Protein AF-A0A286GGW2-F1 (afdb_monomer)

Secondary structure (DSSP, 8-state):
----PPPPPPTT--SS------------S--PPPPPPPPPPPHHHHHHHHHHHHHTT-HHHHHHHHHHHTT--SSPPHHHHHHHHHHHHHHHHHTT-HHHHHHHHHHHHHH-TT-HHHHHHHHHHHHHHS-HHHHHHHHHHHHHHSTT-HHHHHHHHHHHHHTT-HHHHHHHHHHHHHH-TT-HHHHHHHHHHHHHTT-HHHHHHHHHHHHHSTT--HHHHHHHHHHHHHHTT-HHHHHHHHHHHHHH-TT-HHHHHHHHHHHHHTT-HHHHHHHHHHHHHHSTTHHHH----B------PPPSS--EEEEEEEEE-S-SS----SHHHHHHHHHHHHSTT-EEEEEEHHHHHHHHHHHHHHTT-SBSEETTHHHHHHHHHHHHH--HHHHSHHHHHHHHHHHHHHHHHHHHHHHHHHHHHHHS-PPPPHHHHHHHHHHHHT-EEEEEEE--SGGGHHHHHHHHHHHHHH-TTSEEEEESGGGGSS-HHHHHTSTT--EEE-SSHHHHHHHHHHHHHHT-S-GGGSTTEEEE-TTT--EEE--------TTSSPPP--TT--GGGGS-SS-EEEE-SEES-S----TT--TTGGGTT--EE--HHHHHHHHHHHHHHH---EEEE--S-B-HHHHHHHHHHHHHHT---EEEEEE---TT--HHHHHHHHHTTEEEEEEEEE-S-HHHHHHTT-S--HHHHHHHHHHHHHHT-EEEEEEEES-TT--HHHHHHHHHHHHHTGGG-SEEEEEE----TTSHHHHSGGGGTEEEEEEEE-GGG-EEEEEEESSS--HHHHHHHHHHHHHHTGGGS-TT-TTTTSSSHHHHHHHTTSPTT-------PPPHHHHHHHHT-TT-S----TT---EE-

Foldseek 3Di:
DDDDDDDDDDPPPDPDDDDDDDDDDDDDDDDDDDDDDPPDQALVNLQVVLLVCVVVVVPVSSLVSNCVSVVHDDDDDLQSSLVSLQSSLVVCVVVLVLVSSLVSLVSSCVSPVLPLVSLLSNLSSCVQQPVLVSSLVSLVSSCVSPVQDLSSLLSNLSSCLLVLNLVVNLVSLVSNCVVHVQALSSLQSNLVSCLLQVVLVSSLVSLVSSCVHPPRPQLVSLQLNLQSCLLLVVLVSSLVSLVSSCVVPVQDLLSLLLNLQSCQLQLVQVVSVVSVVSSCVRYPCSCVQAVDWGARDHQQDQDPDAFDLQEEEEEEFQAAAQADDQQQLLLQLLCVVPPPPHHYFYYYPNLVVQVVVLVCLVVVRIPFFFPCSVLLNVLLCCLLANDPLLQVQVSLLSSVVSPVLVSVVVNCNVLSQLCCCQPVSRHQGSVLLVVLSVVSNSRHQEYEYEDADQSRPSSLSSNLSSNCSVPVNHAYEYEYLPPPDFPLSSVQSRNSYAKYAYARRNVLVSVVSVCVVVVNPCQLVRARIWHQDPPPRDTRGHPGHPDDDPQPRGARDCPNPDQSSNSHNAHEAEFEFKQADPQLQQQQDCSCPSHPNDIGGYDLLSRLVSVVVCCVPPVHAHYEHPYPEDDLVRLQSNLVNLVVVVPNHAYEYEYALALSNDLVSLLSSVVSHYAEYEHADAFLAQVVCVVRVVVDHLVSNLVSLVSNLLSNHAYEYEYEFCQFADALVRVLSRLQSCVVSLQRHAAYDYAYRFHDPPGNCNVCVVVRQWPDWTWRADPSRDTGIATDGPYDDHRVLRRLLRQLCLPQARQQSHSSGRCPVVVVSSSRSNRSPADRPRGRDDDDGDDSVRSSVSSPDPVRRPPPPSDPIDGDD

Radius of gyration: 29.19 Å; Cα contacts (8 Å, |Δi|>4): 1566; chains: 1; bounding box: 71×56×89 Å

pLDDT: mean 85.88, std 16.12, range [20.7, 98.69]

InterPro domains:
  IPR006158 Cobalamin (vitamin B12)-binding domain [PF02310] (436-512)
  IPR006158 Cobalamin (vitamin B12)-binding domain [PS51332] (386-523)
  IPR006638 Elp3/MiaA/NifB-like, radical SAM core domain [SM00729] (571-776)
  IPR007197 Radical SAM [PF04055] (577-737)
  IPR007197 Radical SAM [PS51918] (567-788)
  IPR007197 Radical SAM [SFLDS00029] (436-784)
  IPR011990 Tetratricopeptide-like helical domain superfamily [G3DSA:1.25.40.10] (34-300)
  IPR011990 Tetratricopeptide-like helical domain superfamily [SSF48452] (80-279)
  IPR019734 Tetratricopeptide repeat [SM00028] (43-76)
  IPR019734 Tetratricopeptide repeat [SM00028] (82-115)
  IPR019734 Tetratricopeptide repeat [SM00028] (184-217)
  IPR019734 Tetratricopeptide repeat [SM00028] (219-252)
  IPR019734 Tetratricopeptide repeat [SM00028] (253-286)
  IPR023404 Radical SAM, alpha/beta horseshoe [G3DSA:3.80.30.20] (571-779)
  IPR034466 Methyltransferase, class B [SFLDG01123] (436-784)
  IPR036724 Cobalamin-binding domain superfamily [SSF52242] (437-518)
  IPR051198 Tetrapyrrole and bacteriochlorophyll biosynthesis methyltransferases [PTHR43409] (315-768)
  IPR058240 Radical SAM superfamily [SSF102114] (560-767)

Mean predicted aligned error: 9.23 Å

Solvent-accessible surface area (backbone atoms only — not comparable to full-atom values): 45905 Å² total; per-residue (Å²): 134,86,88,79,84,82,78,83,85,72,97,82,77,87,90,84,89,86,82,85,89,87,78,92,75,94,78,81,91,82,83,87,78,80,86,72,73,84,76,79,81,47,47,65,60,30,39,54,52,14,49,56,30,40,75,72,65,40,49,72,58,13,49,52,37,30,27,50,42,73,70,53,76,82,85,71,49,62,69,57,46,23,53,37,26,42,53,47,14,53,53,28,39,78,65,72,36,19,63,61,9,26,50,30,20,49,58,17,38,76,62,40,79,79,49,43,70,46,29,47,51,23,16,53,13,25,47,39,31,54,54,48,70,62,12,39,52,32,13,50,49,19,23,70,74,37,59,64,42,56,72,28,45,49,50,32,31,54,44,28,45,62,68,34,33,58,68,61,25,51,50,50,47,50,57,29,34,76,67,32,73,61,40,15,68,48,28,40,51,49,15,54,52,28,41,76,65,66,41,36,69,61,13,40,50,28,22,52,53,11,58,68,19,90,71,36,59,52,39,63,41,26,32,46,33,13,21,37,28,37,65,63,68,41,38,74,62,11,43,55,25,15,51,54,11,31,75,70,40,56,64,51,55,69,32,46,54,47,35,32,39,39,27,43,50,67,39,39,44,72,59,21,56,53,45,51,57,51,38,48,76,49,14,90,63,36,70,82,77,51,78,67,80,42,65,86,51,74,72,58,70,72,59,96,63,79,60,35,68,46,28,34,36,36,33,40,45,43,62,63,79,42,64,73,69,56,68,60,22,36,33,36,24,32,32,50,74,74,36,91,80,39,45,67,46,60,43,53,44,30,23,55,53,51,38,52,50,49,54,24,60,70,69,69,57,41,46,54,43,47,82,58,43,70,56,38,47,51,24,46,46,36,31,25,70,39,59,75,50,60,70,37,40,70,52,30,28,60,30,47,58,42,37,51,54,50,51,50,51,54,51,54,50,52,50,53,46,28,45,32,29,72,74,68,64,46,37,67,50,33,62,50,50,51,53,30,30,53,54,48,49,73,29,33,21,31,39,37,40,42,33,64,49,78,66,16,46,42,42,47,52,54,32,35,49,44,34,43,67,78,42,68,80,47,43,35,32,37,31,47,71,50,75,80,81,52,51,58,64,34,51,38,53,40,91,47,42,54,35,36,40,37,75,71,41,48,68,39,50,42,53,48,51,51,32,67,67,70,67,50,87,61,64,90,73,42,39,9,38,29,35,43,42,89,87,79,64,46,78,45,74,43,86,50,53,63,89,79,63,68,77,76,56,60,57,66,46,62,88,68,59,64,54,62,37,41,50,29,57,63,50,52,46,61,45,67,55,37,48,28,30,84,76,71,53,40,23,67,50,43,57,23,59,69,52,82,64,40,62,48,67,42,51,57,70,57,47,48,49,47,53,48,50,41,28,74,76,72,64,46,39,35,36,33,44,72,27,75,38,54,52,52,74,54,48,44,51,44,23,51,52,32,53,74,72,65,66,78,46,30,23,31,38,33,30,61,42,36,71,77,51,37,63,74,42,37,38,41,30,32,74,43,19,36,31,35,38,39,26,64,59,38,56,38,21,59,70,58,28,56,69,32,43,63,82,49,50,47,71,39,29,53,54,24,38,46,45,32,37,75,41,38,29,41,32,31,34,38,34,52,29,50,47,68,51,43,46,73,66,43,53,48,38,25,47,45,43,50,60,77,42,45,92,31,38,43,39,55,52,66,40,44,59,71,61,43,85,84,8,60,44,58,77,38,30,64,85,46,34,31,78,43,78,44,42,38,60,44,78,85,63,26,66,47,52,47,68,44,49,64,44,84,49,48,68,72,54,14,44,51,41,27,49,33,41,40,77,70,48,36,28,54,40,25,69,39,33,71,56,64,55,72,58,58,63,53,46,41,59,48,41,67,75,52,62,75,77,64,81,76,67,81,55,93,72,73,52,56,72,54,52,57,58,50,64,75,40,87,81,60,56,75,72,77,73,77,79,87,67,66,70,47,114

Structure (mmCIF, N/CA/C/O backbone):
data_AF-A0A286GGW2-F1
#
_entry.id   AF-A0A286GGW2-F1
#
loop_
_atom_site.group_PDB
_atom_site.id
_atom_site.type_symbol
_atom_site.label_atom_id
_atom_site.label_alt_id
_atom_site.label_comp_id
_atom_site.label_asym_id
_atom_site.label_entity_id
_atom_site.label_seq_id
_atom_site.pdbx_PDB_ins_code
_atom_site.Cartn_x
_atom_site.Cartn_y
_atom_site.Cartn_z
_atom_site.occupancy
_atom_site.B_iso_or_equiv
_atom_site.auth_seq_id
_atom_site.auth_comp_id
_atom_site.auth_asym_id
_atom_site.auth_atom_id
_atom_site.pdbx_PDB_model_num
ATOM 1 N N . MET A 1 1 ? 30.819 -5.103 -56.224 1.00 23.44 1 MET A N 1
ATOM 2 C CA . MET A 1 1 ? 30.762 -3.635 -56.066 1.00 23.44 1 MET A CA 1
ATOM 3 C C . MET A 1 1 ? 29.513 -3.293 -55.266 1.00 23.44 1 MET A C 1
ATOM 5 O O . MET A 1 1 ? 28.474 -3.879 -55.531 1.00 23.44 1 MET A O 1
ATOM 9 N N . SER A 1 2 ? 29.686 -2.439 -54.250 1.00 24.69 2 SER A N 1
ATOM 10 C CA . SER A 1 2 ? 28.686 -1.831 -53.348 1.00 24.69 2 SER A CA 1
ATOM 11 C C . SER A 1 2 ? 27.655 -2.748 -52.670 1.00 24.69 2 SER A C 1
ATOM 13 O O . SER A 1 2 ? 26.510 -2.858 -53.105 1.00 24.69 2 SER A O 1
ATOM 15 N N . GLY A 1 3 ? 28.051 -3.314 -51.527 1.00 23.38 3 GLY A N 1
ATOM 16 C CA . GLY A 1 3 ? 27.120 -3.711 -50.474 1.00 23.38 3 GLY A CA 1
ATOM 17 C C . GLY A 1 3 ? 26.645 -2.503 -49.657 1.00 23.38 3 GLY A C 1
ATOM 18 O O . GLY A 1 3 ? 27.390 -1.543 -49.457 1.00 23.38 3 GLY A O 1
ATOM 19 N N . LYS A 1 4 ? 25.410 -2.575 -49.159 1.00 21.31 4 LYS A N 1
ATOM 20 C CA . LYS A 1 4 ? 24.940 -1.807 -48.000 1.00 21.31 4 LYS A CA 1
ATOM 21 C C . LYS A 1 4 ? 24.366 -2.807 -46.988 1.00 21.31 4 LYS A C 1
ATOM 23 O O . LYS A 1 4 ? 23.448 -3.537 -47.358 1.00 21.31 4 LYS A O 1
ATOM 28 N N . PRO A 1 5 ? 24.877 -2.874 -45.749 1.00 23.08 5 PRO A N 1
ATOM 29 C CA . PRO A 1 5 ? 24.214 -3.601 -44.677 1.00 23.08 5 PRO A CA 1
ATOM 30 C C . PRO A 1 5 ? 22.976 -2.819 -44.219 1.00 23.08 5 PRO A C 1
ATOM 32 O O . PRO A 1 5 ? 23.034 -1.605 -44.026 1.00 23.08 5 PRO A O 1
ATOM 35 N N . VAL A 1 6 ? 21.857 -3.521 -44.051 1.00 22.81 6 VAL A N 1
ATOM 36 C CA . VAL A 1 6 ? 20.647 -3.006 -43.398 1.00 22.81 6 VAL A CA 1
ATOM 37 C C . VAL A 1 6 ? 20.927 -2.944 -41.893 1.00 22.81 6 VAL A C 1
ATOM 39 O O . VAL A 1 6 ? 21.329 -3.942 -41.299 1.00 22.81 6 VAL A O 1
ATOM 42 N N . ALA A 1 7 ? 20.777 -1.761 -41.296 1.00 20.70 7 ALA A N 1
ATOM 43 C CA . ALA A 1 7 ? 21.037 -1.521 -39.880 1.00 20.70 7 ALA A CA 1
ATOM 44 C C . ALA A 1 7 ? 20.009 -2.238 -38.972 1.00 20.70 7 ALA A C 1
ATOM 46 O O . ALA A 1 7 ? 18.829 -2.289 -39.325 1.00 20.70 7 ALA A O 1
ATOM 47 N N . PRO A 1 8 ? 20.415 -2.758 -37.798 1.00 22.48 8 PRO A N 1
ATOM 48 C CA . PRO A 1 8 ? 19.485 -3.251 -36.786 1.00 22.48 8 PRO A CA 1
ATOM 49 C C . PRO A 1 8 ? 18.713 -2.081 -36.153 1.00 22.48 8 PRO A C 1
ATOM 51 O O . PRO A 1 8 ? 19.308 -1.082 -35.755 1.00 22.48 8 PRO A O 1
ATOM 54 N N . TYR A 1 9 ? 17.386 -2.212 -36.062 1.00 21.05 9 TYR A N 1
ATOM 55 C CA . TYR A 1 9 ? 16.504 -1.279 -35.352 1.00 21.05 9 TYR A CA 1
ATOM 56 C C . TYR A 1 9 ? 16.875 -1.242 -33.853 1.00 21.05 9 TYR A C 1
ATOM 58 O O . TYR A 1 9 ? 16.809 -2.284 -33.197 1.00 21.05 9 TYR A O 1
ATOM 66 N N . PRO A 1 10 ? 17.260 -0.088 -33.280 1.00 22.59 10 PRO A N 1
ATOM 67 C CA . PRO A 1 10 ? 17.520 0.023 -31.851 1.00 22.59 10 PRO A CA 1
ATOM 68 C C . PRO A 1 10 ? 16.204 0.151 -31.066 1.00 22.59 10 PRO A C 1
ATOM 70 O O . PRO A 1 10 ? 15.414 1.063 -31.296 1.00 22.59 10 PRO A O 1
ATOM 73 N N . LEU A 1 11 ? 16.021 -0.721 -30.071 1.00 24.09 11 LEU A N 1
ATOM 74 C CA . LEU A 1 11 ? 14.930 -0.757 -29.076 1.00 24.09 11 LEU A CA 1
ATOM 75 C C . LEU A 1 11 ? 14.853 0.481 -28.143 1.00 24.09 11 LEU A C 1
ATOM 77 O O . LEU A 1 11 ? 14.197 0.436 -27.110 1.00 24.09 11 LEU A O 1
ATOM 81 N N . ALA A 1 12 ? 15.510 1.597 -28.476 1.00 24.08 12 ALA A N 1
ATOM 82 C CA . ALA A 1 12 ? 15.708 2.737 -27.573 1.00 24.08 12 ALA A CA 1
ATOM 83 C C . ALA A 1 12 ? 15.064 4.064 -28.030 1.00 24.08 12 ALA A C 1
ATOM 85 O O . ALA A 1 12 ? 15.310 5.095 -27.410 1.00 24.08 12 ALA A O 1
ATOM 86 N N . ALA A 1 13 ? 14.245 4.088 -29.088 1.00 24.23 13 ALA A N 1
ATOM 87 C CA . ALA A 1 13 ? 13.714 5.349 -29.621 1.00 24.23 13 ALA A CA 1
ATOM 88 C C . ALA A 1 13 ? 12.260 5.269 -30.116 1.00 24.23 13 ALA A C 1
ATOM 90 O O . ALA A 1 13 ? 11.982 5.595 -31.262 1.00 24.23 13 ALA A O 1
ATOM 91 N N . VAL A 1 14 ? 11.314 4.883 -29.254 1.00 23.58 14 VAL A N 1
ATOM 92 C CA . VAL A 1 14 ? 9.889 5.235 -29.432 1.00 23.58 14 VAL A CA 1
ATOM 93 C C . VAL A 1 14 ? 9.285 5.570 -28.067 1.00 23.58 14 VAL A C 1
ATOM 95 O O . VAL A 1 14 ? 8.428 4.876 -27.539 1.00 23.58 14 VAL A O 1
ATOM 98 N N . ALA A 1 15 ? 9.780 6.646 -27.462 1.00 24.09 15 ALA A N 1
ATOM 99 C CA . ALA A 1 15 ? 9.174 7.257 -26.282 1.00 24.09 15 ALA A CA 1
ATOM 100 C C . ALA A 1 15 ? 8.986 8.766 -26.495 1.00 24.09 15 ALA A C 1
ATOM 102 O O . ALA A 1 15 ? 9.188 9.547 -25.578 1.00 24.09 15 ALA A O 1
ATOM 103 N N . THR A 1 16 ? 8.637 9.193 -27.712 1.00 25.75 16 THR A N 1
ATOM 104 C CA . THR A 1 16 ? 8.304 10.593 -28.031 1.00 25.75 16 THR A CA 1
ATOM 105 C C . THR A 1 16 ? 7.590 10.693 -29.385 1.00 25.75 16 THR A C 1
ATOM 107 O O . THR A 1 16 ? 8.209 11.055 -30.375 1.00 25.75 16 THR A O 1
ATOM 110 N N . ALA A 1 17 ? 6.286 10.397 -29.450 1.00 25.06 17 ALA A N 1
ATOM 111 C CA . ALA A 1 17 ? 5.376 10.993 -30.446 1.00 25.06 17 ALA A CA 1
ATOM 112 C C . ALA A 1 17 ? 3.913 10.581 -30.205 1.00 25.06 17 ALA A C 1
ATOM 114 O O . ALA A 1 17 ? 3.314 9.886 -31.016 1.00 25.06 17 ALA A O 1
ATOM 115 N N . VAL A 1 18 ? 3.306 11.050 -29.115 1.00 26.33 18 VAL A N 1
ATOM 116 C CA . VAL A 1 18 ? 1.848 11.235 -29.087 1.00 26.33 18 VAL A CA 1
ATOM 117 C C . VAL A 1 18 ? 1.569 12.572 -28.412 1.00 26.33 18 VAL A C 1
ATOM 119 O O . VAL A 1 18 ? 1.693 12.703 -27.197 1.00 26.33 18 VAL A O 1
ATOM 122 N N . LYS A 1 19 ? 1.215 13.587 -29.204 1.00 26.05 19 LYS A N 1
ATOM 123 C CA . LYS A 1 19 ? 0.414 14.726 -28.740 1.00 26.05 19 LYS A CA 1
ATOM 124 C C . LYS A 1 19 ? -0.591 15.139 -29.827 1.00 26.05 19 LYS A C 1
ATOM 126 O O . LYS A 1 19 ? -0.339 14.886 -31.005 1.00 26.05 19 LYS A O 1
ATOM 131 N N . PRO A 1 20 ? -1.736 15.716 -29.420 1.00 28.45 20 PRO A N 1
ATOM 132 C CA . PRO A 1 20 ? -2.977 15.719 -30.183 1.00 28.45 20 PRO A CA 1
ATOM 133 C C . PRO A 1 20 ? -3.114 16.982 -31.037 1.00 28.45 20 PRO A C 1
ATOM 135 O O . PRO A 1 20 ? -2.691 18.061 -30.626 1.00 28.45 20 PRO A O 1
ATOM 138 N N . GLN A 1 21 ? -3.774 16.878 -32.188 1.00 24.31 21 GLN A N 1
ATOM 139 C CA . GLN A 1 21 ? -4.311 18.044 -32.887 1.00 24.31 21 GLN A CA 1
ATOM 140 C C . GLN A 1 21 ? -5.835 17.987 -32.858 1.00 24.31 21 GLN A C 1
ATOM 142 O O . GLN A 1 21 ? -6.464 17.265 -33.625 1.00 24.31 21 GLN A O 1
ATOM 147 N N . ALA A 1 22 ? -6.411 18.777 -31.955 1.00 25.55 22 ALA A N 1
ATOM 148 C CA . ALA A 1 22 ? -7.752 19.314 -32.099 1.00 25.55 22 ALA A CA 1
ATOM 149 C C . ALA A 1 22 ? -7.595 20.801 -32.440 1.00 25.55 22 ALA A C 1
ATOM 151 O O . ALA A 1 22 ? -7.110 21.579 -31.622 1.00 25.55 22 ALA A O 1
ATOM 152 N N . ALA A 1 23 ? -7.985 21.188 -33.651 1.00 23.14 23 ALA A N 1
ATOM 153 C CA . ALA A 1 23 ? -8.225 22.578 -34.014 1.00 23.14 23 ALA A CA 1
ATOM 154 C C . ALA A 1 23 ? -9.537 22.620 -34.798 1.00 23.14 23 ALA A C 1
ATOM 156 O O . ALA A 1 23 ? -9.623 22.159 -35.935 1.00 23.14 23 ALA A O 1
ATOM 157 N N . ALA A 1 24 ? -10.579 23.120 -34.138 1.00 24.39 24 ALA A N 1
ATOM 158 C CA . ALA A 1 24 ? -11.867 23.398 -34.743 1.00 24.39 24 ALA A CA 1
ATOM 159 C C . ALA A 1 24 ? -11.737 24.606 -35.681 1.00 24.39 24 ALA A C 1
ATOM 161 O O . ALA A 1 24 ? -11.361 25.694 -35.250 1.00 24.39 24 ALA A O 1
ATOM 162 N N . VAL A 1 25 ? -12.096 24.424 -36.951 1.00 22.84 25 VAL A N 1
ATOM 163 C CA . VAL A 1 25 ? -12.350 25.516 -37.897 1.00 22.84 25 VAL A CA 1
ATOM 164 C C . VAL A 1 25 ? -13.822 25.429 -38.288 1.00 22.84 25 VAL A C 1
ATOM 166 O O . VAL A 1 25 ? -14.264 24.435 -38.860 1.00 22.84 25 VAL A O 1
ATOM 169 N N . ARG A 1 26 ? -14.600 26.461 -37.937 1.00 25.25 26 ARG A N 1
ATOM 170 C CA . ARG A 1 26 ? -15.963 26.667 -38.449 1.00 25.25 26 ARG A CA 1
ATOM 171 C C . ARG A 1 26 ? -15.882 26.934 -39.955 1.00 25.25 26 ARG A C 1
ATOM 173 O O . ARG A 1 26 ? -15.192 27.866 -40.358 1.00 25.25 26 ARG A O 1
ATOM 180 N N . LEU A 1 27 ? -16.634 26.183 -40.757 1.00 22.55 27 LEU A N 1
ATOM 181 C CA . LEU A 1 27 ? -16.931 26.523 -42.152 1.00 22.55 27 LEU A CA 1
ATOM 182 C C . LEU A 1 27 ? -18.448 26.725 -42.330 1.00 22.55 27 LEU A C 1
ATOM 184 O O . LEU A 1 27 ? -19.227 26.042 -41.661 1.00 22.55 27 LEU A O 1
ATOM 188 N N . PRO A 1 28 ? -18.874 27.680 -43.178 1.00 22.69 28 PRO A N 1
ATOM 189 C CA . PRO A 1 28 ? -20.277 27.997 -43.408 1.00 22.69 28 PRO A CA 1
ATOM 190 C C . PRO A 1 28 ? -20.940 26.983 -44.355 1.00 22.69 28 PRO A C 1
ATOM 192 O O . PRO A 1 28 ? -20.273 26.281 -45.107 1.00 22.69 28 PRO A O 1
ATOM 195 N N . PHE A 1 29 ? -22.271 26.936 -44.276 1.00 26.33 29 PHE A N 1
ATOM 196 C CA . PHE A 1 29 ? -23.233 26.199 -45.105 1.00 26.33 29 PHE A CA 1
ATOM 197 C C . PHE A 1 29 ? -22.773 25.756 -46.511 1.00 26.33 29 PHE A C 1
ATOM 199 O O . PHE A 1 29 ? -22.382 26.587 -47.325 1.00 26.33 29 PHE A O 1
ATOM 206 N N . GLY A 1 30 ? -23.031 24.480 -46.842 1.00 28.53 30 GLY A N 1
ATOM 207 C CA . GLY A 1 30 ? -23.295 24.041 -48.220 1.00 28.53 30 GLY A CA 1
ATOM 208 C C . GLY A 1 30 ? -22.598 22.748 -48.665 1.00 28.53 30 GLY A C 1
ATOM 209 O O . GLY A 1 30 ? -21.390 22.734 -48.845 1.00 28.53 30 GLY A O 1
ATOM 210 N N . MET A 1 31 ? -23.414 21.724 -48.960 1.00 23.70 31 MET A N 1
ATOM 211 C CA . MET A 1 31 ? -23.124 20.475 -49.699 1.00 23.70 31 MET A CA 1
ATOM 212 C C . MET A 1 31 ? -22.406 19.330 -48.950 1.00 23.70 31 MET A C 1
ATOM 214 O O . MET A 1 31 ? -21.228 19.394 -48.617 1.00 23.70 31 MET A O 1
ATOM 218 N N . MET A 1 32 ? -23.138 18.221 -48.757 1.00 24.78 32 MET A N 1
ATOM 219 C CA . MET A 1 32 ? -22.596 16.914 -48.355 1.00 24.78 32 MET A CA 1
ATOM 220 C C . MET A 1 32 ? -21.650 16.359 -49.438 1.00 24.78 32 MET A C 1
ATOM 222 O O . MET A 1 32 ? -22.060 16.296 -50.600 1.00 24.78 32 MET A O 1
ATOM 226 N N . PRO A 1 33 ? -20.440 15.881 -49.090 1.00 27.80 33 PRO A N 1
ATOM 227 C CA . PRO A 1 33 ? -19.649 15.047 -49.986 1.00 27.80 33 PRO A CA 1
ATOM 228 C C . PRO A 1 33 ? -20.176 13.595 -49.983 1.00 27.80 33 PRO A C 1
ATOM 230 O O . PRO A 1 33 ? -20.798 13.163 -49.007 1.00 27.80 33 PRO A O 1
ATOM 233 N N . PRO A 1 34 ? -19.954 12.826 -51.066 1.00 29.95 34 PRO A N 1
ATOM 234 C CA . PRO A 1 34 ? -20.427 11.449 -51.180 1.00 29.95 34 PRO A CA 1
ATOM 235 C C . PRO A 1 34 ? -19.747 10.538 -50.148 1.00 29.95 34 PRO A C 1
ATOM 237 O O . PRO A 1 34 ? -18.616 10.791 -49.732 1.00 29.95 34 PRO A O 1
ATOM 240 N N . ALA A 1 35 ? -20.444 9.471 -49.745 1.00 33.59 35 ALA A N 1
ATOM 241 C CA . ALA A 1 35 ? -19.966 8.491 -48.773 1.00 33.59 35 ALA A CA 1
ATOM 242 C C . ALA A 1 35 ? -18.561 7.978 -49.136 1.00 33.59 35 ALA A C 1
ATOM 244 O O . ALA A 1 35 ? -18.357 7.373 -50.190 1.00 33.59 35 ALA A O 1
ATOM 245 N N . ALA A 1 36 ? -17.591 8.233 -48.255 1.00 34.91 36 ALA A N 1
ATOM 246 C CA . ALA A 1 36 ? -16.241 7.712 -48.385 1.00 34.91 36 ALA A CA 1
ATOM 247 C C . ALA A 1 36 ? -16.260 6.177 -48.286 1.00 34.91 36 ALA A C 1
ATOM 249 O O . ALA A 1 36 ? -16.924 5.611 -47.415 1.00 34.91 36 ALA A O 1
ATOM 250 N N . ALA A 1 37 ? -15.515 5.505 -49.167 1.00 39.84 37 ALA A N 1
ATOM 251 C CA . ALA A 1 37 ? -15.216 4.082 -49.028 1.00 39.84 37 ALA A CA 1
ATOM 252 C C . ALA A 1 37 ? -14.611 3.806 -47.633 1.00 39.84 37 ALA A C 1
ATOM 254 O O . ALA A 1 37 ? -13.888 4.667 -47.121 1.00 39.84 37 ALA A O 1
ATOM 255 N N . PRO A 1 38 ? -14.879 2.641 -47.007 1.00 42.44 38 PRO A N 1
ATOM 256 C CA . PRO A 1 38 ? -14.346 2.337 -45.683 1.00 42.44 38 PRO A CA 1
ATOM 257 C C . PRO A 1 38 ? -12.822 2.480 -45.700 1.00 42.44 38 PRO A C 1
ATOM 259 O O . PRO A 1 38 ? -12.148 1.899 -46.555 1.00 42.44 38 PRO A O 1
ATOM 262 N N . ALA A 1 39 ? -12.292 3.298 -44.786 1.00 51.94 39 ALA A N 1
ATOM 263 C CA . ALA A 1 39 ? -10.861 3.531 -44.658 1.00 51.94 39 ALA A CA 1
ATOM 264 C C . ALA A 1 39 ? -10.129 2.184 -44.536 1.00 51.94 39 ALA A C 1
ATOM 266 O O . ALA A 1 39 ? -10.577 1.284 -43.823 1.00 51.94 39 ALA A O 1
ATOM 267 N N . ALA A 1 40 ? -9.026 2.021 -45.269 1.00 62.84 40 ALA A N 1
ATOM 268 C CA . ALA A 1 40 ? -8.217 0.815 -45.177 1.00 62.84 40 ALA A CA 1
ATOM 269 C C . ALA A 1 40 ? -7.738 0.637 -43.727 1.00 62.84 40 ALA A C 1
ATOM 271 O O . ALA A 1 40 ? -7.074 1.524 -43.196 1.00 62.84 40 ALA A O 1
ATOM 272 N N . VAL A 1 41 ? -8.086 -0.498 -43.108 1.00 73.81 41 VAL A N 1
ATOM 273 C CA . VAL A 1 41 ? -7.660 -0.853 -41.743 1.00 73.81 41 VAL A CA 1
ATOM 274 C C . VAL A 1 41 ? -6.140 -0.734 -41.654 1.00 73.81 41 VAL A C 1
ATOM 276 O O . VAL A 1 41 ? -5.421 -1.298 -42.488 1.00 73.81 41 VAL A O 1
ATOM 279 N N . SER A 1 42 ? -5.653 0.018 -40.672 1.00 88.81 42 SER A N 1
ATOM 280 C CA . SER A 1 42 ? -4.224 0.280 -40.510 1.00 88.81 42 SER A CA 1
ATOM 281 C C . SER A 1 42 ? -3.458 -0.997 -40.117 1.00 88.81 42 SER A C 1
ATOM 283 O O . SER A 1 42 ? -4.032 -1.907 -39.510 1.00 88.81 42 SER A O 1
ATOM 285 N N . PRO A 1 43 ? -2.148 -1.099 -40.422 1.00 88.62 43 PRO A N 1
ATOM 286 C CA . PRO A 1 43 ? -1.327 -2.218 -39.955 1.00 88.62 43 PRO A CA 1
ATOM 287 C C . PRO A 1 43 ? -1.364 -2.398 -38.433 1.00 88.62 43 PRO A C 1
ATOM 289 O O . PRO A 1 43 ? -1.366 -3.529 -37.958 1.00 88.62 43 PRO A O 1
ATOM 292 N N . GLU A 1 44 ? -1.442 -1.301 -37.678 1.00 87.38 44 GLU A N 1
ATOM 293 C CA . GLU A 1 44 ? -1.507 -1.341 -36.216 1.00 87.38 44 GLU A CA 1
ATOM 294 C C . GLU A 1 44 ? -2.828 -1.947 -35.724 1.00 87.38 44 GLU A C 1
ATOM 296 O O . GLU A 1 44 ? -2.809 -2.858 -34.904 1.00 87.38 44 GLU A O 1
ATOM 301 N N . GLU A 1 45 ? -3.969 -1.544 -36.293 1.00 87.00 45 GLU A N 1
ATOM 302 C CA . GLU A 1 45 ? -5.275 -2.141 -35.967 1.00 87.00 45 GLU A CA 1
ATOM 303 C C . GLU A 1 45 ? -5.330 -3.637 -36.305 1.00 87.00 45 GLU A C 1
ATOM 305 O O . GLU A 1 45 ? -5.921 -4.426 -35.568 1.00 87.00 45 GLU A O 1
ATOM 310 N N . LEU A 1 46 ? -4.695 -4.056 -37.406 1.00 91.38 46 LEU A N 1
ATOM 311 C CA . LEU A 1 46 ? -4.580 -5.474 -37.753 1.00 91.38 46 LEU A CA 1
ATOM 312 C C . LEU A 1 46 ? -3.704 -6.238 -36.751 1.00 91.38 46 LEU A C 1
ATOM 314 O O . LEU A 1 46 ? -4.033 -7.372 -36.409 1.00 91.38 46 LEU A O 1
ATOM 318 N N . ILE A 1 47 ? -2.620 -5.634 -36.260 1.00 90.38 47 ILE A N 1
ATOM 319 C CA . ILE A 1 47 ? -1.785 -6.226 -35.208 1.00 90.38 47 ILE A CA 1
ATOM 320 C C . ILE A 1 47 ? -2.589 -6.373 -33.912 1.00 90.38 47 ILE A C 1
ATOM 322 O O . ILE A 1 47 ? -2.614 -7.469 -33.357 1.00 90.38 47 ILE A O 1
ATOM 326 N N . THR A 1 48 ? -3.296 -5.329 -33.469 1.00 85.56 48 THR A N 1
ATOM 327 C CA . THR A 1 48 ? -4.162 -5.376 -32.277 1.00 85.56 48 THR A CA 1
ATOM 328 C C . THR A 1 48 ? -5.223 -6.464 -32.404 1.00 85.56 48 THR A C 1
ATOM 330 O O . THR A 1 48 ? -5.349 -7.313 -31.526 1.00 85.56 48 THR A O 1
ATOM 333 N N . ARG A 1 49 ? -5.921 -6.528 -33.543 1.00 87.62 49 ARG A N 1
ATOM 334 C CA . ARG A 1 49 ? -6.895 -7.592 -33.814 1.00 87.62 49 ARG A CA 1
ATOM 335 C C . ARG A 1 49 ? -6.253 -8.981 -33.808 1.00 87.62 49 ARG A C 1
ATOM 337 O O . ARG A 1 49 ? -6.858 -9.932 -33.324 1.00 87.62 49 ARG A O 1
ATOM 344 N N . GLY A 1 50 ? -5.045 -9.110 -34.352 1.00 89.19 50 GLY A N 1
ATOM 345 C CA . GLY A 1 50 ? -4.283 -10.355 -34.323 1.00 89.19 50 GLY A CA 1
ATOM 346 C C . GLY A 1 50 ? -3.943 -10.799 -32.898 1.00 89.19 50 GLY A C 1
ATOM 347 O O . GLY A 1 50 ? -4.078 -11.978 -32.583 1.00 89.19 50 GLY A O 1
ATOM 348 N N . VAL A 1 51 ? -3.574 -9.860 -32.024 1.00 85.56 51 VAL A N 1
ATOM 349 C CA . VAL A 1 51 ? -3.357 -10.116 -30.591 1.00 85.56 51 VAL A CA 1
ATOM 350 C C . VAL A 1 51 ? -4.646 -10.595 -29.920 1.00 85.56 51 VAL A C 1
ATOM 352 O O . VAL A 1 51 ? -4.636 -11.649 -29.292 1.00 85.56 51 VAL A O 1
ATOM 355 N N . GLU A 1 52 ? -5.775 -9.913 -30.128 1.00 79.69 52 GLU A N 1
ATOM 356 C CA . GLU A 1 52 ? -7.069 -10.333 -29.564 1.00 79.69 52 GLU A CA 1
ATOM 357 C C . GLU A 1 52 ? -7.486 -11.738 -30.035 1.00 79.69 52 GLU A C 1
ATOM 359 O O . GLU A 1 52 ? -7.980 -12.553 -29.254 1.00 79.69 52 GLU A O 1
ATOM 364 N N . GLN A 1 53 ? -7.269 -12.050 -31.317 1.00 85.00 53 GLN A N 1
ATOM 365 C CA . GLN A 1 53 ? -7.521 -13.383 -31.873 1.00 85.00 53 GLN A CA 1
ATOM 366 C C . GLN A 1 53 ? -6.622 -14.442 -31.226 1.00 85.00 53 GLN A C 1
ATOM 368 O O . GLN A 1 53 ? -7.090 -15.536 -30.909 1.00 85.00 53 GLN A O 1
ATOM 373 N N . TRP A 1 54 ? -5.345 -14.121 -31.006 1.00 87.12 54 TRP A N 1
ATOM 374 C CA . TRP A 1 54 ? -4.390 -15.013 -30.352 1.00 87.12 54 TRP A CA 1
ATOM 375 C C . TRP A 1 54 ? -4.820 -15.326 -28.916 1.00 87.12 54 TRP A C 1
ATOM 377 O O . TRP A 1 54 ? -4.879 -16.500 -28.537 1.00 87.12 54 TRP A O 1
ATOM 387 N N . GLN A 1 55 ? -5.192 -14.289 -28.163 1.00 74.06 55 GLN A N 1
ATOM 388 C CA . GLN A 1 55 ? -5.662 -14.380 -26.778 1.00 74.06 55 GLN A CA 1
ATOM 389 C C . GLN A 1 55 ? -6.921 -15.244 -26.648 1.00 74.06 55 GLN A C 1
ATOM 391 O O . GLN A 1 55 ? -7.008 -16.074 -25.751 1.00 74.06 55 GLN A O 1
ATOM 396 N N . ARG A 1 56 ? -7.855 -15.154 -27.604 1.00 77.75 56 ARG A N 1
ATOM 397 C CA . ARG A 1 56 ? -9.064 -16.002 -27.647 1.00 77.75 56 ARG A CA 1
ATOM 398 C C . ARG A 1 56 ? -8.821 -17.418 -28.195 1.00 77.75 56 ARG A C 1
ATOM 400 O O . ARG A 1 56 ? -9.768 -18.172 -28.393 1.00 77.75 56 ARG A O 1
ATOM 407 N N . GLY A 1 57 ? -7.571 -17.792 -28.482 1.00 78.00 57 GLY A N 1
ATOM 408 C CA . GLY A 1 57 ? -7.206 -19.128 -28.967 1.00 78.00 57 GLY A CA 1
ATOM 409 C C . GLY A 1 57 ? -7.293 -19.328 -30.486 1.00 78.00 57 GLY A C 1
ATOM 410 O O . GLY A 1 57 ? -6.904 -20.387 -30.978 1.00 78.00 57 GLY A O 1
ATOM 411 N N . ALA A 1 58 ? -7.706 -18.321 -31.260 1.00 85.81 58 ALA A N 1
ATOM 412 C CA . ALA A 1 58 ? -7.793 -18.375 -32.723 1.00 85.81 58 ALA A CA 1
ATOM 413 C C . ALA A 1 58 ? -6.413 -18.165 -33.389 1.00 85.81 58 ALA A C 1
ATOM 415 O O . ALA A 1 58 ? -6.191 -17.221 -34.148 1.00 85.81 58 ALA A O 1
ATOM 416 N N . ARG A 1 59 ? -5.450 -19.053 -33.099 1.00 89.94 59 ARG A N 1
ATOM 417 C CA . ARG A 1 59 ? -4.024 -18.888 -33.459 1.00 89.94 59 ARG A CA 1
ATOM 418 C C . ARG A 1 59 ? -3.777 -18.748 -34.964 1.00 89.94 59 ARG A C 1
ATOM 420 O O . ARG A 1 59 ? -3.023 -17.878 -35.384 1.00 89.94 59 ARG A O 1
ATOM 427 N N . ALA A 1 60 ? -4.440 -19.565 -35.782 1.00 91.69 60 ALA A N 1
ATOM 428 C CA . ALA A 1 60 ? -4.286 -19.513 -37.238 1.00 91.69 60 ALA A CA 1
ATOM 429 C C . ALA A 1 60 ? -4.839 -18.208 -37.843 1.00 91.69 60 ALA A C 1
ATOM 431 O O . ALA A 1 60 ? -4.255 -17.653 -38.779 1.00 91.69 60 ALA A O 1
ATOM 432 N N . GLU A 1 61 ? -5.944 -17.698 -37.292 1.00 92.62 61 GLU A N 1
ATOM 433 C CA . GLU A 1 61 ? -6.509 -16.409 -37.696 1.00 92.62 61 GLU A CA 1
ATOM 434 C C . GLU A 1 61 ? -5.590 -15.261 -37.295 1.00 92.62 61 GLU A C 1
ATOM 436 O O . GLU A 1 61 ? -5.294 -14.409 -38.129 1.00 92.62 61 GLU A O 1
ATOM 441 N N . ALA A 1 62 ? -5.079 -15.283 -36.062 1.00 93.19 62 ALA A N 1
ATOM 442 C CA . ALA A 1 62 ? -4.127 -14.301 -35.561 1.00 93.19 62 ALA A CA 1
ATOM 443 C C . ALA A 1 62 ? -2.882 -14.205 -36.452 1.00 93.19 62 ALA A C 1
ATOM 445 O O . ALA A 1 62 ? -2.533 -13.118 -36.916 1.00 93.19 62 ALA A O 1
ATOM 446 N N . GLU A 1 63 ? -2.249 -15.345 -36.758 1.00 95.06 63 GLU A N 1
ATOM 447 C CA . GLU A 1 63 ? -1.084 -15.393 -37.648 1.00 95.06 63 GLU A CA 1
ATOM 448 C C . GLU A 1 63 ? -1.412 -14.815 -39.035 1.00 95.06 63 GLU A C 1
ATOM 450 O O . GLU A 1 63 ? -0.620 -14.057 -39.595 1.00 95.06 63 GLU A O 1
ATOM 455 N N . THR A 1 64 ? -2.596 -15.112 -39.578 1.00 94.50 64 THR A N 1
ATOM 456 C CA . THR A 1 64 ? -3.039 -14.598 -40.885 1.00 94.50 64 THR A CA 1
ATOM 457 C C . THR A 1 64 ? -3.271 -13.084 -40.857 1.00 94.50 64 THR A C 1
ATOM 459 O O . THR A 1 64 ? -2.852 -12.368 -41.773 1.00 94.50 64 THR A O 1
ATOM 462 N N . THR A 1 65 ? -3.911 -12.572 -39.805 1.00 94.62 65 THR A N 1
ATOM 463 C CA . THR A 1 65 ? -4.191 -11.141 -39.632 1.00 94.62 65 THR A CA 1
ATOM 464 C C . THR A 1 65 ? -2.896 -10.343 -39.471 1.00 94.62 65 THR A C 1
ATOM 466 O O . THR A 1 65 ? -2.706 -9.335 -40.157 1.00 94.62 65 THR A O 1
ATOM 469 N N . VAL A 1 66 ? -1.960 -10.822 -38.645 1.00 95.44 66 VAL A N 1
ATOM 470 C CA . VAL A 1 66 ? -0.646 -10.182 -38.464 1.00 95.44 66 VAL A CA 1
ATOM 471 C C . VAL A 1 66 ? 0.208 -10.303 -39.728 1.00 95.44 66 VAL A C 1
ATOM 473 O O . VAL A 1 66 ? 0.849 -9.333 -40.127 1.00 95.44 66 VAL A O 1
ATOM 476 N N . ALA A 1 67 ? 0.170 -11.436 -40.437 1.00 95.50 67 ALA A N 1
ATOM 477 C CA . ALA A 1 67 ? 0.837 -11.574 -41.733 1.00 95.50 67 ALA A CA 1
ATOM 478 C C . ALA A 1 67 ? 0.367 -10.511 -42.738 1.00 95.50 67 ALA A C 1
ATOM 480 O O . ALA A 1 67 ? 1.193 -9.900 -43.421 1.00 95.50 67 ALA A O 1
ATOM 481 N N . ARG A 1 68 ? -0.944 -10.230 -42.780 1.00 93.75 68 ARG A N 1
ATOM 482 C CA . ARG A 1 68 ? -1.510 -9.157 -43.608 1.00 93.75 68 ARG A CA 1
ATOM 483 C C . ARG A 1 68 ? -0.992 -7.780 -43.190 1.00 93.75 68 ARG A C 1
ATOM 485 O O . ARG A 1 68 ? -0.653 -6.992 -44.071 1.00 93.75 68 ARG A O 1
ATOM 492 N N . ALA A 1 69 ? -0.891 -7.505 -41.888 1.00 93.69 69 ALA A N 1
ATOM 493 C CA . ALA A 1 69 ? -0.316 -6.258 -41.373 1.00 93.69 69 ALA A CA 1
ATOM 494 C C . ALA A 1 69 ? 1.147 -6.066 -41.808 1.00 93.69 69 ALA A C 1
ATOM 496 O O . ALA A 1 69 ? 1.563 -4.958 -42.138 1.00 93.69 69 ALA A O 1
ATOM 497 N N . LEU A 1 70 ? 1.912 -7.160 -41.878 1.00 93.50 70 LEU A N 1
ATOM 498 C CA . LEU A 1 70 ? 3.308 -7.176 -42.324 1.00 93.50 70 LEU A CA 1
ATOM 499 C C . LEU A 1 70 ? 3.475 -7.198 -43.857 1.00 93.50 70 LEU A C 1
ATOM 501 O O . LEU A 1 70 ? 4.606 -7.247 -44.346 1.00 93.50 70 LEU A O 1
ATOM 505 N N . GLY A 1 71 ? 2.377 -7.173 -44.622 1.00 91.94 71 GLY A N 1
ATOM 506 C CA . GLY A 1 71 ? 2.393 -7.206 -46.088 1.00 91.94 71 GLY A CA 1
ATOM 507 C C . GLY A 1 71 ? 2.728 -8.575 -46.694 1.00 91.94 71 GLY A C 1
ATOM 508 O O . GLY A 1 71 ? 3.057 -8.657 -47.879 1.00 91.94 71 GLY A O 1
ATOM 509 N N . LEU A 1 72 ? 2.649 -9.650 -45.908 1.00 91.50 72 LEU A N 1
ATOM 510 C CA . LEU A 1 72 ? 2.929 -11.020 -46.339 1.00 91.50 72 LEU A CA 1
ATOM 511 C C . LEU A 1 72 ? 1.680 -11.627 -47.007 1.00 91.50 72 LEU A C 1
ATOM 513 O O . LEU A 1 72 ? 0.555 -11.412 -46.558 1.00 91.50 72 LEU A O 1
ATOM 517 N N . LYS A 1 73 ? 1.862 -12.373 -48.106 1.00 82.12 73 LYS A N 1
ATOM 518 C CA . LYS A 1 73 ? 0.767 -12.963 -48.903 1.00 82.12 73 LYS A CA 1
ATOM 519 C C . LYS A 1 73 ? 0.996 -14.455 -49.148 1.00 82.12 73 LYS A C 1
ATOM 521 O O . LYS A 1 73 ? 2.123 -14.879 -49.384 1.00 82.12 73 LYS A O 1
ATOM 526 N N . GLY A 1 74 ? -0.092 -15.226 -49.188 1.00 79.62 74 GLY A N 1
ATOM 527 C CA . GLY A 1 74 ? -0.058 -16.662 -49.482 1.00 79.62 74 GLY A CA 1
ATOM 528 C C . GLY A 1 74 ? 0.445 -17.513 -48.311 1.00 79.62 74 GLY A C 1
ATOM 529 O O . GLY A 1 74 ? 0.394 -17.097 -47.156 1.00 79.62 74 GLY A O 1
ATOM 530 N N . LYS A 1 75 ? 0.908 -18.735 -48.603 1.00 84.44 75 LYS A N 1
ATOM 531 C CA . LYS A 1 75 ? 1.420 -19.667 -47.587 1.00 84.44 75 LYS A CA 1
ATOM 532 C C . LYS A 1 75 ? 2.746 -19.151 -47.015 1.00 84.44 75 LYS A C 1
ATOM 534 O O . LYS A 1 75 ? 3.719 -19.016 -47.756 1.00 84.44 75 LYS A O 1
ATOM 539 N N . LEU A 1 76 ? 2.788 -18.898 -45.707 1.00 87.50 76 LEU A N 1
ATOM 540 C CA . LEU A 1 76 ? 3.972 -18.377 -45.019 1.00 87.50 76 LEU A CA 1
ATOM 541 C C . LEU A 1 76 ? 5.130 -19.382 -45.060 1.00 87.50 76 LEU A C 1
ATOM 543 O O . LEU A 1 76 ? 4.974 -20.548 -44.689 1.00 87.50 76 LEU A O 1
ATOM 547 N N . LYS A 1 77 ? 6.313 -18.922 -45.480 1.00 91.94 77 LYS A N 1
ATOM 548 C CA . LYS A 1 77 ? 7.561 -19.683 -45.322 1.00 91.94 77 LYS A CA 1
ATOM 549 C C . LYS A 1 77 ? 7.964 -19.709 -43.839 1.00 91.94 77 LYS A C 1
ATOM 551 O O . LYS A 1 77 ? 7.547 -18.822 -43.096 1.00 91.94 77 LYS A O 1
ATOM 556 N N . PRO A 1 78 ? 8.821 -20.650 -43.394 1.00 92.31 78 PRO A N 1
ATOM 557 C CA . PRO A 1 78 ? 9.259 -20.713 -41.996 1.00 92.31 78 PRO A CA 1
ATOM 558 C C . PRO A 1 78 ? 9.804 -19.386 -41.443 1.00 92.31 78 PRO A C 1
ATOM 560 O O . PRO A 1 78 ? 9.438 -19.002 -40.339 1.00 92.31 78 PRO A O 1
ATOM 563 N N . ALA A 1 79 ? 10.597 -18.649 -42.228 1.00 90.19 79 ALA A N 1
ATOM 564 C CA . ALA A 1 79 ? 11.128 -17.341 -41.830 1.00 90.19 79 ALA A CA 1
ATOM 565 C C . ALA A 1 79 ? 10.040 -16.252 -41.720 1.00 90.19 79 ALA A C 1
ATOM 567 O O . ALA A 1 79 ? 10.041 -15.467 -40.773 1.00 90.19 79 ALA A O 1
ATOM 568 N N . ASP A 1 80 ? 9.079 -16.231 -42.650 1.00 93.44 80 ASP A N 1
ATOM 569 C CA . ASP A 1 80 ? 7.958 -15.280 -42.631 1.00 93.44 80 ASP A CA 1
ATOM 570 C C . ASP A 1 80 ? 7.031 -15.550 -41.440 1.00 93.44 80 ASP A C 1
ATOM 572 O O . ASP A 1 80 ? 6.596 -14.625 -40.755 1.00 93.44 80 ASP A O 1
ATOM 576 N N . ARG A 1 81 ? 6.784 -16.831 -41.144 1.00 95.12 81 ARG A N 1
ATOM 577 C CA . ARG A 1 81 ? 6.022 -17.256 -39.968 1.00 95.12 81 ARG A CA 1
ATOM 578 C C . ARG A 1 81 ? 6.752 -16.925 -38.664 1.00 95.12 81 ARG A C 1
ATOM 580 O O . ARG A 1 81 ? 6.114 -16.449 -37.732 1.00 95.12 81 ARG A O 1
ATOM 587 N N . ALA A 1 82 ? 8.073 -17.114 -38.601 1.00 94.44 82 ALA A N 1
ATOM 588 C CA . ALA A 1 82 ? 8.870 -16.706 -37.444 1.00 94.44 82 ALA A CA 1
ATOM 589 C C . ALA A 1 82 ? 8.729 -15.200 -37.176 1.00 94.44 82 ALA A C 1
ATOM 591 O O . ALA A 1 82 ? 8.492 -14.806 -36.041 1.00 94.44 82 ALA A O 1
ATOM 592 N N . ARG A 1 83 ? 8.772 -14.365 -38.223 1.00 94.31 83 ARG A N 1
ATOM 593 C CA . ARG A 1 83 ? 8.579 -12.911 -38.108 1.00 94.31 83 ARG A CA 1
ATOM 594 C C . ARG A 1 83 ? 7.189 -12.536 -37.581 1.00 94.31 83 ARG A C 1
ATOM 596 O O . ARG A 1 83 ? 7.096 -11.669 -36.720 1.00 94.31 83 ARG A O 1
ATOM 603 N N . VAL A 1 84 ? 6.133 -13.198 -38.058 1.00 96.25 84 VAL A N 1
ATOM 604 C CA . VAL A 1 84 ? 4.759 -13.020 -37.547 1.00 96.25 84 VAL A CA 1
ATOM 605 C C . VAL A 1 84 ? 4.675 -13.351 -36.054 1.00 96.25 84 VAL A C 1
ATOM 607 O O . VAL A 1 84 ? 4.147 -12.557 -35.277 1.00 96.25 84 VAL A O 1
ATOM 610 N N . LEU A 1 85 ? 5.230 -14.495 -35.648 1.00 97.19 85 LEU A N 1
ATOM 611 C CA . LEU A 1 85 ? 5.227 -14.945 -34.254 1.00 97.19 85 LEU A CA 1
ATOM 612 C C . LEU A 1 85 ? 6.062 -14.035 -33.345 1.00 97.19 85 LEU A C 1
ATOM 614 O O . LEU A 1 85 ? 5.655 -13.781 -32.217 1.00 97.19 85 LEU A O 1
ATOM 618 N N . THR A 1 86 ? 7.179 -13.491 -33.834 1.00 96.50 86 THR A N 1
ATOM 619 C CA . THR A 1 86 ? 7.959 -12.478 -33.108 1.00 96.50 86 THR A CA 1
ATOM 620 C C . THR A 1 86 ? 7.142 -11.210 -32.874 1.00 96.50 86 THR A C 1
ATOM 622 O O . THR A 1 86 ? 7.083 -10.740 -31.744 1.00 96.50 86 THR A O 1
ATOM 625 N N . THR A 1 87 ? 6.453 -10.689 -33.897 1.00 95.81 87 THR A N 1
ATOM 626 C CA . THR A 1 87 ? 5.583 -9.510 -33.737 1.00 95.81 87 THR A CA 1
ATOM 627 C C . THR A 1 87 ? 4.451 -9.773 -32.744 1.00 95.81 87 THR A C 1
ATOM 629 O O . THR A 1 87 ? 4.153 -8.912 -31.921 1.00 95.81 87 THR A O 1
ATOM 632 N N . LEU A 1 88 ? 3.839 -10.962 -32.774 1.00 95.44 88 LEU A N 1
ATOM 633 C CA . LEU A 1 88 ? 2.859 -11.359 -31.760 1.00 95.44 88 LEU A CA 1
ATOM 634 C C . LEU A 1 88 ? 3.486 -11.382 -30.362 1.00 95.44 88 LEU A C 1
ATOM 636 O O . LEU A 1 88 ? 2.935 -10.772 -29.452 1.00 95.44 88 LEU A O 1
ATOM 640 N N . ALA A 1 89 ? 4.649 -12.018 -30.198 1.00 94.94 89 ALA A N 1
ATOM 641 C CA . ALA A 1 89 ? 5.340 -12.111 -28.914 1.00 94.94 89 ALA A CA 1
ATOM 642 C C . ALA A 1 89 ? 5.676 -10.734 -28.323 1.00 94.94 89 ALA A C 1
ATOM 644 O O . ALA A 1 89 ? 5.434 -10.503 -27.142 1.00 94.94 89 ALA A O 1
ATOM 645 N N . GLU A 1 90 ? 6.186 -9.805 -29.137 1.00 94.12 90 GLU A N 1
ATOM 646 C CA . GLU A 1 90 ? 6.455 -8.423 -28.720 1.00 94.12 90 GLU A CA 1
ATOM 647 C C . GLU A 1 90 ? 5.186 -7.722 -28.242 1.00 94.12 90 GLU A C 1
ATOM 649 O O . GLU A 1 90 ? 5.172 -7.094 -27.186 1.00 94.12 90 GLU A O 1
ATOM 654 N N . ARG A 1 91 ? 4.106 -7.826 -29.017 1.00 92.56 91 ARG A N 1
ATOM 655 C CA . ARG A 1 91 ? 2.862 -7.106 -28.735 1.00 92.56 91 ARG A CA 1
ATOM 656 C C . ARG A 1 91 ? 2.119 -7.676 -27.539 1.00 92.56 91 ARG A C 1
ATOM 658 O O . ARG A 1 91 ? 1.575 -6.902 -26.761 1.00 92.56 91 ARG A O 1
ATOM 665 N N . LEU A 1 92 ? 2.165 -8.991 -27.357 1.00 86.19 92 LEU A N 1
ATOM 666 C CA . LEU A 1 92 ? 1.674 -9.658 -26.154 1.00 86.19 92 LEU A CA 1
ATOM 667 C C . LEU A 1 92 ? 2.502 -9.250 -24.929 1.00 86.19 92 LEU A C 1
ATOM 669 O O . LEU A 1 92 ? 1.926 -8.923 -23.898 1.00 86.19 92 LEU A O 1
ATOM 673 N N . TYR A 1 93 ? 3.834 -9.177 -25.053 1.00 86.38 93 TYR A N 1
ATOM 674 C CA . TYR A 1 93 ? 4.708 -8.743 -23.959 1.00 86.38 93 TYR A CA 1
ATOM 675 C C . TYR A 1 93 ? 4.411 -7.301 -23.526 1.00 86.38 93 TYR A C 1
ATOM 677 O O . TYR A 1 93 ? 4.235 -7.047 -22.341 1.00 86.38 93 TYR A O 1
ATOM 685 N N . PHE A 1 94 ? 4.304 -6.361 -24.472 1.00 81.56 94 PHE A N 1
ATOM 686 C CA . PHE A 1 94 ? 3.962 -4.965 -24.165 1.00 81.56 94 PHE A CA 1
ATOM 687 C C . PHE A 1 94 ? 2.501 -4.764 -23.731 1.00 81.56 94 PHE A C 1
ATOM 689 O O . PHE A 1 94 ? 2.166 -3.697 -23.226 1.00 81.56 94 PHE A O 1
ATOM 696 N N . GLY A 1 95 ? 1.644 -5.766 -23.932 1.00 75.06 95 GLY A N 1
ATOM 697 C CA . GLY A 1 95 ? 0.293 -5.833 -23.375 1.00 75.06 95 GLY A CA 1
ATOM 698 C C . GLY A 1 95 ? 0.215 -6.541 -22.015 1.00 75.06 95 GLY A C 1
ATOM 699 O O . GLY A 1 95 ? -0.889 -6.869 -21.584 1.00 75.06 95 GLY A O 1
ATOM 700 N N . ASP A 1 96 ? 1.357 -6.823 -21.373 1.00 74.75 96 ASP A N 1
ATOM 701 C CA . ASP A 1 96 ? 1.484 -7.565 -20.108 1.00 74.75 96 ASP A CA 1
ATOM 702 C C . ASP A 1 96 ? 0.866 -8.982 -20.134 1.00 74.75 96 ASP A C 1
ATOM 704 O O . ASP A 1 96 ? 0.501 -9.558 -19.102 1.00 74.75 96 ASP A O 1
ATOM 708 N N . ASP A 1 97 ? 0.758 -9.584 -21.324 1.00 78.06 97 ASP A N 1
ATOM 709 C CA . ASP A 1 97 ? 0.341 -10.973 -21.526 1.00 78.06 97 ASP A CA 1
ATOM 710 C C . ASP A 1 97 ? 1.566 -11.884 -21.651 1.00 78.06 97 ASP A C 1
ATOM 712 O O . ASP A 1 97 ? 1.927 -12.407 -22.710 1.00 78.06 97 ASP A O 1
ATOM 716 N N . PHE A 1 98 ? 2.267 -12.021 -20.529 1.00 84.25 98 PHE A N 1
ATOM 717 C CA . PHE A 1 98 ? 3.564 -12.683 -20.464 1.00 84.25 98 PHE A CA 1
ATOM 718 C C . PHE A 1 98 ? 3.522 -14.174 -20.819 1.00 84.25 98 PHE A C 1
ATOM 720 O O . PHE A 1 98 ? 4.476 -14.691 -21.401 1.00 84.25 98 PHE A O 1
ATOM 727 N N . VAL A 1 99 ? 2.424 -14.873 -20.520 1.00 83.62 99 VAL A N 1
ATOM 728 C CA . VAL A 1 99 ? 2.290 -16.299 -20.855 1.00 83.62 99 VAL A CA 1
ATOM 729 C C . VAL A 1 99 ? 2.216 -16.475 -22.366 1.00 83.62 99 VAL A C 1
ATOM 731 O O . VAL A 1 99 ? 2.980 -17.243 -22.954 1.00 83.62 99 VAL A O 1
ATOM 734 N N . GLU A 1 100 ? 1.320 -15.729 -23.008 1.00 86.12 100 GLU A N 1
ATOM 735 C CA . GLU A 1 100 ? 1.117 -15.829 -24.446 1.00 86.12 100 GLU A CA 1
ATOM 736 C C . GLU A 1 100 ? 2.304 -15.266 -25.229 1.00 86.12 100 GLU A C 1
ATOM 738 O O . GLU A 1 100 ? 2.665 -15.814 -26.274 1.00 86.12 100 GLU A O 1
ATOM 743 N N . ALA A 1 101 ? 2.976 -14.242 -24.695 1.00 90.94 101 ALA A N 1
ATOM 744 C CA . ALA A 1 101 ? 4.236 -13.743 -25.232 1.00 90.94 101 ALA A CA 1
ATOM 745 C C . ALA A 1 101 ? 5.341 -14.810 -25.196 1.00 90.94 101 ALA A C 1
ATOM 747 O O . ALA A 1 101 ? 6.029 -15.025 -26.199 1.00 90.94 101 ALA A O 1
ATOM 748 N N . ALA A 1 102 ? 5.499 -15.510 -24.065 1.00 91.56 102 ALA A N 1
ATOM 749 C CA . ALA A 1 102 ? 6.484 -16.578 -23.923 1.00 91.56 102 ALA A CA 1
ATOM 750 C C . ALA A 1 102 ? 6.200 -17.743 -24.885 1.00 91.56 102 ALA A C 1
ATOM 752 O O . ALA A 1 102 ? 7.146 -18.298 -25.457 1.00 91.56 102 ALA A O 1
ATOM 753 N N . GLU A 1 103 ? 4.925 -18.084 -25.105 1.00 92.69 103 GLU A N 1
ATOM 754 C CA . GLU A 1 103 ? 4.504 -19.136 -26.037 1.00 92.69 103 GLU A CA 1
ATOM 755 C C . GLU A 1 103 ? 4.705 -18.735 -27.507 1.00 92.69 103 GLU A C 1
ATOM 757 O O . GLU A 1 103 ? 5.314 -19.485 -28.273 1.00 92.69 103 GLU A O 1
ATOM 762 N N . ALA A 1 104 ? 4.292 -17.529 -27.910 1.00 94.75 104 ALA A N 1
ATOM 763 C CA . ALA A 1 104 ? 4.552 -17.012 -29.256 1.00 94.75 104 ALA A CA 1
ATOM 764 C C . ALA A 1 104 ? 6.063 -16.985 -29.558 1.00 94.75 104 ALA A C 1
ATOM 766 O O . ALA A 1 104 ? 6.507 -17.460 -30.610 1.00 94.75 104 ALA A O 1
ATOM 767 N N . ALA A 1 105 ? 6.877 -16.541 -28.592 1.00 96.12 105 ALA A N 1
ATOM 768 C CA . ALA A 1 105 ? 8.332 -16.575 -28.695 1.00 96.12 105 ALA A CA 1
ATOM 769 C C . ALA A 1 105 ? 8.887 -18.014 -28.743 1.00 96.12 105 ALA A C 1
ATOM 771 O O . ALA A 1 105 ? 9.842 -18.278 -29.475 1.00 96.12 105 ALA A O 1
ATOM 772 N N . ALA A 1 106 ? 8.274 -18.971 -28.028 1.00 95.69 106 ALA A N 1
ATOM 773 C CA . ALA A 1 106 ? 8.606 -20.400 -28.119 1.00 95.69 106 ALA A CA 1
ATOM 774 C C . ALA A 1 106 ? 8.483 -20.907 -29.555 1.00 95.69 106 ALA A C 1
ATOM 776 O O . ALA A 1 106 ? 9.372 -21.585 -30.076 1.00 95.69 106 ALA A O 1
ATOM 777 N N . GLN A 1 107 ? 7.351 -20.594 -30.187 1.00 95.88 107 GLN A N 1
ATOM 778 C CA . GLN A 1 107 ? 7.031 -21.049 -31.533 1.00 95.88 107 GLN A CA 1
ATOM 779 C C . GLN A 1 107 ? 7.933 -20.381 -32.570 1.00 95.88 107 GLN A C 1
ATOM 781 O O . GLN A 1 107 ? 8.407 -21.062 -33.480 1.00 95.88 107 GLN A O 1
ATOM 786 N N . ALA A 1 108 ? 8.252 -19.096 -32.395 1.00 96.00 108 ALA A N 1
ATOM 787 C CA . ALA A 1 108 ? 9.244 -18.407 -33.215 1.00 96.00 108 ALA A CA 1
ATOM 788 C C . ALA A 1 108 ? 10.630 -19.077 -33.114 1.00 96.00 108 ALA A C 1
ATOM 790 O O . ALA A 1 108 ? 11.240 -19.374 -34.141 1.00 96.00 108 ALA A O 1
ATOM 791 N N . LEU A 1 109 ? 11.094 -19.429 -31.907 1.00 95.00 109 LEU A N 1
ATOM 792 C CA . LEU A 1 109 ? 12.396 -20.084 -31.693 1.00 95.00 109 LEU A CA 1
ATOM 793 C C . LEU A 1 109 ? 12.480 -21.514 -32.250 1.00 95.00 109 LEU A C 1
ATOM 795 O O . LEU A 1 109 ? 13.576 -21.994 -32.549 1.00 95.00 109 LEU A O 1
ATOM 799 N N . LYS A 1 110 ? 11.346 -22.208 -32.423 1.00 95.25 110 LYS A N 1
ATOM 800 C CA . LYS A 1 110 ? 11.308 -23.500 -33.139 1.00 95.25 110 LYS A CA 1
ATOM 801 C C . LYS A 1 110 ? 11.653 -23.335 -34.623 1.00 95.25 110 LYS A C 1
ATOM 803 O O . LYS A 1 110 ? 12.212 -24.260 -35.211 1.00 95.25 110 LYS A O 1
ATOM 808 N N . LEU A 1 111 ? 11.324 -22.184 -35.210 1.00 94.00 111 LEU A N 1
ATOM 809 C CA . LEU A 1 111 ? 11.544 -21.864 -36.624 1.00 94.00 111 LEU A CA 1
ATOM 810 C C . LEU A 1 111 ? 12.888 -21.159 -36.858 1.00 94.00 111 LEU A C 1
ATOM 812 O O . LEU A 1 111 ? 13.522 -21.396 -37.883 1.00 94.00 111 LEU A O 1
ATOM 816 N N . ASP A 1 112 ? 13.337 -20.348 -35.898 1.00 90.19 112 ASP A N 1
ATOM 817 C CA . ASP A 1 112 ? 14.641 -19.685 -35.898 1.00 90.19 112 ASP A CA 1
ATOM 818 C C . ASP A 1 112 ? 15.310 -19.781 -34.516 1.00 90.19 112 ASP A C 1
ATOM 820 O O . ASP A 1 112 ? 15.103 -18.961 -33.620 1.00 90.19 112 ASP A O 1
ATOM 824 N N . LYS A 1 113 ? 16.162 -20.797 -34.343 1.00 83.88 113 LYS A N 1
ATOM 825 C CA . LYS A 1 113 ? 16.855 -21.071 -33.071 1.00 83.88 113 LYS A CA 1
ATOM 826 C C . LYS A 1 113 ? 17.928 -20.031 -32.720 1.00 83.88 113 LYS A C 1
ATOM 828 O O . LYS A 1 113 ? 18.376 -20.004 -31.567 1.00 83.88 113 LYS A O 1
ATOM 833 N N . GLY A 1 114 ? 18.374 -19.236 -33.697 1.00 80.81 114 GLY A N 1
ATOM 834 C CA . GLY A 1 114 ? 19.458 -18.260 -33.564 1.00 80.81 114 GLY A CA 1
ATOM 835 C C . GLY A 1 114 ? 18.989 -16.850 -33.203 1.00 80.81 114 GLY A C 1
ATOM 836 O O . GLY A 1 114 ? 19.824 -15.990 -32.934 1.00 80.81 114 GLY A O 1
ATOM 837 N N . ALA A 1 115 ? 17.677 -16.604 -33.168 1.00 88.12 115 ALA A N 1
ATOM 838 C CA . ALA A 1 115 ? 17.115 -15.280 -32.935 1.00 88.12 115 ALA A CA 1
ATOM 839 C C . ALA A 1 115 ? 17.297 -14.802 -31.479 1.00 88.12 115 ALA A C 1
ATOM 841 O O . ALA A 1 115 ? 16.415 -14.967 -30.634 1.00 88.12 115 ALA A O 1
ATOM 842 N N . THR A 1 116 ? 18.433 -14.158 -31.179 1.00 88.81 116 THR A N 1
ATOM 843 C CA . THR A 1 116 ? 18.747 -13.614 -29.842 1.00 88.81 116 THR A CA 1
ATOM 844 C C . THR A 1 116 ? 17.648 -12.694 -29.317 1.00 88.81 116 THR A C 1
ATOM 846 O O . THR A 1 116 ? 17.224 -12.847 -28.181 1.00 88.81 116 THR A O 1
ATOM 849 N N . HIS A 1 117 ? 17.132 -11.783 -30.144 1.00 89.81 117 HIS A N 1
ATOM 850 C CA . HIS A 1 117 ? 16.044 -10.875 -29.766 1.00 89.81 117 HIS A CA 1
ATOM 851 C C . HIS A 1 117 ? 14.777 -11.619 -29.293 1.00 89.81 117 HIS A C 1
ATOM 853 O O . HIS A 1 117 ? 14.192 -11.243 -28.280 1.00 89.81 117 HIS A O 1
ATOM 859 N N . VAL A 1 118 ? 14.408 -12.721 -29.954 1.00 93.62 118 VAL A N 1
ATOM 860 C CA . VAL A 1 118 ? 13.253 -13.543 -29.558 1.00 93.62 118 VAL A CA 1
ATOM 861 C C . VAL A 1 118 ? 13.515 -14.249 -28.227 1.00 93.62 118 VAL A C 1
ATOM 863 O O . VAL A 1 118 ? 12.613 -14.350 -27.398 1.00 93.62 118 VAL A O 1
ATOM 866 N N . ARG A 1 119 ? 14.762 -14.673 -27.966 1.00 94.38 119 ARG A N 1
ATOM 867 C CA . ARG A 1 119 ? 15.155 -15.194 -26.645 1.00 94.38 119 ARG A CA 1
ATOM 868 C C . ARG A 1 119 ? 15.038 -14.140 -25.552 1.00 94.38 119 ARG A C 1
ATOM 870 O O . ARG A 1 119 ? 14.614 -14.486 -24.458 1.00 94.38 119 ARG A O 1
ATOM 877 N N . LEU A 1 120 ? 15.367 -12.877 -25.837 1.00 93.06 120 LEU A N 1
ATOM 878 C CA . LEU A 1 120 ? 15.201 -11.783 -24.872 1.00 93.06 120 LEU A CA 1
ATOM 879 C C . LEU A 1 120 ? 13.731 -11.539 -24.546 1.00 93.06 120 LEU A C 1
ATOM 881 O O . LEU A 1 120 ? 13.400 -11.440 -23.369 1.00 93.06 120 LEU A O 1
ATOM 885 N N . ILE A 1 121 ? 12.852 -11.509 -25.556 1.00 94.12 121 ILE A N 1
ATOM 886 C CA . ILE A 1 121 ? 11.402 -11.405 -25.326 1.00 94.12 121 ILE A CA 1
ATOM 887 C C . ILE A 1 121 ? 10.925 -12.581 -24.482 1.00 94.12 121 ILE A C 1
ATOM 889 O O . ILE A 1 121 ? 10.246 -12.375 -23.485 1.00 94.12 121 ILE A O 1
ATOM 893 N N . ARG A 1 122 ? 11.309 -13.814 -24.841 1.00 95.06 122 ARG A N 1
ATOM 894 C CA . ARG A 1 122 ? 10.916 -15.013 -24.093 1.00 95.06 122 ARG A CA 1
ATOM 895 C C . ARG A 1 122 ? 11.418 -14.966 -22.653 1.00 95.06 122 ARG A C 1
ATOM 897 O O . ARG A 1 122 ? 10.639 -15.243 -21.754 1.00 95.06 122 ARG A O 1
ATOM 904 N N . ALA A 1 123 ? 12.679 -14.604 -22.423 1.00 93.56 123 ALA A N 1
ATOM 905 C CA . ALA A 1 123 ? 13.246 -14.482 -21.084 1.00 93.56 123 ALA A CA 1
ATOM 906 C C . ALA A 1 123 ? 12.529 -13.398 -20.265 1.00 93.56 123 ALA A C 1
ATOM 908 O O . ALA A 1 123 ? 12.166 -13.646 -19.121 1.00 93.56 123 ALA A O 1
ATOM 909 N N . ALA A 1 124 ? 12.265 -12.228 -20.854 1.00 90.62 124 ALA A N 1
ATOM 910 C CA . ALA A 1 124 ? 11.534 -11.145 -20.200 1.00 90.62 124 ALA A CA 1
ATOM 911 C C . ALA A 1 124 ? 10.074 -11.526 -19.903 1.00 90.62 124 ALA A C 1
ATOM 913 O O . ALA A 1 124 ? 9.569 -11.221 -18.826 1.00 90.62 124 ALA A O 1
ATOM 914 N N . ALA A 1 125 ? 9.416 -12.239 -20.817 1.00 89.25 125 ALA A N 1
ATOM 915 C CA . ALA A 1 125 ? 8.069 -12.761 -20.635 1.00 89.25 125 ALA A CA 1
ATOM 916 C C . ALA A 1 125 ? 8.028 -13.841 -19.539 1.00 89.25 125 ALA A C 1
ATOM 918 O O . ALA A 1 125 ? 7.242 -13.735 -18.609 1.00 89.25 125 ALA A O 1
ATOM 919 N N . LEU A 1 126 ? 8.934 -14.823 -19.556 1.00 89.44 126 LEU A N 1
ATOM 920 C CA . LEU A 1 126 ? 9.060 -15.824 -18.487 1.00 89.44 126 LEU A CA 1
ATOM 921 C C . LEU A 1 126 ? 9.360 -15.166 -17.130 1.00 89.44 126 LEU A C 1
ATOM 923 O O . LEU A 1 126 ? 8.784 -15.549 -16.121 1.00 89.44 126 LEU A O 1
ATOM 927 N N . ARG A 1 127 ? 10.196 -14.124 -17.102 1.00 85.50 127 ARG A N 1
ATOM 928 C CA . ARG A 1 127 ? 10.465 -13.318 -15.903 1.00 85.50 127 ARG A CA 1
ATOM 929 C C . ARG A 1 127 ? 9.221 -12.570 -15.405 1.00 85.50 127 ARG A C 1
ATOM 931 O O . ARG A 1 127 ? 9.003 -12.496 -14.201 1.00 85.50 127 ARG A O 1
ATOM 938 N N . GLY A 1 128 ? 8.432 -11.987 -16.310 1.00 76.38 128 GLY A N 1
ATOM 939 C CA . GLY A 1 128 ? 7.187 -11.280 -15.981 1.00 76.38 128 GLY A CA 1
ATOM 940 C C . GLY A 1 128 ? 6.065 -12.217 -15.523 1.00 76.38 128 GLY A C 1
ATOM 941 O O . GLY A 1 128 ? 5.261 -11.838 -14.673 1.00 76.38 128 GLY A O 1
ATOM 942 N N . TRP A 1 129 ? 6.049 -13.442 -16.057 1.00 77.19 129 TRP A N 1
ATOM 943 C CA . TRP A 1 129 ? 5.126 -14.513 -15.683 1.00 77.19 129 TRP A CA 1
ATOM 944 C C . TRP A 1 129 ? 5.517 -15.206 -14.365 1.00 77.19 129 TRP A C 1
ATOM 946 O O . TRP A 1 129 ? 4.643 -15.588 -13.597 1.00 77.19 129 TRP A O 1
ATOM 956 N N . GLY A 1 130 ? 6.811 -15.363 -14.073 1.00 73.62 130 GLY A N 1
ATOM 957 C CA . GLY A 1 130 ? 7.302 -15.972 -12.832 1.00 73.62 130 GLY A CA 1
ATOM 958 C C . GLY A 1 130 ? 8.160 -17.245 -12.924 1.00 73.62 130 GLY A C 1
ATOM 959 O O . GLY A 1 130 ? 8.892 -17.467 -11.963 1.00 73.62 130 GLY A O 1
ATOM 960 N N . PRO A 1 131 ? 8.185 -18.079 -13.991 1.00 82.38 131 PRO A N 1
ATOM 961 C CA . PRO A 1 131 ? 9.115 -19.217 -14.051 1.00 82.38 131 PRO A CA 1
ATOM 962 C C . PRO A 1 131 ? 10.574 -18.755 -14.241 1.00 82.38 131 PRO A C 1
ATOM 964 O O . PRO A 1 131 ? 11.118 -18.755 -15.350 1.00 82.38 131 PRO A O 1
ATOM 967 N N . LEU A 1 132 ? 11.220 -18.348 -13.143 1.00 83.50 132 LEU A N 1
ATOM 968 C CA . LEU A 1 132 ? 12.542 -17.713 -13.148 1.00 83.50 132 LEU A CA 1
ATOM 969 C C . LEU A 1 132 ? 13.660 -18.653 -13.613 1.00 83.50 132 LEU A C 1
ATOM 971 O O . LEU A 1 132 ? 14.591 -18.193 -14.265 1.00 83.50 132 LEU A O 1
ATOM 975 N N . GLU A 1 133 ? 13.562 -19.959 -13.359 1.00 89.31 133 GLU A N 1
ATOM 976 C CA . GLU A 1 133 ? 14.532 -20.943 -13.868 1.00 89.31 133 GLU A CA 1
ATOM 977 C C . GLU A 1 133 ? 14.498 -21.041 -15.402 1.00 89.31 133 GLU A C 1
ATOM 979 O O . GLU A 1 133 ? 15.537 -21.092 -16.070 1.00 89.31 133 GLU A O 1
ATOM 984 N N . ASP A 1 134 ? 13.296 -21.016 -15.986 1.00 90.62 134 ASP A N 1
ATOM 985 C CA . ASP A 1 134 ? 13.119 -20.986 -17.436 1.00 90.62 134 ASP A CA 1
ATOM 986 C C . ASP A 1 134 ? 13.595 -19.655 -18.018 1.00 90.62 134 ASP A C 1
ATOM 988 O O . ASP A 1 134 ? 14.272 -19.639 -19.052 1.00 90.62 134 ASP A O 1
ATOM 992 N N . ALA A 1 135 ? 13.282 -18.546 -17.341 1.00 91.94 135 ALA A N 1
ATOM 993 C CA . ALA A 1 135 ? 13.753 -17.219 -17.714 1.00 91.94 135 ALA A CA 1
ATOM 994 C C . ALA A 1 135 ? 15.288 -17.147 -17.701 1.00 91.94 135 ALA A C 1
ATOM 996 O O . ALA A 1 135 ? 15.885 -16.650 -18.657 1.00 91.94 135 ALA A O 1
ATOM 997 N N . GLU A 1 136 ? 15.935 -17.697 -16.669 1.00 94.94 136 GLU A N 1
ATOM 998 C CA . GLU A 1 136 ? 17.392 -17.751 -16.537 1.00 94.94 136 GLU A CA 1
ATOM 999 C C . GLU A 1 136 ? 17.997 -18.591 -17.659 1.00 94.94 136 GLU A C 1
ATOM 1001 O O . GLU A 1 136 ? 18.953 -18.158 -18.306 1.00 94.94 136 GLU A O 1
ATOM 1006 N N . ARG A 1 137 ? 17.431 -19.769 -17.947 1.00 95.56 137 ARG A N 1
ATOM 1007 C CA . ARG A 1 137 ? 17.902 -20.626 -19.042 1.00 95.56 137 ARG A CA 1
ATOM 1008 C C . ARG A 1 137 ? 17.851 -19.900 -20.386 1.00 95.56 137 ARG A C 1
ATOM 1010 O O . ARG A 1 137 ? 18.824 -19.962 -21.143 1.00 95.56 137 ARG A O 1
ATOM 1017 N N . GLU A 1 138 ? 16.757 -19.202 -20.685 1.00 94.81 138 GLU A N 1
ATOM 1018 C CA . GLU A 1 138 ? 16.633 -18.430 -21.928 1.00 94.81 138 GLU A CA 1
ATOM 1019 C C . GLU A 1 138 ? 17.559 -17.209 -21.952 1.00 94.81 138 GLU A C 1
ATOM 1021 O O . GLU A 1 138 ? 18.203 -16.955 -22.973 1.00 94.81 138 GLU A O 1
ATOM 1026 N N . ALA A 1 139 ? 17.705 -16.493 -20.834 1.00 95.06 139 ALA A N 1
ATOM 1027 C CA . ALA A 1 139 ? 18.617 -15.358 -20.722 1.00 95.06 139 ALA A CA 1
ATOM 1028 C C . ALA A 1 139 ? 20.083 -15.793 -20.894 1.00 95.06 139 ALA A C 1
ATOM 1030 O O . ALA A 1 139 ? 20.826 -15.195 -21.673 1.00 95.06 139 ALA A O 1
ATOM 1031 N N . ARG A 1 140 ? 20.498 -16.900 -20.264 1.00 96.50 140 ARG A N 1
ATOM 1032 C CA . ARG A 1 140 ? 21.827 -17.506 -20.461 1.00 96.50 140 ARG A CA 1
ATOM 1033 C C . ARG A 1 140 ? 22.029 -17.966 -21.902 1.00 96.50 140 ARG A C 1
ATOM 1035 O O . ARG A 1 140 ? 23.118 -17.786 -22.447 1.00 96.50 140 ARG A O 1
ATOM 1042 N N . ALA A 1 141 ? 21.002 -18.520 -22.548 1.00 94.38 141 ALA A N 1
ATOM 1043 C CA . ALA A 1 141 ? 21.065 -18.870 -23.965 1.00 94.38 141 ALA A CA 1
ATOM 1044 C C . ALA A 1 141 ? 21.218 -17.627 -24.861 1.00 94.38 141 ALA A C 1
ATOM 1046 O O . ALA A 1 141 ? 21.988 -17.668 -25.822 1.00 94.38 141 ALA A O 1
ATOM 1047 N N . ALA A 1 142 ? 20.549 -16.516 -24.534 1.00 94.38 142 ALA A N 1
ATOM 1048 C CA . ALA A 1 142 ? 20.712 -15.242 -25.229 1.00 94.38 142 ALA A CA 1
ATOM 1049 C C . ALA A 1 142 ? 22.131 -14.673 -25.056 1.00 94.38 142 ALA A C 1
ATOM 1051 O O . ALA A 1 142 ? 22.753 -14.287 -26.046 1.00 94.38 142 ALA A O 1
ATOM 1052 N N . VAL A 1 143 ? 22.684 -14.708 -23.836 1.00 95.50 143 VAL A N 1
ATOM 1053 C CA . VAL A 1 143 ? 24.081 -14.320 -23.561 1.00 95.50 143 VAL A CA 1
ATOM 1054 C C . VAL A 1 143 ? 25.052 -15.225 -24.319 1.00 95.50 143 VAL A C 1
ATOM 1056 O O . VAL A 1 143 ? 25.999 -14.737 -24.921 1.00 95.50 143 VAL A O 1
ATOM 1059 N N . LYS A 1 144 ? 24.814 -16.540 -24.375 1.00 94.62 144 LYS A N 1
ATOM 1060 C CA . LYS A 1 144 ? 25.654 -17.465 -25.152 1.00 94.62 144 LYS A CA 1
ATOM 1061 C C . LYS A 1 144 ? 25.619 -17.159 -26.653 1.00 94.62 144 LYS A C 1
ATOM 1063 O O . LYS A 1 144 ? 26.652 -17.257 -27.311 1.00 94.62 144 LYS A O 1
ATOM 1068 N N . ALA A 1 145 ? 24.450 -16.809 -27.191 1.00 91.56 145 ALA A N 1
ATOM 1069 C CA . ALA A 1 145 ? 24.283 -16.464 -28.601 1.00 91.56 145 ALA A CA 1
ATOM 1070 C C . ALA A 1 145 ? 24.919 -15.109 -28.955 1.00 91.56 145 ALA A C 1
ATOM 1072 O O . ALA A 1 145 ? 25.441 -14.950 -30.056 1.00 91.56 145 ALA A O 1
ATOM 1073 N N . ALA A 1 146 ? 24.908 -14.149 -28.026 1.00 91.94 146 ALA A N 1
ATOM 1074 C CA . ALA A 1 146 ? 25.514 -12.833 -28.207 1.00 91.94 146 ALA A CA 1
ATOM 1075 C C . ALA A 1 146 ? 26.290 -12.375 -26.949 1.00 91.94 146 ALA A C 1
ATOM 1077 O O . ALA A 1 146 ? 25.821 -11.499 -26.221 1.00 91.94 146 ALA A O 1
ATOM 1078 N N . PRO A 1 147 ? 27.508 -12.903 -26.703 1.00 91.25 147 PRO A N 1
ATOM 1079 C CA . PRO A 1 147 ? 28.234 -12.694 -25.440 1.00 91.25 147 PRO A CA 1
ATOM 1080 C C . PRO A 1 147 ? 28.677 -11.258 -25.139 1.00 91.25 147 PRO A C 1
ATOM 1082 O O . PRO A 1 147 ? 29.045 -10.961 -24.007 1.00 91.25 147 PRO A O 1
ATOM 1085 N N . ALA A 1 148 ? 28.683 -10.381 -26.145 1.00 92.12 148 ALA A N 1
ATOM 1086 C CA . ALA A 1 148 ? 29.021 -8.962 -26.012 1.00 92.12 148 ALA A CA 1
ATOM 1087 C C . ALA A 1 148 ? 27.784 -8.040 -26.064 1.00 92.12 148 ALA A C 1
ATOM 1089 O O . ALA A 1 148 ? 27.927 -6.820 -26.036 1.00 92.12 148 ALA A O 1
ATOM 1090 N N . ALA A 1 149 ? 26.568 -8.591 -26.179 1.00 91.44 149 ALA A N 1
ATOM 1091 C CA . ALA A 1 149 ? 25.350 -7.796 -26.288 1.00 91.44 149 ALA A CA 1
ATOM 1092 C C . ALA A 1 149 ? 24.821 -7.401 -24.904 1.00 91.44 149 ALA A C 1
ATOM 1094 O O . ALA A 1 149 ? 24.335 -8.246 -24.153 1.00 91.44 149 ALA A O 1
ATOM 1095 N N . VAL A 1 150 ? 24.835 -6.097 -24.607 1.00 92.94 150 VAL A N 1
ATOM 1096 C CA . VAL A 1 150 ? 24.334 -5.557 -23.332 1.00 92.94 150 VAL A CA 1
ATOM 1097 C C . VAL A 1 150 ? 22.893 -5.989 -23.023 1.00 92.94 150 VAL A C 1
ATOM 1099 O O . VAL A 1 150 ? 22.678 -6.453 -21.907 1.00 92.94 150 VAL A O 1
ATOM 1102 N N . PRO A 1 151 ? 21.919 -5.950 -23.963 1.00 93.06 151 PRO A N 1
ATOM 1103 C CA . PRO A 1 151 ? 20.544 -6.362 -23.660 1.00 93.06 151 PRO A CA 1
ATOM 1104 C C . PRO A 1 151 ? 20.409 -7.818 -23.190 1.00 93.06 151 PRO A C 1
ATOM 1106 O O . PRO A 1 151 ? 19.499 -8.131 -22.428 1.00 93.06 151 PRO A O 1
ATOM 1109 N N . ALA A 1 152 ? 21.311 -8.711 -23.617 1.00 92.75 152 ALA A N 1
ATOM 1110 C CA . ALA A 1 152 ? 21.296 -10.105 -23.183 1.00 92.75 152 ALA A CA 1
ATOM 1111 C C . ALA A 1 152 ? 21.768 -10.267 -21.741 1.00 92.75 152 ALA A C 1
ATOM 1113 O O . ALA A 1 152 ? 21.104 -10.934 -20.947 1.00 92.75 152 ALA A O 1
ATOM 1114 N N . THR A 1 153 ? 22.876 -9.618 -21.390 1.00 96.19 153 THR A N 1
ATOM 1115 C CA . THR A 1 153 ? 23.357 -9.608 -20.007 1.00 96.19 153 THR A CA 1
ATOM 1116 C C . THR A 1 153 ? 22.405 -8.847 -19.094 1.00 96.19 153 THR A C 1
ATOM 1118 O O . THR A 1 153 ? 22.177 -9.30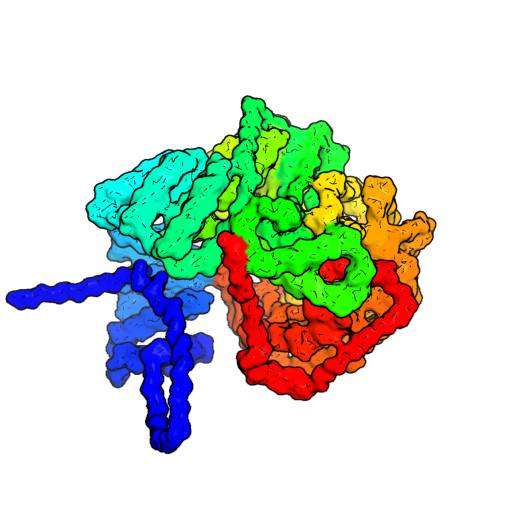5 -17.987 1.00 96.19 153 THR A O 1
ATOM 1121 N N . ASP A 1 154 ? 21.807 -7.740 -19.544 1.00 93.19 154 ASP A N 1
ATOM 1122 C CA . ASP A 1 154 ? 20.812 -6.993 -18.766 1.00 93.19 154 ASP A CA 1
ATOM 1123 C C . ASP A 1 154 ? 19.594 -7.867 -18.428 1.00 93.19 154 ASP A C 1
ATOM 1125 O O . ASP A 1 154 ? 19.196 -7.962 -17.269 1.00 93.19 154 ASP A O 1
ATOM 1129 N N . GLY A 1 155 ? 19.068 -8.608 -19.411 1.00 90.69 155 GLY A N 1
ATOM 1130 C CA . GLY A 1 155 ? 18.003 -9.587 -19.175 1.00 90.69 155 GLY A CA 1
ATOM 1131 C C . GLY A 1 155 ? 18.393 -10.664 -18.155 1.00 90.69 155 GLY A C 1
ATOM 1132 O O . GLY A 1 155 ? 17.600 -10.981 -17.271 1.00 90.69 155 GLY A O 1
ATOM 1133 N N . LEU A 1 156 ? 19.622 -11.190 -18.228 1.00 94.94 156 LEU A N 1
ATOM 1134 C CA . LEU A 1 156 ? 20.134 -12.162 -17.253 1.00 94.94 156 LEU A CA 1
ATOM 1135 C C . LEU A 1 156 ? 20.302 -11.549 -15.856 1.00 94.94 156 LEU A C 1
ATOM 1137 O O . LEU A 1 156 ? 19.888 -12.157 -14.877 1.00 94.94 156 LEU A O 1
ATOM 1141 N N . VAL A 1 157 ? 20.871 -10.346 -15.760 1.00 92.19 157 VAL A N 1
ATOM 1142 C CA . VAL A 1 157 ? 21.022 -9.586 -14.510 1.00 92.19 157 VAL A CA 1
ATOM 1143 C C . VAL A 1 157 ? 19.666 -9.363 -13.863 1.00 92.19 157 VAL A C 1
ATOM 1145 O O . VAL A 1 157 ? 19.522 -9.601 -12.670 1.00 92.19 157 VAL A O 1
ATOM 1148 N N . ALA A 1 158 ? 18.667 -8.951 -14.645 1.00 87.19 158 ALA A N 1
ATOM 1149 C CA . ALA A 1 158 ? 17.320 -8.744 -14.147 1.00 87.19 158 ALA A CA 1
ATOM 1150 C C . ALA A 1 158 ? 16.757 -10.033 -13.532 1.00 87.19 158 ALA A C 1
ATOM 1152 O O . ALA A 1 158 ? 16.297 -9.979 -12.401 1.00 87.19 158 ALA A O 1
ATOM 1153 N N . VAL A 1 159 ? 16.865 -11.182 -14.213 1.00 87.94 159 VAL A N 1
ATOM 1154 C CA . VAL A 1 159 ? 16.416 -12.483 -13.676 1.00 87.94 159 VAL A CA 1
ATOM 1155 C C . VAL A 1 159 ? 17.192 -12.889 -12.418 1.00 87.94 159 VAL A C 1
ATOM 1157 O O . VAL A 1 159 ? 16.581 -13.290 -11.436 1.00 87.94 159 VAL A O 1
ATOM 1160 N N . LEU A 1 160 ? 18.522 -12.758 -12.414 1.00 88.69 160 LEU A N 1
ATOM 1161 C CA . LEU A 1 160 ? 19.358 -13.138 -11.268 1.00 88.69 160 LEU A CA 1
ATOM 1162 C C . LEU A 1 160 ? 19.054 -12.295 -10.026 1.00 88.69 160 LEU A C 1
ATOM 1164 O O . LEU A 1 160 ? 19.031 -12.822 -8.918 1.00 88.69 160 LEU A O 1
ATOM 1168 N N . LEU A 1 161 ? 18.792 -10.998 -10.202 1.00 81.38 161 LEU A N 1
ATOM 1169 C CA . LEU A 1 161 ? 18.371 -10.129 -9.104 1.00 81.38 161 LEU A CA 1
ATOM 1170 C C . LEU A 1 161 ? 17.019 -10.541 -8.532 1.00 81.38 161 LEU A C 1
ATOM 1172 O O . LEU A 1 161 ? 16.818 -10.439 -7.329 1.00 81.38 161 LEU A O 1
ATOM 1176 N N . ASP A 1 162 ? 16.113 -11.021 -9.378 1.00 76.38 162 ASP A N 1
ATOM 1177 C CA . ASP A 1 162 ? 14.809 -11.507 -8.929 1.00 76.38 162 ASP A CA 1
ATOM 1178 C C . ASP A 1 162 ? 14.889 -12.856 -8.228 1.00 76.38 162 ASP A C 1
ATOM 1180 O O . ASP A 1 162 ? 13.999 -13.181 -7.467 1.00 76.38 162 ASP A O 1
ATOM 1184 N N . GLN A 1 163 ? 15.938 -13.633 -8.488 1.00 78.50 163 GLN A N 1
ATOM 1185 C CA . GLN A 1 163 ? 16.240 -14.860 -7.755 1.00 78.50 163 GLN A CA 1
ATOM 1186 C C . GLN A 1 163 ? 17.039 -14.587 -6.467 1.00 78.50 163 GLN A C 1
ATOM 1188 O O . GLN A 1 163 ? 17.579 -15.523 -5.885 1.00 78.50 163 GLN A O 1
ATOM 1193 N N . GLY A 1 164 ? 17.233 -13.322 -6.071 1.00 76.81 164 GLY A N 1
ATOM 1194 C CA . GLY A 1 164 ? 18.042 -12.978 -4.898 1.00 76.81 164 GLY A CA 1
ATOM 1195 C C . GLY A 1 164 ? 19.540 -13.277 -5.055 1.00 76.81 164 GLY A C 1
ATOM 1196 O O . GLY A 1 164 ? 20.225 -13.503 -4.061 1.00 76.81 164 GLY A O 1
ATOM 1197 N N . ARG A 1 165 ? 20.076 -13.279 -6.289 1.00 84.75 165 ARG A N 1
ATOM 1198 C CA . ARG A 1 165 ? 21.483 -13.614 -6.608 1.00 84.75 165 ARG A CA 1
ATOM 1199 C C . ARG A 1 165 ? 22.274 -12.411 -7.156 1.00 84.75 165 ARG A C 1
ATOM 1201 O O . ARG A 1 165 ? 22.747 -12.452 -8.300 1.00 84.75 165 ARG A O 1
ATOM 1208 N N . PRO A 1 166 ? 22.437 -11.319 -6.384 1.00 83.81 166 PRO A N 1
ATOM 1209 C CA . PRO A 1 166 ? 23.111 -10.108 -6.853 1.00 83.81 166 PRO A CA 1
ATOM 1210 C C . PRO A 1 166 ? 24.595 -10.316 -7.181 1.00 83.81 166 PRO A C 1
ATOM 1212 O O . PRO A 1 166 ? 25.104 -9.671 -8.095 1.00 83.81 166 PRO A O 1
ATOM 1215 N N . GLU A 1 167 ? 25.282 -11.235 -6.504 1.00 87.75 167 GLU A N 1
ATOM 1216 C CA . GLU A 1 167 ? 26.690 -11.548 -6.766 1.00 87.75 167 GLU A CA 1
ATOM 1217 C C . GLU A 1 167 ? 26.858 -12.213 -8.143 1.00 87.75 167 GLU A C 1
ATOM 1219 O O . GLU A 1 167 ? 27.734 -11.840 -8.922 1.00 87.75 167 GLU A O 1
ATOM 1224 N N . ALA A 1 168 ? 25.951 -13.129 -8.502 1.00 92.25 168 ALA A N 1
ATOM 1225 C CA . ALA A 1 168 ? 25.926 -13.739 -9.832 1.00 92.25 168 ALA A CA 1
ATOM 1226 C C . ALA A 1 168 ? 25.574 -12.714 -10.926 1.00 92.25 168 ALA A C 1
ATOM 1228 O O . ALA A 1 168 ? 26.055 -12.812 -12.058 1.00 92.25 168 ALA A O 1
ATOM 1229 N N . ALA A 1 169 ? 24.731 -11.726 -10.605 1.00 92.31 169 ALA A N 1
ATOM 1230 C CA . ALA A 1 169 ? 24.433 -10.625 -11.512 1.00 92.31 169 ALA A CA 1
ATOM 1231 C C . ALA A 1 169 ? 25.678 -9.754 -11.765 1.00 92.31 169 ALA A C 1
ATOM 1233 O O . ALA A 1 169 ? 25.955 -9.404 -12.913 1.00 92.31 169 ALA A O 1
ATOM 1234 N N . GLU A 1 170 ? 26.462 -9.452 -10.727 1.00 94.56 170 GLU A N 1
ATOM 1235 C CA . GLU A 1 170 ? 27.729 -8.720 -10.855 1.00 94.56 170 GLU A CA 1
ATOM 1236 C C . GLU A 1 170 ? 28.758 -9.508 -11.679 1.00 94.56 170 GLU A C 1
ATOM 1238 O O . GLU A 1 170 ? 29.370 -8.947 -12.591 1.00 94.56 170 GLU A O 1
ATOM 1243 N N . GLU A 1 171 ? 28.876 -10.821 -11.454 1.00 96.25 171 GLU A N 1
ATOM 1244 C CA . GLU A 1 171 ? 29.733 -11.713 -12.246 1.00 96.25 171 GLU A CA 1
ATOM 1245 C C . GLU A 1 171 ? 29.347 -11.700 -13.737 1.00 96.25 171 GLU A C 1
ATOM 1247 O O . GLU A 1 171 ? 30.208 -11.570 -14.615 1.00 96.25 171 GLU A O 1
ATOM 1252 N N . ALA A 1 172 ? 28.046 -11.767 -14.044 1.00 96.94 172 ALA A N 1
ATOM 1253 C CA . ALA A 1 172 ? 27.549 -11.705 -15.417 1.00 96.94 172 ALA A CA 1
ATOM 1254 C C . ALA A 1 172 ? 27.917 -10.378 -16.111 1.00 96.94 172 ALA A C 1
ATOM 1256 O O . ALA A 1 172 ? 28.281 -10.376 -17.293 1.00 96.94 172 ALA A O 1
ATOM 1257 N N . ILE A 1 173 ? 27.873 -9.256 -15.383 1.00 97.19 173 ILE A N 1
ATOM 1258 C CA . ILE A 1 173 ? 28.302 -7.944 -15.890 1.00 97.19 173 ILE A CA 1
ATOM 1259 C C . ILE A 1 173 ? 29.823 -7.895 -16.067 1.00 97.19 173 ILE A C 1
ATOM 1261 O O . ILE A 1 173 ? 30.296 -7.402 -17.092 1.00 97.19 173 ILE A O 1
ATOM 1265 N N . GLY A 1 174 ? 30.598 -8.455 -15.136 1.00 97.12 174 GLY A N 1
ATOM 1266 C CA . GLY A 1 174 ? 32.051 -8.583 -15.271 1.00 97.12 174 GLY A CA 1
ATOM 1267 C C . GLY A 1 174 ? 32.446 -9.358 -16.533 1.00 97.12 174 GLY A C 1
ATOM 1268 O O . GLY A 1 174 ? 33.304 -8.920 -17.304 1.00 97.12 174 GLY A O 1
ATOM 1269 N N . ALA A 1 175 ? 31.746 -10.458 -16.822 1.00 97.06 175 ALA A N 1
ATOM 1270 C CA . ALA A 1 175 ? 31.952 -11.252 -18.030 1.00 97.06 175 ALA A CA 1
ATOM 1271 C C . ALA A 1 175 ? 31.555 -10.514 -19.327 1.00 97.06 175 ALA A C 1
ATOM 1273 O O . ALA A 1 175 ? 32.133 -10.782 -20.387 1.00 97.06 175 ALA A O 1
ATOM 1274 N N . LEU A 1 176 ? 30.579 -9.600 -19.271 1.00 97.19 176 LEU A N 1
ATOM 1275 C CA . LEU A 1 176 ? 30.251 -8.690 -20.374 1.00 97.19 176 LEU A CA 1
ATOM 1276 C C . LEU A 1 176 ? 31.367 -7.657 -20.572 1.00 97.19 176 LEU A C 1
ATOM 1278 O O . LEU A 1 176 ? 31.845 -7.488 -21.691 1.00 97.19 176 LEU A O 1
ATOM 1282 N N . LEU A 1 177 ? 31.823 -7.009 -19.498 1.00 96.56 177 LEU A N 1
ATOM 1283 C CA . LEU A 1 177 ? 32.875 -5.988 -19.539 1.00 96.56 177 LEU A CA 1
ATOM 1284 C C . LEU A 1 177 ? 34.214 -6.543 -20.032 1.00 96.56 177 LEU A C 1
ATOM 1286 O O . LEU A 1 177 ? 34.909 -5.865 -20.782 1.00 96.56 177 LEU A O 1
ATOM 1290 N N . ALA A 1 178 ? 34.552 -7.792 -19.705 1.00 96.56 178 ALA A N 1
ATOM 1291 C CA . ALA A 1 178 ? 35.740 -8.457 -20.242 1.00 96.56 178 ALA A CA 1
ATOM 1292 C C . ALA A 1 178 ? 35.700 -8.606 -21.778 1.00 96.56 178 ALA A C 1
ATOM 1294 O O . ALA A 1 178 ? 36.739 -8.584 -22.436 1.00 96.56 178 ALA A O 1
ATOM 1295 N N . ARG A 1 179 ? 34.502 -8.746 -22.362 1.00 94.81 179 ARG A N 1
ATOM 1296 C CA . ARG A 1 179 ? 34.294 -8.906 -23.813 1.00 94.81 179 ARG A CA 1
ATOM 1297 C C . ARG A 1 179 ? 34.046 -7.580 -24.530 1.00 94.81 179 ARG A C 1
ATOM 1299 O O . ARG A 1 179 ? 34.389 -7.451 -25.702 1.00 94.81 179 ARG A O 1
ATOM 1306 N N . ALA A 1 180 ? 33.452 -6.614 -23.837 1.00 92.81 180 ALA A N 1
ATOM 1307 C CA . ALA A 1 180 ? 33.047 -5.315 -24.363 1.00 92.81 180 ALA A CA 1
ATOM 1308 C C . ALA A 1 180 ? 33.500 -4.156 -23.441 1.00 92.81 180 ALA A C 1
ATOM 1310 O O . ALA A 1 180 ? 32.672 -3.372 -22.972 1.00 92.81 180 ALA A O 1
ATOM 1311 N N . PRO A 1 181 ? 34.814 -3.994 -23.176 1.00 93.88 181 PRO A N 1
ATOM 1312 C CA . PRO A 1 181 ? 35.312 -3.059 -22.156 1.00 93.88 181 PRO A CA 1
ATOM 1313 C C . PRO A 1 181 ? 35.123 -1.577 -22.509 1.00 93.88 181 PRO A C 1
ATOM 1315 O O . PRO A 1 181 ? 35.229 -0.717 -21.638 1.00 93.88 181 PRO A O 1
ATOM 1318 N N . LYS A 1 182 ? 34.868 -1.270 -23.787 1.00 94.00 182 LYS A N 1
ATOM 1319 C CA . LYS A 1 182 ? 34.686 0.092 -24.317 1.00 94.00 182 LYS A CA 1
ATOM 1320 C C . LYS A 1 182 ? 33.224 0.417 -24.646 1.00 94.00 182 LYS A C 1
ATOM 1322 O O . LYS A 1 182 ? 32.985 1.319 -25.441 1.00 94.00 182 LYS A O 1
ATOM 1327 N N . THR A 1 183 ? 32.276 -0.338 -24.093 1.00 95.00 183 THR A N 1
ATOM 1328 C CA . THR A 1 183 ? 30.839 -0.140 -24.316 1.00 95.00 183 THR A CA 1
ATOM 1329 C C . THR A 1 183 ? 30.225 0.587 -23.128 1.00 95.00 183 THR A C 1
ATOM 1331 O O . THR A 1 183 ? 30.184 0.050 -22.019 1.00 95.00 183 THR A O 1
ATOM 1334 N N . ALA A 1 184 ? 29.723 1.800 -23.356 1.00 95.19 184 ALA A N 1
ATOM 1335 C CA . ALA A 1 184 ? 29.188 2.655 -22.301 1.00 95.19 184 ALA A CA 1
ATOM 1336 C C . ALA A 1 184 ? 28.030 1.998 -21.535 1.00 95.19 184 ALA A C 1
ATOM 1338 O O . ALA A 1 184 ? 28.000 2.034 -20.305 1.00 95.19 184 ALA A O 1
ATOM 1339 N N . ASP A 1 185 ? 27.104 1.350 -22.246 1.00 92.38 185 ASP A N 1
ATOM 1340 C CA . ASP A 1 185 ? 25.931 0.712 -21.637 1.00 92.38 185 ASP A CA 1
ATOM 1341 C C . ASP A 1 185 ? 26.305 -0.477 -20.728 1.00 92.38 185 ASP A C 1
ATOM 1343 O O . ASP A 1 185 ? 25.594 -0.753 -19.762 1.00 92.38 185 ASP A O 1
ATOM 1347 N N . ALA A 1 186 ? 27.441 -1.147 -20.964 1.00 94.69 186 ALA A N 1
ATOM 1348 C CA . ALA A 1 186 ? 27.931 -2.212 -20.084 1.00 94.69 186 ALA A CA 1
ATOM 1349 C C . ALA A 1 186 ? 28.397 -1.652 -18.727 1.00 94.69 186 ALA A C 1
ATOM 1351 O O . ALA A 1 186 ? 28.049 -2.183 -17.672 1.00 94.69 186 ALA A O 1
ATOM 1352 N N . HIS A 1 187 ? 29.126 -0.533 -18.744 1.00 96.44 187 HIS A N 1
ATOM 1353 C CA . HIS A 1 187 ? 29.523 0.182 -17.525 1.00 96.44 187 HIS A CA 1
ATOM 1354 C C . HIS A 1 187 ? 28.322 0.817 -16.813 1.00 96.44 187 HIS A C 1
ATOM 1356 O O . HIS A 1 187 ? 28.253 0.808 -15.586 1.00 96.44 187 HIS A O 1
ATOM 1362 N N . ALA A 1 188 ? 27.336 1.322 -17.561 1.00 93.44 188 ALA A N 1
ATOM 1363 C CA . ALA A 1 188 ? 26.096 1.853 -16.991 1.00 93.44 188 ALA A CA 1
ATOM 1364 C C . ALA A 1 188 ? 25.261 0.765 -16.292 1.00 93.44 188 ALA A C 1
ATOM 1366 O O . ALA A 1 188 ? 24.672 1.021 -15.239 1.00 93.44 188 ALA A O 1
ATOM 1367 N N . LEU A 1 189 ? 25.242 -0.454 -16.844 1.00 93.00 189 LEU A N 1
ATOM 1368 C CA . LEU A 1 189 ? 24.612 -1.617 -16.222 1.00 93.00 189 LEU A CA 1
ATOM 1369 C C . LEU A 1 189 ? 25.270 -1.951 -14.872 1.00 93.00 189 LEU A C 1
ATOM 1371 O O . LEU A 1 189 ? 24.554 -2.128 -13.883 1.00 93.00 189 LEU A O 1
ATOM 1375 N N . LEU A 1 190 ? 26.610 -1.943 -14.808 1.00 95.56 190 LEU A N 1
ATOM 1376 C CA . LEU A 1 190 ? 27.359 -2.104 -13.555 1.00 95.56 190 LEU A CA 1
ATOM 1377 C C . LEU A 1 190 ? 27.025 -0.992 -12.551 1.00 95.56 190 LEU A C 1
ATOM 1379 O O . LEU A 1 190 ? 26.700 -1.274 -11.400 1.00 95.56 190 LEU A O 1
ATOM 1383 N N . ALA A 1 191 ? 27.042 0.268 -12.995 1.00 94.75 191 ALA A N 1
ATOM 1384 C CA . ALA A 1 191 ? 26.736 1.418 -12.149 1.00 94.75 191 ALA A CA 1
ATOM 1385 C C . ALA A 1 191 ? 25.339 1.315 -11.513 1.00 94.75 191 ALA A C 1
ATOM 1387 O O . ALA A 1 191 ? 25.174 1.590 -10.325 1.00 94.75 191 ALA A O 1
ATOM 1388 N N . ARG A 1 192 ? 24.332 0.870 -12.278 1.00 90.06 192 ARG A N 1
ATOM 1389 C CA . ARG A 1 192 ? 22.965 0.662 -11.776 1.00 90.06 192 ARG A CA 1
ATOM 1390 C C . ARG A 1 192 ? 22.896 -0.457 -10.733 1.00 90.06 192 ARG A C 1
ATOM 1392 O O . ARG A 1 192 ? 22.229 -0.275 -9.716 1.00 90.06 192 ARG A O 1
ATOM 1399 N N . LEU A 1 193 ? 23.579 -1.581 -10.965 1.00 89.69 193 LEU A N 1
ATOM 1400 C CA . LEU A 1 193 ? 23.639 -2.683 -9.999 1.00 89.69 193 LEU A CA 1
ATOM 1401 C C . LEU A 1 193 ? 24.303 -2.234 -8.689 1.00 89.69 193 LEU A C 1
ATOM 1403 O O . LEU A 1 193 ? 23.724 -2.399 -7.616 1.00 89.69 193 LEU A O 1
ATOM 1407 N N . LEU A 1 194 ? 25.479 -1.607 -8.779 1.00 92.50 194 LEU A N 1
ATOM 1408 C CA . LEU A 1 194 ? 26.231 -1.119 -7.620 1.00 92.50 194 LEU A CA 1
ATOM 1409 C C . LEU A 1 194 ? 25.445 -0.068 -6.828 1.00 92.50 194 LEU A C 1
ATOM 1411 O O . LEU A 1 194 ? 25.429 -0.106 -5.598 1.00 92.50 194 LEU A O 1
ATOM 1415 N N . ARG A 1 195 ? 24.723 0.822 -7.521 1.00 90.38 195 ARG A N 1
ATOM 1416 C CA . ARG A 1 195 ? 23.819 1.794 -6.895 1.00 90.38 195 ARG A CA 1
ATOM 1417 C C . ARG A 1 195 ? 22.720 1.102 -6.086 1.00 90.38 195 ARG A C 1
ATOM 1419 O O . ARG A 1 195 ? 22.521 1.469 -4.931 1.00 90.38 195 ARG A O 1
ATOM 1426 N N . ARG A 1 196 ? 22.037 0.094 -6.651 1.00 83.88 196 ARG A N 1
ATOM 1427 C CA . ARG A 1 196 ? 21.014 -0.699 -5.933 1.00 83.88 196 ARG A CA 1
ATOM 1428 C C . ARG A 1 196 ? 21.601 -1.378 -4.694 1.00 83.88 196 ARG A C 1
ATOM 1430 O O . ARG A 1 196 ? 20.972 -1.374 -3.645 1.00 83.88 196 ARG A O 1
ATOM 1437 N N . ARG A 1 197 ? 22.841 -1.866 -4.795 1.00 84.94 197 ARG A N 1
ATOM 1438 C CA . ARG A 1 197 ? 23.613 -2.458 -3.690 1.00 84.94 197 ARG A CA 1
ATOM 1439 C C . ARG A 1 197 ? 24.144 -1.448 -2.661 1.00 84.94 197 ARG A C 1
ATOM 1441 O O . ARG A 1 197 ? 24.803 -1.868 -1.717 1.00 84.94 197 ARG A O 1
ATOM 1448 N N . GLY A 1 198 ? 23.917 -0.144 -2.839 1.00 87.12 198 GLY A N 1
ATOM 1449 C CA . GLY A 1 198 ? 24.426 0.907 -1.948 1.00 87.12 198 GLY A CA 1
ATOM 1450 C C . GLY A 1 198 ? 25.932 1.188 -2.066 1.00 87.12 198 GLY A C 1
ATOM 1451 O O . GLY A 1 198 ? 26.461 1.992 -1.304 1.00 87.12 198 GLY A O 1
ATOM 1452 N N . ARG A 1 199 ? 26.634 0.578 -3.033 1.00 91.88 199 ARG A N 1
ATOM 1453 C CA . ARG A 1 199 ? 28.074 0.771 -3.298 1.00 91.88 199 ARG A CA 1
ATOM 1454 C C . ARG A 1 199 ? 28.290 2.028 -4.146 1.00 91.88 199 ARG A C 1
ATOM 1456 O O . ARG A 1 199 ? 28.648 1.959 -5.321 1.00 91.88 199 ARG A O 1
ATOM 1463 N N . TYR A 1 200 ? 27.991 3.190 -3.565 1.00 93.56 200 TYR A N 1
ATOM 1464 C CA . TYR A 1 200 ? 27.856 4.453 -4.298 1.00 93.56 200 TYR A CA 1
ATOM 1465 C C . TYR A 1 200 ? 29.137 4.949 -4.972 1.00 93.56 200 TYR A C 1
ATOM 1467 O O . TYR A 1 200 ? 29.074 5.426 -6.106 1.00 93.56 200 TYR A O 1
ATOM 1475 N N . ASP A 1 201 ? 30.294 4.826 -4.322 1.00 96.06 201 ASP A N 1
ATOM 1476 C CA . ASP A 1 201 ? 31.556 5.290 -4.909 1.00 96.06 201 ASP A CA 1
ATOM 1477 C C . ASP A 1 201 ? 31.970 4.438 -6.112 1.00 96.06 201 ASP A C 1
ATOM 1479 O O . ASP A 1 201 ? 32.356 4.972 -7.155 1.00 96.06 201 ASP A O 1
ATOM 1483 N N . GLU A 1 202 ? 31.801 3.120 -6.014 1.00 97.19 202 GLU A N 1
ATOM 1484 C CA . GLU A 1 202 ? 32.049 2.193 -7.119 1.00 97.19 202 GLU A CA 1
ATOM 1485 C C . GLU A 1 202 ? 31.035 2.393 -8.250 1.00 97.19 202 GLU A C 1
ATOM 1487 O O . GLU A 1 202 ? 31.404 2.411 -9.425 1.00 97.19 202 GLU A O 1
ATOM 1492 N N . ALA A 1 203 ? 29.764 2.638 -7.913 1.00 95.81 203 ALA A N 1
ATOM 1493 C CA . ALA A 1 203 ? 28.739 2.993 -8.886 1.00 95.81 203 ALA A CA 1
ATOM 1494 C C . ALA A 1 203 ? 29.099 4.285 -9.640 1.00 95.81 203 ALA A C 1
ATOM 1496 O O . ALA A 1 203 ? 28.990 4.344 -10.867 1.00 95.81 203 ALA A O 1
ATOM 1497 N N . ALA A 1 204 ? 29.571 5.313 -8.928 1.00 97.19 204 ALA A N 1
ATOM 1498 C CA . ALA A 1 204 ? 30.001 6.570 -9.530 1.00 97.19 204 ALA A CA 1
ATOM 1499 C C . ALA A 1 204 ? 31.250 6.375 -10.406 1.00 97.19 204 ALA A C 1
ATOM 1501 O O . ALA A 1 204 ? 31.350 6.981 -11.475 1.00 97.19 204 ALA A O 1
ATOM 1502 N N . ALA A 1 205 ? 32.189 5.515 -10.000 1.00 97.88 205 ALA A N 1
ATOM 1503 C CA . ALA A 1 205 ? 33.344 5.144 -10.815 1.00 97.88 205 ALA A CA 1
ATOM 1504 C C . ALA A 1 205 ? 32.923 4.433 -12.113 1.00 97.88 205 ALA A C 1
ATOM 1506 O O . ALA A 1 205 ? 33.360 4.837 -13.193 1.00 97.88 205 ALA A O 1
ATOM 1507 N N . ALA A 1 206 ? 32.015 3.456 -12.036 1.00 97.06 206 ALA A N 1
ATOM 1508 C CA . ALA A 1 206 ? 31.464 2.770 -13.205 1.00 97.06 206 ALA A CA 1
ATOM 1509 C C . ALA A 1 206 ? 30.715 3.738 -14.144 1.00 97.06 206 ALA A C 1
ATOM 1511 O O . ALA A 1 206 ? 30.913 3.710 -15.357 1.00 97.06 206 ALA A O 1
ATOM 1512 N N . ALA A 1 207 ? 29.928 4.676 -13.608 1.00 96.44 207 ALA A N 1
ATOM 1513 C CA . ALA A 1 207 ? 29.261 5.699 -14.418 1.00 96.44 207 ALA A CA 1
ATOM 1514 C C . ALA A 1 207 ? 30.258 6.646 -15.121 1.00 96.44 207 ALA A C 1
ATOM 1516 O O . ALA A 1 207 ? 30.066 7.000 -16.286 1.00 96.44 207 ALA A O 1
ATOM 1517 N N . ARG A 1 208 ? 31.362 7.021 -14.458 1.00 97.50 208 ARG A N 1
ATOM 1518 C CA . ARG A 1 208 ? 32.449 7.793 -15.089 1.00 97.50 208 ARG A CA 1
ATOM 1519 C C . ARG A 1 208 ? 33.175 6.986 -16.171 1.00 97.50 208 ARG A C 1
ATOM 1521 O O . ARG A 1 208 ? 33.496 7.546 -17.217 1.00 97.50 208 ARG A O 1
ATOM 1528 N N . ALA A 1 209 ? 33.378 5.682 -15.972 1.00 97.38 209 ALA A N 1
ATOM 1529 C CA . ALA A 1 209 ? 33.927 4.795 -16.999 1.00 97.38 209 ALA A CA 1
ATOM 1530 C C . ALA A 1 209 ? 33.001 4.698 -18.226 1.00 97.38 209 ALA A C 1
ATOM 1532 O O . ALA A 1 209 ? 33.472 4.781 -19.362 1.00 97.38 209 ALA A O 1
ATOM 1533 N N . ALA A 1 210 ? 31.680 4.643 -18.014 1.00 96.38 210 ALA A N 1
ATOM 1534 C CA . ALA A 1 210 ? 30.699 4.719 -19.096 1.00 96.38 210 ALA A CA 1
ATOM 1535 C C . ALA A 1 210 ? 30.832 6.027 -19.899 1.00 96.38 210 ALA A C 1
ATOM 1537 O O . ALA A 1 210 ? 30.828 5.999 -21.126 1.00 96.38 210 ALA A O 1
ATOM 1538 N N . LEU A 1 211 ? 31.009 7.171 -19.225 1.00 96.19 211 LEU A N 1
ATOM 1539 C CA . LEU A 1 211 ? 31.204 8.486 -19.861 1.00 96.19 211 LEU A CA 1
ATOM 1540 C C . LEU A 1 211 ? 32.516 8.614 -20.654 1.00 96.19 211 LEU A C 1
ATOM 1542 O O . LEU A 1 211 ? 32.615 9.475 -21.535 1.00 96.19 211 LEU A O 1
ATOM 1546 N N . ALA A 1 212 ? 33.517 7.791 -20.339 1.00 96.69 212 ALA A N 1
ATOM 1547 C CA . ALA A 1 212 ? 34.795 7.740 -21.046 1.00 96.69 212 ALA A CA 1
ATOM 1548 C C . ALA A 1 212 ? 34.754 6.858 -22.309 1.00 96.69 212 ALA A C 1
ATOM 1550 O O . ALA A 1 212 ? 35.686 6.903 -23.116 1.00 96.69 212 ALA A O 1
ATOM 1551 N N . CYS A 1 213 ? 33.695 6.066 -22.501 1.00 95.88 213 CYS A N 1
ATOM 1552 C CA . CYS A 1 213 ? 33.559 5.193 -23.663 1.00 95.88 213 CYS A CA 1
ATOM 1553 C C . CYS A 1 213 ? 33.231 5.986 -24.948 1.00 95.88 213 CYS A C 1
ATOM 1555 O O . CYS A 1 213 ? 32.564 7.022 -24.886 1.00 95.88 213 CYS A O 1
ATOM 1557 N N . PRO A 1 214 ? 33.663 5.519 -26.136 1.00 92.31 214 PRO A N 1
ATOM 1558 C CA . PRO A 1 214 ? 33.411 6.224 -27.398 1.00 92.31 214 PRO A CA 1
ATOM 1559 C C . PRO A 1 214 ? 31.926 6.334 -27.778 1.00 92.31 214 PRO A C 1
ATOM 1561 O O . PRO A 1 214 ? 31.532 7.297 -28.429 1.00 92.31 214 PRO A O 1
ATOM 1564 N N . ASP A 1 215 ? 31.108 5.360 -27.377 1.00 92.12 215 ASP A N 1
ATOM 1565 C CA . ASP A 1 215 ? 29.664 5.272 -27.637 1.00 92.12 215 ASP A CA 1
ATOM 1566 C C . ASP A 1 215 ? 28.806 5.947 -26.547 1.00 92.12 215 ASP A C 1
ATOM 1568 O O . ASP A 1 215 ? 27.579 5.816 -26.541 1.00 92.12 215 ASP A O 1
ATOM 1572 N N . ALA A 1 216 ? 29.441 6.688 -25.631 1.00 90.62 216 ALA A N 1
ATOM 1573 C CA . ALA A 1 216 ? 28.795 7.307 -24.484 1.00 90.62 216 ALA A CA 1
ATOM 1574 C C . ALA A 1 216 ? 27.637 8.237 -24.878 1.00 90.62 216 ALA A C 1
ATOM 1576 O O . ALA A 1 216 ? 27.829 9.326 -25.426 1.00 90.62 216 ALA A O 1
ATOM 1577 N N . GLN A 1 217 ? 26.424 7.861 -24.469 1.00 89.56 217 GLN A N 1
ATOM 1578 C CA . GLN A 1 217 ? 25.249 8.732 -24.495 1.00 89.56 217 GLN A CA 1
ATOM 1579 C C . GLN A 1 217 ? 25.327 9.733 -23.338 1.00 89.56 217 GLN A C 1
ATOM 1581 O O . GLN A 1 217 ? 24.645 9.595 -22.319 1.00 89.56 217 GLN A O 1
ATOM 1586 N N . ARG A 1 218 ? 26.206 10.734 -23.490 1.00 90.19 218 ARG A N 1
ATOM 1587 C CA . ARG A 1 218 ? 26.595 11.675 -22.425 1.00 90.19 218 ARG A CA 1
ATOM 1588 C C . ARG A 1 218 ? 25.415 12.248 -21.627 1.00 90.19 218 ARG A C 1
ATOM 1590 O O . ARG A 1 218 ? 25.490 12.158 -20.406 1.00 90.19 218 ARG A O 1
ATOM 1597 N N . PRO A 1 219 ? 24.313 12.749 -22.229 1.00 92.44 219 PRO A N 1
ATOM 1598 C CA . PRO A 1 219 ? 23.206 13.297 -21.442 1.00 92.44 219 PRO A CA 1
ATOM 1599 C C . PRO A 1 219 ? 22.600 12.276 -20.468 1.00 92.44 219 PRO A C 1
ATOM 1601 O O . PRO A 1 219 ? 22.413 12.575 -19.290 1.00 92.44 219 PRO A O 1
ATOM 1604 N N . ARG A 1 220 ? 22.346 11.047 -20.937 1.00 91.62 220 ARG A N 1
ATOM 1605 C CA . ARG A 1 220 ? 21.786 9.961 -20.118 1.00 91.62 220 ARG A CA 1
ATOM 1606 C C . ARG A 1 220 ? 22.760 9.531 -19.024 1.00 91.62 220 ARG A C 1
ATOM 1608 O O . ARG A 1 220 ? 22.351 9.334 -17.887 1.00 91.62 220 ARG A O 1
ATOM 1615 N N . LEU A 1 221 ? 24.039 9.383 -19.356 1.00 93.19 221 LEU A N 1
ATOM 1616 C CA . LEU A 1 221 ? 25.052 8.907 -18.412 1.00 93.19 221 LEU A CA 1
ATOM 1617 C C . LEU A 1 221 ? 25.389 9.946 -17.334 1.00 93.19 221 LEU A C 1
ATOM 1619 O O . LEU A 1 221 ? 25.594 9.570 -16.185 1.00 93.19 221 LEU A O 1
ATOM 1623 N N . GLU A 1 222 ? 25.374 11.239 -17.665 1.00 95.69 222 GLU A N 1
ATOM 1624 C CA . GLU A 1 222 ? 25.488 12.321 -16.677 1.00 95.69 222 GLU A CA 1
ATOM 1625 C C . GLU A 1 222 ? 24.286 12.342 -15.724 1.00 95.69 222 GLU A C 1
ATOM 1627 O O . GLU A 1 222 ? 24.451 12.557 -14.527 1.00 95.69 222 GLU A O 1
ATOM 1632 N N . TRP A 1 223 ? 23.080 12.047 -16.219 1.00 94.38 223 TRP A N 1
ATOM 1633 C CA . TRP A 1 223 ? 21.903 11.886 -15.363 1.00 94.38 223 TRP A CA 1
ATOM 1634 C C . TRP A 1 223 ? 22.011 10.666 -14.436 1.00 94.38 223 TRP A C 1
ATOM 1636 O O . TRP A 1 223 ? 21.693 10.763 -13.249 1.00 94.38 223 TRP A O 1
ATOM 1646 N N . VAL A 1 224 ? 22.515 9.532 -14.939 1.00 92.94 224 VAL A N 1
ATOM 1647 C CA . VAL A 1 224 ? 22.791 8.343 -14.112 1.00 92.94 224 VAL A CA 1
ATOM 1648 C C . VAL A 1 224 ? 23.830 8.665 -13.035 1.00 92.94 224 VAL A C 1
ATOM 1650 O O . VAL A 1 224 ? 23.591 8.378 -11.863 1.00 92.94 224 VAL A O 1
ATOM 1653 N N . LEU A 1 225 ? 24.947 9.303 -13.403 1.00 96.06 225 LEU A N 1
ATOM 1654 C CA . LEU A 1 225 ? 25.985 9.730 -12.463 1.00 96.06 225 LEU A CA 1
ATOM 1655 C C . LEU A 1 225 ? 25.423 10.690 -11.407 1.00 96.06 225 LEU A C 1
ATOM 1657 O O . LEU A 1 225 ? 25.655 10.487 -10.219 1.00 96.06 225 LEU A O 1
ATOM 1661 N N . GLY A 1 226 ? 24.651 11.696 -11.825 1.00 96.75 226 GLY A N 1
ATOM 1662 C CA . GLY A 1 226 ? 23.996 12.632 -10.916 1.00 96.75 226 GLY A CA 1
ATOM 1663 C C . GLY A 1 226 ? 23.061 11.930 -9.935 1.00 96.75 226 GLY A C 1
ATOM 1664 O O . GLY A 1 226 ? 23.094 12.227 -8.747 1.00 96.75 226 GLY A O 1
ATOM 1665 N N . SER A 1 227 ? 22.292 10.942 -10.396 1.00 95.25 227 SER A N 1
ATOM 1666 C CA . SER A 1 227 ? 21.370 10.179 -9.542 1.00 95.25 227 SER A CA 1
ATOM 1667 C C . SER A 1 227 ? 22.110 9.304 -8.527 1.00 95.25 227 SER A C 1
ATOM 1669 O O . SER A 1 227 ? 21.683 9.192 -7.384 1.00 95.25 227 SER A O 1
ATOM 1671 N N . ILE A 1 228 ? 23.251 8.722 -8.912 1.00 95.50 228 ILE A N 1
ATOM 1672 C CA . ILE A 1 228 ? 24.129 7.982 -7.992 1.00 95.50 228 ILE A CA 1
ATOM 1673 C C . ILE A 1 228 ? 24.704 8.917 -6.924 1.00 95.50 228 ILE A C 1
ATOM 1675 O O . ILE A 1 228 ? 24.671 8.591 -5.742 1.00 95.50 228 ILE A O 1
ATOM 1679 N N . LEU A 1 229 ? 25.220 10.078 -7.334 1.00 97.12 229 LEU A N 1
ATOM 1680 C CA . LEU A 1 229 ? 25.809 11.065 -6.426 1.00 97.12 229 LEU A CA 1
ATOM 1681 C C . LEU A 1 229 ? 24.761 11.676 -5.492 1.00 97.12 229 LEU A C 1
ATOM 1683 O O . LEU A 1 229 ? 25.054 11.913 -4.323 1.00 97.12 229 LEU A O 1
ATOM 1687 N N . HIS A 1 230 ? 23.541 11.892 -5.988 1.00 96.12 230 HIS A N 1
ATOM 1688 C CA . HIS A 1 230 ? 22.403 12.317 -5.184 1.00 96.12 230 HIS A CA 1
ATOM 1689 C C . HIS A 1 230 ? 22.104 11.288 -4.100 1.00 96.12 230 HIS A C 1
ATOM 1691 O O . HIS A 1 230 ? 22.087 11.631 -2.921 1.00 96.12 230 HIS A O 1
ATOM 1697 N N . ASP A 1 231 ? 21.914 10.026 -4.493 1.00 93.94 231 ASP A N 1
ATOM 1698 C CA . ASP A 1 231 ? 21.635 8.955 -3.543 1.00 93.94 231 ASP A CA 1
ATOM 1699 C C . ASP A 1 231 ? 22.777 8.785 -2.544 1.00 93.94 231 ASP A C 1
ATOM 1701 O O . ASP A 1 231 ? 22.517 8.375 -1.427 1.00 93.94 231 ASP A O 1
ATOM 1705 N N . ALA A 1 232 ? 24.017 9.120 -2.913 1.00 93.88 232 ALA A N 1
ATOM 1706 C CA . ALA A 1 232 ? 25.179 9.122 -2.026 1.00 93.88 232 ALA A CA 1
ATOM 1707 C C . ALA A 1 232 ? 25.221 10.315 -1.045 1.00 93.88 232 ALA A C 1
ATOM 1709 O O . ALA A 1 232 ? 26.115 10.374 -0.205 1.00 93.88 232 ALA A O 1
ATOM 1710 N N . GLY A 1 233 ? 24.309 11.287 -1.154 1.00 93.69 233 GLY A N 1
ATOM 1711 C CA . GLY A 1 233 ? 24.325 12.540 -0.385 1.00 93.69 233 GLY A CA 1
ATOM 1712 C C . GLY A 1 233 ? 25.327 13.591 -0.891 1.00 93.69 233 GLY A C 1
ATOM 1713 O O . GLY A 1 233 ? 25.511 14.630 -0.261 1.00 93.69 233 GLY A O 1
ATOM 1714 N N . ARG A 1 234 ? 25.979 13.366 -2.040 1.00 96.19 234 ARG A N 1
ATOM 1715 C CA . ARG A 1 234 ? 26.985 14.265 -2.645 1.00 96.19 234 ARG A CA 1
ATOM 1716 C C . ARG A 1 234 ? 26.310 15.301 -3.549 1.00 96.19 234 ARG A C 1
ATOM 1718 O O . ARG A 1 234 ? 26.562 15.365 -4.754 1.00 96.19 234 ARG A O 1
ATOM 1725 N N . TYR A 1 235 ? 25.424 16.113 -2.969 1.00 96.25 235 TYR A N 1
ATOM 1726 C CA . TYR A 1 235 ? 24.488 16.957 -3.724 1.00 96.25 235 TYR A CA 1
ATOM 1727 C C . TYR A 1 235 ? 25.152 17.979 -4.658 1.00 96.25 235 TYR A C 1
ATOM 1729 O O . TYR A 1 235 ? 24.662 18.190 -5.765 1.00 96.25 235 TYR A O 1
ATOM 1737 N N . ALA A 1 236 ? 26.286 18.573 -4.271 1.00 97.69 236 ALA A N 1
ATOM 1738 C CA . ALA A 1 236 ? 27.001 19.529 -5.124 1.00 97.69 236 ALA A CA 1
ATOM 1739 C C . ALA A 1 236 ? 27.544 18.877 -6.413 1.00 97.69 236 ALA A C 1
ATOM 1741 O O . ALA A 1 236 ? 27.456 19.444 -7.503 1.00 97.69 236 ALA A O 1
ATOM 1742 N N . GLU A 1 237 ? 28.071 17.655 -6.313 1.00 98.25 237 GLU A N 1
ATOM 1743 C CA . GLU A 1 237 ? 28.550 16.913 -7.483 1.00 98.25 237 GLU A CA 1
ATOM 1744 C C . GLU A 1 237 ? 27.392 16.386 -8.333 1.00 98.25 237 GLU A C 1
ATOM 1746 O O . GLU A 1 237 ? 27.478 16.391 -9.564 1.00 98.25 237 GLU A O 1
ATOM 1751 N N . ALA A 1 238 ? 26.303 15.966 -7.682 1.00 97.94 238 ALA A N 1
ATOM 1752 C CA . ALA A 1 238 ? 25.075 15.562 -8.351 1.00 97.94 238 ALA A CA 1
ATOM 1753 C C . ALA A 1 238 ? 24.499 16.708 -9.194 1.00 97.94 238 ALA A C 1
ATOM 1755 O O . ALA A 1 238 ? 24.235 16.522 -10.382 1.00 97.94 238 ALA A O 1
ATOM 1756 N N . GLU A 1 239 ? 24.395 17.913 -8.623 1.00 98.12 239 GLU A N 1
ATOM 1757 C CA . GLU A 1 239 ? 23.993 19.124 -9.343 1.00 98.12 239 GLU A CA 1
ATOM 1758 C C . GLU A 1 239 ? 24.878 19.362 -10.570 1.00 98.12 239 GLU A C 1
ATOM 1760 O O . GLU A 1 239 ? 24.359 19.570 -11.669 1.00 98.12 239 GLU A O 1
ATOM 1765 N N . ALA A 1 240 ? 26.204 19.306 -10.413 1.00 98.25 240 ALA A N 1
ATOM 1766 C CA . ALA A 1 240 ? 27.122 19.527 -11.524 1.00 98.25 240 ALA A CA 1
ATOM 1767 C C . ALA A 1 240 ? 26.886 18.526 -12.671 1.00 98.25 240 ALA A C 1
ATOM 1769 O O . ALA A 1 240 ? 26.910 18.912 -13.842 1.00 98.25 240 ALA A O 1
ATOM 1770 N N . ALA A 1 241 ? 26.626 17.255 -12.351 1.00 97.50 241 ALA A N 1
ATOM 1771 C CA . ALA A 1 241 ? 26.290 16.229 -13.337 1.00 97.50 241 ALA A CA 1
ATOM 1772 C C . ALA A 1 241 ? 24.935 16.491 -14.015 1.00 97.50 241 ALA A C 1
ATOM 1774 O O . ALA A 1 241 ? 24.852 16.488 -15.246 1.00 97.50 241 ALA A O 1
ATOM 1775 N N . PHE A 1 242 ? 23.887 16.822 -13.254 1.00 97.75 242 PHE A N 1
ATOM 1776 C CA . PHE A 1 242 ? 22.583 17.153 -13.834 1.00 97.75 242 PHE A CA 1
ATOM 1777 C C . PHE A 1 242 ? 22.640 18.387 -14.734 1.00 97.75 242 PHE A C 1
ATOM 1779 O O . PHE A 1 242 ? 22.075 18.367 -15.826 1.00 97.75 242 PHE A O 1
ATOM 1786 N N . ARG A 1 243 ? 23.388 19.430 -14.356 1.00 97.88 243 ARG A N 1
ATOM 1787 C CA . ARG A 1 243 ? 23.591 20.607 -15.213 1.00 97.88 243 ARG A CA 1
ATOM 1788 C C . ARG A 1 243 ? 24.316 20.263 -16.516 1.00 97.88 243 ARG A C 1
ATOM 1790 O O . ARG A 1 243 ? 23.922 20.776 -17.560 1.00 97.88 243 ARG A O 1
ATOM 1797 N N . ARG A 1 244 ? 25.313 19.364 -16.501 1.00 97.31 244 ARG A N 1
ATOM 1798 C CA . ARG A 1 244 ? 25.949 18.857 -17.738 1.00 97.31 244 ARG A CA 1
ATOM 1799 C C . ARG A 1 244 ? 24.970 18.064 -18.607 1.00 97.31 244 ARG A C 1
ATOM 1801 O O . ARG A 1 244 ? 24.961 18.245 -19.823 1.00 97.31 244 ARG A O 1
ATOM 1808 N N . SER A 1 245 ? 24.123 17.235 -17.995 1.00 96.00 245 SER A N 1
ATOM 1809 C CA . SER A 1 245 ? 23.056 16.509 -18.697 1.00 96.00 245 SER A CA 1
ATOM 1810 C C . SER A 1 245 ? 22.071 17.469 -19.382 1.00 96.00 245 SER A C 1
ATOM 1812 O O . SER A 1 245 ? 21.836 17.357 -20.586 1.00 96.00 245 SER A O 1
ATOM 1814 N N . ILE A 1 246 ? 21.576 18.470 -18.645 1.00 97.31 246 ILE A N 1
ATOM 1815 C CA . ILE A 1 246 ? 20.653 19.504 -19.136 1.00 97.31 246 ILE A CA 1
ATOM 1816 C C . ILE A 1 246 ? 21.289 20.326 -20.258 1.00 97.31 246 ILE A C 1
ATOM 1818 O O . ILE A 1 246 ? 20.650 20.548 -21.282 1.00 97.31 246 ILE A O 1
ATOM 1822 N N . ALA A 1 247 ? 22.546 20.752 -20.109 1.00 96.62 247 ALA A N 1
ATOM 1823 C CA . ALA A 1 247 ? 23.242 21.520 -21.139 1.00 96.62 247 ALA A CA 1
ATOM 1824 C C . ALA A 1 247 ? 23.356 20.744 -22.462 1.00 96.62 247 ALA A C 1
ATOM 1826 O O . ALA A 1 247 ? 23.248 21.330 -23.537 1.00 96.62 247 ALA A O 1
ATOM 1827 N N . ALA A 1 248 ? 23.539 19.422 -22.388 1.00 94.19 248 ALA A N 1
ATOM 1828 C CA . ALA A 1 248 ? 23.636 18.565 -23.562 1.00 94.19 248 ALA A CA 1
ATOM 1829 C C . ALA A 1 248 ? 22.266 18.196 -24.168 1.00 94.19 248 ALA A C 1
ATOM 1831 O O . ALA A 1 248 ? 22.172 17.998 -25.379 1.00 94.19 248 ALA A O 1
ATOM 1832 N N . ALA A 1 249 ? 21.203 18.100 -23.359 1.00 93.56 249 ALA A N 1
ATOM 1833 C CA . ALA A 1 249 ? 19.855 17.751 -23.815 1.00 93.56 249 ALA A CA 1
ATOM 1834 C C . ALA A 1 249 ? 18.746 18.493 -23.031 1.00 93.56 249 ALA A C 1
ATOM 1836 O O . ALA A 1 249 ? 17.988 17.873 -22.281 1.00 93.56 249 ALA A O 1
ATOM 1837 N N . PRO A 1 250 ? 18.562 19.810 -23.246 1.00 92.81 250 PRO A N 1
ATOM 1838 C CA . PRO A 1 250 ? 17.700 20.645 -22.398 1.00 92.81 250 PRO A CA 1
ATOM 1839 C C . PRO A 1 250 ? 16.203 20.332 -22.515 1.00 92.81 250 PRO A C 1
ATOM 1841 O O . PRO A 1 250 ? 15.425 20.734 -21.658 1.00 92.81 250 PRO A O 1
ATOM 1844 N N . LYS A 1 251 ? 15.787 19.604 -23.560 1.00 90.88 251 LYS A N 1
ATOM 1845 C CA . LYS A 1 251 ? 14.385 19.225 -23.804 1.00 90.88 251 LYS A CA 1
ATOM 1846 C C . LYS A 1 251 ? 13.960 17.935 -23.085 1.00 90.88 251 LYS A C 1
ATOM 1848 O O . LYS A 1 251 ? 12.795 17.554 -23.181 1.00 90.88 251 LYS A O 1
ATOM 1853 N N . ILE A 1 252 ? 14.877 17.245 -22.398 1.00 82.62 252 ILE A N 1
ATOM 1854 C CA . ILE A 1 252 ? 14.585 16.015 -21.646 1.00 82.62 252 ILE A CA 1
ATOM 1855 C C . ILE A 1 252 ? 14.318 16.375 -20.181 1.00 82.62 252 ILE A C 1
ATOM 1857 O O . ILE A 1 252 ? 15.208 16.842 -19.478 1.00 82.62 252 ILE A O 1
ATOM 1861 N N . GLY A 1 253 ? 13.090 16.140 -19.710 1.00 86.31 253 GLY A N 1
ATOM 1862 C CA . GLY A 1 253 ? 12.650 16.554 -18.371 1.00 86.31 253 GLY A CA 1
ATOM 1863 C C . GLY A 1 253 ? 13.279 15.800 -17.193 1.00 86.31 253 GLY A C 1
ATOM 1864 O O . GLY A 1 253 ? 13.333 16.351 -16.100 1.00 86.31 253 GLY A O 1
ATOM 1865 N N . ASP A 1 254 ? 13.792 14.579 -17.385 1.00 89.44 254 ASP A N 1
ATOM 1866 C CA . ASP A 1 254 ? 14.280 13.743 -16.271 1.00 89.44 254 ASP A CA 1
ATOM 1867 C C . ASP A 1 254 ? 15.468 14.360 -15.518 1.00 89.44 254 ASP A C 1
ATOM 1869 O O . ASP A 1 254 ? 15.546 14.257 -14.293 1.00 89.44 254 ASP A O 1
ATOM 1873 N N . ALA A 1 255 ? 16.373 15.043 -16.228 1.00 92.69 255 ALA A N 1
ATOM 1874 C CA . ALA A 1 255 ? 17.501 15.731 -15.605 1.00 92.69 255 ALA A CA 1
ATOM 1875 C C . ALA A 1 255 ? 17.088 17.014 -14.877 1.00 92.69 255 ALA A C 1
ATOM 1877 O O . ALA A 1 255 ? 17.668 17.335 -13.842 1.00 92.69 255 ALA A O 1
ATOM 1878 N N . TRP A 1 256 ? 16.057 17.703 -15.370 1.00 95.19 256 TRP A N 1
ATOM 1879 C CA . TRP A 1 256 ? 15.471 18.853 -14.687 1.00 95.19 256 TRP A CA 1
ATOM 1880 C C . TRP A 1 256 ? 14.818 18.448 -13.366 1.00 95.19 256 TRP A C 1
ATOM 1882 O O . TRP A 1 256 ? 15.190 18.988 -12.328 1.00 95.19 256 TRP A O 1
ATOM 1892 N N . GLY A 1 257 ? 13.930 17.447 -13.382 1.00 92.12 257 GLY A N 1
ATOM 1893 C CA . GLY A 1 257 ? 13.275 16.960 -12.163 1.00 92.12 257 GLY A CA 1
ATOM 1894 C C . GLY A 1 257 ? 14.273 16.410 -11.142 1.00 92.12 257 GLY A C 1
ATOM 1895 O O . GLY A 1 257 ? 14.162 16.672 -9.947 1.00 92.12 257 GLY A O 1
ATOM 1896 N N . ALA A 1 258 ? 15.319 15.718 -11.606 1.00 94.25 258 ALA A N 1
ATOM 1897 C CA . ALA A 1 258 ? 16.385 15.235 -10.733 1.00 94.25 258 ALA A CA 1
ATOM 1898 C C . ALA A 1 258 ? 17.216 16.373 -10.106 1.00 94.25 258 ALA A C 1
ATOM 1900 O O . ALA A 1 258 ? 17.590 16.283 -8.932 1.00 94.25 258 ALA A O 1
ATOM 1901 N N . LEU A 1 259 ? 17.469 17.461 -10.845 1.00 96.50 259 LEU A N 1
ATOM 1902 C CA . LEU A 1 259 ? 18.128 18.655 -10.311 1.00 96.50 259 LEU A CA 1
ATOM 1903 C C . LEU A 1 259 ? 17.254 19.355 -9.264 1.00 96.50 259 LEU A C 1
ATOM 1905 O O . LEU A 1 259 ? 17.753 19.663 -8.184 1.00 96.50 259 LEU A O 1
ATOM 1909 N N . VAL A 1 260 ? 15.963 19.549 -9.546 1.00 94.38 260 VAL A N 1
ATOM 1910 C CA . VAL A 1 260 ? 14.996 20.124 -8.592 1.00 94.38 260 VAL A CA 1
ATOM 1911 C C . VAL A 1 260 ? 14.979 19.311 -7.296 1.00 94.38 260 VAL A C 1
ATOM 1913 O O . VAL A 1 260 ? 15.205 19.862 -6.219 1.00 94.38 260 VAL A O 1
ATOM 1916 N N . ASN A 1 261 ? 14.833 17.988 -7.404 1.00 93.56 261 ASN A N 1
ATOM 1917 C CA . ASN A 1 261 ? 14.870 17.075 -6.262 1.00 93.56 261 ASN A CA 1
ATOM 1918 C C . ASN A 1 261 ? 16.191 17.169 -5.471 1.00 93.56 261 ASN A C 1
ATOM 1920 O O . ASN A 1 261 ? 16.192 17.156 -4.244 1.00 93.56 261 ASN A O 1
ATOM 1924 N N . THR A 1 262 ? 17.326 17.309 -6.158 1.00 95.69 262 THR A N 1
ATOM 1925 C CA . THR A 1 262 ? 18.649 17.446 -5.520 1.00 95.69 262 THR A CA 1
ATOM 1926 C C . THR A 1 262 ? 18.802 18.758 -4.766 1.00 95.69 262 THR A C 1
ATOM 1928 O O . THR A 1 262 ? 19.331 18.765 -3.658 1.00 95.69 262 THR A O 1
ATOM 1931 N N . LEU A 1 263 ? 18.319 19.861 -5.337 1.00 95.19 263 LEU A N 1
ATOM 1932 C CA . LEU A 1 263 ? 18.348 21.165 -4.682 1.00 95.19 263 LEU A CA 1
ATOM 1933 C C . LEU A 1 263 ? 17.459 21.171 -3.431 1.00 95.19 263 LEU A C 1
ATOM 1935 O O . LEU A 1 263 ? 17.880 21.686 -2.397 1.00 95.19 263 LEU A O 1
ATOM 1939 N N . GLN A 1 264 ? 16.290 20.521 -3.476 1.00 92.75 264 GLN A N 1
ATOM 1940 C CA . GLN A 1 264 ? 15.448 20.337 -2.289 1.00 92.75 264 GLN A CA 1
ATOM 1941 C C . GLN A 1 264 ? 16.116 19.474 -1.214 1.00 92.75 264 GLN A C 1
ATOM 1943 O O . GLN A 1 264 ? 16.103 19.851 -0.044 1.00 92.75 264 GLN A O 1
ATOM 1948 N N . ALA A 1 265 ? 16.740 18.354 -1.595 1.00 93.06 265 ALA A N 1
ATOM 1949 C CA . ALA A 1 265 ? 17.476 17.505 -0.655 1.00 93.06 265 ALA A CA 1
ATOM 1950 C C . ALA A 1 265 ? 18.643 18.260 0.011 1.00 93.06 265 ALA A C 1
ATOM 1952 O O . ALA A 1 265 ? 18.911 18.073 1.194 1.00 93.06 265 ALA A O 1
ATOM 1953 N N . ALA A 1 266 ? 19.281 19.180 -0.718 1.00 93.12 266 ALA A N 1
ATOM 1954 C CA . ALA A 1 266 ? 20.322 20.064 -0.198 1.00 93.12 266 ALA A CA 1
ATOM 1955 C C . ALA A 1 266 ? 19.793 21.255 0.633 1.00 93.12 266 ALA A C 1
ATOM 1957 O O . ALA A 1 266 ? 20.593 22.060 1.104 1.00 93.12 266 ALA A O 1
ATOM 1958 N N . GLY A 1 267 ? 18.472 21.418 0.784 1.00 91.19 267 GLY A N 1
ATOM 1959 C CA . GLY A 1 267 ? 17.861 22.570 1.462 1.00 91.19 267 GLY A CA 1
ATOM 1960 C C . GLY A 1 267 ? 17.913 23.887 0.673 1.00 91.19 267 GLY A C 1
ATOM 1961 O O . GLY A 1 267 ? 17.592 24.939 1.221 1.00 91.19 267 GLY A O 1
ATOM 1962 N N . ARG A 1 268 ? 18.302 23.860 -0.609 1.00 92.19 268 ARG A N 1
ATOM 1963 C CA . ARG A 1 268 ? 18.462 25.036 -1.488 1.00 92.19 268 ARG A CA 1
ATOM 1964 C C . ARG A 1 268 ? 17.162 25.340 -2.234 1.00 92.19 268 ARG A C 1
ATOM 1966 O O . ARG A 1 268 ? 17.057 25.185 -3.451 1.00 92.19 268 ARG A O 1
ATOM 1973 N N . TYR A 1 269 ? 16.153 25.742 -1.468 1.00 87.94 269 TYR A N 1
ATOM 1974 C CA . TYR A 1 269 ? 14.772 25.896 -1.930 1.00 87.94 269 TYR A CA 1
ATOM 1975 C C . TYR A 1 269 ? 14.596 26.921 -3.065 1.00 87.94 269 TYR A C 1
ATOM 1977 O O . TYR A 1 269 ? 14.031 26.585 -4.106 1.00 87.94 269 TYR A O 1
ATOM 1985 N N . ASP A 1 270 ? 15.123 28.139 -2.915 1.00 89.25 270 ASP A N 1
ATOM 1986 C CA . ASP A 1 270 ? 14.942 29.211 -3.911 1.00 89.25 270 ASP A CA 1
ATOM 1987 C C . ASP A 1 270 ? 15.518 28.838 -5.284 1.00 89.25 270 ASP A C 1
ATOM 1989 O O . ASP A 1 270 ? 14.972 29.167 -6.341 1.00 89.25 270 ASP A O 1
ATOM 1993 N N . GLU A 1 271 ? 16.611 28.079 -5.281 1.00 93.62 271 GLU A N 1
ATOM 1994 C CA . GLU A 1 271 ? 17.241 27.587 -6.500 1.00 93.62 271 GLU A CA 1
ATOM 1995 C C . GLU A 1 271 ? 16.443 26.453 -7.144 1.00 93.62 271 GLU A C 1
ATOM 1997 O O . GLU A 1 271 ? 16.385 26.369 -8.375 1.00 93.62 271 GLU A O 1
ATOM 2002 N N . ALA A 1 272 ? 15.787 25.605 -6.345 1.00 92.50 272 ALA A N 1
ATOM 2003 C CA . ALA A 1 272 ? 14.852 24.606 -6.854 1.00 92.50 272 ALA A CA 1
ATOM 2004 C C . ALA A 1 272 ? 13.671 25.287 -7.569 1.00 92.50 272 ALA A C 1
ATOM 2006 O O . ALA A 1 272 ? 13.356 24.926 -8.705 1.00 92.50 272 ALA A O 1
ATOM 2007 N N . VAL A 1 273 ? 13.097 26.341 -6.970 1.00 89.25 273 VAL A N 1
ATOM 2008 C CA . VAL A 1 273 ? 12.023 27.156 -7.574 1.00 89.25 273 VAL A CA 1
ATOM 2009 C C . VAL A 1 273 ? 12.474 27.761 -8.906 1.00 89.25 273 VAL A C 1
ATOM 2011 O O . VAL A 1 273 ? 11.786 27.636 -9.925 1.00 89.25 273 VAL A O 1
ATOM 2014 N N . ALA A 1 274 ? 13.652 28.390 -8.936 1.00 92.19 274 ALA A N 1
ATOM 2015 C CA . ALA A 1 274 ? 14.208 28.951 -10.166 1.00 92.19 274 ALA A CA 1
ATOM 2016 C C . ALA A 1 274 ? 14.430 27.875 -11.245 1.00 92.19 274 ALA A C 1
ATOM 2018 O O . ALA A 1 274 ? 14.148 28.105 -12.424 1.00 92.19 274 ALA A O 1
ATOM 2019 N N . THR A 1 275 ? 14.879 26.684 -10.846 1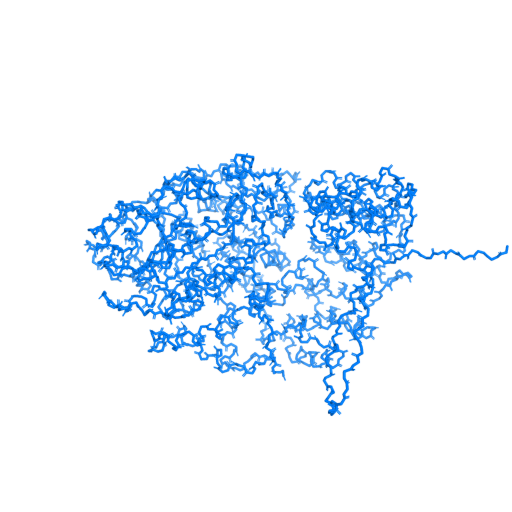.00 94.69 275 THR A N 1
ATOM 2020 C CA . THR A 1 275 ? 15.119 25.551 -11.750 1.00 94.69 275 THR A CA 1
ATOM 2021 C C . THR A 1 275 ? 13.823 25.025 -12.363 1.00 94.69 275 THR A C 1
ATOM 2023 O O . THR A 1 275 ? 13.792 24.774 -13.566 1.00 94.69 275 THR A O 1
ATOM 2026 N N . VAL A 1 276 ? 12.730 24.929 -11.600 1.00 90.94 276 VAL A N 1
ATOM 2027 C CA . VAL A 1 276 ? 11.413 24.547 -12.144 1.00 90.94 276 VAL A CA 1
ATOM 2028 C C . VAL A 1 276 ? 10.960 25.526 -13.232 1.00 90.94 276 VAL A C 1
ATOM 2030 O O . VAL A 1 276 ? 10.495 25.104 -14.294 1.00 90.94 276 VAL A O 1
ATOM 2033 N N . ARG A 1 277 ? 11.139 26.839 -13.025 1.00 90.19 277 ARG A N 1
ATOM 2034 C CA . ARG A 1 277 ? 10.795 27.859 -14.039 1.00 90.19 277 ARG A CA 1
ATOM 2035 C C . ARG A 1 277 ? 11.580 27.654 -15.337 1.00 90.19 277 ARG A C 1
ATOM 2037 O O . ARG A 1 277 ? 11.006 27.722 -16.423 1.00 90.19 277 ARG A O 1
ATOM 2044 N N . GLN A 1 278 ? 12.872 27.351 -15.226 1.00 93.94 278 GLN A N 1
ATOM 2045 C CA . GLN A 1 278 ? 13.721 27.039 -16.379 1.00 93.94 278 GLN A CA 1
ATOM 2046 C C . GLN A 1 278 ? 13.292 25.738 -17.075 1.00 93.94 278 GLN A C 1
ATOM 2048 O O . GLN A 1 278 ? 13.176 25.709 -18.301 1.00 93.94 278 GLN A O 1
ATOM 2053 N N . ALA A 1 279 ? 12.994 24.689 -16.305 1.00 92.81 279 ALA A N 1
ATOM 2054 C CA . ALA A 1 279 ? 12.552 23.399 -16.821 1.00 92.81 279 ALA A CA 1
ATOM 2055 C C . ALA A 1 279 ? 11.275 23.524 -17.660 1.00 92.81 279 ALA A C 1
ATOM 2057 O O . ALA A 1 279 ? 11.206 22.991 -18.767 1.00 92.81 279 ALA A O 1
ATOM 2058 N N . ARG A 1 280 ? 10.290 24.292 -17.181 1.00 88.94 280 ARG A N 1
ATOM 2059 C CA . ARG A 1 280 ? 9.023 24.534 -17.891 1.00 88.94 280 ARG A CA 1
ATOM 2060 C C . ARG A 1 280 ? 9.210 25.305 -19.193 1.00 88.94 280 ARG A C 1
ATOM 2062 O O . ARG A 1 280 ? 8.566 24.986 -20.189 1.00 88.94 280 ARG A O 1
ATOM 2069 N N . ALA A 1 281 ? 10.111 26.286 -19.206 1.00 91.81 281 ALA A N 1
ATOM 2070 C CA . ALA A 1 281 ? 10.453 27.003 -20.431 1.00 91.81 281 ALA A CA 1
ATOM 2071 C C . ALA A 1 281 ? 11.148 26.088 -21.459 1.00 91.81 281 ALA A C 1
ATOM 2073 O O . ALA A 1 281 ? 10.946 26.239 -22.664 1.00 91.81 281 ALA A O 1
ATOM 2074 N N . ALA A 1 282 ? 11.953 25.127 -20.995 1.00 93.75 282 ALA A N 1
ATOM 2075 C CA . ALA A 1 282 ? 12.735 24.239 -21.851 1.00 93.75 282 ALA A CA 1
ATOM 2076 C C . ALA A 1 282 ? 11.975 22.983 -22.329 1.00 93.75 282 ALA A C 1
ATOM 2078 O O . ALA A 1 282 ? 12.254 22.474 -23.420 1.00 93.75 282 ALA A O 1
ATOM 2079 N N . VAL A 1 283 ? 11.028 22.471 -21.534 1.00 92.00 283 VAL A N 1
ATOM 2080 C CA . VAL A 1 283 ? 10.380 21.163 -21.728 1.00 92.00 283 VAL A CA 1
ATOM 2081 C C . VAL A 1 283 ? 8.853 21.318 -21.832 1.00 92.00 283 VAL A C 1
ATOM 2083 O O . VAL A 1 283 ? 8.172 21.487 -20.819 1.00 92.00 283 VAL A O 1
ATOM 2086 N N . PRO A 1 284 ? 8.265 21.202 -23.040 1.00 88.88 284 PRO A N 1
ATOM 2087 C CA . PRO A 1 284 ? 6.820 21.329 -23.223 1.00 88.88 284 PRO A CA 1
ATOM 2088 C C . PRO A 1 284 ? 6.007 20.275 -22.455 1.00 88.88 284 PRO A C 1
ATOM 2090 O O . PRO A 1 284 ? 6.040 19.085 -22.779 1.00 88.88 284 PRO A O 1
ATOM 2093 N N . GLY A 1 285 ? 5.179 20.714 -21.506 1.00 83.19 285 GLY A N 1
ATOM 2094 C CA . GLY A 1 285 ? 4.370 19.825 -20.668 1.00 83.19 285 GLY A CA 1
ATOM 2095 C C . GLY A 1 285 ? 5.121 19.236 -19.474 1.00 83.19 285 GLY A C 1
ATOM 2096 O O . GLY A 1 285 ? 4.713 18.179 -18.994 1.00 83.19 285 GLY A O 1
ATOM 2097 N N . TYR A 1 286 ? 6.210 19.872 -19.027 1.00 84.12 286 TYR A N 1
ATOM 2098 C CA . TYR A 1 286 ? 6.969 19.471 -17.840 1.00 84.12 286 TYR A CA 1
ATOM 2099 C C . TYR A 1 286 ? 6.055 19.266 -16.625 1.00 84.12 286 TYR A C 1
ATOM 2101 O O . TYR A 1 286 ? 6.085 18.203 -16.012 1.00 84.12 286 TYR A O 1
ATOM 2109 N N . GLU A 1 287 ? 5.163 20.222 -16.365 1.00 76.00 287 GLU A N 1
ATOM 2110 C CA . GLU A 1 287 ? 4.211 20.216 -15.249 1.00 76.00 287 GLU A CA 1
ATOM 2111 C C . GLU A 1 287 ? 3.227 19.037 -15.265 1.00 76.00 287 GLU A C 1
ATOM 2113 O O . GLU A 1 287 ? 2.713 18.650 -14.222 1.00 76.00 287 GLU A O 1
ATOM 2118 N N . LYS A 1 288 ? 2.985 18.425 -16.432 1.00 72.62 288 LYS A N 1
ATOM 2119 C CA . LYS A 1 288 ? 2.126 17.234 -16.545 1.00 72.62 288 LYS A CA 1
ATOM 2120 C C . LYS A 1 288 ? 2.854 15.945 -16.166 1.00 72.62 288 LYS A C 1
ATOM 2122 O O . LYS A 1 288 ? 2.213 14.929 -15.927 1.00 72.62 288 LYS A O 1
ATOM 2127 N N . ARG A 1 289 ? 4.192 15.961 -16.176 1.00 73.25 289 ARG A N 1
ATOM 2128 C CA . ARG A 1 289 ? 5.049 14.793 -15.906 1.00 73.25 289 ARG A CA 1
ATOM 2129 C C . ARG A 1 289 ? 5.745 14.874 -14.546 1.00 73.25 289 ARG A C 1
ATOM 2131 O O . ARG A 1 289 ? 6.006 13.833 -13.933 1.00 73.25 289 ARG A O 1
ATOM 2138 N N . PHE A 1 290 ? 6.076 16.080 -14.100 1.00 75.44 290 PHE A N 1
ATOM 2139 C CA . PHE A 1 290 ? 6.787 16.358 -12.858 1.00 75.44 290 PHE A CA 1
ATOM 2140 C C . PHE A 1 290 ? 5.939 17.320 -12.025 1.00 75.44 290 PHE A C 1
ATOM 2142 O O . PHE A 1 290 ? 5.864 18.513 -12.318 1.00 75.44 290 PHE A O 1
ATOM 2149 N N . LEU A 1 291 ? 5.254 16.771 -11.018 1.00 73.62 291 LEU A N 1
ATOM 2150 C CA . LEU A 1 291 ? 4.566 17.560 -10.005 1.00 73.62 291 LEU A CA 1
ATOM 2151 C C . LEU A 1 291 ? 5.536 17.808 -8.843 1.00 73.62 291 LEU A C 1
ATOM 2153 O O . LEU A 1 291 ? 5.596 17.058 -7.866 1.00 73.62 291 LEU A O 1
ATOM 2157 N N . ASP A 1 292 ? 6.335 18.859 -8.991 1.00 76.06 292 ASP A N 1
ATOM 2158 C CA . ASP A 1 292 ? 7.332 19.262 -8.004 1.00 76.06 292 ASP A CA 1
ATOM 2159 C C . ASP A 1 292 ? 6.655 20.055 -6.872 1.00 76.06 292 ASP A C 1
ATOM 2161 O O . ASP A 1 292 ? 6.498 21.271 -6.957 1.00 76.06 292 ASP A O 1
ATOM 2165 N N . LEU A 1 293 ? 6.217 19.356 -5.817 1.00 75.88 293 LEU A N 1
ATOM 2166 C CA . LEU A 1 293 ? 5.728 19.972 -4.577 1.00 75.88 293 LEU A CA 1
ATOM 2167 C C . LEU A 1 293 ? 6.923 20.498 -3.772 1.00 75.88 293 LEU A C 1
ATOM 2169 O O . LEU A 1 293 ? 7.536 19.760 -2.988 1.00 75.88 293 LEU A O 1
ATOM 2173 N N . LEU A 1 294 ? 7.288 21.761 -4.003 1.00 78.25 294 LEU A N 1
ATOM 2174 C CA . LEU A 1 294 ? 8.423 22.375 -3.330 1.00 78.25 294 LEU A CA 1
ATOM 2175 C C . LEU A 1 294 ? 8.015 22.811 -1.925 1.00 78.25 294 LEU A C 1
ATOM 2177 O O . LEU A 1 294 ? 7.049 23.549 -1.743 1.00 78.25 294 LEU A O 1
ATOM 2181 N N . TRP A 1 295 ? 8.799 22.381 -0.939 1.00 77.56 295 TRP A N 1
ATOM 2182 C CA . TRP A 1 295 ? 8.587 22.682 0.472 1.00 77.56 295 TRP A CA 1
ATOM 2183 C C . TRP A 1 295 ? 9.901 23.129 1.124 1.00 77.56 295 TRP A C 1
ATOM 2185 O O . TRP A 1 295 ? 10.898 22.402 1.001 1.00 77.56 295 TRP A O 1
ATOM 2195 N N . PRO A 1 296 ? 9.944 24.288 1.807 1.00 77.81 296 PRO A N 1
ATOM 2196 C CA . PRO A 1 296 ? 11.131 24.720 2.527 1.00 77.81 296 PRO A CA 1
ATOM 2197 C C . PRO A 1 296 ? 11.353 23.805 3.736 1.00 77.81 296 PRO A C 1
ATOM 2199 O O . PRO A 1 296 ? 10.628 23.841 4.726 1.00 77.81 296 PRO A O 1
ATOM 2202 N N . SER A 1 297 ? 12.369 22.947 3.653 1.00 75.31 297 SER A N 1
ATOM 2203 C CA . SER A 1 297 ? 12.749 22.052 4.744 1.00 75.31 297 SER A CA 1
ATOM 2204 C C . SER A 1 297 ? 14.262 21.930 4.821 1.00 75.31 297 SER A C 1
ATOM 2206 O O . SER A 1 297 ? 14.911 21.461 3.882 1.00 75.31 297 SER A O 1
ATOM 2208 N N . ALA A 1 298 ? 14.821 22.379 5.943 1.00 77.38 298 ALA A N 1
ATOM 2209 C CA . ALA A 1 298 ? 16.256 22.362 6.185 1.00 77.38 298 ALA A CA 1
ATOM 2210 C C . ALA A 1 298 ? 16.751 20.939 6.512 1.00 77.38 298 ALA A C 1
ATOM 2212 O O . ALA A 1 298 ? 16.057 20.232 7.249 1.00 77.38 298 ALA A O 1
ATOM 2213 N N . PRO A 1 299 ? 17.929 20.514 5.997 1.00 80.00 299 PRO A N 1
ATOM 2214 C CA . PRO A 1 299 ? 18.652 19.302 6.406 1.00 80.00 299 PRO A CA 1
ATOM 2215 C C . PRO A 1 299 ? 18.611 19.085 7.921 1.00 80.00 299 PRO A C 1
ATOM 2217 O O . PRO A 1 299 ? 18.875 20.019 8.676 1.00 80.00 299 PRO A O 1
ATOM 2220 N N . ILE A 1 300 ? 18.254 17.877 8.364 1.00 83.44 300 ILE A N 1
ATOM 2221 C CA . ILE A 1 300 ? 18.301 17.524 9.782 1.00 83.44 300 ILE A CA 1
ATOM 2222 C C . ILE A 1 300 ? 19.664 16.876 9.982 1.00 83.44 300 ILE A C 1
ATOM 2224 O O . ILE A 1 300 ? 19.970 15.852 9.372 1.00 83.44 300 ILE A O 1
ATOM 2228 N N . ALA A 1 301 ? 20.516 17.520 10.777 1.00 76.94 301 ALA A N 1
ATOM 2229 C CA . ALA A 1 301 ? 21.852 17.008 11.031 1.00 76.94 301 ALA A CA 1
ATOM 2230 C C . ALA A 1 301 ? 21.762 15.649 11.734 1.00 76.94 301 ALA A C 1
ATOM 2232 O O . ALA A 1 301 ? 21.054 15.505 12.733 1.00 76.94 301 ALA A O 1
ATOM 2233 N N . ALA A 1 302 ? 22.503 14.667 11.218 1.00 70.50 302 ALA A N 1
ATOM 2234 C CA . ALA A 1 302 ? 22.676 13.408 11.919 1.00 70.50 302 ALA A CA 1
ATOM 2235 C C . ALA A 1 302 ? 23.377 13.675 13.268 1.00 70.50 302 ALA A C 1
ATOM 2237 O O . ALA A 1 302 ? 24.289 14.506 13.339 1.00 70.50 302 ALA A O 1
ATOM 2238 N N . PRO A 1 303 ? 22.959 13.002 14.346 1.00 74.31 303 PRO A N 1
ATOM 2239 C CA . PRO A 1 303 ? 23.543 13.195 15.660 1.00 74.31 303 PRO A CA 1
ATOM 2240 C C . PRO A 1 303 ? 24.965 12.615 15.702 1.00 74.31 303 PRO A C 1
ATOM 2242 O O . PRO A 1 303 ? 25.221 11.539 15.178 1.00 74.31 303 PRO A O 1
ATOM 2245 N N . GLU A 1 304 ? 25.890 13.286 16.394 1.00 71.25 304 GLU A N 1
ATOM 2246 C CA . GLU A 1 304 ? 27.293 12.835 16.518 1.00 71.25 304 GLU A CA 1
ATOM 2247 C C . GLU A 1 304 ? 27.473 11.572 17.386 1.00 71.25 304 GLU A C 1
ATOM 2249 O O . GLU A 1 304 ? 28.564 11.009 17.465 1.00 71.25 304 GLU A O 1
ATOM 2254 N N . ARG A 1 305 ? 26.427 11.136 18.096 1.00 71.38 305 ARG A N 1
ATOM 2255 C CA . ARG A 1 305 ? 26.495 10.064 19.099 1.00 71.38 305 ARG A CA 1
ATOM 2256 C C . ARG A 1 305 ? 25.884 8.764 18.571 1.00 71.38 305 ARG A C 1
ATOM 2258 O O . ARG A 1 305 ? 24.831 8.804 17.947 1.00 71.38 305 ARG A O 1
ATOM 2265 N N . ALA A 1 306 ? 26.477 7.629 18.955 1.00 80.81 306 ALA A N 1
ATOM 2266 C CA . ALA A 1 306 ? 26.045 6.277 18.580 1.00 80.81 306 ALA A CA 1
ATOM 2267 C C . ALA A 1 306 ? 24.555 5.996 18.854 1.00 80.81 306 ALA A C 1
ATOM 2269 O O . ALA A 1 306 ? 23.953 6.610 19.740 1.00 80.81 306 ALA A O 1
ATOM 2270 N N . VAL A 1 307 ? 23.977 5.049 18.121 1.00 85.88 307 VAL A N 1
ATOM 2271 C CA . VAL A 1 307 ? 22.602 4.581 18.333 1.00 85.88 307 VAL A CA 1
ATOM 2272 C C . VAL A 1 307 ? 22.389 4.015 19.739 1.00 85.88 307 VAL A C 1
ATOM 2274 O O . VAL A 1 307 ? 23.318 3.530 20.386 1.00 85.88 307 VAL A O 1
ATOM 2277 N N . ASP A 1 308 ? 21.153 4.088 20.220 1.00 89.38 308 ASP A N 1
ATOM 2278 C CA . ASP A 1 308 ? 20.718 3.481 21.476 1.00 89.38 308 ASP A CA 1
ATOM 2279 C C . ASP A 1 308 ? 19.935 2.198 21.164 1.00 89.38 308 ASP A C 1
ATOM 2281 O O . ASP A 1 308 ? 18.824 2.261 20.639 1.00 89.38 308 ASP A O 1
ATOM 2285 N N . GLY A 1 309 ? 20.511 1.032 21.482 1.00 87.62 309 GLY A N 1
ATOM 2286 C CA . GLY A 1 309 ? 19.931 -0.292 21.205 1.00 87.62 309 GLY A CA 1
ATOM 2287 C C . GLY A 1 309 ? 18.535 -0.516 21.797 1.00 87.62 309 GLY A C 1
ATOM 2288 O O . GLY A 1 309 ? 17.798 -1.375 21.315 1.00 87.62 309 GLY A O 1
ATOM 2289 N N . LYS A 1 310 ? 18.152 0.279 22.805 1.00 94.19 310 LYS A N 1
ATOM 2290 C CA . LYS A 1 310 ? 16.833 0.226 23.441 1.00 94.19 310 LYS A CA 1
ATOM 2291 C C . LYS A 1 310 ? 15.849 1.274 22.917 1.00 94.19 310 LYS A C 1
ATOM 2293 O O . LYS A 1 310 ? 14.683 1.253 23.305 1.00 94.19 310 LYS A O 1
ATOM 2298 N N . ARG A 1 311 ? 16.273 2.165 22.015 1.00 96.62 311 ARG A N 1
ATOM 2299 C CA . ARG A 1 311 ? 15.370 3.056 21.274 1.00 96.62 311 ARG A CA 1
ATOM 2300 C C . ARG A 1 311 ? 14.942 2.410 19.975 1.00 96.62 311 ARG A C 1
ATOM 2302 O O . ARG A 1 311 ? 15.775 2.063 19.134 1.00 96.62 311 ARG A O 1
ATOM 2309 N N . VAL A 1 312 ? 13.635 2.320 19.801 1.00 98.25 312 VAL A N 1
ATOM 2310 C CA . VAL A 1 312 ? 13.010 1.701 18.641 1.00 98.25 312 VAL A CA 1
ATOM 2311 C C . VAL A 1 312 ? 12.075 2.698 17.978 1.00 98.25 312 VAL A C 1
ATOM 2313 O O . VAL A 1 312 ? 11.321 3.393 18.655 1.00 98.25 312 VAL A O 1
ATOM 2316 N N . ILE A 1 313 ? 12.095 2.750 16.649 1.00 98.44 313 ILE A N 1
ATOM 2317 C CA . ILE A 1 313 ? 11.106 3.507 15.877 1.00 98.44 313 ILE A CA 1
ATOM 2318 C C . ILE A 1 313 ? 10.302 2.542 15.024 1.00 98.44 313 ILE A C 1
ATOM 2320 O O . ILE A 1 313 ? 10.873 1.774 14.257 1.00 98.44 313 ILE A O 1
ATOM 2324 N N . LEU A 1 314 ? 8.979 2.588 15.147 1.00 98.50 314 LEU A N 1
ATOM 2325 C CA . LEU A 1 314 ? 8.060 1.819 14.315 1.00 98.50 314 LEU A CA 1
ATOM 2326 C C . LEU A 1 314 ? 7.404 2.741 13.289 1.00 98.50 314 LEU A C 1
ATOM 2328 O O . LEU A 1 314 ? 6.770 3.724 13.657 1.00 98.50 314 LEU A O 1
ATOM 2332 N N . VAL A 1 315 ? 7.527 2.416 12.007 1.00 97.69 315 VAL A N 1
ATOM 2333 C CA . VAL A 1 315 ? 7.056 3.237 10.890 1.00 97.69 315 VAL A CA 1
ATOM 2334 C C . VAL A 1 315 ? 5.876 2.554 10.203 1.00 97.69 315 VAL A C 1
ATOM 2336 O O . VAL A 1 315 ? 6.009 1.426 9.726 1.00 97.69 315 VAL A O 1
ATOM 2339 N N . ASN A 1 316 ? 4.737 3.240 10.098 1.00 95.12 316 ASN A N 1
ATOM 2340 C CA . ASN A 1 316 ? 3.684 2.891 9.142 1.00 95.12 316 ASN A CA 1
ATOM 2341 C C . ASN A 1 316 ? 4.002 3.570 7.801 1.00 95.12 316 ASN A C 1
ATOM 2343 O O . ASN A 1 316 ? 4.023 4.801 7.714 1.00 95.12 316 ASN A O 1
ATOM 2347 N N . GLY A 1 317 ? 4.303 2.772 6.772 1.00 88.69 317 GLY A N 1
ATOM 2348 C CA . GLY A 1 317 ? 4.779 3.277 5.482 1.00 88.69 317 GLY A CA 1
ATOM 2349 C C . GLY A 1 317 ? 3.738 4.100 4.713 1.00 88.69 317 GLY A C 1
ATOM 2350 O O . GLY A 1 317 ? 2.529 3.904 4.861 1.00 88.69 317 GLY A O 1
ATOM 2351 N N . PHE A 1 318 ? 4.216 4.993 3.843 1.00 89.88 318 PHE A N 1
ATOM 2352 C CA . PHE A 1 318 ? 3.374 5.769 2.931 1.00 89.88 318 PHE A CA 1
ATOM 2353 C C . PHE A 1 318 ? 2.654 4.857 1.938 1.00 89.88 318 PHE A C 1
ATOM 2355 O O . PHE A 1 318 ? 3.315 4.099 1.236 1.00 89.88 318 PHE A O 1
ATOM 2362 N N . GLY A 1 319 ? 1.332 4.948 1.827 1.00 82.69 319 GLY A N 1
ATOM 2363 C CA . GLY A 1 319 ? 0.611 4.175 0.821 1.00 82.69 319 GLY A CA 1
ATOM 2364 C C . GLY A 1 319 ? -0.912 4.263 0.846 1.00 82.69 319 GLY A C 1
ATOM 2365 O O . GLY A 1 319 ? -1.530 3.676 -0.031 1.00 82.69 319 GLY A O 1
ATOM 2366 N N . HIS A 1 320 ? -1.529 4.913 1.833 1.00 77.12 320 HIS A N 1
ATOM 2367 C CA . HIS A 1 320 ? -2.987 4.923 1.997 1.00 77.12 320 HIS A CA 1
ATOM 2368 C C . HIS A 1 320 ? -3.467 6.261 2.568 1.00 77.12 320 HIS A C 1
ATOM 2370 O O . HIS A 1 320 ? -2.673 7.150 2.882 1.00 77.12 320 HIS A O 1
ATOM 2376 N N . TYR A 1 321 ? -4.786 6.415 2.682 1.00 82.06 321 TYR A N 1
ATOM 2377 C CA . TYR A 1 321 ? -5.381 7.545 3.385 1.00 82.06 321 TYR A CA 1
ATOM 2378 C C . TYR A 1 321 ? -4.919 7.568 4.855 1.00 82.06 321 TYR A C 1
ATOM 2380 O O . TYR A 1 321 ? -4.814 6.488 5.445 1.00 82.06 321 TYR A O 1
ATOM 2388 N N . PRO A 1 322 ? -4.637 8.744 5.455 1.00 86.62 322 PRO A N 1
ATOM 2389 C CA . PRO A 1 322 ? -4.336 8.847 6.880 1.00 86.62 322 PRO A CA 1
ATOM 2390 C C . PRO A 1 322 ? -5.427 8.200 7.740 1.00 86.62 322 PRO A C 1
ATOM 2392 O O . PRO A 1 322 ? -6.514 8.744 7.896 1.00 86.62 322 PRO A O 1
ATOM 2395 N N . SER A 1 323 ? -5.127 7.043 8.321 1.00 89.25 323 SER A N 1
ATOM 2396 C CA . SER A 1 323 ? -5.973 6.348 9.292 1.00 89.25 323 SER A CA 1
ATOM 2397 C C . SER A 1 323 ? -5.081 5.817 10.397 1.00 89.25 323 SER A C 1
ATOM 2399 O O . SER A 1 323 ? -4.015 5.280 10.101 1.00 89.25 323 SER A O 1
ATOM 2401 N N . ILE A 1 324 ? -5.521 5.928 11.651 1.00 93.00 324 ILE A N 1
ATOM 2402 C CA . ILE A 1 324 ? -4.751 5.450 12.801 1.00 93.00 324 ILE A CA 1
ATOM 2403 C C . ILE A 1 324 ? -4.566 3.923 12.662 1.00 93.00 324 ILE A C 1
ATOM 2405 O O . ILE A 1 324 ? -5.559 3.189 12.643 1.00 93.00 324 ILE A O 1
ATOM 2409 N N . PRO A 1 325 ? -3.328 3.410 12.530 1.00 92.88 325 PRO A N 1
ATOM 2410 C CA . PRO A 1 325 ? -3.062 1.984 12.399 1.00 92.88 325 PRO A CA 1
ATOM 2411 C C . PRO A 1 325 ? -3.080 1.303 13.772 1.00 92.88 325 PRO A C 1
ATOM 2413 O O . PRO A 1 325 ? -2.596 1.864 14.745 1.00 92.88 325 PRO A O 1
ATOM 2416 N N . LEU A 1 326 ? -3.548 0.053 13.856 1.00 93.06 326 LEU A N 1
ATOM 2417 C CA . LEU A 1 326 ? -3.516 -0.715 15.114 1.00 93.06 326 LEU A CA 1
ATOM 2418 C C . LEU A 1 326 ? -2.181 -1.441 15.362 1.00 93.06 326 LEU A C 1
ATOM 2420 O O . LEU A 1 326 ? -1.769 -1.627 16.503 1.00 93.06 326 LEU A O 1
ATOM 2424 N N . GLY A 1 327 ? -1.499 -1.879 14.299 1.00 92.56 327 GLY A N 1
ATOM 2425 C CA . GLY A 1 327 ? -0.366 -2.805 14.419 1.00 92.56 327 GLY A CA 1
ATOM 2426 C C . GLY A 1 327 ? 0.822 -2.254 15.214 1.00 92.56 327 GLY A C 1
ATOM 2427 O O . GLY A 1 327 ? 1.310 -2.923 16.120 1.00 92.56 327 GLY A O 1
ATOM 2428 N N . ILE A 1 328 ? 1.289 -1.041 14.897 1.00 95.94 328 ILE A N 1
ATOM 2429 C CA . ILE A 1 328 ? 2.466 -0.467 15.569 1.00 95.94 328 ILE A CA 1
ATOM 2430 C C . ILE A 1 328 ? 2.176 0.034 17.002 1.00 95.94 328 ILE A C 1
ATOM 2432 O O . ILE A 1 328 ? 3.039 -0.201 17.846 1.00 95.94 328 ILE A O 1
ATOM 2436 N N . PRO A 1 329 ? 0.980 0.577 17.344 1.00 96.75 329 PRO A N 1
ATOM 2437 C CA . PRO A 1 329 ? 0.574 0.801 18.741 1.00 96.75 329 PRO A CA 1
ATOM 2438 C C . PRO A 1 329 ? 0.563 -0.452 19.617 1.00 96.75 329 PRO A C 1
ATOM 2440 O O . PRO A 1 329 ? 0.977 -0.393 20.773 1.00 96.75 329 PRO A O 1
ATOM 2443 N N . LEU A 1 330 ? 0.112 -1.595 19.079 1.00 95.12 330 LEU A N 1
ATOM 2444 C CA . LEU A 1 330 ? 0.133 -2.868 19.809 1.00 95.12 330 LEU A CA 1
ATOM 2445 C C . LEU A 1 330 ? 1.564 -3.316 20.116 1.00 95.12 330 LEU A C 1
ATOM 2447 O O . LEU A 1 330 ? 1.857 -3.718 21.239 1.00 95.12 330 LEU A O 1
ATOM 2451 N N . ILE A 1 331 ? 2.465 -3.226 19.133 1.00 96.56 331 ILE A N 1
ATOM 2452 C CA . ILE A 1 331 ? 3.876 -3.583 19.333 1.00 96.56 331 ILE A CA 1
ATOM 2453 C C . ILE A 1 331 ? 4.532 -2.626 20.334 1.00 96.56 331 ILE A C 1
ATOM 2455 O O . ILE A 1 331 ? 5.273 -3.090 21.195 1.00 96.56 331 ILE A O 1
ATOM 2459 N N . LYS A 1 332 ? 4.244 -1.318 20.262 1.00 97.81 332 LYS A N 1
ATOM 2460 C CA . LYS A 1 332 ? 4.728 -0.331 21.237 1.00 97.81 332 LYS A CA 1
ATOM 2461 C C . LYS A 1 332 ? 4.312 -0.703 22.660 1.00 97.81 332 LYS A C 1
ATOM 2463 O O . LYS A 1 332 ? 5.192 -0.921 23.489 1.00 97.81 332 LYS A O 1
ATOM 2468 N N . GLY A 1 333 ? 3.009 -0.864 22.907 1.00 96.75 333 GLY A N 1
ATOM 2469 C CA . GLY A 1 333 ? 2.498 -1.247 24.226 1.00 96.75 333 GLY A CA 1
ATOM 2470 C C . GLY A 1 333 ? 3.107 -2.561 24.726 1.00 96.75 333 GLY A C 1
ATOM 2471 O O . GLY A 1 333 ? 3.498 -2.668 25.885 1.00 96.75 333 GLY A O 1
ATOM 2472 N N . TYR A 1 334 ? 3.280 -3.547 23.836 1.00 96.81 334 TYR A N 1
ATOM 2473 C CA . TYR A 1 334 ? 3.916 -4.817 24.185 1.00 96.81 334 TYR A CA 1
ATOM 2474 C C . TYR A 1 334 ? 5.383 -4.665 24.600 1.00 96.81 334 TYR A C 1
ATOM 2476 O O . TYR A 1 334 ? 5.791 -5.177 25.643 1.00 96.81 334 TYR A O 1
ATOM 2484 N N . VAL A 1 335 ? 6.182 -3.983 23.780 1.00 97.44 335 VAL A N 1
ATOM 2485 C CA . VAL A 1 335 ? 7.628 -3.841 23.988 1.00 97.44 335 VAL A CA 1
ATOM 2486 C C . VAL A 1 335 ? 7.932 -2.981 25.209 1.00 97.44 335 VAL A C 1
ATOM 2488 O O . VAL A 1 335 ? 8.830 -3.337 25.962 1.00 97.44 335 VAL A O 1
ATOM 2491 N N . GLU A 1 336 ? 7.205 -1.887 25.436 1.00 97.44 336 GLU A N 1
ATOM 2492 C CA . GLU A 1 336 ? 7.460 -1.012 26.589 1.00 97.44 336 GLU A CA 1
ATOM 2493 C C . GLU A 1 336 ? 6.978 -1.622 27.915 1.00 97.44 336 GLU A C 1
ATOM 2495 O O . GLU A 1 336 ? 7.600 -1.389 28.949 1.00 97.44 336 GLU A O 1
ATOM 2500 N N . GLU A 1 337 ? 5.916 -2.440 27.909 1.00 96.44 337 GLU A N 1
ATOM 2501 C CA . GLU A 1 337 ? 5.454 -3.116 29.129 1.00 96.44 337 GLU A CA 1
ATOM 2502 C C . GLU A 1 337 ? 6.292 -4.360 29.464 1.00 96.44 337 GLU A C 1
ATOM 2504 O O . GLU A 1 337 ? 6.590 -4.615 30.632 1.00 96.44 337 GLU A O 1
ATOM 2509 N N . LYS A 1 338 ? 6.642 -5.176 28.459 1.00 95.88 338 LYS A N 1
ATOM 2510 C CA . LYS A 1 338 ? 7.328 -6.463 28.676 1.00 95.88 338 LYS A CA 1
ATOM 2511 C C . LYS A 1 338 ? 8.849 -6.379 28.552 1.00 95.88 338 LYS A C 1
ATOM 2513 O O . LYS A 1 338 ? 9.533 -7.213 29.136 1.00 95.88 338 LYS A O 1
ATOM 2518 N N . GLY A 1 339 ? 9.372 -5.411 27.803 1.00 95.44 339 GLY A N 1
ATOM 2519 C CA . GLY A 1 339 ? 10.801 -5.233 27.565 1.00 95.44 339 GLY A CA 1
ATOM 2520 C C . GLY A 1 339 ? 11.430 -4.228 28.527 1.00 95.44 339 GLY A C 1
ATOM 2521 O O . GLY A 1 339 ? 11.057 -3.058 28.572 1.00 95.44 339 GLY A O 1
ATOM 2522 N N . GLU A 1 340 ? 12.458 -4.644 29.264 1.00 94.50 340 GLU A N 1
ATOM 2523 C CA . GLU A 1 340 ? 13.085 -3.779 30.265 1.00 94.50 340 GLU A CA 1
ATOM 2524 C C . GLU A 1 340 ? 13.882 -2.625 29.629 1.00 94.50 340 GLU A C 1
ATOM 2526 O O . GLU A 1 340 ? 14.933 -2.819 29.008 1.00 94.50 340 GLU A O 1
ATOM 2531 N N . GLY A 1 341 ? 13.423 -1.392 29.856 1.00 95.06 341 GLY A N 1
ATOM 2532 C CA . GLY A 1 341 ? 14.125 -0.165 29.469 1.00 95.06 341 GLY A CA 1
ATOM 2533 C C . GLY A 1 341 ? 14.071 0.163 27.977 1.00 95.06 341 GLY A C 1
ATOM 2534 O O . GLY A 1 341 ? 14.821 1.037 27.542 1.00 95.06 341 GLY A O 1
ATOM 2535 N N . TYR A 1 342 ? 13.230 -0.529 27.203 1.00 97.31 342 TYR A N 1
ATOM 2536 C CA . TYR A 1 342 ? 12.943 -0.149 25.824 1.00 97.31 342 TYR A CA 1
ATOM 2537 C C . TYR A 1 342 ? 12.058 1.094 25.778 1.00 97.31 342 TYR A C 1
ATOM 2539 O O . TYR A 1 342 ? 11.193 1.295 26.626 1.00 97.31 342 TYR A O 1
ATOM 2547 N N . ARG A 1 343 ? 12.287 1.923 24.761 1.00 97.69 343 ARG A N 1
ATOM 2548 C CA . ARG A 1 343 ? 11.433 3.055 24.415 1.00 97.69 343 ARG A CA 1
ATOM 2549 C C . ARG A 1 343 ? 11.101 2.985 22.937 1.00 97.69 343 ARG A C 1
ATOM 2551 O O . ARG A 1 343 ? 12.009 2.934 22.103 1.00 97.69 343 ARG A O 1
ATOM 2558 N N . VAL A 1 344 ? 9.817 3.013 22.622 1.00 98.38 344 VAL A N 1
ATOM 2559 C CA . VAL A 1 344 ? 9.295 2.883 21.269 1.00 98.38 344 VAL A CA 1
ATOM 2560 C C . VAL A 1 344 ? 8.585 4.170 20.872 1.00 98.38 344 VAL A C 1
ATOM 2562 O O . VAL A 1 344 ? 7.710 4.663 21.581 1.00 98.38 344 VAL A O 1
ATOM 2565 N N . THR A 1 345 ? 8.939 4.692 19.702 1.00 98.06 345 THR A N 1
ATOM 2566 C CA . THR A 1 345 ? 8.229 5.802 19.062 1.00 98.06 345 THR A CA 1
ATOM 2567 C C . THR A 1 345 ? 7.552 5.300 17.792 1.00 98.06 345 THR A C 1
ATOM 2569 O O . THR A 1 345 ? 8.201 4.703 16.930 1.00 98.06 345 THR A O 1
ATOM 2572 N N . CYS A 1 346 ? 6.257 5.548 17.642 1.00 97.75 346 CYS A N 1
ATOM 2573 C CA . CYS A 1 346 ? 5.526 5.265 16.413 1.00 97.75 346 CYS A CA 1
ATOM 2574 C C . CYS A 1 346 ? 5.508 6.480 15.475 1.00 97.75 346 CYS A C 1
ATOM 2576 O O . CYS A 1 346 ? 5.316 7.615 15.898 1.00 97.75 346 CYS A O 1
ATOM 2578 N N . LEU A 1 347 ? 5.674 6.233 14.176 1.00 95.81 347 LEU A N 1
ATOM 2579 C CA . LEU A 1 347 ? 5.634 7.238 13.119 1.00 95.81 347 LEU A CA 1
ATOM 2580 C C . LEU A 1 347 ? 4.679 6.789 12.010 1.00 95.81 347 LEU A C 1
ATOM 2582 O O . LEU A 1 347 ? 4.969 5.834 11.289 1.00 95.81 347 LEU A O 1
ATOM 2586 N N . ASP A 1 348 ? 3.569 7.504 11.824 1.00 95.31 348 ASP A N 1
ATOM 2587 C CA . ASP A 1 348 ? 2.714 7.328 10.646 1.00 95.31 348 ASP A CA 1
ATOM 2588 C C . ASP A 1 348 ? 3.065 8.344 9.560 1.00 95.31 348 ASP A C 1
ATOM 2590 O O . ASP A 1 348 ? 2.794 9.543 9.677 1.00 95.31 348 ASP A O 1
ATOM 2594 N N . VAL A 1 349 ? 3.666 7.853 8.477 1.00 92.75 349 VAL A N 1
ATOM 2595 C CA . VAL A 1 349 ? 4.102 8.699 7.365 1.00 92.75 349 VAL A CA 1
ATOM 2596 C C . VAL A 1 349 ? 2.911 9.259 6.587 1.00 92.75 349 VAL A C 1
ATOM 2598 O O . VAL A 1 349 ? 3.008 10.374 6.074 1.00 92.75 349 VAL A O 1
ATOM 2601 N N . ASN A 1 350 ? 1.783 8.543 6.515 1.00 90.94 350 ASN A N 1
ATOM 2602 C CA . ASN A 1 350 ? 0.591 9.014 5.804 1.00 90.94 350 ASN A CA 1
ATOM 2603 C C . ASN A 1 350 ? 0.040 10.265 6.490 1.00 90.94 350 ASN A C 1
ATOM 2605 O O . ASN A 1 350 ? -0.078 11.309 5.848 1.00 90.94 350 ASN A O 1
ATOM 2609 N N . ALA A 1 351 ? -0.215 10.179 7.798 1.00 92.25 351 ALA A N 1
ATOM 2610 C CA . ALA A 1 351 ? -0.731 11.294 8.588 1.00 92.25 351 ALA A CA 1
ATOM 2611 C C . ALA A 1 351 ? 0.251 12.465 8.618 1.00 92.25 351 ALA A C 1
ATOM 2613 O O . ALA A 1 351 ? -0.115 13.595 8.305 1.00 92.25 351 ALA A O 1
ATOM 2614 N N . LEU A 1 352 ? 1.526 12.188 8.897 1.00 89.56 352 LEU A N 1
ATOM 2615 C CA . LEU A 1 352 ? 2.532 13.233 9.011 1.00 89.56 352 LEU A CA 1
ATOM 2616 C C . LEU A 1 352 ? 2.711 14.026 7.711 1.00 89.56 352 LEU A C 1
ATOM 2618 O O . LEU A 1 352 ? 2.841 15.249 7.733 1.00 89.56 352 LEU A O 1
ATOM 2622 N N . ARG A 1 353 ? 2.772 13.341 6.566 1.00 87.06 353 ARG A N 1
ATOM 2623 C CA . ARG A 1 353 ? 3.026 14.005 5.281 1.00 87.06 353 ARG A CA 1
ATOM 2624 C C . ARG A 1 353 ? 1.786 14.729 4.780 1.00 87.06 353 ARG A C 1
ATOM 2626 O O . ARG A 1 353 ? 1.923 15.818 4.223 1.00 87.06 353 ARG A O 1
ATOM 2633 N N . PHE A 1 354 ? 0.611 14.138 4.970 1.00 88.50 354 PHE A N 1
ATOM 2634 C CA . PHE A 1 354 ? -0.638 14.747 4.541 1.00 88.50 354 PHE A CA 1
ATOM 2635 C C . PHE A 1 354 ? -0.976 15.988 5.388 1.00 88.50 354 PHE A C 1
ATOM 2637 O O . PHE A 1 354 ? -1.285 17.032 4.820 1.00 88.50 354 PHE A O 1
ATOM 2644 N N . ASP A 1 355 ? -0.786 15.935 6.712 1.00 89.81 355 ASP A N 1
ATOM 2645 C CA . ASP A 1 355 ? -0.928 17.100 7.601 1.00 89.81 355 ASP A CA 1
ATOM 2646 C C . ASP A 1 355 ? 0.099 18.199 7.291 1.00 89.81 355 ASP A C 1
ATOM 2648 O O . ASP A 1 355 ? -0.270 19.359 7.121 1.00 89.81 355 ASP A O 1
ATOM 2652 N N . ALA A 1 356 ? 1.376 17.846 7.096 1.00 87.38 356 ALA A N 1
ATOM 2653 C CA . ALA A 1 356 ? 2.394 18.822 6.703 1.00 87.38 356 ALA A CA 1
ATOM 2654 C C . ALA A 1 356 ? 2.045 19.523 5.378 1.00 87.38 356 ALA A C 1
ATOM 2656 O O . ALA A 1 356 ? 2.243 20.729 5.248 1.00 87.38 356 ALA A O 1
ATOM 2657 N N . LEU A 1 357 ? 1.502 18.792 4.398 1.00 85.69 357 LEU A N 1
ATOM 2658 C CA . LEU A 1 357 ? 1.051 19.379 3.136 1.00 85.69 357 LEU A CA 1
ATOM 2659 C C . LEU A 1 357 ? -0.207 20.241 3.309 1.00 85.69 357 LEU A C 1
ATOM 2661 O O . LEU A 1 357 ? -0.340 21.270 2.652 1.00 85.69 357 LEU A O 1
ATOM 2665 N N . PHE A 1 358 ? -1.133 19.859 4.180 1.00 87.81 358 PHE A N 1
ATOM 2666 C CA . PHE A 1 358 ? -2.268 20.715 4.500 1.00 87.81 358 PHE A CA 1
ATOM 2667 C C . PHE A 1 358 ? -1.800 22.035 5.134 1.00 87.81 358 PHE A C 1
ATOM 2669 O O . PHE A 1 358 ? -2.171 23.103 4.654 1.00 87.81 358 PHE A O 1
ATOM 2676 N N . GLN A 1 359 ? -0.923 21.981 6.140 1.00 88.31 359 GLN A N 1
ATOM 2677 C CA . GLN A 1 359 ? -0.351 23.174 6.779 1.00 88.31 359 GLN A CA 1
ATOM 2678 C C . GLN A 1 359 ? 0.417 24.040 5.772 1.00 88.31 359 GLN A C 1
ATOM 2680 O O . GLN A 1 359 ? 0.373 25.271 5.829 1.00 88.31 359 GLN A O 1
ATOM 2685 N N . ALA A 1 360 ? 1.083 23.403 4.808 1.00 85.31 360 ALA A N 1
ATOM 2686 C CA . ALA A 1 360 ? 1.740 24.060 3.687 1.00 85.31 360 ALA A CA 1
ATOM 2687 C C . ALA A 1 360 ? 0.788 24.895 2.837 1.00 85.31 360 ALA A C 1
ATOM 2689 O O . ALA A 1 360 ? 1.081 26.040 2.482 1.00 85.31 360 ALA A O 1
ATOM 2690 N N . LEU A 1 361 ? -0.354 24.297 2.501 1.00 84.44 361 LEU A N 1
ATOM 2691 C CA . LEU A 1 361 ? -1.405 24.955 1.750 1.00 84.44 361 LEU A CA 1
ATOM 2692 C C . LEU A 1 361 ? -2.043 26.056 2.582 1.00 84.44 361 LEU A C 1
ATOM 2694 O O . LEU A 1 361 ? -2.191 27.156 2.070 1.00 84.44 361 LEU A O 1
ATOM 2698 N N . GLU A 1 362 ? -2.381 25.804 3.842 1.00 87.44 362 GLU A N 1
ATOM 2699 C CA . GLU A 1 362 ? -2.999 26.781 4.744 1.00 87.44 362 GLU A CA 1
ATOM 2700 C C . GLU A 1 362 ? -2.112 28.029 4.906 1.00 87.44 362 GLU A C 1
ATOM 2702 O O . GLU A 1 362 ? -2.594 29.148 4.742 1.00 87.44 362 GLU A O 1
ATOM 2707 N N . SER A 1 363 ? -0.803 27.842 5.103 1.00 87.44 363 SER A N 1
ATOM 2708 C CA . SER A 1 363 ? 0.174 28.919 5.342 1.00 87.44 363 SER A CA 1
ATOM 2709 C C . SER A 1 363 ? 0.798 29.552 4.090 1.00 87.44 363 SER A C 1
ATOM 2711 O O . SER A 1 363 ? 1.652 30.424 4.223 1.00 87.44 363 SER A O 1
ATOM 2713 N N . GLU A 1 364 ? 0.404 29.129 2.885 1.00 83.81 364 GLU A N 1
ATOM 2714 C CA . GLU A 1 364 ? 0.947 29.643 1.609 1.00 83.81 364 GLU A CA 1
ATOM 2715 C C . GLU A 1 364 ? 2.455 29.413 1.421 1.00 83.81 364 GLU A C 1
ATOM 2717 O O . GLU A 1 364 ? 3.130 30.142 0.697 1.00 83.81 364 GLU A O 1
ATOM 2722 N N . THR A 1 365 ? 2.994 28.366 2.048 1.00 80.06 365 THR A N 1
ATOM 2723 C CA . THR A 1 365 ? 4.424 28.025 1.985 1.00 80.06 365 THR A CA 1
ATOM 2724 C C . THR A 1 365 ? 4.747 26.923 0.964 1.00 80.06 365 THR A C 1
ATOM 2726 O O . THR A 1 365 ? 5.920 26.648 0.708 1.00 80.06 365 THR A O 1
ATOM 2729 N N . LEU A 1 366 ? 3.730 26.319 0.333 1.00 75.69 366 LEU A N 1
ATOM 2730 C CA . LEU A 1 366 ? 3.873 25.389 -0.795 1.00 75.69 366 LEU A CA 1
ATOM 2731 C C . LEU A 1 366 ? 4.002 26.134 -2.133 1.00 75.69 366 LEU A C 1
ATOM 2733 O O . LEU A 1 366 ? 3.141 26.941 -2.478 1.00 75.69 366 LEU A O 1
ATOM 2737 N N . HIS A 1 367 ? 5.011 25.796 -2.938 1.00 67.38 367 HIS A N 1
ATOM 2738 C CA . HIS A 1 367 ? 5.160 26.309 -4.307 1.00 67.38 367 HIS A CA 1
ATOM 2739 C C . HIS A 1 367 ? 5.234 25.126 -5.284 1.00 67.38 367 HIS A C 1
ATOM 2741 O O . HIS A 1 367 ? 6.158 24.319 -5.150 1.00 67.38 367 HIS A O 1
ATOM 2747 N N . PRO A 1 368 ? 4.340 24.976 -6.287 1.00 58.50 368 PRO A N 1
ATOM 2748 C CA . PRO A 1 368 ? 3.245 25.836 -6.779 1.00 58.50 368 PRO A CA 1
ATOM 2749 C C . PRO A 1 368 ? 1.916 25.693 -6.013 1.00 58.50 368 PRO A C 1
ATOM 2751 O O . PRO A 1 368 ? 1.687 24.698 -5.329 1.00 58.50 368 PRO A O 1
ATOM 2754 N N . SER A 1 369 ? 1.014 26.660 -6.203 1.00 62.91 369 SER A N 1
ATOM 2755 C CA . SER A 1 369 ? -0.374 26.608 -5.721 1.00 62.91 369 SER A CA 1
ATOM 2756 C C . SER A 1 369 ? -1.299 25.959 -6.768 1.00 62.91 369 SER A C 1
ATOM 2758 O O . SER A 1 369 ? -0.924 25.753 -7.922 1.00 62.91 369 SER A O 1
ATOM 2760 N N . PHE A 1 370 ? -2.537 25.644 -6.395 1.00 69.25 370 PHE A N 1
ATOM 2761 C CA . PHE A 1 370 ? -3.578 25.156 -7.308 1.00 69.25 370 PHE A CA 1
ATOM 2762 C C . PHE A 1 370 ? -4.686 26.206 -7.421 1.00 69.25 370 PHE A C 1
ATOM 2764 O O . PHE A 1 370 ? -4.978 26.882 -6.436 1.00 69.25 370 PHE A O 1
ATOM 2771 N N . GLY A 1 371 ? -5.335 26.323 -8.588 1.00 67.62 371 GLY A N 1
ATOM 2772 C CA . GLY A 1 371 ? -6.505 27.206 -8.751 1.00 67.62 371 GLY A CA 1
ATOM 2773 C C . GLY A 1 371 ? -7.613 26.938 -7.722 1.00 67.62 371 GLY A C 1
ATOM 2774 O O . GLY A 1 371 ? -8.248 27.872 -7.245 1.00 67.62 371 GLY A O 1
ATOM 2775 N N . ASP A 1 372 ? -7.730 25.682 -7.286 1.00 78.06 372 ASP A N 1
ATOM 2776 C CA . ASP A 1 372 ? -8.709 25.218 -6.299 1.00 78.06 372 ASP A CA 1
ATOM 2777 C C . ASP A 1 372 ? -8.157 25.211 -4.852 1.00 78.06 372 ASP A C 1
ATOM 2779 O O . ASP A 1 372 ? -8.764 24.618 -3.961 1.00 78.06 372 ASP A O 1
ATOM 2783 N N . ARG A 1 373 ? -7.007 25.855 -4.566 1.00 83.06 373 ARG A N 1
ATOM 2784 C CA . ARG A 1 373 ? -6.368 25.827 -3.229 1.00 83.06 373 ARG A CA 1
ATOM 2785 C C . ARG A 1 373 ? -7.341 26.187 -2.107 1.00 83.06 373 ARG A C 1
ATOM 2787 O O . ARG A 1 373 ? -7.378 25.487 -1.102 1.00 83.06 373 ARG A O 1
ATOM 2794 N N . ALA A 1 374 ? -8.083 27.286 -2.254 1.00 87.50 374 ALA A N 1
ATOM 2795 C CA . ALA A 1 374 ? -8.999 27.754 -1.215 1.00 87.50 374 ALA A CA 1
ATOM 2796 C C . ALA A 1 374 ? -10.094 26.719 -0.916 1.00 87.50 374 ALA A C 1
ATOM 2798 O O . ALA A 1 374 ? -10.464 26.534 0.240 1.00 87.50 374 ALA A O 1
ATOM 2799 N N . GLU A 1 375 ? -10.558 26.001 -1.941 1.00 88.38 375 GLU A N 1
ATOM 2800 C CA . GLU A 1 375 ? -11.535 24.923 -1.791 1.00 88.38 375 GLU A CA 1
ATOM 2801 C C . GLU A 1 375 ? -10.926 23.709 -1.076 1.00 88.38 375 GLU A C 1
ATOM 2803 O O . GLU A 1 375 ? -11.573 23.123 -0.214 1.00 88.38 375 GLU A O 1
ATOM 2808 N N . PHE A 1 376 ? -9.671 23.352 -1.378 1.00 88.12 376 PHE A N 1
ATOM 2809 C CA . PHE A 1 376 ? -8.967 22.272 -0.676 1.00 88.12 376 PHE A CA 1
ATOM 2810 C C . PHE A 1 376 ? -8.700 22.606 0.788 1.00 88.12 376 PHE A C 1
ATOM 2812 O O . PHE A 1 376 ? -8.918 21.753 1.645 1.00 88.12 376 PHE A O 1
ATOM 2819 N N . VAL A 1 377 ? -8.265 23.837 1.081 1.00 90.81 377 VAL A N 1
ATOM 2820 C CA . VAL A 1 377 ? -8.075 24.300 2.461 1.00 90.81 377 VAL A CA 1
ATOM 2821 C C . VAL A 1 377 ? -9.410 24.265 3.199 1.00 90.81 377 VAL A C 1
ATOM 2823 O O . VAL A 1 377 ? -9.475 23.660 4.258 1.00 90.81 377 VAL A O 1
ATOM 2826 N N . ALA A 1 378 ? -10.491 24.800 2.619 1.00 92.75 378 ALA A N 1
ATOM 2827 C CA . ALA A 1 378 ? -11.814 24.766 3.243 1.00 92.75 378 ALA A CA 1
ATOM 2828 C C . ALA A 1 378 ? -12.294 23.332 3.536 1.00 92.75 378 ALA A C 1
ATOM 2830 O O . ALA A 1 378 ? -12.726 23.050 4.653 1.00 92.75 378 ALA A O 1
ATOM 2831 N N . ALA A 1 379 ? -12.164 22.418 2.570 1.00 92.62 379 ALA A N 1
ATOM 2832 C CA . ALA A 1 379 ? -12.563 21.024 2.744 1.00 92.62 379 ALA A CA 1
ATOM 2833 C C . ALA A 1 379 ? -11.730 20.308 3.817 1.00 92.62 379 ALA A C 1
ATOM 2835 O O . ALA A 1 379 ? -12.264 19.585 4.656 1.00 92.62 379 ALA A O 1
ATOM 2836 N N . ALA A 1 380 ? -10.415 20.517 3.815 1.00 92.12 380 ALA A N 1
ATOM 2837 C CA . ALA A 1 380 ? -9.523 19.879 4.769 1.00 92.12 380 ALA A CA 1
ATOM 2838 C C . ALA A 1 380 ? -9.644 20.474 6.180 1.00 92.12 380 ALA A C 1
ATOM 2840 O O . ALA A 1 380 ? -9.624 19.715 7.145 1.00 92.12 380 ALA A O 1
ATOM 2841 N N . THR A 1 381 ? -9.871 21.784 6.316 1.00 94.25 381 THR A N 1
ATOM 2842 C CA . THR A 1 381 ? -10.241 22.413 7.592 1.00 94.25 381 THR A CA 1
ATOM 2843 C C . THR A 1 381 ? -11.556 21.838 8.114 1.00 94.25 381 THR A C 1
ATOM 2845 O O . THR A 1 381 ? -11.618 21.465 9.281 1.00 94.25 381 THR A O 1
ATOM 2848 N N . LEU A 1 382 ? -12.581 21.686 7.264 1.00 95.06 382 LEU A N 1
ATOM 2849 C CA . LEU A 1 382 ? -13.854 21.079 7.668 1.00 95.06 382 LEU A CA 1
ATOM 2850 C C . LEU A 1 382 ? -13.667 19.654 8.205 1.00 95.06 382 LEU A C 1
ATOM 2852 O O . LEU A 1 382 ? -14.243 19.303 9.230 1.00 95.06 382 LEU A O 1
ATOM 2856 N N . PHE A 1 383 ? -12.876 18.823 7.526 1.00 93.88 383 PHE A N 1
ATOM 2857 C CA . PHE A 1 383 ? -12.662 17.438 7.955 1.00 93.88 383 PHE A CA 1
ATOM 2858 C C . PHE A 1 383 ? -11.700 17.314 9.137 1.00 93.88 383 PHE A C 1
ATOM 2860 O O . PHE A 1 383 ? -11.858 16.411 9.947 1.00 93.88 383 PHE A O 1
ATOM 2867 N N . ARG A 1 384 ? -10.759 18.246 9.309 1.00 93.44 384 ARG A N 1
ATOM 2868 C CA . ARG A 1 384 ? -9.869 18.291 10.476 1.00 93.44 384 ARG A CA 1
ATOM 2869 C C . ARG A 1 384 ? -10.559 18.803 11.737 1.00 93.44 384 ARG A C 1
ATOM 2871 O O . ARG A 1 384 ? -10.336 18.258 12.811 1.00 93.44 384 ARG A O 1
ATOM 2878 N N . ASP A 1 385 ? -11.323 19.885 11.618 1.00 93.25 385 ASP A N 1
ATOM 2879 C CA . ASP A 1 385 ? -11.812 20.659 12.764 1.00 93.25 385 ASP A CA 1
ATOM 2880 C C . ASP A 1 385 ? -13.334 20.521 12.982 1.00 93.25 385 ASP A C 1
ATOM 2882 O O . ASP A 1 385 ? -13.837 20.874 14.048 1.00 93.25 385 ASP A O 1
ATOM 2886 N N . GLY A 1 386 ? -14.073 19.967 12.014 1.00 92.44 386 GLY A N 1
ATOM 2887 C CA . GLY A 1 386 ? -15.519 19.749 12.093 1.00 92.44 386 GLY A CA 1
ATOM 2888 C C . GLY A 1 386 ? -16.358 21.000 11.825 1.00 92.44 386 GLY A C 1
ATOM 2889 O O . GLY A 1 386 ? -15.904 21.981 11.239 1.00 92.44 386 GLY A O 1
ATOM 2890 N N . GLY A 1 387 ? -17.629 20.951 12.234 1.00 91.56 387 GLY A N 1
ATOM 2891 C CA . GLY A 1 387 ? -18.596 22.044 12.087 1.00 91.56 387 GLY A CA 1
ATOM 2892 C C . GLY A 1 387 ? -19.949 21.583 11.527 1.00 91.56 387 GLY A C 1
ATOM 2893 O O . GLY A 1 387 ? -20.093 20.426 11.133 1.00 91.56 387 GLY A O 1
ATOM 2894 N N . PRO A 1 388 ? -20.964 22.469 11.457 1.00 91.19 388 PRO A N 1
ATOM 2895 C CA . PRO A 1 388 ? -22.305 22.101 10.986 1.00 91.19 388 PRO A CA 1
ATOM 2896 C C . PRO A 1 388 ? -22.318 21.502 9.571 1.00 91.19 388 PRO A C 1
ATOM 2898 O O . PRO A 1 388 ? -23.047 20.547 9.309 1.00 91.19 388 PRO A O 1
ATOM 2901 N N . GLU A 1 389 ? -21.459 22.012 8.681 1.00 93.06 389 GLU A N 1
ATOM 2902 C CA . GLU A 1 389 ? -21.318 21.526 7.300 1.00 93.06 389 GLU A CA 1
ATOM 2903 C C . GLU A 1 389 ? -20.813 20.077 7.215 1.00 93.06 389 GLU A C 1
ATOM 2905 O O . GLU A 1 389 ? -21.108 19.391 6.240 1.00 93.06 389 GLU A O 1
ATOM 2910 N N . PHE A 1 390 ? -20.101 19.576 8.234 1.00 92.94 390 PHE A N 1
ATOM 2911 C CA . PHE A 1 390 ? -19.626 18.188 8.271 1.00 92.94 390 PHE A CA 1
ATOM 2912 C C . PHE A 1 390 ? -20.806 17.211 8.361 1.00 92.94 390 PHE A C 1
ATOM 2914 O O . PHE A 1 390 ? -20.771 16.109 7.816 1.00 92.94 390 PHE A O 1
ATOM 2921 N N . HIS A 1 391 ? -21.879 17.626 9.034 1.00 90.12 391 HIS A N 1
ATOM 2922 C CA . HIS A 1 391 ? -23.062 16.798 9.235 1.00 90.12 391 HIS A CA 1
ATOM 2923 C C . HIS A 1 391 ? -24.123 17.004 8.143 1.00 90.12 391 HIS A C 1
ATOM 2925 O O . HIS A 1 391 ? -24.928 16.096 7.914 1.00 90.12 391 HIS A O 1
ATOM 2931 N N . GLU A 1 392 ? -24.105 18.140 7.435 1.00 90.69 392 GLU A N 1
ATOM 2932 C CA . GLU A 1 392 ? -25.019 18.446 6.329 1.00 90.69 392 GLU A CA 1
ATOM 2933 C C . GLU A 1 392 ? -24.626 17.677 5.047 1.00 90.69 392 GLU A C 1
ATOM 2935 O O . GLU A 1 392 ? -23.572 17.948 4.472 1.00 90.69 392 GLU A O 1
ATOM 2940 N N . PRO A 1 393 ? -25.466 16.760 4.522 1.00 88.94 393 PRO A N 1
ATOM 2941 C CA . PRO A 1 393 ? -25.054 15.873 3.434 1.00 88.94 393 PRO A CA 1
ATOM 2942 C C . PRO A 1 393 ? -24.571 16.571 2.159 1.00 88.94 393 PRO A C 1
ATOM 2944 O O . PRO A 1 393 ? -23.580 16.150 1.569 1.00 88.94 393 PRO A O 1
ATOM 2947 N N . ALA A 1 394 ? -25.253 17.643 1.744 1.00 88.69 394 ALA A N 1
ATOM 2948 C CA . ALA A 1 394 ? -24.916 18.364 0.521 1.00 88.69 394 ALA A CA 1
ATOM 2949 C C . ALA A 1 394 ? -23.635 19.198 0.665 1.00 88.69 394 ALA A C 1
ATOM 2951 O O . ALA A 1 394 ? -22.889 19.326 -0.303 1.00 88.69 394 ALA A O 1
ATOM 2952 N N . ALA A 1 395 ? -23.375 19.780 1.840 1.00 91.00 395 ALA A N 1
ATOM 2953 C CA . ALA A 1 395 ? -22.121 20.481 2.102 1.00 91.00 395 ALA A CA 1
ATOM 2954 C C . ALA A 1 395 ? -20.952 19.503 2.212 1.00 91.00 395 ALA A C 1
ATOM 2956 O O . ALA A 1 395 ? -19.935 19.693 1.545 1.00 91.00 395 ALA A O 1
ATOM 2957 N N . TYR A 1 396 ? -21.142 18.419 2.963 1.00 92.25 396 TYR A N 1
ATOM 2958 C CA . TYR A 1 396 ? -20.161 17.356 3.110 1.00 92.25 396 TYR A CA 1
ATOM 2959 C C . TYR A 1 396 ? -19.719 16.783 1.755 1.00 92.25 396 TYR A C 1
ATOM 2961 O O . TYR A 1 396 ? -18.521 16.720 1.501 1.00 92.25 396 TYR A O 1
ATOM 2969 N N . ASP A 1 397 ? -20.652 16.431 0.860 1.00 89.38 397 ASP A N 1
ATOM 2970 C CA . ASP A 1 397 ? -20.328 15.862 -0.463 1.00 89.38 397 ASP A CA 1
ATOM 2971 C C . ASP A 1 397 ? -19.502 16.832 -1.329 1.00 89.38 397 ASP A C 1
ATOM 2973 O O . ASP A 1 397 ? -18.479 16.451 -1.903 1.00 89.38 397 ASP A O 1
ATOM 2977 N N . ARG A 1 398 ? -19.874 18.124 -1.347 1.00 89.12 398 ARG A N 1
ATOM 2978 C CA . ARG A 1 398 ? -19.116 19.162 -2.072 1.00 89.12 398 ARG A CA 1
ATOM 2979 C C . ARG A 1 398 ? -17.668 19.246 -1.595 1.00 89.12 398 ARG A C 1
ATOM 2981 O O . ARG A 1 398 ? -16.760 19.313 -2.422 1.00 89.12 398 ARG A O 1
ATOM 2988 N N . HIS A 1 399 ? -17.446 19.250 -0.281 1.00 91.94 399 HIS A N 1
ATOM 2989 C CA . HIS A 1 399 ? -16.097 19.290 0.290 1.00 91.94 399 HIS A CA 1
ATOM 2990 C C . HIS A 1 399 ? -15.355 17.970 0.076 1.00 91.94 399 HIS A C 1
ATOM 2992 O O . HIS A 1 399 ? -14.173 17.981 -0.262 1.00 91.94 399 HIS A O 1
ATOM 2998 N N . LEU A 1 400 ? -16.045 16.834 0.187 1.00 89.81 400 LEU A N 1
ATOM 2999 C CA . LEU A 1 400 ? -15.454 15.511 0.025 1.00 89.81 400 LEU A CA 1
ATOM 3000 C C . LEU A 1 400 ? -14.909 15.292 -1.378 1.00 89.81 400 LEU A C 1
ATOM 3002 O O . LEU A 1 400 ? -13.794 14.800 -1.528 1.00 89.81 400 LEU A O 1
ATOM 3006 N N . GLU A 1 401 ? -15.642 15.704 -2.410 1.00 84.81 401 GLU A N 1
ATOM 3007 C CA . GLU A 1 401 ? -15.152 15.617 -3.783 1.00 84.81 401 GLU A CA 1
ATOM 3008 C C . GLU A 1 401 ? -13.830 16.385 -3.959 1.00 84.81 401 GLU A C 1
ATOM 3010 O O . GLU A 1 401 ? -12.890 15.886 -4.589 1.00 84.81 401 GLU A O 1
ATOM 3015 N N . ARG A 1 402 ? -13.730 17.589 -3.382 1.00 86.19 402 ARG A N 1
ATOM 3016 C CA . ARG A 1 402 ? -12.513 18.416 -3.430 1.00 86.19 402 ARG A CA 1
ATOM 3017 C C . ARG A 1 402 ? -11.378 17.782 -2.642 1.00 86.19 402 ARG A C 1
ATOM 3019 O O . ARG A 1 402 ? -10.260 17.681 -3.147 1.00 86.19 402 ARG A O 1
ATOM 3026 N N . PHE A 1 403 ? -11.683 17.284 -1.455 1.00 87.56 403 PHE A N 1
ATOM 3027 C CA . PHE A 1 403 ? -10.721 16.618 -0.602 1.00 87.56 403 PHE A CA 1
ATOM 3028 C C . PHE A 1 403 ? -10.156 15.342 -1.244 1.00 87.56 403 PHE A C 1
ATOM 3030 O O . PHE A 1 403 ? -8.943 15.155 -1.271 1.00 87.56 403 PHE A O 1
ATOM 3037 N N . ILE A 1 404 ? -11.001 14.486 -1.828 1.00 85.69 404 ILE A N 1
ATOM 3038 C CA . ILE A 1 404 ? -10.568 13.253 -2.502 1.00 85.69 404 ILE A CA 1
ATOM 3039 C C . ILE A 1 404 ? -9.696 13.560 -3.716 1.00 85.69 404 ILE A C 1
ATOM 3041 O O . ILE A 1 404 ? -8.693 12.876 -3.928 1.00 85.69 404 ILE A O 1
ATOM 3045 N N . LYS A 1 405 ? -10.021 14.597 -4.500 1.00 80.38 405 LYS A N 1
ATOM 3046 C CA . LYS A 1 405 ? -9.162 15.042 -5.612 1.00 80.38 405 LYS A CA 1
ATOM 3047 C C . LYS A 1 405 ? -7.775 15.440 -5.113 1.00 80.38 405 LYS A C 1
ATOM 3049 O O . LYS A 1 405 ? -6.774 15.029 -5.700 1.00 80.38 405 LYS A O 1
ATOM 3054 N N . PHE A 1 406 ? -7.717 16.192 -4.018 1.00 80.62 406 PHE A N 1
ATOM 3055 C CA . PHE A 1 406 ? -6.463 16.609 -3.405 1.00 80.62 406 PHE A CA 1
ATOM 3056 C C . PHE A 1 406 ? -5.662 15.430 -2.827 1.00 80.62 406 PHE A C 1
ATOM 3058 O O . PHE A 1 406 ? -4.480 15.282 -3.138 1.00 80.62 406 PHE A O 1
ATOM 3065 N N . PHE A 1 407 ? -6.303 14.542 -2.061 1.00 83.50 407 PHE A N 1
ATOM 3066 C CA . PHE A 1 407 ? -5.671 13.324 -1.552 1.00 83.50 407 PHE A CA 1
ATOM 3067 C C . PHE A 1 407 ? -5.130 12.447 -2.685 1.00 83.50 407 PHE A C 1
ATOM 3069 O O . PHE A 1 407 ? -3.979 12.021 -2.635 1.00 83.50 407 PHE A O 1
ATOM 3076 N N . SER A 1 408 ? -5.920 12.237 -3.740 1.00 80.25 408 SER A N 1
ATOM 3077 C CA . SER A 1 408 ? -5.502 11.448 -4.904 1.00 80.25 408 SER A CA 1
ATOM 3078 C C . SER A 1 408 ? -4.262 12.046 -5.570 1.00 80.25 408 SER A C 1
ATOM 3080 O O . SER A 1 408 ? -3.344 11.315 -5.926 1.00 80.25 408 SER A O 1
ATOM 3082 N N . LEU A 1 409 ? -4.192 13.376 -5.692 1.00 76.50 409 LEU A N 1
ATOM 3083 C CA . LEU A 1 409 ? -3.020 14.069 -6.230 1.00 76.50 409 LEU A CA 1
ATOM 3084 C C . LEU A 1 409 ? -1.776 13.830 -5.368 1.00 76.50 409 LEU A C 1
ATOM 3086 O O . LEU A 1 409 ? -0.708 13.515 -5.893 1.00 76.50 409 LEU A O 1
ATOM 3090 N N . PHE A 1 410 ? -1.913 13.997 -4.054 1.00 79.81 410 PHE A N 1
ATOM 3091 C CA . PHE A 1 410 ? -0.834 13.777 -3.098 1.00 79.81 410 PHE A CA 1
ATOM 3092 C C . PHE A 1 410 ? -0.325 12.335 -3.150 1.00 79.81 410 PHE A C 1
ATOM 3094 O O . PHE A 1 410 ? 0.882 12.107 -3.282 1.00 79.81 410 PHE A O 1
ATOM 3101 N N . PHE A 1 411 ? -1.253 11.382 -3.099 1.00 83.44 411 PHE A N 1
ATOM 3102 C CA . PHE A 1 411 ? -0.974 9.958 -3.147 1.00 83.44 411 PHE A CA 1
ATOM 3103 C C . PHE A 1 411 ? -0.261 9.571 -4.446 1.00 83.44 411 PHE A C 1
ATOM 3105 O O . PHE A 1 411 ? 0.854 9.052 -4.405 1.00 83.44 411 PHE A O 1
ATOM 3112 N N . GLU A 1 412 ? -0.843 9.903 -5.600 1.00 78.50 412 GLU A N 1
ATOM 3113 C CA . GLU A 1 412 ? -0.279 9.569 -6.909 1.00 78.50 412 GLU A CA 1
ATOM 3114 C C . GLU A 1 412 ? 1.075 10.234 -7.145 1.00 78.50 412 GLU A C 1
ATOM 3116 O O . GLU A 1 412 ? 1.982 9.611 -7.694 1.00 78.50 412 GLU A O 1
ATOM 3121 N N . ASN A 1 413 ? 1.262 11.482 -6.704 1.00 80.06 413 ASN A N 1
ATOM 3122 C CA . ASN A 1 413 ? 2.558 12.141 -6.808 1.00 80.06 413 ASN A CA 1
ATOM 3123 C C . ASN A 1 413 ? 3.623 11.430 -5.967 1.00 80.06 413 ASN A C 1
ATOM 3125 O O . ASN A 1 413 ? 4.699 11.114 -6.483 1.00 80.06 413 ASN A O 1
ATOM 3129 N N . GLY A 1 414 ? 3.316 11.144 -4.698 1.00 84.31 414 GLY A N 1
ATOM 3130 C CA . GLY A 1 414 ? 4.211 10.405 -3.808 1.00 84.31 414 GLY A CA 1
ATOM 3131 C C . GLY A 1 414 ? 4.576 9.040 -4.391 1.00 84.31 414 GLY A C 1
ATOM 3132 O O . GLY A 1 414 ? 5.759 8.734 -4.546 1.00 84.31 414 GLY A O 1
ATOM 3133 N N . MET A 1 415 ? 3.570 8.271 -4.815 1.00 83.62 415 MET A N 1
ATOM 3134 C CA . MET A 1 415 ? 3.738 6.950 -5.426 1.00 83.62 415 MET A CA 1
ATOM 3135 C C . MET A 1 415 ? 4.523 6.997 -6.734 1.00 83.62 415 MET A C 1
ATOM 3137 O O . MET A 1 415 ? 5.403 6.171 -6.971 1.00 83.62 415 MET A O 1
ATOM 3141 N N . SER A 1 416 ? 4.249 7.974 -7.593 1.00 81.25 416 SER A N 1
ATOM 3142 C CA . SER A 1 416 ? 4.977 8.165 -8.843 1.00 81.25 416 SER A CA 1
ATOM 3143 C C . SER A 1 416 ? 6.458 8.463 -8.589 1.00 81.25 416 SER A C 1
ATOM 3145 O O . SER A 1 416 ? 7.319 7.923 -9.287 1.00 81.25 416 SER A O 1
ATOM 3147 N N . GLN A 1 417 ? 6.784 9.301 -7.600 1.00 84.69 417 GLN A N 1
ATOM 3148 C CA . GLN A 1 417 ? 8.175 9.616 -7.267 1.00 84.69 417 GLN A CA 1
ATOM 3149 C C . GLN A 1 417 ? 8.908 8.409 -6.665 1.00 84.69 417 GLN A C 1
ATOM 3151 O O . GLN A 1 417 ? 10.017 8.095 -7.104 1.00 84.69 417 GLN A O 1
ATOM 3156 N N . THR A 1 418 ? 8.293 7.688 -5.722 1.00 87.62 418 THR A N 1
ATOM 3157 C CA . THR A 1 418 ? 8.915 6.511 -5.092 1.00 87.62 418 THR A CA 1
ATOM 3158 C C . THR A 1 418 ? 9.076 5.350 -6.073 1.00 87.62 418 THR A C 1
ATOM 3160 O O . THR A 1 418 ? 10.167 4.795 -6.180 1.00 87.62 418 THR A O 1
ATOM 3163 N N . ARG A 1 419 ? 8.058 5.031 -6.886 1.00 82.06 419 ARG A N 1
ATOM 3164 C CA . ARG A 1 419 ? 8.154 3.981 -7.922 1.00 82.06 419 ARG A CA 1
ATOM 3165 C C . ARG A 1 419 ? 9.252 4.283 -8.950 1.00 82.06 419 ARG A C 1
ATOM 3167 O O . ARG A 1 419 ? 9.974 3.377 -9.362 1.00 82.06 419 ARG A O 1
ATOM 3174 N N . ARG A 1 420 ? 9.422 5.551 -9.355 1.00 78.56 420 ARG A N 1
ATOM 3175 C CA . ARG A 1 420 ? 10.521 5.960 -10.254 1.00 78.56 420 ARG A CA 1
ATOM 3176 C C . ARG A 1 420 ? 11.896 5.812 -9.599 1.00 78.56 420 ARG A C 1
ATOM 3178 O O . ARG A 1 420 ? 12.833 5.385 -10.278 1.00 78.56 420 ARG A O 1
ATOM 3185 N N . GLY A 1 421 ? 12.017 6.179 -8.323 1.00 76.75 421 GLY A N 1
ATOM 3186 C CA . GLY A 1 421 ? 13.256 6.038 -7.554 1.00 76.75 421 GLY A CA 1
ATOM 3187 C C . GLY A 1 421 ? 13.701 4.580 -7.424 1.00 76.75 421 GLY A C 1
ATOM 3188 O O . GLY A 1 421 ? 14.884 4.283 -7.582 1.00 76.75 421 GLY A O 1
ATOM 3189 N N . ASP A 1 422 ? 12.745 3.673 -7.219 1.00 70.88 422 ASP A N 1
ATOM 3190 C CA . ASP A 1 422 ? 12.998 2.237 -7.078 1.00 70.88 422 ASP A CA 1
ATOM 3191 C C . ASP A 1 422 ? 13.262 1.528 -8.428 1.00 70.88 422 ASP A C 1
ATOM 3193 O O . ASP A 1 422 ? 14.221 0.769 -8.563 1.00 70.88 422 ASP A O 1
ATOM 3197 N N . GLY A 1 423 ? 12.471 1.818 -9.472 1.00 58.12 423 GLY A N 1
ATOM 3198 C CA . GLY A 1 423 ? 12.476 1.040 -10.724 1.00 58.12 423 GLY A CA 1
ATOM 3199 C C . GLY A 1 423 ? 13.054 1.712 -11.979 1.00 58.12 423 GLY A C 1
ATOM 3200 O O . GLY A 1 423 ? 13.370 1.014 -12.944 1.00 58.12 423 GLY A O 1
ATOM 3201 N N . ALA A 1 424 ? 13.204 3.043 -12.018 1.00 52.38 424 ALA A N 1
ATOM 3202 C CA . ALA A 1 424 ? 13.496 3.786 -13.258 1.00 52.38 424 ALA A CA 1
ATOM 3203 C C . ALA A 1 424 ? 14.839 4.537 -13.257 1.00 52.38 424 ALA A C 1
ATOM 3205 O O . ALA A 1 424 ? 15.182 5.189 -14.242 1.00 52.38 424 ALA A O 1
ATOM 3206 N N . GLY A 1 425 ? 15.614 4.453 -12.173 1.00 69.38 425 GLY A N 1
ATOM 3207 C CA . GLY A 1 425 ? 16.920 5.104 -12.069 1.00 69.38 425 GLY A CA 1
ATOM 3208 C C . GLY A 1 425 ? 16.876 6.594 -11.715 1.00 69.38 425 GLY A C 1
ATOM 3209 O O . GLY A 1 425 ? 17.939 7.211 -11.677 1.00 69.38 425 GLY A O 1
ATOM 3210 N N . ALA A 1 426 ? 15.710 7.165 -11.397 1.00 85.38 426 ALA A N 1
ATOM 3211 C CA . ALA A 1 426 ? 15.614 8.511 -10.822 1.00 85.38 426 ALA A CA 1
ATOM 3212 C C . ALA A 1 426 ? 16.256 8.561 -9.419 1.00 85.38 426 ALA A C 1
ATOM 3214 O O . ALA A 1 426 ? 16.316 7.516 -8.767 1.00 85.38 426 ALA A O 1
ATOM 3215 N N . PRO A 1 427 ? 16.767 9.715 -8.948 1.00 91.69 427 PRO A N 1
ATOM 3216 C CA . PRO A 1 427 ? 17.275 9.848 -7.580 1.00 91.69 427 PRO A CA 1
ATOM 3217 C C . PRO A 1 427 ? 16.190 9.570 -6.530 1.00 91.69 427 PRO A C 1
ATOM 3219 O O . PRO A 1 427 ? 15.002 9.763 -6.802 1.00 91.69 427 PRO A O 1
ATOM 3222 N N . ILE A 1 428 ? 16.601 9.149 -5.331 1.00 92.88 428 ILE A N 1
ATOM 3223 C CA . ILE A 1 428 ? 15.707 9.012 -4.171 1.00 92.88 428 ILE A CA 1
ATOM 3224 C C . ILE A 1 428 ? 14.979 10.352 -3.935 1.00 92.88 428 ILE A C 1
ATOM 3226 O O . ILE A 1 428 ? 15.616 11.404 -3.971 1.00 92.88 428 ILE A O 1
ATOM 3230 N N . PRO A 1 429 ? 13.656 10.375 -3.702 1.00 92.69 429 PRO A N 1
ATOM 3231 C CA . PRO A 1 429 ? 12.960 11.633 -3.459 1.00 92.69 429 PRO A CA 1
ATOM 3232 C C . PRO A 1 429 ? 13.458 12.335 -2.186 1.00 92.69 429 PRO A C 1
ATOM 3234 O O . PRO A 1 429 ? 13.631 11.700 -1.144 1.00 92.69 429 PRO A O 1
ATOM 3237 N N . TRP A 1 430 ? 13.635 13.658 -2.239 1.00 91.62 430 TRP A N 1
ATOM 3238 C CA . TRP A 1 430 ? 14.174 14.473 -1.140 1.00 91.62 430 TRP A CA 1
ATOM 3239 C C . TRP A 1 430 ? 13.407 14.298 0.176 1.00 91.62 430 TRP A C 1
ATOM 3241 O O . TRP A 1 430 ? 13.977 14.407 1.258 1.00 91.62 430 TRP A O 1
ATOM 3251 N N . TRP A 1 431 ? 12.107 14.024 0.101 1.00 90.31 431 TRP A N 1
ATOM 3252 C CA . TRP A 1 431 ? 11.258 13.863 1.275 1.00 90.31 431 TRP A CA 1
ATOM 3253 C C . TRP A 1 431 ? 11.426 12.493 1.937 1.00 90.31 431 TRP A C 1
ATOM 3255 O O . TRP A 1 431 ? 11.310 12.409 3.152 1.00 90.31 431 TRP A O 1
ATOM 3265 N N . VAL A 1 432 ? 11.794 11.448 1.185 1.00 94.25 432 VAL A N 1
ATOM 3266 C CA . VAL A 1 432 ? 12.213 10.164 1.775 1.00 94.25 432 VAL A CA 1
ATOM 3267 C C . VAL A 1 432 ? 13.525 10.352 2.539 1.00 94.25 432 VAL A C 1
ATOM 3269 O O . VAL A 1 432 ? 13.694 9.814 3.630 1.00 94.25 432 VAL A O 1
ATOM 3272 N N . ILE A 1 433 ? 14.433 11.179 2.005 1.00 93.88 433 ILE A N 1
ATOM 3273 C CA . ILE A 1 433 ? 15.666 11.568 2.703 1.00 93.88 433 ILE A CA 1
ATOM 3274 C C . ILE A 1 433 ? 15.339 12.339 3.982 1.00 93.88 433 ILE A C 1
ATOM 3276 O O . ILE A 1 433 ? 15.876 12.015 5.035 1.00 93.88 433 ILE A O 1
ATOM 3280 N N . ARG A 1 434 ? 14.407 13.294 3.917 1.00 91.50 434 ARG A N 1
ATOM 3281 C CA . ARG A 1 434 ? 13.940 14.058 5.081 1.00 91.50 434 ARG A CA 1
ATOM 3282 C C . ARG A 1 434 ? 13.365 13.164 6.179 1.00 91.50 434 ARG A C 1
ATOM 3284 O O . ARG A 1 434 ? 13.658 13.372 7.355 1.00 91.50 434 ARG A O 1
ATOM 3291 N N . ASP A 1 435 ? 12.553 12.181 5.799 1.00 94.00 435 ASP A N 1
ATOM 3292 C CA . ASP A 1 435 ? 11.980 11.209 6.731 1.00 94.00 435 ASP A CA 1
ATOM 3293 C C . ASP A 1 435 ? 13.077 10.370 7.397 1.00 94.00 435 ASP A C 1
ATOM 3295 O O . ASP A 1 435 ? 13.073 10.222 8.619 1.00 94.00 435 ASP A O 1
ATOM 3299 N N . ALA A 1 436 ? 14.050 9.892 6.615 1.00 95.25 436 ALA A N 1
ATOM 3300 C CA . ALA A 1 436 ? 15.187 9.132 7.125 1.00 95.25 436 ALA A CA 1
ATOM 3301 C C . ALA A 1 436 ? 16.065 9.960 8.079 1.00 95.25 436 ALA A C 1
ATOM 3303 O O . ALA A 1 436 ? 16.417 9.479 9.151 1.00 95.25 436 ALA A O 1
ATOM 3304 N N . GLU A 1 437 ? 16.388 11.210 7.731 1.00 93.19 437 GLU A N 1
ATOM 3305 C CA . GLU A 1 437 ? 17.186 12.101 8.585 1.00 93.19 437 GLU A CA 1
ATOM 3306 C C . GLU A 1 437 ? 16.491 12.376 9.926 1.00 93.19 437 GLU A C 1
ATOM 3308 O O . GLU A 1 437 ? 17.136 12.348 10.973 1.00 93.19 437 GLU A O 1
ATOM 3313 N N . ARG A 1 438 ? 15.166 12.571 9.918 1.00 92.50 438 ARG A N 1
ATOM 3314 C CA . ARG A 1 438 ? 14.371 12.702 11.146 1.00 92.50 438 ARG A CA 1
ATOM 3315 C C . ARG A 1 438 ? 14.423 11.441 12.008 1.00 92.50 438 ARG A C 1
ATOM 3317 O O . ARG A 1 438 ? 14.587 11.553 13.215 1.00 92.50 438 ARG A O 1
ATOM 3324 N N . ILE A 1 439 ? 14.283 10.261 11.406 1.00 95.19 439 ILE A N 1
ATOM 3325 C CA . ILE A 1 439 ? 14.366 8.983 12.132 1.00 95.19 439 ILE A CA 1
ATOM 3326 C C . ILE A 1 439 ? 15.758 8.815 12.751 1.00 95.19 439 ILE A C 1
ATOM 3328 O O . ILE A 1 439 ? 15.872 8.460 13.919 1.00 95.19 439 ILE A O 1
ATOM 3332 N N . VAL A 1 440 ? 16.822 9.117 12.004 1.00 94.62 440 VAL A N 1
ATOM 3333 C CA . VAL A 1 440 ? 18.206 9.026 12.496 1.00 94.62 440 VAL A CA 1
ATOM 3334 C C . VAL A 1 440 ? 18.472 10.020 13.634 1.00 94.62 440 VAL A C 1
ATOM 3336 O O . VAL A 1 440 ? 19.179 9.682 14.584 1.00 94.62 440 VAL A O 1
ATOM 3339 N N . ALA A 1 441 ? 17.880 11.218 13.594 1.00 92.75 441 ALA A N 1
ATOM 3340 C CA . ALA A 1 441 ? 18.028 12.230 14.644 1.00 92.75 441 ALA A CA 1
ATOM 3341 C C . ALA A 1 441 ? 17.580 11.749 16.039 1.00 92.75 441 ALA A C 1
ATOM 3343 O O . ALA A 1 441 ? 18.144 12.176 17.047 1.00 92.75 441 ALA A O 1
ATOM 3344 N N . GLU A 1 442 ? 16.636 10.808 16.102 1.00 92.50 442 GLU A N 1
ATOM 3345 C CA . GLU A 1 442 ? 16.147 10.193 17.345 1.00 92.50 442 GLU A CA 1
ATOM 3346 C C . GLU A 1 442 ? 17.091 9.115 17.923 1.00 92.50 442 GLU A C 1
ATOM 3348 O O . GLU A 1 442 ? 16.918 8.669 19.066 1.00 92.50 442 GLU A O 1
ATOM 3353 N N . ARG A 1 443 ? 18.134 8.735 17.168 1.00 93.06 443 ARG A N 1
ATOM 3354 C CA . ARG A 1 443 ? 19.168 7.739 17.516 1.00 93.06 443 ARG A CA 1
ATOM 3355 C C . ARG A 1 443 ? 18.633 6.325 17.810 1.00 93.06 443 ARG A C 1
ATOM 3357 O O . ARG A 1 443 ? 19.036 5.736 18.820 1.00 93.06 443 ARG A O 1
ATOM 3364 N N . PRO A 1 444 ? 17.746 5.758 16.972 1.00 95.88 444 PRO A N 1
ATOM 3365 C CA . PRO A 1 444 ? 17.232 4.411 17.187 1.00 95.88 444 PRO A CA 1
ATOM 3366 C C . PRO A 1 444 ? 18.317 3.356 16.958 1.00 95.88 444 PRO A C 1
ATOM 3368 O O . PRO A 1 444 ? 19.065 3.435 15.989 1.00 95.88 444 PRO A O 1
ATOM 3371 N N . GLY A 1 445 ? 18.370 2.327 17.799 1.00 95.44 445 GLY A N 1
ATOM 3372 C CA . GLY A 1 445 ? 19.117 1.106 17.495 1.00 95.44 445 GLY A CA 1
ATOM 3373 C C . GLY A 1 445 ? 18.389 0.228 16.481 1.00 95.44 445 GLY A C 1
ATOM 3374 O O . GLY A 1 445 ? 19.025 -0.464 15.683 1.00 95.44 445 GLY A O 1
ATOM 3375 N N . VAL A 1 446 ? 17.053 0.285 16.483 1.00 97.88 446 VAL A N 1
ATOM 3376 C CA . VAL A 1 446 ? 16.194 -0.521 15.611 1.00 97.88 446 VAL A CA 1
ATOM 3377 C C . VAL A 1 446 ? 15.096 0.335 14.987 1.00 97.88 446 VAL A C 1
ATOM 3379 O O . VAL A 1 446 ? 14.424 1.106 15.671 1.00 97.88 446 VAL A O 1
ATOM 3382 N N . VAL A 1 447 ? 14.883 0.167 13.683 1.00 98.62 447 VAL A N 1
ATOM 3383 C CA . VAL A 1 447 ? 13.745 0.737 12.955 1.00 98.62 447 VAL A CA 1
ATOM 3384 C C . VAL A 1 447 ? 12.900 -0.405 12.399 1.00 98.62 447 VAL A C 1
ATOM 3386 O O . VAL A 1 447 ? 13.355 -1.162 11.543 1.00 98.62 447 VAL A O 1
ATOM 3389 N N . GLY A 1 448 ? 11.670 -0.529 12.894 1.00 98.19 448 GLY A N 1
ATOM 3390 C CA . GLY A 1 448 ? 10.659 -1.444 12.377 1.00 98.19 448 GLY A CA 1
ATOM 3391 C C . GLY A 1 448 ? 9.798 -0.762 11.315 1.00 98.19 448 GLY A C 1
ATOM 3392 O O . GLY A 1 448 ? 9.237 0.295 11.575 1.00 98.19 448 GLY A O 1
ATOM 3393 N N . ILE A 1 449 ? 9.653 -1.350 10.131 1.00 98.00 449 ILE A N 1
ATOM 3394 C CA . ILE A 1 449 ? 8.822 -0.834 9.038 1.00 98.00 449 ILE A CA 1
ATOM 3395 C C . ILE A 1 449 ? 7.645 -1.788 8.82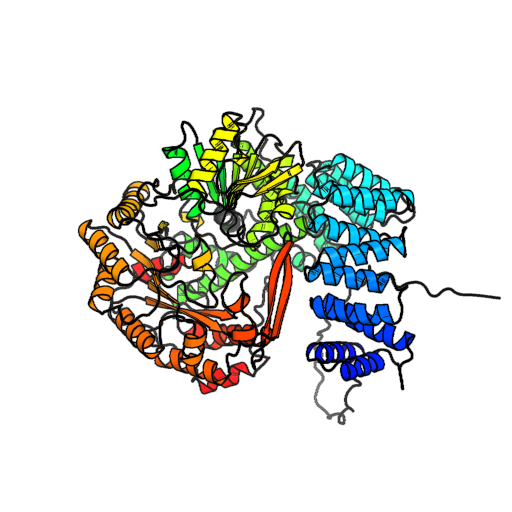6 1.00 98.00 449 ILE A C 1
ATOM 3397 O O . ILE A 1 449 ? 7.811 -2.919 8.363 1.00 98.00 449 ILE A O 1
ATOM 3401 N N . SER A 1 450 ? 6.447 -1.319 9.171 1.00 95.38 450 SER A N 1
ATOM 3402 C CA . SER A 1 450 ? 5.198 -2.057 9.000 1.00 95.38 450 SER A CA 1
ATOM 3403 C C . SER A 1 450 ? 4.650 -1.869 7.586 1.00 95.38 450 SER A C 1
ATOM 3405 O O . SER A 1 450 ? 4.394 -0.746 7.144 1.00 95.38 450 SER A O 1
ATOM 3407 N N . VAL A 1 451 ? 4.454 -2.983 6.880 1.00 91.56 451 VAL A N 1
ATOM 3408 C CA . VAL A 1 451 ? 3.892 -3.054 5.531 1.00 91.56 451 VAL A CA 1
ATOM 3409 C C . VAL A 1 451 ? 2.658 -3.950 5.557 1.00 91.56 451 VAL A C 1
ATOM 3411 O O . VAL A 1 451 ? 2.729 -5.168 5.735 1.00 91.56 451 VAL A O 1
ATOM 3414 N N . THR A 1 452 ? 1.503 -3.331 5.351 1.00 85.88 452 THR A N 1
ATOM 3415 C CA . THR A 1 452 ? 0.216 -4.027 5.247 1.00 85.88 452 THR A CA 1
ATOM 3416 C C . THR A 1 452 ? -0.162 -4.260 3.788 1.00 85.88 452 THR A C 1
ATOM 3418 O O . THR A 1 452 ? -0.664 -5.328 3.452 1.00 85.88 452 THR A O 1
ATOM 3421 N N . TYR A 1 453 ? 0.138 -3.295 2.915 1.00 81.38 453 TYR A N 1
ATOM 3422 C CA . TYR A 1 453 ? -0.292 -3.295 1.518 1.00 81.38 453 TYR A CA 1
ATOM 3423 C C . TYR A 1 453 ? 0.877 -3.098 0.551 1.00 81.38 453 TYR A C 1
ATOM 3425 O O . TYR A 1 453 ? 1.863 -2.431 0.868 1.00 81.38 453 TYR A O 1
ATOM 3433 N N . THR A 1 454 ? 0.737 -3.622 -0.668 1.00 79.00 454 THR A N 1
ATOM 3434 C CA . THR A 1 454 ? 1.779 -3.572 -1.708 1.00 79.00 454 THR A CA 1
ATOM 3435 C C . THR A 1 454 ? 2.206 -2.148 -2.069 1.00 79.00 454 THR A C 1
ATOM 3437 O O . THR A 1 454 ? 3.383 -1.917 -2.329 1.00 79.00 454 THR A O 1
ATOM 3440 N N . ASP A 1 455 ? 1.298 -1.170 -2.031 1.00 81.88 455 ASP A N 1
ATOM 3441 C CA . ASP A 1 455 ? 1.632 0.225 -2.349 1.00 81.88 455 ASP A CA 1
ATOM 3442 C C . ASP A 1 455 ? 2.589 0.878 -1.344 1.00 81.88 455 ASP A C 1
ATOM 3444 O O . ASP A 1 455 ? 3.262 1.845 -1.686 1.00 81.88 455 ASP A O 1
ATOM 3448 N N . GLN A 1 456 ? 2.746 0.319 -0.140 1.00 89.38 456 GLN A N 1
ATOM 3449 C CA . GLN A 1 456 ? 3.716 0.830 0.832 1.00 89.38 456 GLN A CA 1
ATOM 3450 C C . GLN A 1 456 ? 5.163 0.455 0.487 1.00 89.38 456 GLN A C 1
ATOM 3452 O O . GLN A 1 456 ? 6.108 1.048 1.008 1.00 89.38 456 GLN A O 1
ATOM 3457 N N . ILE A 1 457 ? 5.362 -0.519 -0.402 1.00 87.75 457 ILE A N 1
ATOM 3458 C CA . ILE A 1 457 ? 6.672 -1.106 -0.676 1.00 87.75 457 ILE A CA 1
ATOM 3459 C C . ILE A 1 457 ? 7.671 -0.117 -1.302 1.00 87.75 457 ILE A C 1
ATOM 3461 O O . ILE A 1 457 ? 8.764 0.002 -0.745 1.00 87.75 457 ILE A O 1
ATOM 3465 N N . PRO A 1 458 ? 7.352 0.641 -2.376 1.00 87.56 458 PRO A N 1
ATOM 3466 C CA . PRO A 1 458 ? 8.312 1.570 -2.978 1.00 87.56 458 PRO A CA 1
ATOM 3467 C C . PRO A 1 458 ? 8.882 2.578 -1.983 1.00 87.56 458 PRO A C 1
ATOM 3469 O O . PRO A 1 458 ? 10.083 2.828 -1.969 1.00 87.56 458 PRO A O 1
ATOM 3472 N N . TYR A 1 459 ? 8.032 3.146 -1.124 1.00 92.31 459 TYR A N 1
ATOM 3473 C CA . TYR A 1 459 ? 8.483 4.062 -0.082 1.00 92.31 459 TYR A CA 1
ATOM 3474 C C . TYR A 1 459 ? 9.364 3.346 0.944 1.00 92.31 459 TYR A C 1
ATOM 3476 O O . TYR A 1 459 ? 10.472 3.801 1.223 1.00 92.31 459 TYR A O 1
ATOM 3484 N N . SER A 1 460 ? 8.894 2.217 1.475 1.00 93.88 460 SER A N 1
ATOM 3485 C CA . SER A 1 460 ? 9.570 1.481 2.545 1.00 93.88 460 SER A CA 1
ATOM 3486 C C . SER A 1 460 ? 10.973 1.005 2.155 1.00 93.88 460 SER A C 1
ATOM 3488 O O . SER A 1 460 ? 11.891 1.089 2.970 1.00 93.88 460 SER A O 1
ATOM 3490 N N . LEU A 1 461 ? 11.179 0.575 0.904 1.00 90.69 461 LEU A N 1
ATOM 3491 C CA . LEU A 1 461 ? 12.511 0.210 0.407 1.00 90.69 461 LEU A CA 1
ATOM 3492 C C . LEU A 1 461 ? 13.448 1.414 0.310 1.00 90.69 461 LEU A C 1
ATOM 3494 O O . LEU A 1 461 ? 14.600 1.348 0.742 1.00 90.69 461 LEU A O 1
ATOM 3498 N N . LEU A 1 462 ? 12.965 2.523 -0.261 1.00 92.38 462 LEU A N 1
ATOM 3499 C CA . LEU A 1 462 ? 13.765 3.738 -0.391 1.00 92.38 462 LEU A CA 1
ATOM 3500 C C . LEU A 1 462 ? 14.115 4.306 0.986 1.00 92.38 462 LEU A C 1
ATOM 3502 O O . LEU A 1 462 ? 15.248 4.745 1.185 1.00 92.38 462 LEU A O 1
ATOM 3506 N N . LEU A 1 463 ? 13.184 4.245 1.942 1.00 96.25 463 LEU A N 1
ATOM 3507 C CA . LEU A 1 463 ? 13.427 4.619 3.329 1.00 96.25 463 LEU A CA 1
ATOM 3508 C C . LEU A 1 463 ? 14.528 3.744 3.937 1.00 96.25 463 LEU A C 1
ATOM 3510 O O . LEU A 1 463 ? 15.534 4.282 4.390 1.00 96.25 463 LEU A O 1
ATOM 3514 N N . ALA A 1 464 ? 14.394 2.416 3.879 1.00 95.44 464 ALA A N 1
ATOM 3515 C CA . ALA A 1 464 ? 15.381 1.482 4.423 1.00 95.44 464 ALA A CA 1
ATOM 3516 C C . ALA A 1 464 ? 16.779 1.677 3.813 1.00 95.44 464 ALA A C 1
ATOM 3518 O O . ALA A 1 464 ? 17.776 1.792 4.529 1.00 95.44 464 ALA A O 1
ATOM 3519 N N . ARG A 1 465 ? 16.863 1.809 2.484 1.00 92.00 465 ARG A N 1
ATOM 3520 C CA . ARG A 1 465 ? 18.125 2.078 1.783 1.00 92.00 465 ARG A CA 1
ATOM 3521 C C . ARG A 1 465 ? 18.738 3.421 2.182 1.00 92.00 465 ARG A C 1
ATOM 3523 O O . ARG A 1 465 ? 19.962 3.541 2.251 1.00 92.00 465 ARG A O 1
ATOM 3530 N N . THR A 1 466 ? 17.907 4.425 2.449 1.00 94.31 466 THR A N 1
ATOM 3531 C CA . THR A 1 466 ? 18.372 5.742 2.894 1.00 94.31 466 THR A CA 1
ATOM 3532 C C . THR A 1 466 ? 18.839 5.713 4.346 1.00 94.31 466 THR A C 1
ATOM 3534 O O . THR A 1 466 ? 19.898 6.265 4.633 1.00 94.31 466 THR A O 1
ATOM 3537 N N . LEU A 1 467 ? 18.124 5.018 5.235 1.00 95.25 467 LEU A N 1
ATOM 3538 C CA . LEU A 1 467 ? 18.535 4.798 6.625 1.00 95.25 467 LEU A CA 1
ATOM 3539 C C . LEU A 1 467 ? 19.899 4.105 6.684 1.00 95.25 467 LEU A C 1
ATOM 3541 O O . LEU A 1 467 ? 20.824 4.662 7.265 1.00 95.25 467 LEU A O 1
ATOM 3545 N N . ARG A 1 468 ? 20.067 2.975 5.979 1.00 92.44 468 ARG A N 1
ATOM 3546 C CA . ARG A 1 468 ? 21.340 2.231 5.907 1.00 92.44 468 ARG A CA 1
ATOM 3547 C C . ARG A 1 468 ? 22.504 3.089 5.404 1.00 92.44 468 ARG A C 1
ATOM 3549 O O . ARG A 1 468 ? 23.639 2.880 5.819 1.00 92.44 468 ARG A O 1
ATOM 3556 N N . ARG A 1 469 ? 22.241 4.031 4.492 1.00 91.38 469 ARG A N 1
ATOM 3557 C CA . ARG A 1 469 ? 23.256 4.969 3.995 1.00 91.38 469 ARG A CA 1
ATOM 3558 C C . ARG A 1 469 ? 23.651 6.002 5.047 1.00 91.38 469 ARG A C 1
ATOM 3560 O O . ARG A 1 469 ? 24.833 6.309 5.152 1.00 91.38 469 ARG A O 1
ATOM 3567 N N . ILE A 1 470 ? 22.670 6.610 5.716 1.00 92.06 470 ILE A N 1
ATOM 3568 C CA . ILE A 1 470 ? 22.922 7.687 6.682 1.00 92.06 470 ILE A CA 1
ATOM 3569 C C . ILE A 1 470 ? 23.585 7.112 7.934 1.00 92.06 470 ILE A C 1
ATOM 3571 O O . ILE A 1 470 ? 24.582 7.661 8.394 1.00 92.06 470 ILE A O 1
ATOM 3575 N N . ASP A 1 471 ? 23.056 6.003 8.449 1.00 91.56 471 ASP A N 1
ATOM 3576 C CA . ASP A 1 471 ? 23.588 5.313 9.616 1.00 91.56 471 ASP A CA 1
ATOM 3577 C C . ASP A 1 471 ? 23.526 3.786 9.412 1.00 91.56 471 ASP A C 1
ATOM 3579 O O . ASP A 1 471 ? 22.471 3.162 9.574 1.00 91.56 471 ASP A O 1
ATOM 3583 N N . PRO A 1 472 ? 24.658 3.144 9.066 1.00 91.00 472 PRO A N 1
ATOM 3584 C CA . PRO A 1 472 ? 24.701 1.708 8.849 1.00 91.00 472 PRO A CA 1
ATOM 3585 C C . PRO A 1 472 ? 24.634 0.891 10.143 1.00 91.00 472 PRO A C 1
ATOM 3587 O O . PRO A 1 472 ? 24.602 -0.334 10.052 1.00 91.00 472 PRO A O 1
ATOM 3590 N N . THR A 1 473 ? 24.621 1.516 11.325 1.00 91.69 473 THR A N 1
ATOM 3591 C CA . THR A 1 473 ? 24.539 0.806 12.611 1.00 91.69 473 THR A CA 1
ATOM 3592 C C . THR A 1 473 ? 23.106 0.445 13.003 1.00 91.69 473 THR A C 1
ATOM 3594 O O . THR A 1 473 ? 22.906 -0.509 13.757 1.00 91.69 473 THR A O 1
ATOM 3597 N N . ILE A 1 474 ? 22.113 1.140 12.437 1.00 94.50 474 ILE A N 1
ATOM 3598 C CA . ILE A 1 474 ? 20.687 0.876 12.656 1.00 94.50 474 ILE A CA 1
ATOM 3599 C C . ILE A 1 474 ? 20.321 -0.511 12.119 1.00 94.50 474 ILE A C 1
ATOM 3601 O O . ILE A 1 474 ? 20.668 -0.861 10.985 1.00 94.50 474 ILE A O 1
ATOM 3605 N N . ARG A 1 475 ? 19.576 -1.293 12.910 1.00 95.81 475 ARG A N 1
ATOM 3606 C CA . ARG A 1 475 ? 18.958 -2.540 12.441 1.00 95.81 475 ARG A CA 1
ATOM 3607 C C . ARG A 1 475 ? 17.579 -2.271 11.858 1.00 95.81 475 ARG A C 1
ATOM 3609 O O . ARG A 1 475 ? 16.734 -1.665 12.512 1.00 95.81 475 ARG A O 1
ATOM 3616 N N . ILE A 1 476 ? 17.360 -2.717 10.628 1.00 97.88 476 ILE A N 1
ATOM 3617 C CA . ILE A 1 476 ? 16.135 -2.479 9.868 1.00 97.88 476 ILE A CA 1
ATOM 3618 C C . ILE A 1 476 ? 15.324 -3.769 9.833 1.00 97.88 476 ILE A C 1
ATOM 3620 O O . ILE A 1 476 ? 15.749 -4.782 9.274 1.00 97.88 476 ILE A O 1
ATOM 3624 N N . VAL A 1 477 ? 14.137 -3.711 10.429 1.00 98.12 477 VAL A N 1
ATOM 3625 C CA . VAL A 1 477 ? 13.226 -4.846 10.565 1.00 98.12 477 VAL A CA 1
ATOM 3626 C C . VAL A 1 477 ? 11.962 -4.553 9.777 1.00 98.12 477 VAL A C 1
ATOM 3628 O O . VAL A 1 477 ? 11.337 -3.518 9.975 1.00 98.12 477 VAL A O 1
ATOM 3631 N N . PHE A 1 478 ? 11.551 -5.457 8.902 1.00 97.44 478 PHE A N 1
ATOM 3632 C CA . PHE A 1 478 ? 10.260 -5.370 8.227 1.00 97.44 478 PHE A CA 1
ATOM 3633 C C . PHE A 1 478 ? 9.229 -6.266 8.914 1.00 97.44 478 PHE A C 1
ATOM 3635 O O . PHE A 1 478 ? 9.570 -7.264 9.544 1.00 97.44 478 PHE A O 1
ATOM 3642 N N . GLY A 1 479 ? 7.952 -5.932 8.786 1.00 94.38 479 GLY A N 1
ATOM 3643 C CA . GLY A 1 479 ? 6.862 -6.780 9.258 1.00 94.38 479 GLY A CA 1
ATOM 3644 C C . GLY A 1 479 ? 5.520 -6.319 8.712 1.00 94.38 479 GLY A C 1
ATOM 3645 O O . GLY A 1 479 ? 5.448 -5.354 7.955 1.00 94.38 479 GLY A O 1
ATOM 3646 N N . GLY A 1 480 ? 4.448 -7.004 9.096 1.00 89.62 480 GLY A N 1
ATOM 3647 C CA . GLY A 1 480 ? 3.083 -6.675 8.681 1.00 89.62 480 GLY A CA 1
ATOM 3648 C C . GLY A 1 480 ? 2.467 -7.696 7.723 1.00 89.62 480 GLY A C 1
ATOM 3649 O O . GLY A 1 480 ? 3.104 -8.657 7.289 1.00 89.62 480 GLY A O 1
ATOM 3650 N N . GLY A 1 481 ? 1.178 -7.507 7.429 1.00 82.50 481 GLY A N 1
ATOM 3651 C CA . GLY A 1 481 ? 0.345 -8.495 6.734 1.00 82.50 481 GLY A CA 1
ATOM 3652 C C . GLY A 1 481 ? 0.794 -8.856 5.314 1.00 82.50 481 GLY A C 1
ATOM 3653 O O . GLY A 1 481 ? 0.378 -9.902 4.818 1.00 82.50 481 GLY A O 1
ATOM 3654 N N . PHE A 1 482 ? 1.652 -8.041 4.691 1.00 83.19 482 PHE A N 1
ATOM 3655 C CA . PHE A 1 482 ? 2.163 -8.244 3.333 1.00 83.19 482 PHE A CA 1
ATOM 3656 C C . PHE A 1 482 ? 3.074 -9.479 3.197 1.00 83.19 482 PHE A C 1
ATOM 3658 O O . PHE A 1 482 ? 3.052 -10.158 2.173 1.00 83.19 482 PHE A O 1
ATOM 3665 N N . PHE A 1 483 ? 3.845 -9.825 4.232 1.00 84.00 483 PHE A N 1
ATOM 3666 C CA . PHE A 1 483 ? 4.943 -10.803 4.155 1.00 84.00 483 PHE A CA 1
ATOM 3667 C C . PHE A 1 483 ? 4.518 -12.288 4.178 1.00 84.00 483 PHE A C 1
ATOM 3669 O O . PHE A 1 483 ? 5.338 -13.166 4.433 1.00 84.00 483 PHE A O 1
ATOM 3676 N N . LYS A 1 484 ? 3.244 -12.597 3.904 1.00 73.88 484 LYS A N 1
ATOM 3677 C CA . LYS A 1 484 ? 2.682 -13.960 3.998 1.00 73.88 484 LYS A CA 1
ATOM 3678 C C . LYS A 1 484 ? 2.958 -14.844 2.775 1.00 73.88 484 LYS A C 1
ATOM 3680 O O . LYS A 1 484 ? 3.045 -16.058 2.920 1.00 73.88 484 LYS A O 1
ATOM 3685 N N . ALA A 1 485 ? 3.049 -14.258 1.580 1.00 67.06 485 ALA A N 1
ATOM 3686 C CA . ALA A 1 485 ? 3.116 -14.995 0.312 1.00 67.06 485 ALA A CA 1
ATOM 3687 C C . ALA A 1 485 ? 3.973 -14.260 -0.735 1.00 67.06 485 ALA A C 1
ATOM 3689 O O . ALA A 1 485 ? 3.531 -14.001 -1.854 1.00 67.06 485 ALA A O 1
ATOM 3690 N N . ILE A 1 486 ? 5.192 -13.884 -0.345 1.00 75.62 486 ILE A N 1
ATOM 3691 C CA . ILE A 1 486 ? 6.163 -13.223 -1.226 1.00 75.62 486 ILE A CA 1
ATOM 3692 C C . ILE A 1 486 ? 7.407 -14.092 -1.416 1.00 75.62 486 ILE A C 1
ATOM 3694 O O . ILE A 1 486 ? 7.637 -15.032 -0.654 1.00 75.62 486 ILE A O 1
ATOM 3698 N N . ASP A 1 487 ? 8.242 -13.730 -2.388 1.00 75.75 487 ASP A N 1
ATOM 3699 C CA . ASP A 1 487 ? 9.617 -14.220 -2.459 1.00 75.75 487 ASP A CA 1
ATOM 3700 C C . ASP A 1 487 ? 10.445 -13.657 -1.288 1.00 75.75 487 ASP A C 1
ATOM 3702 O O . ASP A 1 487 ? 10.999 -12.556 -1.345 1.00 75.75 487 ASP A O 1
ATOM 3706 N N . MET A 1 488 ? 10.467 -14.406 -0.185 1.00 85.19 488 MET A N 1
ATOM 3707 C CA . MET A 1 488 ? 11.153 -14.013 1.045 1.00 85.19 488 MET A CA 1
ATOM 3708 C C . MET A 1 488 ? 12.676 -14.027 0.885 1.00 85.19 488 MET A C 1
ATOM 3710 O O . MET A 1 488 ? 13.347 -13.148 1.418 1.00 85.19 488 MET A O 1
ATOM 3714 N N . GLU A 1 489 ? 13.234 -14.990 0.148 1.00 85.19 489 GLU A N 1
ATOM 3715 C CA . GLU A 1 489 ? 14.683 -15.072 -0.078 1.00 85.19 489 GLU A CA 1
ATOM 3716 C C . GLU A 1 489 ? 15.165 -13.892 -0.925 1.00 85.19 489 GLU A C 1
ATOM 3718 O O . GLU A 1 489 ? 16.131 -13.219 -0.555 1.00 85.19 489 GLU A O 1
ATOM 3723 N N . GLY A 1 490 ? 14.442 -13.571 -2.004 1.00 78.81 490 GLY A N 1
ATOM 3724 C CA . GLY A 1 490 ? 14.710 -12.390 -2.819 1.00 78.81 490 GLY A CA 1
ATOM 3725 C C . GLY A 1 490 ? 14.623 -11.091 -2.017 1.00 78.81 490 GLY A C 1
ATOM 3726 O O . GLY A 1 490 ? 15.488 -10.224 -2.155 1.00 78.81 490 GLY A O 1
ATOM 3727 N N . PHE A 1 491 ? 13.636 -10.971 -1.124 1.00 85.38 491 PHE A N 1
ATOM 3728 C CA . PHE A 1 491 ? 13.499 -9.807 -0.246 1.00 85.38 491 PHE A CA 1
ATOM 3729 C C . PHE A 1 491 ? 14.651 -9.695 0.771 1.00 85.38 491 PHE A C 1
ATOM 3731 O O . PHE A 1 491 ? 15.223 -8.620 0.941 1.00 85.38 491 PHE A O 1
ATOM 3738 N N . LEU A 1 492 ? 15.042 -10.805 1.405 1.00 88.38 492 LEU A N 1
ATOM 3739 C CA . LEU A 1 492 ? 16.147 -10.874 2.373 1.00 88.38 492 LEU A CA 1
ATOM 3740 C C . LEU A 1 492 ? 17.542 -10.723 1.737 1.00 88.38 492 LEU A C 1
ATOM 3742 O O . LEU A 1 492 ? 18.525 -10.499 2.443 1.00 88.38 492 LEU A O 1
ATOM 3746 N N . ALA A 1 493 ? 17.667 -10.864 0.416 1.00 83.88 493 ALA A N 1
ATOM 3747 C CA . ALA A 1 493 ? 18.930 -10.662 -0.296 1.00 83.88 493 ALA A CA 1
ATOM 3748 C C . ALA A 1 493 ? 19.318 -9.171 -0.438 1.00 83.88 493 ALA A C 1
ATOM 3750 O O . ALA A 1 493 ? 20.479 -8.846 -0.741 1.00 83.88 493 ALA A O 1
ATOM 3751 N N . GLU A 1 494 ? 18.370 -8.255 -0.224 1.00 83.50 494 GLU A N 1
ATOM 3752 C CA . GLU A 1 494 ? 18.605 -6.813 -0.275 1.00 83.50 494 GLU A CA 1
ATOM 3753 C C . GLU A 1 494 ? 19.463 -6.331 0.907 1.00 83.50 494 GLU A C 1
ATOM 3755 O O . GLU A 1 494 ? 19.223 -6.656 2.064 1.00 83.50 494 GLU A O 1
ATOM 3760 N N . ALA A 1 495 ? 20.471 -5.495 0.631 1.00 84.00 495 ALA A N 1
ATOM 3761 C CA . ALA A 1 495 ? 21.494 -5.094 1.615 1.00 84.00 495 ALA A CA 1
ATOM 3762 C C . ALA A 1 495 ? 20.975 -4.245 2.796 1.00 84.00 495 ALA A C 1
ATOM 3764 O O . ALA A 1 495 ? 21.706 -3.972 3.747 1.00 84.00 495 ALA A O 1
ATOM 3765 N N . PHE A 1 496 ? 19.748 -3.746 2.689 1.00 88.25 496 PHE A N 1
ATOM 3766 C CA . PHE A 1 496 ? 19.108 -2.861 3.659 1.00 88.25 496 PHE A CA 1
ATOM 3767 C C . PHE A 1 496 ? 17.977 -3.559 4.433 1.00 88.25 496 PHE A C 1
ATOM 3769 O O . PHE A 1 496 ? 17.247 -2.891 5.161 1.00 88.25 496 PHE A O 1
ATOM 3776 N N . VAL A 1 497 ? 17.819 -4.876 4.271 1.00 92.06 497 VAL A N 1
ATOM 3777 C CA . VAL A 1 497 ? 16.852 -5.700 5.004 1.00 92.06 497 VAL A CA 1
ATOM 3778 C C . VAL A 1 497 ? 17.632 -6.613 5.945 1.00 92.06 497 VAL A C 1
ATOM 3780 O O . VAL A 1 497 ? 18.303 -7.531 5.482 1.00 92.06 497 VAL A O 1
ATOM 3783 N N . ASP A 1 498 ? 17.563 -6.369 7.257 1.00 95.25 498 ASP A N 1
ATOM 3784 C CA . ASP A 1 498 ? 18.253 -7.233 8.227 1.00 95.25 498 ASP A CA 1
ATOM 3785 C C . ASP A 1 498 ? 17.357 -8.391 8.675 1.00 95.25 498 ASP A C 1
ATOM 3787 O O . ASP A 1 498 ? 17.793 -9.541 8.722 1.00 95.25 498 ASP A O 1
ATOM 3791 N N . TYR A 1 499 ? 16.095 -8.086 8.989 1.00 96.94 499 TYR A N 1
ATOM 3792 C CA . TYR A 1 499 ? 15.138 -9.048 9.530 1.00 96.94 499 TYR A CA 1
ATOM 3793 C C . TYR A 1 499 ? 13.730 -8.801 8.987 1.00 96.94 499 TYR A C 1
ATOM 3795 O O . TYR A 1 499 ? 13.351 -7.667 8.686 1.00 96.94 499 TYR A O 1
ATOM 3803 N N . VAL A 1 500 ? 12.926 -9.859 8.942 1.00 96.38 500 VAL A N 1
ATOM 3804 C CA . VAL A 1 500 ? 11.477 -9.799 8.745 1.00 96.38 500 VAL A CA 1
ATOM 3805 C C . VAL A 1 500 ? 10.799 -10.534 9.899 1.00 96.38 500 VAL A C 1
ATOM 3807 O O . VAL A 1 500 ? 11.156 -11.669 10.207 1.00 96.38 500 VAL A O 1
ATOM 3810 N N . VAL A 1 501 ? 9.817 -9.893 10.531 1.00 94.94 501 VAL A N 1
ATOM 3811 C CA . VAL A 1 501 ? 8.944 -10.511 11.535 1.00 94.94 501 VAL A CA 1
ATOM 3812 C C . VAL A 1 501 ? 7.621 -10.902 10.880 1.00 94.94 501 VAL A C 1
ATOM 3814 O O . VAL A 1 501 ? 6.887 -10.063 10.354 1.00 94.94 501 VAL A O 1
ATOM 3817 N N . LEU A 1 502 ? 7.332 -12.199 10.915 1.00 89.81 502 LEU A N 1
ATOM 3818 C CA . LEU A 1 502 ? 6.158 -12.845 10.342 1.00 89.81 502 LEU A CA 1
ATOM 3819 C C . LEU A 1 502 ? 5.086 -13.083 11.414 1.00 89.81 502 LEU A C 1
ATOM 3821 O O . LEU A 1 502 ? 5.365 -13.103 12.612 1.00 89.81 502 LEU A O 1
ATOM 3825 N N . ASN A 1 503 ? 3.855 -13.349 10.971 1.00 85.38 503 ASN A N 1
ATOM 3826 C CA . ASN A 1 503 ? 2.712 -13.657 11.838 1.00 85.38 503 ASN A CA 1
ATOM 3827 C C . ASN A 1 503 ? 2.366 -12.506 12.813 1.00 85.38 503 ASN A C 1
ATOM 3829 O O . ASN A 1 503 ? 2.382 -11.334 12.436 1.00 85.38 503 ASN A O 1
ATOM 3833 N N . ALA A 1 504 ? 1.961 -12.839 14.044 1.00 86.25 504 ALA A N 1
ATOM 3834 C CA . ALA A 1 504 ? 1.771 -11.869 15.118 1.00 86.25 504 ALA A CA 1
ATOM 3835 C C . ALA A 1 504 ? 3.143 -11.424 15.648 1.00 86.25 504 ALA A C 1
ATOM 3837 O O . ALA A 1 504 ? 3.916 -12.251 16.133 1.00 86.25 504 ALA A O 1
ATOM 3838 N N . GLY A 1 505 ? 3.448 -10.136 15.496 1.00 90.38 505 GLY A N 1
ATOM 3839 C CA . GLY A 1 505 ? 4.805 -9.623 15.646 1.00 90.38 505 GLY A CA 1
ATOM 3840 C C . GLY A 1 505 ? 5.200 -9.208 17.058 1.00 90.38 505 GLY A C 1
ATOM 3841 O O . GLY A 1 505 ? 6.382 -9.017 17.291 1.00 90.38 505 GLY A O 1
ATOM 3842 N N . GLU A 1 506 ? 4.267 -9.076 17.999 1.00 93.44 506 GLU A N 1
ATOM 3843 C CA . GLU A 1 506 ? 4.504 -8.451 19.307 1.00 93.44 506 GLU A CA 1
ATOM 3844 C C . GLU A 1 506 ? 5.630 -9.149 20.099 1.00 93.44 506 GLU A C 1
ATOM 3846 O O . GLU A 1 506 ? 6.667 -8.549 20.388 1.00 93.44 506 GLU A O 1
ATOM 3851 N N . ALA A 1 507 ? 5.473 -10.449 20.374 1.00 93.69 507 ALA A N 1
ATOM 3852 C CA . ALA A 1 507 ? 6.466 -11.238 21.106 1.00 93.69 507 ALA A CA 1
ATOM 3853 C C . ALA A 1 507 ? 7.737 -11.518 20.286 1.00 93.69 507 ALA A C 1
ATOM 3855 O O . ALA A 1 507 ? 8.841 -11.458 20.823 1.00 93.69 507 ALA A O 1
ATOM 3856 N N . ALA A 1 508 ? 7.591 -11.792 18.985 1.00 94.06 508 ALA A N 1
ATOM 3857 C CA . ALA A 1 508 ? 8.719 -12.074 18.096 1.00 94.06 508 ALA A CA 1
ATOM 3858 C C . ALA A 1 508 ? 9.648 -10.868 17.943 1.00 94.06 508 ALA A C 1
ATOM 3860 O O . ALA A 1 508 ? 10.870 -11.011 17.945 1.00 94.06 508 ALA A O 1
ATOM 3861 N N . PHE A 1 509 ? 9.067 -9.674 17.839 1.00 96.50 509 PHE A N 1
ATOM 3862 C CA . PHE A 1 509 ? 9.817 -8.438 17.738 1.00 96.50 509 PHE A CA 1
ATOM 3863 C C . PHE A 1 509 ? 10.556 -8.142 19.043 1.00 96.50 509 PHE A C 1
ATOM 3865 O O . PHE A 1 509 ? 11.748 -7.864 18.983 1.00 96.50 509 PHE A O 1
ATOM 3872 N N . LEU A 1 510 ? 9.922 -8.298 20.214 1.00 96.25 510 LEU A N 1
ATOM 3873 C CA . LEU A 1 510 ? 10.626 -8.154 21.495 1.00 96.25 510 LEU A CA 1
ATOM 3874 C C . LEU A 1 510 ? 11.785 -9.156 21.634 1.00 96.25 510 LEU A C 1
ATOM 3876 O O . LEU A 1 510 ? 12.896 -8.748 21.956 1.00 96.25 510 LEU A O 1
ATOM 3880 N N . ALA A 1 511 ? 11.561 -10.435 21.317 1.00 95.44 511 ALA A N 1
ATOM 3881 C CA . ALA A 1 511 ? 12.613 -11.452 21.367 1.00 95.44 511 ALA A CA 1
ATOM 3882 C C . ALA A 1 511 ? 13.794 -11.108 20.440 1.00 95.44 511 ALA A C 1
ATOM 3884 O O . ALA A 1 511 ? 14.954 -11.291 20.811 1.00 95.44 511 ALA A O 1
ATOM 3885 N N . LEU A 1 512 ? 13.516 -10.558 19.250 1.00 96.19 512 LEU A N 1
ATOM 3886 C CA . LEU A 1 512 ? 14.549 -10.041 18.353 1.00 96.19 512 LEU A CA 1
ATOM 3887 C C . LEU A 1 512 ? 15.300 -8.860 18.986 1.00 96.19 512 LEU A C 1
ATOM 3889 O O . LEU A 1 512 ? 16.529 -8.845 18.957 1.00 96.19 512 LEU A O 1
ATOM 3893 N N . LEU A 1 513 ? 14.594 -7.883 19.563 1.00 96.56 513 LEU A N 1
ATOM 3894 C CA . LEU A 1 513 ? 15.219 -6.733 20.226 1.00 96.56 513 LEU A CA 1
ATOM 3895 C C . LEU A 1 513 ? 16.155 -7.174 21.362 1.00 96.56 513 LEU A C 1
ATOM 3897 O O . LEU A 1 513 ? 17.270 -6.659 21.476 1.00 96.56 513 LEU A O 1
ATOM 3901 N N . GLU A 1 514 ? 15.722 -8.128 22.183 1.00 95.19 514 GLU A N 1
ATOM 3902 C CA . GLU A 1 514 ? 16.503 -8.670 23.297 1.00 95.19 514 GLU A CA 1
ATOM 390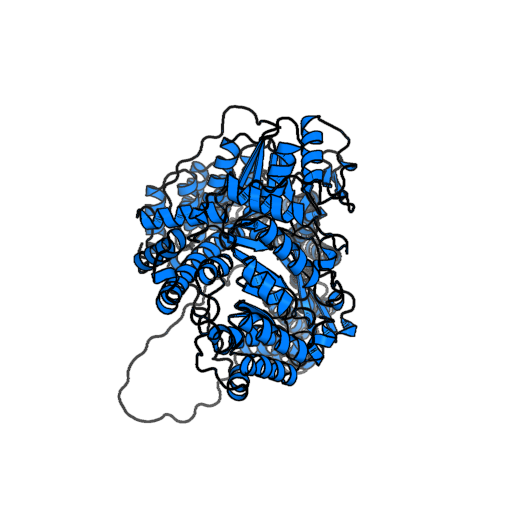3 C C . GLU A 1 514 ? 17.723 -9.453 22.803 1.00 95.19 514 GLU A C 1
ATOM 3905 O O . GLU A 1 514 ? 18.828 -9.261 23.320 1.00 95.19 514 GLU A O 1
ATOM 3910 N N . ALA A 1 515 ? 17.566 -10.277 21.762 1.00 94.31 515 ALA A N 1
ATOM 3911 C CA . ALA A 1 515 ? 18.673 -11.000 21.139 1.00 94.31 515 ALA A CA 1
ATOM 3912 C C . ALA A 1 515 ? 19.720 -10.041 20.548 1.00 94.31 515 ALA A C 1
ATOM 3914 O O . ALA A 1 515 ? 20.919 -10.219 20.770 1.00 94.31 515 ALA A O 1
ATOM 3915 N N . LEU A 1 516 ? 19.279 -8.977 19.867 1.00 92.56 516 LEU A N 1
ATOM 3916 C CA . LEU A 1 516 ? 20.161 -7.947 19.313 1.00 92.56 516 LEU A CA 1
ATOM 3917 C C . LEU A 1 516 ? 20.928 -7.183 20.400 1.00 92.56 516 LEU A C 1
ATOM 3919 O O . LEU A 1 516 ? 22.112 -6.904 20.221 1.00 92.56 516 LEU A O 1
ATOM 3923 N N . ASN A 1 517 ? 20.276 -6.849 21.517 1.00 90.06 517 ASN A N 1
ATOM 3924 C CA . ASN A 1 517 ? 20.893 -6.063 22.587 1.00 90.06 517 ASN A CA 1
ATOM 3925 C C . ASN A 1 517 ? 21.789 -6.902 23.518 1.00 90.06 517 ASN A C 1
ATOM 3927 O O . ASN A 1 517 ? 22.729 -6.372 24.105 1.00 90.06 517 ASN A O 1
ATOM 3931 N N . SER A 1 518 ? 21.513 -8.202 23.656 1.00 88.25 518 SER A N 1
ATOM 3932 C CA . SER A 1 518 ? 22.341 -9.139 24.434 1.00 88.25 518 SER A CA 1
ATOM 3933 C C . SER A 1 518 ? 23.491 -9.758 23.633 1.00 88.25 518 SER A C 1
ATOM 3935 O O . SER A 1 518 ? 24.417 -10.303 24.229 1.00 88.25 518 SER A O 1
ATOM 3937 N N . GLY A 1 519 ? 23.450 -9.672 22.298 1.00 80.69 519 GLY A N 1
ATOM 3938 C CA . GLY A 1 519 ? 24.390 -10.364 21.415 1.00 80.69 519 GLY A CA 1
ATOM 3939 C C . GLY A 1 519 ? 24.165 -11.879 21.362 1.00 80.69 519 GLY A C 1
ATOM 3940 O O . GLY A 1 519 ? 25.119 -12.621 21.153 1.00 80.69 519 GLY A O 1
ATOM 3941 N N . SER A 1 520 ? 22.930 -12.341 21.588 1.00 77.12 520 SER A N 1
ATOM 3942 C CA . SER A 1 520 ? 22.595 -13.770 21.619 1.00 77.12 520 SER A CA 1
ATOM 3943 C C . SER A 1 520 ? 22.751 -14.443 20.249 1.00 77.12 520 SER A C 1
ATOM 3945 O O . SER A 1 520 ? 22.303 -13.917 19.229 1.00 77.12 520 SER A O 1
ATOM 3947 N N . GLU A 1 521 ? 23.294 -15.664 20.235 1.00 74.00 521 GLU A N 1
ATOM 3948 C CA . GLU A 1 521 ? 23.367 -16.529 19.045 1.00 74.00 521 GLU A CA 1
ATOM 3949 C C . GLU A 1 521 ? 22.031 -17.243 18.737 1.00 74.00 521 GLU A C 1
ATOM 3951 O O . GLU A 1 521 ? 21.908 -17.931 17.725 1.00 74.00 521 GLU A O 1
ATOM 3956 N N . THR A 1 522 ? 20.995 -17.054 19.564 1.00 81.75 522 THR A N 1
ATOM 3957 C CA . THR A 1 522 ? 19.699 -17.759 19.466 1.00 81.75 522 THR A CA 1
ATOM 3958 C C . THR A 1 522 ? 18.721 -17.172 18.439 1.00 81.75 522 THR A C 1
ATOM 3960 O O . THR A 1 522 ? 17.551 -17.547 18.422 1.00 81.75 522 THR A O 1
ATOM 3963 N N . LEU A 1 523 ? 19.164 -16.278 17.543 1.00 88.75 523 LEU A N 1
ATOM 3964 C CA . LEU A 1 523 ? 18.311 -15.719 16.479 1.00 88.75 523 LEU A CA 1
ATOM 3965 C C . LEU A 1 523 ? 17.557 -16.791 15.659 1.00 88.75 523 LEU A C 1
ATOM 3967 O O . LEU A 1 523 ? 16.362 -16.601 15.429 1.00 88.75 523 LEU A O 1
ATOM 3971 N N . PRO A 1 524 ? 18.172 -17.925 15.243 1.00 88.88 524 PRO A N 1
ATOM 3972 C CA . PRO A 1 524 ? 17.462 -18.968 14.496 1.00 88.88 524 PRO A CA 1
ATOM 3973 C C . PRO A 1 524 ? 16.315 -19.633 15.267 1.00 88.88 524 PRO A C 1
ATOM 3975 O O . PRO A 1 524 ? 15.454 -20.256 14.650 1.00 88.88 524 PRO A O 1
ATOM 3978 N N . GLU A 1 525 ? 16.315 -19.535 16.597 1.00 90.75 525 GLU A N 1
ATOM 3979 C CA . GLU A 1 525 ? 15.328 -20.178 17.466 1.00 90.75 525 GLU A CA 1
ATOM 3980 C C . GLU A 1 525 ? 14.071 -19.324 17.655 1.00 90.75 525 GLU A C 1
ATOM 3982 O O . GLU A 1 525 ? 13.074 -19.845 18.142 1.00 90.75 525 GLU A O 1
ATOM 3987 N N . ILE A 1 526 ? 14.093 -18.042 17.265 1.00 93.25 526 ILE A N 1
ATOM 3988 C CA . ILE A 1 526 ? 12.975 -17.105 17.440 1.00 93.25 526 ILE A CA 1
ATOM 3989 C C . ILE A 1 526 ? 11.840 -17.456 16.456 1.00 93.25 526 ILE A C 1
ATOM 3991 O O . ILE A 1 526 ? 12.001 -17.287 15.241 1.00 93.25 526 ILE A O 1
ATOM 3995 N N . PRO A 1 527 ? 10.658 -17.898 16.935 1.00 92.62 527 PRO A N 1
ATOM 3996 C CA . PRO A 1 527 ? 9.506 -18.131 16.070 1.00 92.62 527 PRO A CA 1
ATOM 3997 C C . PRO A 1 527 ? 9.085 -16.871 15.306 1.00 92.62 527 PRO A C 1
ATOM 3999 O O . PRO A 1 527 ? 8.981 -15.782 15.867 1.00 92.62 527 PRO A O 1
ATOM 4002 N N . GLY A 1 528 ? 8.801 -17.028 14.017 1.00 91.00 528 GLY A N 1
ATOM 4003 C CA . GLY A 1 528 ? 8.319 -15.967 13.136 1.00 91.00 528 GLY A CA 1
ATOM 4004 C C . GLY A 1 528 ? 9.417 -15.045 12.618 1.00 91.00 528 GLY A C 1
ATOM 4005 O O . GLY A 1 528 ? 9.107 -14.105 11.893 1.00 91.00 528 GLY A O 1
ATOM 4006 N N . LEU A 1 529 ? 10.685 -15.291 12.955 1.00 95.06 529 LEU A N 1
ATOM 4007 C CA . LEU A 1 529 ? 11.801 -14.519 12.425 1.00 95.06 529 LEU A CA 1
ATOM 4008 C C . LEU A 1 529 ? 12.267 -15.076 11.075 1.00 95.06 529 LEU A C 1
ATOM 4010 O O . LEU A 1 529 ? 12.444 -16.286 10.906 1.00 95.06 529 LEU A O 1
ATOM 4014 N N . ALA A 1 530 ? 12.521 -14.178 10.127 1.00 94.81 530 ALA A N 1
ATOM 4015 C CA . ALA A 1 530 ? 13.226 -14.486 8.894 1.00 94.81 530 ALA A CA 1
ATOM 4016 C C . ALA A 1 530 ? 14.404 -13.526 8.680 1.00 94.81 530 ALA A C 1
ATOM 4018 O O . ALA A 1 530 ? 14.278 -12.324 8.913 1.00 94.81 530 ALA A O 1
ATOM 4019 N N . PHE A 1 531 ? 15.557 -14.050 8.266 1.00 94.81 531 PHE A N 1
ATOM 4020 C CA . PHE A 1 531 ? 16.773 -13.269 8.025 1.00 94.81 531 PHE A CA 1
ATOM 4021 C C . PHE A 1 531 ? 17.763 -14.007 7.121 1.00 94.81 531 PHE A C 1
ATOM 4023 O O . PHE A 1 531 ? 17.698 -15.228 6.960 1.00 94.81 531 PHE A O 1
ATOM 4030 N N . ARG A 1 532 ? 18.714 -13.266 6.549 1.00 92.12 532 ARG A N 1
ATOM 4031 C CA . ARG A 1 532 ? 19.874 -13.827 5.848 1.00 92.12 532 ARG A CA 1
ATOM 4032 C C . ARG A 1 532 ? 21.088 -13.751 6.768 1.00 92.12 532 ARG A C 1
ATOM 4034 O O . ARG A 1 532 ? 21.493 -12.662 7.167 1.00 92.12 532 ARG A O 1
ATOM 4041 N N . ALA A 1 533 ? 21.664 -14.898 7.116 1.00 88.25 533 ALA A N 1
ATOM 4042 C CA . ALA A 1 533 ? 22.821 -14.966 8.001 1.00 88.25 533 ALA A CA 1
ATOM 4043 C C . ALA A 1 533 ? 24.003 -14.168 7.404 1.00 88.25 533 ALA A C 1
ATOM 4045 O O . ALA A 1 533 ? 24.370 -14.417 6.250 1.00 88.25 533 ALA A O 1
ATOM 4046 N N . PRO A 1 534 ? 24.618 -13.229 8.151 1.00 79.25 534 PRO A N 1
ATOM 4047 C CA . PRO A 1 534 ? 25.659 -12.355 7.605 1.00 79.25 534 PRO A CA 1
ATOM 4048 C C . PRO A 1 534 ? 26.890 -13.100 7.074 1.00 79.25 534 PRO A C 1
ATOM 4050 O O . PRO A 1 534 ? 27.435 -12.707 6.048 1.00 79.25 534 PRO A O 1
ATOM 4053 N N . GLU A 1 535 ? 27.312 -14.173 7.752 1.00 82.31 535 GLU A N 1
ATOM 4054 C CA . GLU A 1 535 ? 28.555 -14.896 7.440 1.00 82.31 535 GLU A CA 1
ATOM 4055 C C . GLU A 1 535 ? 28.373 -15.990 6.385 1.00 82.31 535 GLU A C 1
ATOM 4057 O O . GLU A 1 535 ? 29.180 -16.124 5.469 1.00 82.31 535 GLU A O 1
ATOM 4062 N N . THR A 1 536 ? 27.313 -16.792 6.510 1.00 85.62 536 THR A N 1
ATOM 4063 C CA . THR A 1 536 ? 27.070 -17.947 5.629 1.00 85.62 536 THR A CA 1
ATOM 4064 C C . THR A 1 536 ? 26.207 -17.599 4.424 1.00 85.62 536 THR A C 1
ATOM 4066 O O . THR A 1 536 ? 26.101 -18.405 3.501 1.00 85.62 536 THR A O 1
ATOM 4069 N N . HIS A 1 537 ? 25.551 -16.433 4.444 1.00 83.06 537 HIS A N 1
ATOM 4070 C CA . HIS A 1 537 ? 24.520 -16.029 3.489 1.00 83.06 537 HIS A CA 1
ATOM 4071 C C . HIS A 1 537 ? 23.314 -16.976 3.409 1.00 83.06 537 HIS A C 1
ATOM 4073 O O . HIS A 1 537 ? 22.507 -16.847 2.487 1.00 83.06 537 HIS A O 1
ATOM 4079 N N . ALA A 1 538 ? 23.173 -17.896 4.368 1.00 88.25 538 ALA A N 1
ATOM 4080 C CA . ALA A 1 538 ? 22.048 -18.813 4.447 1.00 88.25 538 ALA A CA 1
ATOM 4081 C C . ALA A 1 538 ? 20.765 -18.066 4.832 1.00 88.25 538 ALA A C 1
ATOM 4083 O O . ALA A 1 538 ? 20.778 -17.187 5.698 1.00 88.25 538 ALA A O 1
ATOM 4084 N N . PHE A 1 539 ? 19.654 -18.433 4.201 1.00 90.81 539 PHE A N 1
ATOM 4085 C CA . PHE A 1 539 ? 18.339 -17.919 4.559 1.00 90.81 539 PHE A CA 1
ATOM 4086 C C . PHE A 1 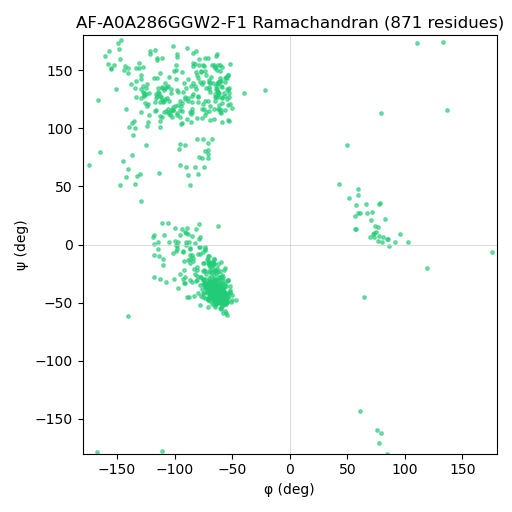539 ? 17.756 -18.737 5.711 1.00 90.81 539 PHE A C 1
ATOM 4088 O O . PHE A 1 539 ? 17.672 -19.963 5.646 1.00 90.81 539 PHE A O 1
ATOM 4095 N N . HIS A 1 540 ? 17.330 -18.043 6.759 1.00 92.50 540 HIS A N 1
ATOM 4096 C CA . HIS A 1 540 ? 16.554 -18.598 7.856 1.00 92.50 540 HIS A CA 1
ATOM 4097 C C . HIS A 1 540 ? 15.144 -18.032 7.752 1.00 92.50 540 HIS A C 1
ATOM 4099 O O . HIS A 1 540 ? 14.974 -16.818 7.739 1.00 92.50 540 HIS A O 1
ATOM 4105 N N . ILE A 1 541 ? 14.137 -18.899 7.646 1.00 92.00 541 ILE A N 1
ATOM 4106 C CA . ILE A 1 541 ? 12.730 -18.500 7.540 1.00 92.00 541 ILE A CA 1
ATOM 4107 C C . ILE A 1 541 ? 11.927 -19.384 8.490 1.00 92.00 541 ILE A C 1
ATOM 4109 O O . ILE A 1 541 ? 11.628 -20.540 8.179 1.00 92.00 541 ILE A O 1
ATOM 4113 N N . SER A 1 542 ? 11.598 -18.849 9.665 1.00 89.69 542 SER A N 1
ATOM 4114 C CA . SER A 1 542 ? 10.765 -19.552 10.636 1.00 89.69 542 SER A CA 1
ATOM 4115 C C . SER A 1 542 ? 9.303 -19.533 10.191 1.00 89.69 542 SER A C 1
ATOM 4117 O O . SER A 1 542 ? 8.709 -18.472 10.001 1.00 89.69 542 SER A O 1
ATOM 4119 N N . LYS A 1 543 ? 8.720 -20.721 9.999 1.00 78.00 543 LYS A N 1
ATOM 4120 C CA . LYS A 1 543 ? 7.300 -20.871 9.635 1.00 78.00 543 LYS A CA 1
ATOM 4121 C C . LYS A 1 543 ? 6.377 -20.786 10.848 1.00 78.00 543 LYS A C 1
ATOM 4123 O O . LYS A 1 543 ? 5.211 -20.422 10.702 1.00 78.00 543 LYS A O 1
ATOM 4128 N N . ASP A 1 544 ? 6.895 -21.117 12.025 1.00 83.00 544 ASP A N 1
ATOM 4129 C CA . ASP A 1 544 ? 6.142 -21.086 13.271 1.00 83.00 544 ASP A CA 1
ATOM 4130 C C . ASP A 1 544 ? 5.990 -19.646 13.760 1.00 83.00 544 ASP A C 1
ATOM 4132 O O . ASP A 1 544 ? 6.845 -18.805 13.516 1.00 83.00 544 ASP A O 1
ATOM 4136 N N . GLY A 1 545 ? 4.896 -19.340 14.450 1.00 81.12 545 GLY A N 1
ATOM 4137 C CA . GLY A 1 545 ? 4.720 -18.071 15.155 1.00 81.12 545 GLY A CA 1
ATOM 4138 C C . GLY A 1 545 ? 4.743 -18.289 16.662 1.00 81.12 545 GLY A C 1
ATOM 4139 O O . GLY A 1 545 ? 4.484 -19.396 17.137 1.00 81.12 545 GLY A O 1
ATOM 4140 N N . PHE A 1 546 ? 4.990 -17.228 17.431 1.00 84.19 546 PHE A N 1
ATOM 4141 C CA . PHE A 1 546 ? 4.803 -17.298 18.878 1.00 84.19 546 PHE A CA 1
ATOM 4142 C C . PHE A 1 546 ? 3.343 -17.645 19.211 1.00 84.19 546 PHE A C 1
ATOM 4144 O O . PHE A 1 546 ? 2.417 -17.067 18.627 1.00 84.19 546 PHE A O 1
ATOM 4151 N N . PRO A 1 547 ? 3.099 -18.550 20.174 1.00 81.56 547 PRO A N 1
ATOM 4152 C CA . PRO A 1 547 ? 1.776 -18.710 20.749 1.00 81.56 547 PRO A CA 1
ATOM 4153 C C . PRO A 1 547 ? 1.332 -17.394 21.395 1.00 81.56 547 PRO A C 1
ATOM 4155 O O . PRO A 1 547 ? 1.901 -16.955 22.388 1.00 81.56 547 PRO A O 1
ATOM 4158 N N . VAL A 1 548 ? 0.304 -16.764 20.830 1.00 79.19 548 VAL A N 1
ATOM 4159 C CA . VAL A 1 548 ? -0.283 -15.552 21.410 1.00 79.19 548 VAL A CA 1
ATOM 4160 C C . VAL A 1 548 ? -1.465 -15.929 22.294 1.00 79.19 548 VAL A C 1
ATOM 4162 O O . VAL A 1 548 ? -2.455 -16.489 21.804 1.00 79.19 548 VAL A O 1
ATOM 4165 N N . ASP A 1 549 ? -1.366 -15.599 23.581 1.00 85.62 549 ASP A N 1
ATOM 4166 C CA . ASP A 1 549 ? -2.526 -15.442 24.454 1.00 85.62 549 ASP A CA 1
ATOM 4167 C C . ASP A 1 549 ? -2.992 -13.989 24.379 1.00 85.62 549 ASP A C 1
ATOM 4169 O O . ASP A 1 549 ? -2.339 -13.073 24.879 1.00 85.62 549 ASP A O 1
ATOM 4173 N N . TYR A 1 550 ? -4.127 -13.779 23.716 1.00 82.81 550 TYR A N 1
ATOM 4174 C CA . TYR A 1 550 ? -4.669 -12.442 23.519 1.00 82.81 550 TYR A CA 1
ATOM 4175 C C . TYR A 1 550 ? -5.237 -11.828 24.796 1.00 82.81 550 TYR A C 1
ATOM 4177 O O . TYR A 1 550 ? -5.495 -10.634 24.800 1.00 82.81 550 TYR A O 1
ATOM 4185 N N . ASN A 1 551 ? -5.432 -12.603 25.868 1.00 87.44 551 ASN A N 1
ATOM 4186 C CA . ASN A 1 551 ? -6.003 -12.091 27.113 1.00 87.44 551 ASN A CA 1
ATOM 4187 C C . ASN A 1 551 ? -4.970 -11.442 28.034 1.00 87.44 551 ASN A C 1
ATOM 4189 O O . ASN A 1 551 ? -5.352 -10.719 28.952 1.00 87.44 551 ASN A O 1
ATOM 4193 N N . THR A 1 552 ? -3.682 -11.659 27.773 1.00 86.88 552 THR A N 1
ATOM 4194 C CA . THR A 1 552 ? -2.562 -11.153 28.581 1.00 86.88 552 THR A CA 1
ATOM 4195 C C . THR A 1 552 ? -1.694 -10.132 27.847 1.00 86.88 552 THR A C 1
ATOM 4197 O O . THR A 1 552 ? -0.715 -9.644 28.411 1.00 86.88 552 THR A O 1
ATOM 4200 N N . GLN A 1 553 ? -2.054 -9.775 26.609 1.00 87.75 553 GLN A N 1
ATOM 4201 C CA . GLN A 1 553 ? -1.354 -8.733 25.858 1.00 87.75 553 GLN A CA 1
ATOM 4202 C C . GLN A 1 553 ? -1.482 -7.371 26.566 1.00 87.75 553 GLN A C 1
ATOM 4204 O O . GLN A 1 553 ? -2.497 -7.101 27.206 1.00 87.75 553 GLN A O 1
ATOM 4209 N N . PRO A 1 554 ? -0.512 -6.470 26.447 1.00 93.00 554 PRO A N 1
ATOM 4210 C CA . PRO A 1 554 ? -0.717 -5.068 26.802 1.00 93.00 554 PRO A CA 1
ATOM 4211 C C . PRO A 1 554 ? -1.783 -4.411 25.914 1.00 93.00 554 PRO A C 1
ATOM 4213 O O . PRO A 1 554 ? -2.173 -4.972 24.884 1.00 93.00 554 PRO A O 1
ATOM 4216 N N . PHE A 1 555 ? -2.293 -3.254 26.331 1.00 95.31 555 PHE A N 1
ATOM 4217 C CA . PHE A 1 555 ? -3.173 -2.438 25.489 1.00 95.31 555 PHE A CA 1
ATOM 4218 C C . PHE A 1 555 ? -2.366 -1.710 24.411 1.00 95.31 555 PHE A C 1
ATOM 4220 O O . PHE A 1 555 ? -1.171 -1.460 24.579 1.00 95.31 555 PHE A O 1
ATOM 4227 N N . ALA A 1 556 ? -3.016 -1.376 23.296 1.00 95.38 556 ALA A N 1
ATOM 4228 C CA . ALA A 1 556 ? -2.408 -0.537 22.271 1.00 95.38 556 ALA A CA 1
ATOM 4229 C C . ALA A 1 556 ? -2.103 0.869 22.817 1.00 95.38 556 ALA A C 1
ATOM 4231 O O . ALA A 1 556 ? -2.969 1.504 23.421 1.00 95.38 556 ALA A O 1
ATOM 4232 N N . ASP A 1 557 ? -0.897 1.374 22.550 1.00 96.25 557 ASP A N 1
ATOM 4233 C CA . ASP A 1 557 ? -0.489 2.724 22.945 1.00 96.25 557 ASP A CA 1
ATOM 4234 C C . ASP A 1 557 ? -0.498 3.682 21.742 1.00 96.25 557 ASP A C 1
ATOM 4236 O O . ASP A 1 557 ? 0.327 3.585 20.828 1.00 96.25 557 ASP A O 1
ATOM 4240 N N . PHE A 1 558 ? -1.438 4.630 21.758 1.00 96.69 558 PHE A N 1
ATOM 4241 C CA . PHE A 1 558 ? -1.614 5.647 20.717 1.00 96.69 558 PHE A CA 1
ATOM 4242 C C . PHE A 1 558 ? -1.007 7.016 21.074 1.00 96.69 558 PHE A C 1
ATOM 4244 O O . PHE A 1 558 ? -1.302 8.003 20.402 1.00 96.69 558 PHE A O 1
ATOM 4251 N N . SER A 1 559 ? -0.160 7.108 22.101 1.00 94.38 559 SER A N 1
ATOM 4252 C CA . SER A 1 559 ? 0.404 8.376 22.595 1.00 94.38 559 SER A CA 1
ATOM 4253 C C . SER A 1 559 ? 1.206 9.175 21.557 1.00 94.38 559 SER A C 1
ATOM 4255 O O . SER A 1 559 ? 1.250 10.401 21.642 1.00 94.38 559 SER A O 1
ATOM 4257 N N . ASP A 1 560 ? 1.788 8.516 20.549 1.00 95.50 560 ASP A N 1
ATOM 4258 C CA . ASP A 1 560 ? 2.547 9.178 19.472 1.00 95.50 560 ASP A CA 1
ATOM 4259 C C . ASP A 1 560 ? 1.672 9.654 18.293 1.00 95.50 560 ASP A C 1
ATOM 4261 O O . ASP A 1 560 ? 2.171 10.248 17.334 1.00 95.50 560 ASP A O 1
ATOM 4265 N N . PHE A 1 561 ? 0.364 9.383 18.317 1.00 94.25 561 PHE A N 1
ATOM 4266 C CA . PHE A 1 561 ? -0.537 9.649 17.196 1.00 94.25 561 PHE A CA 1
ATOM 4267 C C . PHE A 1 561 ? -1.276 10.963 17.415 1.00 94.25 561 PHE A C 1
ATOM 4269 O O . PHE A 1 561 ? -2.145 11.055 18.274 1.00 94.25 561 PHE A O 1
ATOM 4276 N N . ALA A 1 562 ? -0.968 11.977 16.601 1.00 91.88 562 ALA A N 1
ATOM 4277 C CA . ALA A 1 562 ? -1.632 13.278 16.655 1.00 91.88 562 ALA A CA 1
ATOM 4278 C C . ALA A 1 562 ? -3.040 13.211 16.019 1.00 91.88 562 ALA A C 1
ATOM 4280 O O . ALA A 1 562 ? -3.130 13.139 14.792 1.00 91.88 562 ALA A O 1
ATOM 4281 N N . PRO A 1 563 ? -4.144 13.294 16.792 1.00 89.50 563 PRO A N 1
ATOM 4282 C CA . PRO A 1 563 ? -5.505 13.071 16.283 1.00 89.50 563 PRO A CA 1
ATOM 4283 C C . PRO A 1 563 ? -5.891 13.936 15.077 1.00 89.50 563 PRO A C 1
ATOM 4285 O O . PRO A 1 563 ? -6.457 13.445 14.104 1.00 89.50 563 PRO A O 1
ATOM 4288 N N . LYS A 1 564 ? -5.512 15.219 15.097 1.00 90.56 564 LYS A N 1
ATOM 4289 C CA . LYS A 1 564 ? -5.840 16.172 14.026 1.00 90.56 564 LYS A CA 1
ATOM 4290 C C . LYS A 1 564 ? -5.189 15.843 12.678 1.00 90.56 564 LYS A C 1
ATOM 4292 O O . LYS A 1 564 ? -5.705 16.261 11.648 1.00 90.56 564 LYS A O 1
ATOM 4297 N N . ALA A 1 565 ? -4.102 15.069 12.659 1.00 92.38 565 ALA A N 1
ATOM 4298 C CA . ALA A 1 565 ? -3.422 14.686 11.421 1.00 92.38 565 ALA A CA 1
ATOM 4299 C C . ALA A 1 565 ? -4.198 13.634 10.598 1.00 92.38 565 ALA A C 1
ATOM 4301 O O . ALA A 1 565 ? -3.789 13.297 9.486 1.00 92.38 565 ALA A O 1
ATOM 4302 N N . TYR A 1 566 ? -5.314 13.121 11.129 1.00 92.94 566 TYR A N 1
ATOM 4303 C CA . TYR A 1 566 ? -6.155 12.100 10.496 1.00 92.94 566 TYR A CA 1
ATOM 4304 C C . TYR A 1 566 ? -7.401 12.664 9.806 1.00 92.94 566 TYR A C 1
ATOM 4306 O O . TYR A 1 566 ? -8.182 11.895 9.255 1.00 92.94 566 TYR A O 1
ATOM 4314 N N . PHE A 1 567 ? -7.570 13.994 9.788 1.00 93.06 567 PHE A N 1
ATOM 4315 C CA . PHE A 1 567 ? -8.642 14.682 9.053 1.00 93.06 567 PHE A CA 1
ATOM 4316 C C . PHE A 1 567 ? -10.030 14.121 9.353 1.00 93.06 567 PHE A C 1
ATOM 4318 O O . PHE A 1 567 ? -10.851 13.988 8.458 1.00 93.06 567 PHE A O 1
ATOM 4325 N N . VAL A 1 568 ? -10.271 13.804 10.621 1.00 92.69 568 VAL A N 1
ATOM 4326 C CA . VAL A 1 568 ? -11.585 13.484 11.165 1.00 92.69 568 VAL A CA 1
ATOM 4327 C C . VAL A 1 568 ? -11.776 14.354 12.415 1.00 92.69 568 VAL A C 1
ATOM 4329 O O . VAL A 1 568 ? -10.835 14.434 13.210 1.00 92.69 568 VAL A O 1
ATOM 4332 N N . PRO A 1 569 ? -12.932 15.023 12.610 1.00 91.62 569 PRO A N 1
ATOM 4333 C CA . PRO A 1 569 ? -13.079 15.997 13.698 1.00 91.62 569 PRO A CA 1
ATOM 4334 C C . PRO A 1 569 ? -12.894 15.376 15.083 1.00 91.62 569 PRO A C 1
ATOM 4336 O O . PRO A 1 569 ? -12.230 15.943 15.949 1.00 91.62 569 PRO A O 1
ATOM 4339 N N . ASP A 1 570 ? -13.443 14.174 15.249 1.00 91.44 570 ASP A N 1
ATOM 4340 C CA . ASP A 1 570 ? -13.285 13.339 16.429 1.00 91.44 570 ASP A CA 1
ATOM 4341 C C . ASP A 1 570 ? -12.472 12.090 16.043 1.00 91.44 570 ASP A C 1
ATOM 4343 O O . ASP A 1 570 ? -12.876 11.361 15.130 1.00 91.44 570 ASP A O 1
ATOM 4347 N N . PRO A 1 571 ? -11.331 11.811 16.696 1.00 92.44 571 PRO A N 1
ATOM 4348 C CA . PRO A 1 571 ? -10.488 10.676 16.339 1.00 92.44 571 PRO A CA 1
ATOM 4349 C C . PRO A 1 571 ? -11.200 9.337 16.520 1.00 92.44 571 PRO A C 1
ATOM 4351 O O . PRO A 1 571 ? -11.891 9.109 17.515 1.00 92.44 571 PRO A O 1
ATOM 4354 N N . VAL A 1 572 ? -10.966 8.433 15.567 1.00 95.50 572 VAL A N 1
ATOM 4355 C CA . VAL A 1 572 ? -11.496 7.067 15.570 1.00 95.50 572 VAL A CA 1
ATOM 4356 C C . VAL A 1 572 ? -10.369 6.091 15.879 1.00 95.50 572 VAL A C 1
ATOM 4358 O O . VAL A 1 572 ? -9.439 5.945 15.086 1.00 95.50 572 VAL A O 1
ATOM 4361 N N . TYR A 1 573 ? -10.457 5.408 17.019 1.00 96.62 573 TYR A N 1
ATOM 4362 C CA . TYR A 1 573 ? -9.419 4.483 17.470 1.00 96.62 573 TYR A CA 1
ATOM 4363 C C . TYR A 1 573 ? -9.753 3.033 17.096 1.00 96.62 573 TYR A C 1
ATOM 4365 O O . TYR A 1 573 ? -10.876 2.570 17.326 1.00 96.62 573 TYR A O 1
ATOM 4373 N N . PRO A 1 574 ? -8.809 2.285 16.502 1.00 96.12 574 PRO A N 1
ATOM 4374 C CA . PRO A 1 574 ? -9.037 0.886 16.196 1.00 96.12 574 PRO A CA 1
ATOM 4375 C C . PRO A 1 574 ? -8.943 0.023 17.458 1.00 96.12 574 PRO A C 1
ATOM 4377 O O . PRO A 1 574 ? -8.031 0.170 18.269 1.00 96.12 574 PRO A O 1
ATOM 4380 N N . VAL A 1 575 ? -9.858 -0.932 17.582 1.00 96.00 575 VAL A N 1
ATOM 4381 C CA . VAL A 1 575 ? -9.858 -1.969 18.616 1.00 96.00 575 VAL A CA 1
ATOM 4382 C C . VAL A 1 575 ? -10.074 -3.329 17.966 1.00 96.00 575 VAL A C 1
ATOM 4384 O O . VAL A 1 575 ? -10.691 -3.447 16.906 1.00 96.00 575 VAL A O 1
ATOM 4387 N N . LEU A 1 576 ? -9.548 -4.373 18.596 1.00 92.81 576 LEU A N 1
ATOM 4388 C CA . LEU A 1 576 ? -9.631 -5.735 18.093 1.00 92.81 576 LEU A CA 1
ATOM 4389 C C . LEU A 1 576 ? -10.271 -6.633 19.141 1.00 92.81 576 LEU A C 1
ATOM 4391 O O . LEU A 1 576 ? -9.728 -6.819 20.225 1.00 92.81 576 LEU A O 1
ATOM 4395 N N . SER A 1 577 ? -11.401 -7.251 18.817 1.00 93.81 577 SER A N 1
ATOM 4396 C CA . SER A 1 577 ? -12.048 -8.211 19.711 1.00 93.81 577 SER A CA 1
ATOM 4397 C C . SER A 1 577 ? -11.572 -9.646 19.452 1.00 93.81 577 SER A C 1
ATOM 4399 O O . SER A 1 577 ? -11.601 -10.494 20.346 1.00 93.81 577 SER A O 1
ATOM 4401 N N . SER A 1 578 ? -11.160 -9.957 18.231 1.00 89.81 578 SER A N 1
ATOM 4402 C CA . SER A 1 578 ? -10.793 -11.290 17.773 1.00 89.81 578 SER A CA 1
ATOM 4403 C C . SER A 1 578 ? -9.877 -11.215 16.556 1.00 89.81 578 SER A C 1
ATOM 4405 O O . SER A 1 578 ? -9.881 -10.220 15.843 1.00 89.81 578 SER A O 1
ATOM 4407 N N . ARG A 1 579 ? -9.076 -12.263 16.341 1.00 85.06 579 ARG A N 1
ATOM 4408 C CA . ARG A 1 579 ? -8.245 -12.442 15.143 1.00 85.06 579 ARG A CA 1
ATOM 4409 C C . ARG A 1 579 ? -8.728 -13.648 14.349 1.00 85.06 579 ARG A C 1
ATOM 4411 O O . ARG A 1 579 ? -8.961 -14.724 14.917 1.00 85.06 579 ARG A O 1
ATOM 4418 N N . GLY A 1 580 ? -8.833 -13.462 13.038 1.00 81.56 580 GLY A N 1
ATOM 4419 C CA . GLY A 1 580 ? -9.369 -14.437 12.100 1.00 81.56 580 GLY A CA 1
ATOM 4420 C C . GLY A 1 580 ? -10.895 -14.382 12.006 1.00 81.56 580 GLY A C 1
ATOM 4421 O O . GLY A 1 580 ? -11.582 -13.628 12.688 1.00 81.56 580 GLY A O 1
ATOM 4422 N N . CYS A 1 581 ? -11.459 -15.246 11.168 1.00 86.88 581 CYS A N 1
ATOM 4423 C CA . CYS A 1 581 ? -12.904 -15.340 10.960 1.00 86.88 581 CYS A CA 1
ATOM 4424 C C . CYS A 1 581 ? -13.446 -16.628 11.589 1.00 86.88 581 CYS A C 1
ATOM 4426 O O . CYS A 1 581 ? -12.839 -17.678 11.415 1.00 86.88 581 CYS A O 1
ATOM 4428 N N . TYR A 1 582 ? -14.608 -16.606 12.253 1.00 88.31 582 TYR A N 1
ATOM 4429 C CA . TYR A 1 582 ? -15.234 -17.836 12.769 1.00 88.31 582 TYR A CA 1
ATOM 4430 C C . TYR A 1 582 ? -15.758 -18.755 11.651 1.00 88.31 582 TYR A C 1
ATOM 4432 O O . TYR A 1 582 ? -15.900 -19.960 11.855 1.00 88.31 582 TYR A O 1
ATOM 4440 N N . TRP A 1 583 ? -16.051 -18.190 10.473 1.00 89.81 583 TRP A N 1
ATOM 4441 C CA . TRP A 1 583 ? -16.661 -18.914 9.361 1.00 89.81 583 TRP A CA 1
ATOM 4442 C C . TRP A 1 583 ? -15.668 -19.785 8.594 1.00 89.81 583 TRP A C 1
ATOM 4444 O O . TRP A 1 583 ? -15.918 -20.968 8.432 1.00 89.81 583 TRP A O 1
ATOM 4454 N N . ARG A 1 584 ? -14.534 -19.223 8.155 1.00 86.94 584 ARG A N 1
ATOM 4455 C CA . ARG A 1 584 ? -13.392 -19.938 7.531 1.00 86.94 584 ARG A CA 1
ATOM 4456 C C . ARG A 1 584 ? -13.680 -20.777 6.281 1.00 86.94 584 ARG A C 1
ATOM 4458 O O . ARG A 1 584 ? -12.824 -21.562 5.895 1.00 86.94 584 ARG A O 1
ATOM 4465 N N . ARG A 1 585 ? -14.847 -20.630 5.650 1.00 89.81 585 ARG A N 1
ATOM 4466 C CA . ARG A 1 585 ? -15.194 -21.412 4.452 1.00 89.81 585 ARG A CA 1
ATOM 4467 C C . ARG A 1 585 ? -15.321 -20.611 3.162 1.00 89.81 585 ARG A C 1
ATOM 4469 O O . ARG A 1 585 ? -15.396 -21.229 2.110 1.00 89.81 585 ARG A O 1
ATOM 4476 N N . CYS A 1 586 ? -15.312 -19.275 3.230 1.00 93.12 586 CYS A N 1
ATOM 4477 C CA . CYS A 1 586 ? -15.430 -18.445 2.032 1.00 93.12 586 CYS A CA 1
ATOM 4478 C C . CYS A 1 586 ? -14.368 -18.860 1.005 1.00 93.12 586 CYS A C 1
ATOM 4480 O O . CYS A 1 586 ? -13.173 -18.774 1.294 1.00 93.12 586 CYS A O 1
ATOM 4482 N N . THR A 1 587 ? -14.794 -19.283 -0.181 1.00 93.88 587 THR A N 1
ATOM 4483 C CA . THR A 1 587 ? -13.909 -19.926 -1.164 1.00 93.88 587 THR A CA 1
ATOM 4484 C C . THR A 1 587 ? -12.863 -18.978 -1.738 1.00 93.88 587 THR A C 1
ATOM 4486 O O . THR A 1 587 ? -11.825 -19.437 -2.201 1.00 93.88 587 THR A O 1
ATOM 4489 N N . PHE A 1 588 ? -13.096 -17.669 -1.637 1.00 90.75 588 PHE A N 1
ATOM 4490 C CA . PHE A 1 588 ? -12.230 -16.605 -2.143 1.00 90.75 588 PHE A CA 1
ATOM 4491 C C . PHE A 1 588 ? -11.363 -15.902 -1.102 1.00 90.75 588 PHE A C 1
ATOM 4493 O O . PHE A 1 588 ? -10.579 -15.036 -1.463 1.00 90.75 588 PHE A O 1
ATOM 4500 N N . CYS A 1 589 ? -11.550 -16.176 0.187 1.00 87.94 589 CYS A N 1
ATOM 4501 C CA . CYS A 1 589 ? -11.022 -15.308 1.236 1.00 87.94 589 CYS A CA 1
ATOM 4502 C C . CYS A 1 589 ? -9.823 -15.950 1.930 1.00 87.94 589 CYS A C 1
ATOM 4504 O O . CYS A 1 589 ? -9.957 -17.038 2.480 1.00 87.94 589 CYS A O 1
ATOM 4506 N N . ASN A 1 590 ? -8.681 -15.264 1.996 1.00 78.12 590 ASN A N 1
ATOM 4507 C CA . ASN A 1 590 ? -7.498 -15.742 2.724 1.00 78.12 590 ASN A CA 1
ATOM 4508 C C . ASN A 1 590 ? -7.455 -15.291 4.204 1.00 78.12 590 ASN A C 1
ATOM 4510 O O . ASN A 1 590 ? -6.508 -15.614 4.928 1.00 78.12 590 ASN A O 1
ATOM 4514 N N . HIS A 1 591 ? -8.472 -14.570 4.703 1.00 75.88 591 HIS A N 1
ATOM 4515 C CA . HIS A 1 591 ? -8.491 -14.088 6.092 1.00 75.88 591 HIS A CA 1
ATOM 4516 C C . HIS A 1 591 ? -8.399 -15.227 7.114 1.00 75.88 591 HIS A C 1
ATOM 4518 O O . HIS A 1 591 ? -7.794 -15.059 8.169 1.00 75.88 591 HIS A O 1
ATOM 4524 N N . PHE A 1 592 ? -8.941 -16.413 6.816 1.00 67.25 592 PHE A N 1
ATOM 4525 C CA . PHE A 1 592 ? -8.784 -17.557 7.719 1.00 67.25 592 PHE A CA 1
ATOM 4526 C C . PHE A 1 592 ? -7.326 -18.035 7.795 1.00 67.25 592 PHE A C 1
ATOM 4528 O O . PHE A 1 592 ? -6.879 -18.450 8.861 1.00 67.25 592 PHE A O 1
ATOM 4535 N N . ALA A 1 593 ? -6.567 -17.938 6.700 1.00 61.97 593 ALA A N 1
ATOM 4536 C CA . ALA A 1 593 ? -5.159 -18.323 6.644 1.00 61.97 593 ALA A CA 1
ATOM 4537 C C . ALA A 1 593 ? -4.237 -17.295 7.324 1.00 61.97 593 ALA A C 1
ATOM 4539 O O . ALA A 1 593 ? -3.165 -17.659 7.802 1.00 61.97 593 ALA A O 1
ATOM 4540 N N . SER A 1 594 ? -4.679 -16.038 7.449 1.00 58.19 594 SER A N 1
ATOM 4541 C CA . SER A 1 594 ? -3.893 -14.927 8.009 1.00 58.19 594 SER A CA 1
ATOM 4542 C C . SER A 1 594 ? -3.373 -15.145 9.438 1.00 58.19 594 SER A C 1
ATOM 4544 O O . SER A 1 594 ? -2.380 -14.520 9.801 1.00 58.19 594 SER A O 1
ATOM 4546 N N . TYR A 1 595 ? -3.990 -16.044 10.215 1.00 60.22 595 TYR A N 1
ATOM 4547 C CA . TYR A 1 595 ? -3.566 -16.430 11.570 1.00 60.22 595 TYR A CA 1
ATOM 4548 C C . TYR A 1 595 ? -3.584 -17.956 11.760 1.00 60.22 595 TYR A C 1
ATOM 4550 O O . TYR A 1 595 ? -4.206 -18.493 12.686 1.00 60.22 595 TYR A O 1
ATOM 4558 N N . ALA A 1 596 ? -2.921 -18.662 10.839 1.00 58.38 596 ALA A N 1
ATOM 4559 C CA . ALA A 1 596 ? -2.746 -20.116 10.866 1.00 58.38 596 ALA A CA 1
ATOM 4560 C C . ALA A 1 596 ? -4.068 -20.915 10.903 1.00 58.38 596 ALA A C 1
ATOM 4562 O O . ALA A 1 596 ? -4.160 -21.958 11.547 1.00 58.38 596 ALA A O 1
ATOM 4563 N N . GLY A 1 597 ? -5.130 -20.424 10.253 1.00 63.19 597 GLY A N 1
ATOM 4564 C CA . GLY A 1 597 ? -6.418 -21.133 10.198 1.00 63.19 597 GLY A CA 1
ATOM 4565 C C . GLY A 1 597 ? -7.251 -21.055 11.483 1.00 63.19 597 GLY A C 1
ATOM 4566 O O . GLY A 1 597 ? -8.321 -21.675 11.569 1.00 63.19 597 GLY A O 1
ATOM 4567 N N . THR A 1 598 ? -6.789 -20.320 12.500 1.00 70.06 598 THR A N 1
ATOM 4568 C CA . THR A 1 598 ? -7.442 -20.263 13.814 1.00 70.06 598 THR A CA 1
ATOM 4569 C C . THR A 1 598 ? -8.317 -19.022 13.969 1.00 70.06 598 THR A C 1
ATOM 4571 O O . THR A 1 598 ? -7.984 -17.945 13.488 1.00 70.06 598 THR A O 1
ATOM 4574 N N . TYR A 1 599 ? -9.458 -19.186 14.644 1.00 82.88 599 TYR A N 1
ATOM 4575 C CA . TYR A 1 599 ? -10.264 -18.072 15.139 1.00 82.88 599 TYR A CA 1
ATOM 4576 C C . TYR A 1 599 ? -10.023 -17.957 16.636 1.00 82.88 599 TYR A C 1
ATOM 4578 O O . TYR A 1 599 ? -10.331 -18.891 17.382 1.00 82.88 599 TYR A O 1
ATOM 4586 N N . LYS A 1 600 ? -9.443 -16.840 17.069 1.00 85.56 600 LYS A N 1
ATOM 4587 C CA . LYS A 1 600 ? -9.091 -16.616 18.470 1.00 85.56 600 LYS A CA 1
ATOM 4588 C C . LYS A 1 600 ? -9.722 -15.320 18.953 1.00 85.56 600 LYS A C 1
ATOM 4590 O O . LYS A 1 600 ? -9.680 -14.300 18.273 1.00 85.56 600 LYS A O 1
ATOM 4595 N N . THR A 1 601 ? -10.319 -15.367 20.134 1.00 89.12 601 THR A N 1
ATOM 4596 C CA . THR A 1 601 ? -11.061 -14.243 20.709 1.00 89.12 601 THR A CA 1
ATOM 4597 C C . THR A 1 601 ? -10.399 -13.740 21.976 1.00 89.12 601 THR A C 1
ATOM 4599 O O . THR A 1 601 ? -9.974 -14.552 22.796 1.00 89.12 601 THR A O 1
ATOM 4602 N N . GLN A 1 602 ? -10.429 -12.427 22.181 1.00 91.62 602 GLN A N 1
ATOM 4603 C CA . GLN A 1 602 ? -10.164 -11.823 23.482 1.00 91.62 602 GLN A CA 1
ATOM 4604 C C . GLN A 1 602 ? -11.348 -12.024 24.437 1.00 91.62 602 GLN A C 1
ATOM 4606 O O . GLN A 1 602 ? -12.507 -12.165 24.011 1.00 91.62 602 GLN A O 1
ATOM 4611 N N . ALA A 1 603 ? -11.064 -12.027 25.732 1.00 95.38 603 ALA A N 1
ATOM 4612 C CA . ALA A 1 603 ? -12.050 -11.912 26.787 1.00 95.38 603 ALA A CA 1
ATOM 4613 C C . ALA A 1 603 ? -12.778 -10.567 26.642 1.00 95.38 603 ALA A C 1
ATOM 4615 O O . ALA A 1 603 ? -12.204 -9.571 26.206 1.00 95.38 603 ALA A O 1
ATOM 4616 N N . VAL A 1 604 ? -14.088 -10.569 26.879 1.00 96.88 604 VAL A N 1
ATOM 4617 C CA . VAL A 1 604 ? -14.944 -9.418 26.551 1.00 96.88 604 VAL A CA 1
ATOM 4618 C C . VAL A 1 604 ? -14.697 -8.250 27.504 1.00 96.88 604 VAL A C 1
ATOM 4620 O O . VAL A 1 604 ? -14.593 -7.116 27.051 1.00 96.88 604 VAL A O 1
ATOM 4623 N N . ASP A 1 605 ? -14.548 -8.550 28.790 1.00 96.19 605 ASP A N 1
ATOM 4624 C CA . ASP A 1 605 ? -14.149 -7.614 29.844 1.00 96.19 605 ASP A CA 1
ATOM 4625 C C . ASP A 1 605 ? -12.834 -6.908 29.508 1.00 96.19 605 ASP A C 1
ATOM 4627 O O . ASP A 1 605 ? -12.735 -5.693 29.635 1.00 96.19 605 ASP A O 1
ATOM 4631 N N . ARG A 1 606 ? -11.852 -7.643 28.982 1.00 95.25 606 ARG A N 1
ATOM 4632 C CA . ARG A 1 606 ? -10.588 -7.075 28.515 1.00 95.25 606 ARG A CA 1
ATOM 4633 C C . ARG A 1 606 ? -10.772 -6.104 27.346 1.00 95.25 606 ARG A C 1
ATOM 4635 O O . ARG A 1 606 ? -10.197 -5.024 27.383 1.00 95.25 606 ARG A O 1
ATOM 4642 N N . VAL A 1 607 ? -11.540 -6.476 26.317 1.00 96.56 607 VAL A N 1
ATOM 4643 C CA . VAL A 1 607 ? -11.785 -5.598 25.151 1.00 96.56 607 VAL A CA 1
ATOM 4644 C C . VAL A 1 607 ? -12.415 -4.282 25.606 1.00 96.56 607 VAL A C 1
ATOM 4646 O O . VAL A 1 607 ? -11.986 -3.210 25.190 1.00 96.56 607 VAL A O 1
ATOM 4649 N N . VAL A 1 608 ? -13.406 -4.354 26.497 1.00 98.00 608 VAL A N 1
ATOM 4650 C CA . VAL A 1 608 ? -14.063 -3.160 27.041 1.00 98.00 608 VAL A CA 1
ATOM 4651 C C . VAL A 1 608 ? -13.138 -2.385 27.984 1.00 98.00 608 VAL A C 1
ATOM 4653 O O . VAL A 1 608 ? -13.165 -1.158 27.972 1.00 98.00 608 VAL A O 1
ATOM 4656 N N . ALA A 1 609 ? -12.268 -3.060 28.740 1.00 97.12 609 ALA A N 1
ATOM 4657 C CA . ALA A 1 609 ? -11.241 -2.406 29.548 1.00 97.12 609 ALA A CA 1
ATOM 4658 C C . ALA A 1 609 ? -10.219 -1.643 28.688 1.00 97.12 609 ALA A C 1
ATOM 4660 O O . ALA A 1 609 ? -9.818 -0.550 29.074 1.00 97.12 609 ALA A O 1
ATOM 4661 N N . GLU A 1 610 ? -9.845 -2.161 27.515 1.00 96.62 610 GLU A N 1
ATOM 4662 C CA . GLU A 1 610 ? -8.983 -1.451 26.562 1.00 96.62 610 GLU A CA 1
ATOM 4663 C C . GLU A 1 610 ? -9.680 -0.204 25.998 1.00 96.62 610 GLU A C 1
ATOM 4665 O O . GLU A 1 610 ? -9.096 0.878 25.982 1.00 96.62 610 GLU A O 1
ATOM 4670 N N . MET A 1 611 ? -10.957 -0.315 25.613 1.00 97.88 611 MET A N 1
ATOM 4671 C CA . MET A 1 611 ? -11.752 0.844 25.178 1.00 97.88 611 MET A CA 1
ATOM 4672 C C . MET A 1 611 ? -11.864 1.899 26.285 1.00 97.88 611 MET A C 1
ATOM 4674 O O . MET A 1 611 ? -11.674 3.087 26.034 1.00 97.88 611 MET A O 1
ATOM 4678 N N . LYS A 1 612 ? -12.119 1.464 27.524 1.00 98.06 612 LYS A N 1
ATOM 4679 C CA . LYS A 1 612 ? -12.177 2.337 28.701 1.00 98.06 612 LYS A CA 1
ATOM 4680 C C . LYS A 1 612 ? -10.835 3.018 28.960 1.00 98.06 612 LYS A C 1
ATOM 4682 O O . LYS A 1 612 ? -10.806 4.221 29.185 1.00 98.06 612 LYS A O 1
ATOM 4687 N N . HIS A 1 613 ? -9.732 2.279 28.864 1.00 96.31 613 HIS A N 1
ATOM 4688 C CA . HIS A 1 613 ? -8.388 2.830 28.997 1.00 96.31 613 HIS A CA 1
ATOM 4689 C C . HIS A 1 613 ? -8.120 3.924 27.957 1.00 96.31 613 HIS A C 1
ATOM 4691 O O . HIS A 1 613 ? -7.632 4.996 28.309 1.00 96.31 613 HIS A O 1
ATOM 4697 N N . GLN A 1 614 ? -8.491 3.703 26.693 1.00 95.94 614 GLN A N 1
ATOM 4698 C CA . GLN A 1 614 ? -8.365 4.713 25.635 1.00 95.94 614 GLN A CA 1
ATOM 4699 C C . GLN A 1 614 ? -9.284 5.923 25.884 1.00 95.94 614 GLN A C 1
ATOM 4701 O O . GLN A 1 614 ? -8.878 7.063 25.660 1.00 95.94 614 GLN A O 1
ATOM 4706 N N . GLN A 1 615 ? -10.497 5.713 26.403 1.00 95.69 615 GLN A N 1
ATOM 4707 C CA . GLN A 1 615 ? -11.393 6.804 26.797 1.00 95.69 615 GLN A CA 1
ATOM 4708 C C . GLN A 1 615 ? -10.790 7.650 27.935 1.00 95.69 615 GLN A C 1
ATOM 4710 O O . GLN A 1 615 ? -10.829 8.876 27.875 1.00 95.69 615 GLN A O 1
ATOM 4715 N N . GLU A 1 616 ? -10.196 7.016 28.947 1.00 95.56 616 GLU A N 1
ATOM 4716 C CA . GLU A 1 616 ? -9.599 7.689 30.110 1.00 95.56 616 GLU A CA 1
ATOM 4717 C C . GLU A 1 616 ? -8.286 8.415 29.776 1.00 95.56 616 GLU A C 1
ATOM 4719 O O . GLU A 1 616 ? -8.026 9.491 30.312 1.00 95.56 616 GLU A O 1
ATOM 4724 N N . THR A 1 617 ? -7.462 7.849 28.891 1.00 94.06 617 THR A N 1
ATOM 4725 C CA . THR A 1 617 ? -6.131 8.390 28.564 1.00 94.06 617 THR A CA 1
ATOM 4726 C C . THR A 1 617 ? -6.134 9.364 27.390 1.00 94.06 617 THR A C 1
ATOM 4728 O O . THR A 1 617 ? -5.347 10.309 27.386 1.00 94.06 617 THR A O 1
ATOM 4731 N N . LEU A 1 618 ? -7.016 9.160 26.407 1.00 94.00 618 LEU A N 1
ATOM 4732 C CA . LEU A 1 618 ? -7.042 9.924 25.153 1.00 94.00 618 LEU A CA 1
ATOM 4733 C C . LEU A 1 618 ? -8.341 10.715 24.960 1.00 94.00 618 LEU A C 1
ATOM 4735 O O . LEU A 1 618 ? -8.440 11.501 24.021 1.00 94.00 618 LEU A O 1
ATOM 4739 N N . GLY A 1 619 ? -9.356 10.505 25.806 1.00 94.19 619 GLY A N 1
ATOM 4740 C CA . GLY A 1 619 ? -10.697 11.050 25.575 1.00 94.19 619 GLY A CA 1
ATOM 4741 C C . GLY A 1 619 ? -11.424 10.375 24.408 1.00 94.19 619 GLY A C 1
ATOM 4742 O O . GLY A 1 619 ? -12.332 10.973 23.830 1.00 94.19 619 GLY A O 1
ATOM 4743 N N . ALA A 1 620 ? -11.018 9.157 24.032 1.00 95.19 620 ALA A N 1
ATOM 4744 C CA . ALA A 1 620 ? -11.577 8.423 22.903 1.00 95.19 620 ALA A CA 1
ATOM 4745 C C . ALA A 1 620 ? -13.087 8.179 23.062 1.00 95.19 620 ALA A C 1
ATOM 4747 O O . ALA A 1 620 ? -13.532 7.605 24.055 1.00 95.19 620 ALA A O 1
ATOM 4748 N N . LYS A 1 621 ? -13.864 8.577 22.049 1.00 96.25 621 LYS A N 1
ATOM 4749 C CA . LYS A 1 621 ? -15.312 8.314 21.956 1.00 96.25 621 LYS A CA 1
ATOM 4750 C C . LYS A 1 621 ? -15.693 7.472 20.751 1.00 96.25 621 LYS A C 1
ATOM 4752 O O . LYS A 1 621 ? -16.713 6.789 20.779 1.00 96.25 621 LYS A O 1
ATOM 4757 N N . LEU A 1 622 ? -14.908 7.542 19.679 1.00 97.75 622 LEU A N 1
ATOM 4758 C CA . LEU A 1 622 ? -15.199 6.850 18.434 1.00 97.75 622 LEU A CA 1
ATOM 4759 C C . LEU A 1 622 ? -14.221 5.699 18.240 1.00 97.75 622 LEU A C 1
ATOM 4761 O O . LEU A 1 622 ? -13.011 5.867 18.385 1.00 97.75 622 LEU A O 1
ATOM 4765 N N . PHE A 1 623 ? -14.757 4.540 17.879 1.00 98.00 623 PHE A N 1
ATOM 4766 C CA . PHE A 1 623 ? -13.982 3.322 17.701 1.00 98.00 623 PHE A CA 1
ATOM 4767 C C . PHE A 1 623 ? -14.307 2.631 16.379 1.00 98.00 623 PHE A C 1
ATOM 4769 O O . PHE A 1 623 ? -15.397 2.762 15.816 1.00 98.00 623 PHE A O 1
ATOM 4776 N N . THR A 1 624 ? -13.358 1.835 15.904 1.00 96.75 624 THR A N 1
ATOM 4777 C CA . THR A 1 624 ? -13.586 0.864 14.834 1.00 96.75 624 THR A CA 1
ATOM 4778 C C . THR A 1 624 ? -13.134 -0.516 15.276 1.00 96.75 624 THR A C 1
ATOM 4780 O O . THR A 1 624 ? -12.011 -0.687 15.747 1.00 96.75 624 THR A O 1
ATOM 4783 N N . PHE A 1 625 ? -14.008 -1.510 15.134 1.00 96.94 625 PHE A N 1
ATOM 4784 C CA . PHE A 1 625 ? -13.610 -2.903 15.297 1.00 96.94 625 PHE A CA 1
ATOM 4785 C C . PHE A 1 625 ? -12.943 -3.383 14.011 1.00 96.94 625 PHE A C 1
ATOM 4787 O O . PHE A 1 625 ? -13.617 -3.590 13.000 1.00 96.94 625 PHE A O 1
ATOM 4794 N N . VAL A 1 626 ? -11.625 -3.582 14.066 1.00 92.44 626 VAL A N 1
ATOM 4795 C CA . VAL A 1 626 ? -10.811 -4.026 12.918 1.00 92.44 626 VAL A CA 1
ATOM 4796 C C . VAL A 1 626 ? -10.715 -5.552 12.800 1.00 92.44 626 VAL A C 1
ATOM 4798 O O . VAL A 1 626 ? -9.878 -6.074 12.069 1.00 92.44 626 VAL A O 1
ATOM 4801 N N . ASP A 1 627 ? -11.576 -6.268 13.523 1.00 92.50 627 ASP A N 1
ATOM 4802 C CA . ASP A 1 627 ? -11.808 -7.702 13.373 1.00 92.50 627 ASP A CA 1
ATOM 4803 C C . ASP A 1 627 ? -12.177 -8.061 11.927 1.00 92.50 627 ASP A C 1
ATOM 4805 O O . ASP A 1 627 ? -12.976 -7.374 11.286 1.00 92.50 627 ASP A O 1
ATOM 4809 N N . GLU A 1 628 ? -11.712 -9.213 11.438 1.00 88.19 628 GLU A N 1
ATOM 4810 C CA . GLU A 1 628 ? -12.139 -9.701 10.124 1.00 88.19 628 GLU A CA 1
ATOM 4811 C C . GLU A 1 628 ? -13.632 -10.041 10.092 1.00 88.19 628 GLU A C 1
ATOM 4813 O O . GLU A 1 628 ? -14.274 -9.925 9.048 1.00 88.19 628 GLU A O 1
ATOM 4818 N N . MET A 1 629 ? -14.181 -10.528 11.212 1.00 89.44 629 MET A N 1
ATOM 4819 C CA . MET A 1 629 ? -15.599 -10.865 11.328 1.00 89.44 629 MET A CA 1
ATOM 4820 C C . MET A 1 629 ? -16.033 -11.084 12.784 1.00 89.44 629 MET A C 1
ATOM 4822 O O . MET A 1 629 ? -15.540 -11.999 13.451 1.00 89.44 629 MET A O 1
ATOM 4826 N N . ILE A 1 630 ? -17.056 -10.357 13.243 1.00 93.88 630 ILE A N 1
ATOM 4827 C CA . ILE A 1 630 ? -17.669 -10.560 14.567 1.00 93.88 630 ILE A CA 1
ATOM 4828 C C . ILE A 1 630 ? -19.037 -11.253 14.422 1.00 93.88 630 ILE A C 1
ATOM 4830 O O . ILE A 1 630 ? -19.830 -10.940 13.536 1.00 93.88 630 ILE A O 1
ATOM 4834 N N . SER A 1 631 ? -19.319 -12.241 15.280 1.00 94.00 631 SER A N 1
ATOM 4835 C CA . SER A 1 631 ? -20.617 -12.945 15.316 1.00 94.00 631 SER A CA 1
ATOM 4836 C C . SER A 1 631 ? -21.665 -12.196 16.147 1.00 94.00 631 SER A C 1
ATOM 4838 O O . SER A 1 631 ? -21.315 -11.521 17.117 1.00 94.00 631 SER A O 1
ATOM 4840 N N . ALA A 1 632 ? -22.957 -12.394 15.855 1.00 96.25 632 ALA A N 1
ATOM 4841 C CA . ALA A 1 632 ? -24.061 -11.769 16.594 1.00 96.25 632 ALA A CA 1
ATOM 4842 C C . ALA A 1 632 ? -23.992 -12.055 18.108 1.00 96.25 632 ALA A C 1
ATOM 4844 O O . ALA A 1 632 ? -24.092 -11.153 18.942 1.00 96.25 632 ALA A O 1
ATOM 4845 N N . LYS A 1 633 ? -23.702 -13.310 18.485 1.00 96.12 633 LYS A N 1
ATOM 4846 C CA . LYS A 1 633 ? -23.514 -13.715 19.890 1.00 96.12 633 LYS A CA 1
ATOM 4847 C C . LYS A 1 633 ? -22.364 -12.971 20.575 1.00 96.12 633 LYS A C 1
ATOM 4849 O O . LYS A 1 633 ? -22.430 -12.715 21.778 1.00 96.12 633 LYS A O 1
ATOM 4854 N N . ARG A 1 634 ? -21.286 -12.664 19.851 1.00 96.31 634 ARG A N 1
ATOM 4855 C CA . ARG A 1 634 ? -20.150 -11.918 20.405 1.00 96.31 634 ARG A CA 1
ATOM 4856 C C . ARG A 1 634 ? -20.492 -10.438 20.558 1.00 96.31 634 ARG A C 1
ATOM 4858 O O . ARG A 1 634 ? -20.215 -9.896 21.624 1.00 96.31 634 ARG A O 1
ATOM 4865 N N . PHE A 1 635 ? -21.169 -9.838 19.577 1.00 97.81 635 PHE A N 1
ATOM 4866 C CA . PHE A 1 635 ? -21.703 -8.480 19.705 1.00 97.81 635 PHE A CA 1
ATOM 4867 C C . PHE A 1 635 ? -22.614 -8.330 20.918 1.00 97.81 635 PHE A C 1
ATOM 4869 O O . PHE A 1 635 ? -22.451 -7.368 21.659 1.00 97.81 635 PHE A O 1
ATOM 4876 N N . TRP A 1 636 ? -23.505 -9.293 21.182 1.00 98.25 636 TRP A N 1
ATOM 4877 C CA . TRP A 1 636 ? -24.335 -9.276 22.389 1.00 98.25 636 TRP A CA 1
ATOM 4878 C C . TRP A 1 636 ? -23.495 -9.153 23.664 1.00 98.25 636 TRP A C 1
ATOM 4880 O O . TRP A 1 636 ? -23.790 -8.321 24.520 1.00 98.25 636 TRP A O 1
ATOM 4890 N N . LYS A 1 637 ? -22.435 -9.963 23.794 1.00 98.38 637 LYS A N 1
ATOM 4891 C CA . LYS A 1 637 ? -21.569 -9.948 24.982 1.00 98.38 637 LYS A CA 1
ATOM 4892 C C . LYS A 1 637 ? -20.806 -8.633 25.116 1.00 98.38 637 LYS A C 1
ATOM 4894 O O . LYS A 1 637 ? -20.821 -8.059 26.195 1.00 98.38 637 LYS A O 1
ATOM 4899 N N . ILE A 1 638 ? -20.184 -8.162 24.033 1.00 98.44 638 ILE A N 1
ATOM 4900 C CA . ILE A 1 638 ? -19.455 -6.884 24.014 1.00 98.44 638 ILE A CA 1
ATOM 4901 C C . ILE A 1 638 ? -20.399 -5.738 24.376 1.00 98.44 638 ILE A C 1
ATOM 4903 O O . ILE A 1 638 ? -20.099 -4.959 25.268 1.00 98.44 638 ILE A O 1
ATOM 4907 N N . SER A 1 639 ? -21.579 -5.697 23.759 1.00 98.62 639 SER A N 1
ATOM 4908 C CA . SER A 1 639 ? -22.585 -4.666 24.024 1.00 98.62 639 SER A CA 1
ATOM 4909 C C . SER A 1 639 ? -23.066 -4.702 25.474 1.00 98.62 639 SER A C 1
ATOM 4911 O O . SER A 1 639 ? -23.202 -3.662 26.103 1.00 98.62 639 SER A O 1
ATOM 4913 N N . THR A 1 640 ? -23.279 -5.899 26.031 1.00 98.69 640 THR A N 1
ATOM 4914 C CA . THR A 1 640 ? -23.666 -6.062 27.442 1.00 98.69 640 THR A CA 1
ATOM 4915 C C . THR A 1 640 ? -22.600 -5.498 28.378 1.00 98.69 640 THR A C 1
ATOM 4917 O O . THR A 1 640 ? -22.942 -4.799 29.324 1.00 98.69 640 THR A O 1
ATOM 4920 N N . GLU A 1 641 ? -21.324 -5.773 28.109 1.00 98.62 641 GLU A N 1
ATOM 4921 C CA . GLU A 1 641 ? -20.220 -5.298 28.945 1.00 98.62 641 GLU A CA 1
ATOM 4922 C C . GLU A 1 641 ? -20.001 -3.782 28.813 1.00 98.62 641 GLU A C 1
ATOM 4924 O O . GLU A 1 641 ? -19.832 -3.106 29.823 1.00 98.62 641 GLU A O 1
ATOM 4929 N N . ILE A 1 642 ? -20.091 -3.223 27.598 1.00 98.62 642 ILE A N 1
ATOM 4930 C CA . ILE A 1 642 ? -20.042 -1.766 27.368 1.00 98.62 642 ILE A CA 1
ATOM 4931 C C . ILE A 1 642 ? -21.118 -1.056 28.201 1.00 98.62 642 ILE A C 1
ATOM 4933 O O . ILE A 1 642 ? -20.820 -0.089 28.903 1.00 98.62 642 ILE A O 1
ATOM 4937 N N . LEU A 1 643 ? -22.356 -1.565 28.161 1.00 98.50 643 LEU A N 1
ATOM 4938 C CA . LEU A 1 643 ? -23.479 -1.008 28.918 1.00 98.50 643 LEU A CA 1
ATOM 4939 C C . LEU A 1 643 ? -23.296 -1.179 30.430 1.00 98.50 643 LEU A C 1
ATOM 4941 O O . LEU A 1 643 ? -23.569 -0.250 31.184 1.00 98.50 643 LEU A O 1
ATOM 4945 N N . ALA A 1 644 ? -22.805 -2.338 30.879 1.00 98.25 644 ALA A N 1
ATOM 4946 C CA . ALA A 1 644 ? -22.554 -2.604 32.295 1.00 98.25 644 ALA A CA 1
ATOM 4947 C C . ALA A 1 644 ? -21.493 -1.665 32.893 1.00 98.25 644 ALA A C 1
ATOM 4949 O O . ALA A 1 644 ? -21.605 -1.263 34.049 1.00 98.25 644 ALA A O 1
ATOM 4950 N N . GLN A 1 645 ? -20.485 -1.300 32.101 1.00 97.50 645 GLN A N 1
ATOM 4951 C CA . GLN A 1 645 ? -19.408 -0.388 32.492 1.00 97.50 645 GLN A CA 1
ATOM 4952 C C . GLN A 1 645 ? -19.759 1.095 32.270 1.00 97.50 645 GLN A C 1
ATOM 4954 O O . GLN A 1 645 ? -19.011 1.965 32.715 1.00 97.50 645 GLN A O 1
ATOM 4959 N N . GLY A 1 646 ? -20.878 1.393 31.598 1.00 96.69 646 GLY A N 1
ATOM 4960 C CA . GLY A 1 646 ? -21.343 2.758 31.340 1.00 96.69 646 GLY A CA 1
ATOM 4961 C C . GLY A 1 646 ? -20.434 3.563 30.407 1.00 96.69 646 GLY A C 1
ATOM 4962 O O . GLY A 1 646 ? -20.259 4.762 30.622 1.00 96.69 646 GLY A O 1
ATOM 4963 N N . LEU A 1 647 ? -19.823 2.917 29.408 1.00 97.50 647 LEU A N 1
ATOM 4964 C CA . LEU A 1 647 ? -18.949 3.590 28.439 1.00 97.50 647 LEU A CA 1
ATOM 4965 C C . LEU A 1 647 ? -19.758 4.509 27.500 1.00 97.50 647 LEU A C 1
ATOM 4967 O O . LEU A 1 647 ? -20.792 4.106 26.969 1.00 97.50 647 LEU A O 1
ATOM 4971 N N . ASP A 1 648 ? -19.249 5.723 27.258 1.00 94.62 648 ASP A N 1
ATOM 4972 C CA . ASP A 1 648 ? -19.798 6.699 26.295 1.00 94.62 648 ASP A CA 1
ATOM 4973 C C . ASP A 1 648 ? -19.035 6.573 24.974 1.00 94.62 648 ASP A C 1
ATOM 4975 O O . ASP A 1 648 ? -18.059 7.287 24.730 1.00 94.62 648 ASP A O 1
ATOM 4979 N N . VAL A 1 649 ? -19.429 5.593 24.157 1.00 97.12 649 VAL A N 1
ATOM 4980 C CA . VAL A 1 649 ? -18.707 5.232 22.933 1.00 97.12 649 VAL A CA 1
ATOM 4981 C C . VAL A 1 649 ? -19.634 5.061 21.742 1.00 97.12 649 VAL A C 1
ATOM 4983 O O . VAL A 1 649 ? -20.786 4.651 21.872 1.00 97.12 649 VAL A O 1
ATOM 4986 N N . HIS A 1 650 ? -19.095 5.304 20.552 1.00 98.19 650 HIS A N 1
ATOM 4987 C CA . HIS A 1 650 ? -19.721 4.975 19.281 1.00 98.19 650 HIS A CA 1
ATOM 4988 C C . HIS A 1 650 ? -18.758 4.197 18.396 1.00 98.19 650 HIS A C 1
ATOM 4990 O O . HIS A 1 650 ? -17.565 4.491 18.358 1.00 98.19 650 HIS A O 1
ATOM 4996 N N . TYR A 1 651 ? -19.262 3.214 17.654 1.00 98.12 651 TYR A N 1
ATOM 4997 C CA . TYR A 1 651 ? -18.408 2.404 16.795 1.00 98.12 651 TYR A CA 1
ATOM 4998 C C . TYR A 1 651 ? -19.079 1.922 15.518 1.00 98.12 651 TYR A C 1
ATOM 5000 O O . TYR A 1 651 ? -20.308 1.825 15.416 1.00 98.12 651 TYR A O 1
ATOM 5008 N N . TYR A 1 652 ? -18.235 1.559 14.554 1.00 97.06 652 TYR A N 1
ATOM 5009 C CA . TYR A 1 652 ? -18.611 0.661 13.471 1.00 97.06 652 TYR A CA 1
ATOM 5010 C C . TYR A 1 652 ? -17.822 -0.649 13.541 1.00 97.06 652 TYR A C 1
ATOM 5012 O O . TYR A 1 652 ? -16.776 -0.731 14.189 1.00 97.06 652 TYR A O 1
ATOM 5020 N N . ALA A 1 653 ? -18.351 -1.691 12.904 1.00 96.88 653 ALA A N 1
ATOM 5021 C CA . ALA A 1 653 ? -17.733 -3.013 12.876 1.00 96.88 653 ALA A CA 1
ATOM 5022 C C . ALA A 1 653 ? -18.029 -3.756 11.567 1.00 96.88 653 ALA A C 1
ATOM 5024 O O . ALA A 1 653 ? -18.899 -3.351 10.793 1.00 96.88 653 ALA A O 1
ATOM 5025 N N . LEU A 1 654 ? -17.319 -4.861 11.336 1.00 94.88 654 LEU A N 1
ATOM 5026 C CA . LEU A 1 654 ? -17.541 -5.759 10.205 1.00 94.88 654 LEU A CA 1
ATOM 5027 C C . LEU A 1 654 ? -18.288 -7.017 10.660 1.00 94.88 654 LEU A C 1
ATOM 5029 O O . LEU A 1 654 ? -17.951 -7.643 11.672 1.00 94.88 654 LEU A O 1
ATOM 5033 N N . ALA A 1 655 ? -19.309 -7.399 9.897 1.00 95.75 655 ALA A N 1
ATOM 5034 C CA . ALA A 1 655 ? -20.129 -8.565 10.190 1.00 95.75 655 ALA A CA 1
ATOM 5035 C C . ALA A 1 655 ? -20.676 -9.224 8.917 1.00 95.75 655 ALA A C 1
ATOM 5037 O O . ALA A 1 655 ? -20.539 -8.734 7.796 1.00 95.75 655 ALA A O 1
ATOM 5038 N N . LYS A 1 656 ? -21.315 -10.379 9.098 1.00 94.75 656 LYS A N 1
ATOM 5039 C CA . LYS A 1 656 ? -22.012 -11.109 8.040 1.00 94.75 656 LYS A CA 1
ATOM 5040 C C . LYS A 1 656 ? -23.511 -11.039 8.316 1.00 94.75 656 LYS A C 1
ATOM 5042 O O . LYS A 1 656 ? -23.883 -11.272 9.464 1.00 94.75 656 LYS A O 1
ATOM 5047 N N . PRO A 1 657 ? -24.362 -10.761 7.315 1.00 96.00 657 PRO A N 1
ATOM 5048 C CA . PRO A 1 657 ? -25.790 -10.585 7.546 1.00 96.00 657 PRO A CA 1
ATOM 5049 C C . PRO A 1 657 ? -26.501 -11.943 7.690 1.00 96.00 657 PRO A C 1
ATOM 5051 O O . PRO A 1 657 ? -27.163 -12.431 6.780 1.00 96.00 657 PRO A O 1
ATOM 5054 N N . THR A 1 658 ? -26.327 -12.592 8.840 1.00 95.06 658 THR A N 1
ATOM 5055 C CA . THR A 1 658 ? -26.923 -13.896 9.171 1.00 95.06 658 THR A CA 1
ATOM 5056 C C . THR A 1 658 ? -28.153 -13.747 10.068 1.00 95.06 658 THR A C 1
ATOM 5058 O O . THR A 1 658 ? -28.245 -12.826 10.878 1.00 95.06 658 THR A O 1
ATOM 5061 N N . ARG A 1 659 ? -29.128 -14.661 9.946 1.00 95.56 659 ARG A N 1
ATOM 5062 C CA . ARG A 1 659 ? -30.436 -14.568 10.637 1.00 95.56 659 ARG A CA 1
ATOM 5063 C C . ARG A 1 659 ? -30.350 -14.539 12.175 1.00 95.56 659 ARG A C 1
ATOM 5065 O O . ARG A 1 659 ? -31.338 -14.186 12.818 1.00 95.56 659 ARG A O 1
ATOM 5072 N N . ASP A 1 660 ? -29.204 -14.896 12.754 1.00 95.38 660 ASP A N 1
ATOM 5073 C CA . ASP A 1 660 ? -28.916 -14.806 14.190 1.00 95.38 660 ASP A CA 1
ATOM 5074 C C . ASP A 1 660 ? -28.734 -13.364 14.692 1.00 95.38 660 ASP A C 1
ATOM 5076 O O . ASP A 1 660 ? -28.755 -13.150 15.901 1.00 95.38 660 ASP A O 1
ATOM 5080 N N . PHE A 1 661 ? -28.638 -12.364 13.810 1.00 97.62 661 PHE A N 1
ATOM 5081 C CA . PHE A 1 661 ? -28.847 -10.957 14.165 1.00 97.62 661 PHE A CA 1
ATOM 5082 C C . PHE A 1 661 ? -30.345 -10.685 14.391 1.00 97.62 661 PHE A C 1
ATOM 5084 O O . PHE A 1 661 ? -31.080 -10.212 13.515 1.00 97.62 661 PHE A O 1
ATOM 5091 N N . THR A 1 662 ? -30.823 -11.046 15.583 1.00 98.12 662 THR A N 1
ATOM 5092 C CA . THR A 1 662 ? -32.202 -10.791 16.017 1.00 98.12 662 THR A CA 1
ATOM 5093 C C . THR A 1 662 ? -32.414 -9.307 16.345 1.00 98.12 662 THR A C 1
ATOM 5095 O O . THR A 1 662 ? -31.439 -8.595 16.611 1.00 98.12 662 THR A O 1
ATOM 5098 N N . PRO A 1 663 ? -33.671 -8.820 16.363 1.00 98.12 663 PRO A N 1
ATOM 5099 C CA . PRO A 1 663 ? -33.971 -7.460 16.806 1.00 98.12 663 PRO A CA 1
ATOM 5100 C C . PRO A 1 663 ? -33.379 -7.140 18.185 1.00 98.12 663 PRO A C 1
ATOM 5102 O O . PRO A 1 663 ? -32.768 -6.090 18.344 1.00 98.12 663 PRO A O 1
ATOM 5105 N N . GLU A 1 664 ? -33.435 -8.072 19.149 1.00 98.19 664 GLU A N 1
ATOM 5106 C CA . GLU A 1 664 ? -32.907 -7.815 20.497 1.00 98.19 664 GLU A CA 1
ATOM 5107 C C . GLU A 1 664 ? -31.384 -7.622 20.520 1.00 98.19 664 GLU A C 1
ATOM 5109 O O . GLU A 1 664 ? -30.871 -6.868 21.351 1.00 98.19 664 GLU A O 1
ATOM 5114 N N . ILE A 1 665 ? -30.647 -8.316 19.643 1.00 98.50 665 ILE A N 1
ATOM 5115 C CA . ILE A 1 665 ? -29.195 -8.144 19.509 1.00 98.50 665 ILE A CA 1
ATOM 5116 C C . ILE A 1 665 ? -28.889 -6.798 18.858 1.00 98.50 665 ILE A C 1
ATOM 5118 O O . ILE A 1 665 ? -28.049 -6.062 19.368 1.00 98.50 665 ILE A O 1
ATOM 5122 N N . LEU A 1 666 ? -29.579 -6.464 17.768 1.00 98.50 666 LEU A N 1
ATOM 5123 C CA . LEU A 1 666 ? -29.354 -5.226 17.021 1.00 98.50 666 LEU A CA 1
ATOM 5124 C C . LEU A 1 666 ? -29.718 -3.980 17.841 1.00 98.50 666 LEU A C 1
ATOM 5126 O O . LEU A 1 666 ? -28.950 -3.020 17.857 1.00 98.50 666 LEU A O 1
ATOM 5130 N N . ASP A 1 667 ? -30.825 -4.009 18.588 1.00 98.06 667 ASP A N 1
ATOM 5131 C CA . ASP A 1 667 ? -31.189 -2.922 19.503 1.00 98.06 667 ASP A CA 1
ATOM 5132 C C . ASP A 1 667 ? -30.134 -2.741 20.601 1.00 98.06 667 ASP A C 1
ATOM 5134 O O . ASP A 1 667 ? -29.737 -1.614 20.894 1.00 98.06 667 ASP A O 1
ATOM 5138 N N . LYS A 1 668 ? -29.608 -3.842 21.155 1.00 98.44 668 LYS A N 1
ATOM 5139 C CA . LYS A 1 668 ? -28.533 -3.790 22.157 1.00 98.44 668 LYS A CA 1
ATOM 5140 C C . LYS A 1 668 ? -27.233 -3.240 21.599 1.00 98.44 668 LYS A C 1
ATOM 5142 O O . LYS A 1 668 ? -26.554 -2.476 22.272 1.00 98.44 668 LYS A O 1
ATOM 5147 N N . MET A 1 669 ? -26.876 -3.654 20.385 1.00 98.38 669 MET A N 1
ATOM 5148 C CA . MET A 1 669 ? -25.708 -3.132 19.686 1.00 98.38 669 MET A CA 1
ATOM 5149 C C . MET A 1 669 ? -25.825 -1.619 19.543 1.00 98.38 669 MET A C 1
ATOM 5151 O O . MET A 1 669 ? -24.881 -0.909 19.876 1.00 98.38 669 MET A O 1
ATOM 5155 N N . HIS A 1 670 ? -26.983 -1.122 19.099 1.00 97.69 670 HIS A N 1
ATOM 5156 C CA . HIS A 1 670 ? -27.226 0.312 18.971 1.00 97.69 670 HIS A CA 1
ATOM 5157 C C . HIS A 1 670 ? -27.152 1.042 20.322 1.00 97.69 670 HIS A C 1
ATOM 5159 O O . HIS A 1 670 ? -26.521 2.098 20.411 1.00 97.69 670 HIS A O 1
ATOM 5165 N N . GLU A 1 671 ? -27.777 0.491 21.368 1.00 97.38 671 GLU A N 1
ATOM 5166 C CA . GLU A 1 671 ? -27.729 1.022 22.739 1.00 97.38 671 GLU A CA 1
ATOM 5167 C C . GLU A 1 671 ? -26.286 1.125 23.252 1.00 97.38 671 GLU A C 1
ATOM 5169 O O . GLU A 1 671 ? -25.898 2.154 23.793 1.00 97.38 671 GLU A O 1
ATOM 5174 N N . ALA A 1 672 ? -25.464 0.108 22.986 1.00 98.19 672 ALA A N 1
ATOM 5175 C CA . ALA A 1 672 ? -24.046 0.073 23.334 1.00 98.19 672 ALA A CA 1
ATOM 5176 C C . ALA A 1 672 ? -23.142 0.900 22.400 1.00 98.19 672 ALA A C 1
ATOM 5178 O O . ALA A 1 672 ? -21.923 0.801 22.495 1.00 98.19 672 ALA A O 1
ATOM 5179 N N . GLY A 1 673 ? -23.706 1.669 21.464 1.00 97.50 673 GLY A N 1
ATOM 5180 C CA . GLY A 1 673 ? -22.944 2.597 20.627 1.00 97.50 673 GLY A CA 1
ATOM 5181 C C . GLY A 1 673 ? -22.660 2.151 19.192 1.00 97.50 673 GLY A C 1
ATOM 5182 O O . GLY A 1 673 ? -22.024 2.891 18.444 1.00 97.50 673 GLY A O 1
ATOM 5183 N N . CYS A 1 674 ? -23.139 0.990 18.740 1.00 98.12 674 CYS A N 1
ATOM 5184 C CA . CYS A 1 674 ? -23.009 0.609 17.332 1.00 98.12 674 CYS A CA 1
ATOM 5185 C C . CYS A 1 674 ? -23.816 1.573 16.449 1.00 98.12 674 CYS A C 1
ATOM 5187 O O . CYS A 1 674 ? -25.025 1.742 16.634 1.00 98.12 674 CYS A O 1
ATOM 5189 N N . ARG A 1 675 ? -23.153 2.215 15.485 1.00 97.12 675 ARG A N 1
ATOM 5190 C CA . ARG A 1 675 ? -23.786 3.156 14.545 1.00 97.12 675 ARG A CA 1
ATOM 5191 C C . ARG A 1 675 ? -23.796 2.648 13.116 1.00 97.12 675 ARG A C 1
ATOM 5193 O O . ARG A 1 675 ? -24.724 2.959 12.376 1.00 97.12 675 ARG A O 1
ATOM 5200 N N . ALA A 1 676 ? -22.813 1.841 12.733 1.00 96.31 676 ALA A N 1
ATOM 5201 C CA . ALA A 1 676 ? -22.756 1.247 11.407 1.00 96.31 676 ALA A CA 1
ATOM 5202 C C . ALA A 1 676 ? -22.181 -0.165 11.437 1.00 96.31 676 ALA A C 1
ATOM 5204 O O . ALA A 1 676 ? -21.315 -0.487 12.252 1.00 96.31 676 ALA A O 1
ATOM 5205 N N . VAL A 1 677 ? -22.632 -0.989 10.498 1.00 97.44 677 VAL A N 1
ATOM 5206 C CA . VAL A 1 677 ? -22.045 -2.297 10.231 1.00 97.44 677 VAL A CA 1
ATOM 5207 C C . VAL A 1 677 ? -21.728 -2.413 8.749 1.00 97.44 677 VAL A C 1
ATOM 5209 O O . VAL A 1 677 ? -22.567 -2.138 7.890 1.00 97.44 677 VAL A O 1
ATOM 5212 N N . TYR A 1 678 ? -20.501 -2.842 8.474 1.00 95.62 678 TYR A N 1
ATOM 5213 C CA . TYR A 1 678 ? -20.073 -3.288 7.161 1.00 95.62 678 TYR A CA 1
ATOM 5214 C C . TYR A 1 678 ? -20.416 -4.768 7.006 1.00 95.62 678 TYR A C 1
ATOM 5216 O O . TYR A 1 678 ? -19.778 -5.647 7.590 1.00 95.62 678 TYR A O 1
ATOM 5224 N N . TRP A 1 679 ? -21.453 -5.034 6.227 1.00 96.88 679 TRP A N 1
ATOM 5225 C CA . TRP A 1 679 ? -21.943 -6.358 5.905 1.00 96.88 679 TRP A CA 1
ATOM 5226 C C . TRP A 1 679 ? -21.172 -6.928 4.719 1.00 96.88 679 TRP A C 1
ATOM 5228 O O . TRP A 1 679 ? -21.266 -6.421 3.601 1.00 96.88 679 TRP A O 1
ATOM 5238 N N . GLY A 1 680 ? -20.441 -8.020 4.947 1.00 95.06 680 GLY A N 1
ATOM 5239 C CA . GLY A 1 680 ? -19.894 -8.847 3.869 1.00 95.06 680 GLY A CA 1
ATOM 5240 C C . GLY A 1 680 ? -21.016 -9.612 3.169 1.00 95.06 680 GLY A C 1
ATOM 5241 O O . GLY A 1 680 ? -21.229 -10.783 3.501 1.00 95.06 680 GLY A O 1
ATOM 5242 N N . LEU A 1 681 ? -21.759 -8.923 2.297 1.00 95.69 681 LEU A N 1
ATOM 5243 C CA . LEU A 1 681 ? -22.906 -9.430 1.538 1.00 95.69 681 LEU A CA 1
ATOM 5244 C C . LEU A 1 681 ? -22.446 -10.166 0.272 1.00 95.69 681 LEU A C 1
ATOM 5246 O O . LEU A 1 681 ? -22.897 -11.275 0.020 1.00 95.69 681 LEU A O 1
ATOM 5250 N N . GLU A 1 682 ? -21.492 -9.573 -0.447 1.00 95.44 682 GLU A N 1
ATOM 5251 C CA . GLU A 1 682 ? -20.817 -10.002 -1.683 1.00 95.44 682 GLU A CA 1
ATOM 5252 C C . GLU A 1 682 ? -21.688 -10.109 -2.934 1.00 95.44 682 GLU A C 1
ATOM 5254 O O . GLU A 1 682 ? -21.265 -9.643 -3.989 1.00 95.44 682 GLU A O 1
ATOM 5259 N N . SER A 1 683 ? -22.880 -10.702 -2.844 1.00 96.31 683 SER A N 1
ATOM 5260 C CA . SER A 1 683 ? -23.791 -10.899 -3.977 1.00 96.31 683 SER A CA 1
ATOM 5261 C C . SER A 1 683 ? -25.249 -10.964 -3.515 1.00 96.31 683 SER A C 1
ATOM 5263 O O . SER A 1 683 ? -25.535 -11.329 -2.376 1.00 96.31 683 SER A O 1
ATOM 5265 N N . GLY A 1 684 ? -26.178 -10.617 -4.408 1.00 96.31 684 GLY A N 1
ATOM 5266 C CA . GLY A 1 684 ? -27.610 -10.879 -4.230 1.00 96.31 684 GLY A CA 1
ATOM 5267 C C . GLY A 1 684 ? -28.097 -12.139 -4.957 1.00 96.31 684 GLY A C 1
ATOM 5268 O O . GLY A 1 684 ? -29.279 -12.460 -4.851 1.00 96.31 684 GLY A O 1
ATOM 5269 N N . SER A 1 685 ? -27.219 -12.843 -5.686 1.00 96.62 685 SER A N 1
ATOM 5270 C CA . SER A 1 685 ? -27.523 -14.131 -6.325 1.00 96.62 685 SER A CA 1
ATOM 5271 C C . SER A 1 685 ? -27.254 -15.291 -5.368 1.00 96.62 685 SER A C 1
ATOM 5273 O O . SER A 1 685 ? -26.125 -15.503 -4.921 1.00 96.62 685 SER A O 1
ATOM 5275 N N . GLU A 1 686 ? -28.279 -16.109 -5.121 1.00 96.25 686 GLU A N 1
ATOM 5276 C CA . GLU A 1 686 ? -28.163 -17.338 -4.321 1.00 96.25 686 GLU A CA 1
ATOM 5277 C C . GLU A 1 686 ? -27.112 -18.301 -4.889 1.00 96.25 686 GLU A C 1
ATOM 5279 O O . GLU A 1 686 ? -26.365 -18.941 -4.147 1.00 96.25 686 GLU A O 1
ATOM 5284 N N . ARG A 1 687 ? -27.004 -18.380 -6.222 1.00 95.69 687 ARG A N 1
ATOM 5285 C CA . ARG A 1 687 ? -26.041 -19.257 -6.894 1.00 95.69 687 ARG A CA 1
ATOM 5286 C C . ARG A 1 687 ? -24.607 -18.807 -6.625 1.00 95.69 687 ARG A C 1
ATOM 5288 O O . ARG A 1 687 ? -23.757 -19.638 -6.309 1.00 95.69 687 ARG A O 1
ATOM 5295 N N . VAL A 1 688 ? -24.338 -17.505 -6.726 1.00 95.44 688 VAL A N 1
ATOM 5296 C CA . VAL A 1 688 ? -23.004 -16.939 -6.474 1.00 95.44 688 VAL A CA 1
ATOM 5297 C C . VAL A 1 688 ? -22.643 -17.045 -4.991 1.00 95.44 688 VAL A C 1
ATOM 5299 O O . VAL A 1 688 ? -21.543 -17.491 -4.668 1.00 95.44 688 VAL A O 1
ATOM 5302 N N . LEU A 1 689 ? -23.575 -16.744 -4.078 1.00 96.50 689 LEU A N 1
ATOM 5303 C CA . LEU A 1 689 ? -23.369 -16.912 -2.631 1.00 96.50 689 LEU A CA 1
ATOM 5304 C C . LEU A 1 689 ? -23.051 -18.365 -2.242 1.00 96.50 689 LEU A C 1
ATOM 5306 O O . LEU A 1 689 ? -22.198 -18.601 -1.377 1.00 96.50 689 LEU A O 1
ATOM 5310 N N . ALA A 1 690 ? -23.696 -19.336 -2.897 1.00 95.06 690 ALA A N 1
ATOM 5311 C CA . ALA A 1 690 ? -23.418 -20.756 -2.710 1.00 95.06 690 ALA A CA 1
ATOM 5312 C C . ALA A 1 690 ? -22.018 -21.145 -3.213 1.00 95.06 690 ALA A C 1
ATOM 5314 O O . ALA A 1 690 ? -21.294 -21.839 -2.500 1.00 95.06 690 ALA A O 1
ATOM 5315 N N . LEU A 1 691 ? -21.597 -20.656 -4.388 1.00 94.38 691 LEU A N 1
ATOM 5316 C CA . LEU A 1 691 ? -20.233 -20.861 -4.903 1.00 94.38 691 LEU A CA 1
ATOM 5317 C C . LEU A 1 691 ? -19.166 -20.237 -3.995 1.00 94.38 691 LEU A C 1
ATOM 5319 O O . LEU A 1 691 ? -18.077 -20.787 -3.820 1.00 94.38 691 LEU A O 1
ATOM 5323 N N . MET A 1 692 ? -19.480 -19.096 -3.388 1.00 95.25 692 MET A N 1
ATOM 5324 C CA . MET A 1 692 ? -18.612 -18.445 -2.415 1.00 95.25 692 MET A CA 1
ATOM 5325 C C . MET A 1 692 ? -18.516 -19.209 -1.085 1.00 95.25 692 MET A C 1
ATOM 5327 O O . MET A 1 692 ? -17.620 -18.901 -0.305 1.00 95.25 692 MET A O 1
ATOM 5331 N N . ASP A 1 693 ? -19.423 -20.153 -0.792 1.00 94.12 693 ASP A N 1
ATOM 5332 C CA . ASP A 1 693 ? -19.678 -20.707 0.552 1.00 94.12 693 ASP A CA 1
ATOM 5333 C C . ASP A 1 693 ? -19.687 -19.592 1.608 1.00 94.12 693 ASP A C 1
ATOM 5335 O O . ASP A 1 693 ? -18.934 -19.601 2.585 1.00 94.12 693 ASP A O 1
ATOM 5339 N N . LYS A 1 694 ? -20.489 -18.545 1.368 1.00 89.31 694 LYS A N 1
ATOM 5340 C CA . LYS A 1 694 ? -20.465 -17.337 2.204 1.00 89.31 694 LYS A CA 1
ATOM 5341 C C . LYS A 1 694 ? -21.153 -17.548 3.554 1.00 89.31 694 LYS A C 1
ATOM 5343 O O . LYS A 1 694 ? -20.750 -16.949 4.556 1.00 89.31 694 LYS A O 1
ATOM 5348 N N . GLY A 1 695 ? -22.150 -18.431 3.609 1.00 87.44 695 GLY A N 1
ATOM 5349 C CA . GLY A 1 695 ? -22.908 -18.762 4.821 1.00 87.44 695 GLY A CA 1
ATOM 5350 C C . GLY A 1 695 ? -24.068 -17.829 5.152 1.00 87.44 695 GLY A C 1
ATOM 5351 O O . GLY A 1 695 ? -24.671 -17.987 6.209 1.00 87.44 695 GLY A O 1
ATOM 5352 N N . ASN A 1 696 ? -24.360 -16.861 4.288 1.00 92.94 696 ASN A N 1
ATOM 5353 C CA . ASN A 1 696 ? -25.628 -16.139 4.236 1.00 92.94 696 ASN A CA 1
ATOM 5354 C C . ASN A 1 696 ? -26.320 -16.459 2.904 1.00 92.94 696 ASN A C 1
ATOM 5356 O O . ASN A 1 696 ? -25.673 -16.905 1.959 1.00 92.94 696 ASN A O 1
ATOM 5360 N N . ASP A 1 697 ? -27.622 -16.216 2.868 1.00 94.44 697 ASP A N 1
ATOM 5361 C CA . ASP A 1 697 ? -28.479 -16.268 1.683 1.00 94.44 697 ASP A CA 1
ATOM 5362 C C . ASP A 1 697 ? -29.141 -14.892 1.492 1.00 94.44 697 ASP A C 1
ATOM 5364 O O . ASP A 1 697 ? -29.076 -14.035 2.387 1.00 94.44 697 ASP A O 1
ATOM 5368 N N . ALA A 1 698 ? -29.737 -14.638 0.330 1.00 94.25 698 ALA A N 1
ATOM 5369 C CA . ALA A 1 698 ? -30.293 -13.331 -0.005 1.00 94.25 698 ALA A CA 1
ATOM 5370 C C . ALA A 1 698 ? -31.477 -12.987 0.911 1.00 94.25 698 ALA A C 1
ATOM 5372 O O . ALA A 1 698 ? -31.508 -11.905 1.496 1.00 94.25 698 ALA A O 1
ATOM 5373 N N . GLU A 1 699 ? -32.413 -13.916 1.119 1.00 95.06 699 GLU A N 1
ATOM 5374 C CA . GLU A 1 699 ? -33.580 -13.692 1.988 1.00 95.06 699 GLU A CA 1
ATOM 5375 C C . GLU A 1 699 ? -33.171 -13.338 3.431 1.00 95.06 699 GLU A C 1
ATOM 5377 O O . GLU A 1 699 ? -33.667 -12.375 4.021 1.00 95.06 699 GLU A O 1
ATOM 5382 N N . GLY A 1 700 ? -32.238 -14.092 4.015 1.00 95.75 700 GLY A N 1
ATOM 5383 C CA . GLY A 1 700 ? -31.724 -13.835 5.356 1.00 95.75 700 GLY A CA 1
ATOM 5384 C C . GLY A 1 700 ? -30.996 -12.502 5.436 1.00 95.75 700 GLY A C 1
ATOM 5385 O O . GLY A 1 700 ? -31.175 -11.769 6.409 1.00 95.75 700 GLY A O 1
ATOM 5386 N N . SER A 1 701 ? -30.238 -12.161 4.394 1.00 97.12 701 SER A N 1
ATOM 5387 C CA . SER A 1 701 ? -29.543 -10.880 4.316 1.00 97.12 701 SER A CA 1
ATOM 5388 C C . SER A 1 701 ? -30.529 -9.709 4.279 1.00 97.12 701 SER A C 1
ATOM 5390 O O . SER A 1 701 ? -30.370 -8.756 5.034 1.00 97.12 701 SER A O 1
ATOM 5392 N N . GLU A 1 702 ? -31.596 -9.806 3.485 1.00 96.69 702 GLU A N 1
ATOM 5393 C CA . GLU A 1 702 ? -32.678 -8.813 3.415 1.00 96.69 702 GLU A CA 1
ATOM 5394 C C . GLU A 1 702 ? -33.364 -8.608 4.777 1.00 96.69 702 GLU A C 1
ATOM 5396 O O . GLU A 1 702 ? -33.546 -7.473 5.229 1.00 96.69 702 GLU A O 1
ATOM 5401 N N . ILE A 1 703 ? -33.663 -9.698 5.494 1.00 97.31 703 ILE A N 1
ATOM 5402 C CA . ILE A 1 703 ? -34.228 -9.632 6.850 1.00 97.31 703 ILE A CA 1
ATOM 5403 C C . ILE A 1 703 ? -33.294 -8.877 7.806 1.00 97.31 703 ILE A C 1
ATOM 5405 O O . ILE A 1 703 ? -33.762 -8.043 8.586 1.00 97.31 703 ILE A O 1
ATOM 5409 N N . VAL A 1 704 ? -31.992 -9.171 7.775 1.00 97.94 704 VAL A N 1
ATOM 5410 C CA . VAL A 1 704 ? -31.007 -8.555 8.677 1.00 97.94 704 VAL A CA 1
ATOM 5411 C C . VAL A 1 704 ? -30.800 -7.082 8.350 1.00 97.94 704 VAL A C 1
ATOM 5413 O O . VAL A 1 704 ? -30.805 -6.267 9.269 1.00 97.94 704 VAL A O 1
ATOM 5416 N N . LEU A 1 705 ? -30.687 -6.721 7.068 1.00 97.38 705 LEU A N 1
ATOM 5417 C CA . LEU A 1 705 ? -30.555 -5.327 6.638 1.00 97.38 705 LEU A CA 1
ATOM 5418 C C . LEU A 1 705 ? -31.749 -4.496 7.122 1.00 97.38 705 LEU A C 1
ATOM 5420 O O . LEU A 1 705 ? -31.559 -3.455 7.757 1.00 97.38 705 LEU A O 1
ATOM 5424 N N . ARG A 1 706 ? -32.978 -4.990 6.929 1.00 96.19 706 ARG A N 1
ATOM 5425 C CA . ARG A 1 706 ? -34.183 -4.320 7.435 1.00 96.19 706 ARG A CA 1
ATOM 5426 C C . ARG A 1 706 ? -34.152 -4.147 8.956 1.00 96.19 706 ARG A C 1
ATOM 5428 O O . ARG A 1 706 ? -34.289 -3.025 9.436 1.00 96.19 706 ARG A O 1
ATOM 5435 N N . ARG A 1 707 ? -33.916 -5.224 9.713 1.00 96.81 707 ARG A N 1
ATOM 5436 C CA . ARG A 1 707 ? -33.880 -5.176 11.190 1.00 96.81 707 ARG A CA 1
ATOM 5437 C C . ARG A 1 707 ? -32.790 -4.246 11.715 1.00 96.81 707 ARG A C 1
ATOM 5439 O O . ARG A 1 707 ? -33.009 -3.510 12.669 1.00 96.81 707 ARG A O 1
ATOM 5446 N N . SER A 1 708 ? -31.611 -4.279 11.100 1.00 97.12 708 SER A N 1
ATOM 5447 C CA . SER A 1 708 ? -30.484 -3.430 11.486 1.00 97.12 708 SER A CA 1
ATOM 5448 C C . SER A 1 708 ? -30.826 -1.958 11.258 1.00 97.12 708 SER A C 1
ATOM 5450 O O . SER A 1 708 ? -30.615 -1.128 12.142 1.00 97.12 708 SER A O 1
ATOM 5452 N N . SER A 1 709 ? -31.491 -1.661 10.138 1.00 94.62 709 SER A N 1
ATOM 5453 C CA . SER A 1 709 ? -32.018 -0.330 9.859 1.00 94.62 709 SER A CA 1
ATOM 5454 C C . SER A 1 709 ? -33.057 0.125 10.887 1.00 94.62 709 SER A C 1
ATOM 5456 O O . SER A 1 709 ? -32.968 1.248 11.381 1.00 94.62 709 SER A O 1
ATOM 5458 N N . GLU A 1 710 ? -34.023 -0.729 11.231 1.00 94.31 710 GLU A N 1
ATOM 5459 C CA . GLU A 1 710 ? -35.055 -0.455 12.246 1.00 94.31 710 GLU A CA 1
ATOM 5460 C C . GLU A 1 710 ? -34.452 -0.213 13.642 1.00 94.31 710 GLU A C 1
ATOM 5462 O O . GLU A 1 710 ? -34.915 0.657 14.384 1.00 94.31 710 GLU A O 1
ATOM 5467 N N . ALA A 1 711 ? -33.366 -0.916 13.978 1.00 95.94 711 ALA A N 1
ATOM 5468 C CA . ALA A 1 711 ? -32.624 -0.718 15.221 1.00 95.94 711 ALA A CA 1
ATOM 5469 C C . ALA A 1 711 ? -31.873 0.628 15.280 1.00 95.94 711 ALA A C 1
ATOM 5471 O O . ALA A 1 711 ? -31.491 1.055 16.370 1.00 95.94 711 ALA A O 1
ATOM 5472 N N . GLY A 1 712 ? -31.709 1.320 14.146 1.00 94.62 712 GLY A N 1
ATOM 5473 C CA . GLY A 1 712 ? -30.948 2.569 14.025 1.00 94.62 712 GLY A CA 1
ATOM 5474 C C . GLY A 1 712 ? -29.505 2.380 13.550 1.00 94.62 712 GLY A C 1
ATOM 5475 O O . GLY A 1 712 ? -28.733 3.333 13.572 1.00 94.62 712 GLY A O 1
ATOM 5476 N N . ILE A 1 713 ? -29.127 1.174 13.121 1.00 96.69 713 ILE A N 1
ATOM 5477 C CA . ILE A 1 713 ? -27.784 0.869 12.621 1.00 96.69 713 ILE A CA 1
ATOM 5478 C C . ILE A 1 713 ? -27.739 1.094 11.104 1.00 96.69 713 ILE A C 1
ATOM 5480 O O . ILE A 1 713 ? -28.631 0.697 10.347 1.00 96.69 713 ILE A O 1
ATOM 5484 N N . ARG A 1 714 ? -26.679 1.763 10.653 1.00 95.25 714 ARG A N 1
ATOM 5485 C CA . ARG A 1 714 ? -26.419 2.057 9.244 1.00 95.25 714 ARG A CA 1
ATOM 5486 C C . ARG A 1 714 ? -25.785 0.851 8.558 1.00 95.25 714 ARG A C 1
ATOM 5488 O O . ARG A 1 714 ? -24.839 0.257 9.075 1.00 95.25 714 ARG A O 1
ATOM 5495 N N . ASN A 1 715 ? -26.288 0.508 7.382 1.00 95.19 715 ASN A N 1
ATOM 5496 C CA . ASN A 1 715 ? -25.899 -0.680 6.636 1.00 95.19 715 ASN A CA 1
ATOM 5497 C C . ASN A 1 715 ? -24.989 -0.306 5.472 1.00 95.19 715 ASN A C 1
ATOM 5499 O O . ASN A 1 715 ? -25.417 0.326 4.505 1.00 95.19 715 ASN A O 1
ATOM 5503 N N . HIS A 1 716 ? -23.738 -0.739 5.569 1.00 94.75 716 HIS A N 1
ATOM 5504 C CA . HIS A 1 716 ? -22.724 -0.599 4.530 1.00 94.75 716 HIS A CA 1
ATOM 5505 C C . HIS A 1 716 ? -22.478 -1.986 3.947 1.00 94.75 716 HIS A C 1
ATOM 5507 O O . HIS A 1 716 ? -22.227 -2.910 4.708 1.00 94.75 716 HIS A O 1
ATOM 5513 N N . CYS A 1 717 ? -22.600 -2.185 2.637 1.00 94.81 717 CYS A N 1
ATOM 5514 C CA . CYS A 1 717 ? -22.507 -3.525 2.038 1.00 94.81 717 CYS A CA 1
ATOM 5515 C C . CYS A 1 717 ? -21.250 -3.665 1.177 1.00 94.81 717 CYS A C 1
ATOM 5517 O O . CYS A 1 717 ? -21.046 -2.871 0.262 1.00 94.81 717 CYS A O 1
ATOM 5519 N N . PHE A 1 718 ? -20.439 -4.693 1.430 1.00 93.81 718 PHE A N 1
ATOM 5520 C CA . PHE A 1 718 ? -19.383 -5.112 0.507 1.00 93.81 718 PHE A CA 1
ATOM 5521 C C . PHE A 1 718 ? -19.959 -5.992 -0.598 1.00 93.81 718 PHE A C 1
ATOM 5523 O O . PHE A 1 718 ? -20.778 -6.865 -0.312 1.00 93.81 718 PHE A O 1
ATOM 5530 N N . MET A 1 719 ? -19.530 -5.745 -1.838 1.00 93.38 719 MET A N 1
ATOM 5531 C CA . MET A 1 719 ? -19.974 -6.456 -3.037 1.00 93.38 719 MET A CA 1
ATOM 5532 C C . MET A 1 719 ? -18.785 -6.853 -3.916 1.00 93.38 719 MET A C 1
ATOM 5534 O O . MET A 1 719 ? -17.862 -6.058 -4.122 1.00 93.38 719 MET A O 1
ATOM 5538 N N . ILE A 1 720 ? -18.849 -8.055 -4.489 1.00 94.38 720 ILE A N 1
ATOM 5539 C CA . ILE A 1 720 ? -17.850 -8.589 -5.417 1.00 94.38 720 ILE A CA 1
ATOM 5540 C C . ILE A 1 720 ? -18.522 -8.822 -6.766 1.00 94.38 720 ILE A C 1
ATOM 5542 O O . ILE A 1 720 ? -19.484 -9.577 -6.860 1.00 94.38 720 ILE A O 1
ATOM 5546 N N . ILE A 1 721 ? -17.987 -8.195 -7.813 1.00 93.31 721 ILE A N 1
ATOM 5547 C CA . ILE A 1 721 ? -18.471 -8.327 -9.192 1.00 93.31 721 ILE A CA 1
ATOM 5548 C C . ILE A 1 721 ? -17.497 -9.183 -10.007 1.00 93.31 721 ILE A C 1
ATOM 5550 O O . ILE A 1 721 ? -16.283 -8.989 -9.957 1.00 93.31 721 ILE A O 1
ATOM 5554 N N . GLY A 1 722 ? -18.013 -10.111 -10.801 1.00 91.69 722 GLY A N 1
ATOM 5555 C CA . GLY A 1 722 ? -17.236 -11.004 -11.656 1.00 91.69 722 GLY A CA 1
ATOM 5556 C C . GLY A 1 722 ? -16.601 -12.175 -10.917 1.00 91.69 722 GLY A C 1
ATOM 5557 O O . GLY A 1 722 ? -15.484 -12.570 -11.255 1.00 91.69 722 GLY A O 1
ATOM 5558 N N . PHE A 1 723 ? -17.280 -12.731 -9.907 1.00 94.12 723 PHE A N 1
ATOM 5559 C CA . PHE A 1 723 ? -16.851 -14.003 -9.319 1.00 94.12 723 PHE A CA 1
ATOM 5560 C C . PHE A 1 723 ? -16.760 -15.083 -10.421 1.00 94.12 723 PHE A C 1
ATOM 5562 O O . PHE A 1 723 ? -17.586 -15.068 -11.337 1.00 94.12 723 PHE A O 1
ATOM 5569 N N . PRO A 1 724 ? -15.791 -16.020 -10.399 1.00 92.44 724 PRO A N 1
ATOM 5570 C CA . PRO A 1 724 ? -15.654 -17.014 -11.463 1.00 92.44 724 PRO A CA 1
ATOM 5571 C C . PRO A 1 724 ? -16.962 -17.769 -11.732 1.00 92.44 724 PRO A C 1
ATOM 5573 O O . PRO A 1 724 ? -17.613 -18.259 -10.810 1.00 92.44 724 PRO A O 1
ATOM 5576 N N . THR A 1 725 ? -17.350 -17.837 -13.011 1.00 91.44 725 THR A N 1
ATOM 5577 C CA . THR A 1 725 ? -18.643 -18.339 -13.530 1.00 91.44 725 THR A CA 1
ATOM 5578 C C . THR A 1 725 ? -19.885 -17.488 -13.233 1.00 91.44 725 THR A C 1
ATOM 5580 O O . THR A 1 725 ? -20.989 -17.921 -13.566 1.00 91.44 725 THR A O 1
ATOM 5583 N N . GLU A 1 726 ? -19.768 -16.292 -12.645 1.00 93.06 726 GLU A N 1
ATOM 5584 C CA . GLU A 1 726 ? -20.890 -15.351 -12.514 1.00 93.06 726 GLU A CA 1
ATOM 5585 C C . GLU A 1 726 ? -21.479 -15.023 -13.897 1.00 93.06 726 GLU A C 1
ATOM 5587 O O . GLU A 1 726 ? -20.755 -14.723 -14.852 1.00 93.06 726 GLU A O 1
ATOM 5592 N N . THR A 1 727 ? -22.803 -15.135 -14.024 1.00 92.44 727 THR A N 1
ATOM 5593 C CA . THR A 1 727 ? -23.516 -14.864 -15.274 1.00 92.44 727 THR A CA 1
ATOM 5594 C C . THR A 1 727 ? -24.174 -13.494 -15.235 1.00 92.44 727 THR A C 1
ATOM 5596 O O . THR A 1 727 ? -24.256 -12.837 -14.194 1.00 92.44 727 THR A O 1
ATOM 5599 N N . ARG A 1 728 ? -24.694 -13.055 -16.385 1.00 90.12 728 ARG A N 1
ATOM 5600 C CA . ARG A 1 728 ? -25.436 -11.800 -16.446 1.00 90.12 728 ARG A CA 1
ATOM 5601 C C . ARG A 1 728 ? -26.688 -11.811 -15.573 1.00 90.12 728 ARG A C 1
ATOM 5603 O O . ARG A 1 728 ? -27.013 -10.791 -14.975 1.00 90.12 728 ARG A O 1
ATOM 5610 N N . ASP A 1 729 ? -27.368 -12.946 -15.493 1.00 93.38 729 ASP A N 1
ATOM 5611 C CA . ASP A 1 729 ? -28.598 -13.050 -14.717 1.00 93.38 729 ASP A CA 1
ATOM 5612 C C . ASP A 1 729 ? -28.310 -13.003 -13.209 1.00 93.38 729 ASP A C 1
ATOM 5614 O O . ASP A 1 729 ? -29.024 -12.320 -12.484 1.00 93.38 729 ASP A O 1
ATOM 5618 N N . ASP A 1 730 ? -27.185 -13.560 -12.743 1.00 95.06 730 ASP A N 1
ATOM 5619 C CA . ASP A 1 730 ? -26.758 -13.401 -11.341 1.00 95.06 730 ASP A CA 1
ATOM 5620 C C . ASP A 1 730 ? -26.468 -11.939 -10.975 1.00 95.06 730 ASP A C 1
ATOM 5622 O O . ASP A 1 730 ? -26.785 -11.467 -9.876 1.00 95.06 730 ASP A O 1
ATOM 5626 N N . LEU A 1 731 ? -25.859 -11.202 -11.908 1.00 93.31 731 LEU A N 1
ATOM 5627 C CA . LEU A 1 731 ? -25.602 -9.781 -11.721 1.00 93.31 731 LEU A CA 1
ATOM 5628 C C . LEU A 1 731 ? -26.916 -8.986 -11.695 1.00 93.31 731 LEU A C 1
ATOM 5630 O O . LEU A 1 731 ? -27.064 -8.078 -10.876 1.00 93.31 731 LEU A O 1
ATOM 5634 N N . ARG A 1 732 ? -27.895 -9.347 -12.535 1.00 94.38 732 ARG A N 1
ATOM 5635 C CA . ARG A 1 732 ? -29.250 -8.769 -12.502 1.00 94.38 732 ARG A CA 1
ATOM 5636 C C . ARG A 1 732 ? -29.959 -9.058 -11.184 1.00 94.38 732 ARG A C 1
ATOM 5638 O O . ARG A 1 732 ? -30.535 -8.132 -10.617 1.00 94.38 732 ARG A O 1
ATOM 5645 N N . ASP A 1 733 ? -29.860 -10.278 -10.661 1.00 96.31 733 ASP A N 1
ATOM 5646 C CA . ASP A 1 733 ? -30.406 -10.642 -9.348 1.00 96.31 733 ASP A CA 1
ATOM 5647 C C . ASP A 1 733 ? -29.802 -9.776 -8.241 1.00 96.31 733 ASP A C 1
ATOM 5649 O O . ASP A 1 733 ? -30.517 -9.264 -7.375 1.00 96.31 733 ASP A O 1
ATOM 5653 N N . THR A 1 734 ? -28.493 -9.536 -8.320 1.00 95.94 734 THR A N 1
ATOM 5654 C CA . THR A 1 734 ? -27.768 -8.654 -7.404 1.00 95.94 734 THR A CA 1
ATOM 5655 C C . THR A 1 734 ? -28.235 -7.200 -7.500 1.00 95.94 734 THR A C 1
ATOM 5657 O O . THR A 1 734 ? -28.525 -6.575 -6.479 1.00 95.94 734 THR A O 1
ATOM 5660 N N . ILE A 1 735 ? -28.375 -6.654 -8.710 1.00 95.69 735 ILE A N 1
ATOM 5661 C CA . ILE A 1 735 ? -28.886 -5.290 -8.928 1.00 95.69 735 ILE A CA 1
ATOM 5662 C C . ILE A 1 735 ? -30.317 -5.165 -8.391 1.00 95.69 735 ILE A C 1
ATOM 5664 O O . ILE A 1 735 ? -30.627 -4.228 -7.651 1.00 95.69 735 ILE A O 1
ATOM 5668 N N . ALA A 1 736 ? -31.181 -6.130 -8.709 1.00 96.12 736 ALA A N 1
ATOM 5669 C CA . ALA A 1 736 ? -32.551 -6.175 -8.220 1.00 96.12 736 ALA A CA 1
ATOM 5670 C C . ALA A 1 736 ? -32.609 -6.307 -6.691 1.00 96.12 736 ALA A C 1
ATOM 5672 O O . ALA A 1 736 ? -33.504 -5.730 -6.068 1.00 96.12 736 ALA A O 1
ATOM 5673 N N . PHE A 1 737 ? -31.671 -7.043 -6.079 1.00 96.69 737 PHE A N 1
ATOM 5674 C CA . PHE A 1 737 ? -31.532 -7.169 -4.624 1.00 96.69 737 PHE A CA 1
ATOM 5675 C C . PHE A 1 737 ? -31.222 -5.832 -3.978 1.00 96.69 737 PHE A C 1
ATOM 5677 O O . PHE A 1 737 ? -31.924 -5.427 -3.050 1.00 96.69 737 PHE A O 1
ATOM 5684 N N . MET A 1 738 ? -30.232 -5.111 -4.495 1.00 95.25 738 MET A N 1
ATOM 5685 C CA . MET A 1 738 ? -29.879 -3.810 -3.936 1.00 95.25 738 MET A CA 1
ATOM 5686 C C . MET A 1 738 ? -30.991 -2.783 -4.166 1.00 95.25 738 MET A C 1
ATOM 5688 O O . MET A 1 738 ? -31.313 -2.024 -3.257 1.00 95.25 738 MET A O 1
ATOM 5692 N N . HIS A 1 739 ? -31.634 -2.788 -5.338 1.00 94.25 739 HIS A N 1
ATOM 5693 C CA . HIS A 1 739 ? -32.710 -1.847 -5.653 1.00 94.25 739 HIS A CA 1
ATOM 5694 C C . HIS A 1 739 ? -33.899 -1.991 -4.688 1.00 94.25 739 HIS A C 1
ATOM 5696 O O . HIS A 1 739 ? -34.353 -0.999 -4.111 1.00 94.25 739 HIS A O 1
ATOM 5702 N N . ARG A 1 740 ? -34.392 -3.220 -4.465 1.00 93.69 740 ARG A N 1
ATOM 5703 C CA . ARG A 1 740 ? -35.536 -3.466 -3.562 1.00 93.69 740 ARG A CA 1
ATOM 5704 C C . ARG A 1 740 ? -35.207 -3.212 -2.087 1.00 93.69 740 ARG A C 1
ATOM 5706 O O . ARG A 1 740 ? -36.098 -2.846 -1.330 1.00 93.69 740 ARG A O 1
ATOM 5713 N N . ASN A 1 741 ? -33.936 -3.349 -1.703 1.00 93.62 741 ASN A N 1
ATOM 5714 C CA . ASN A 1 741 ? -33.447 -3.109 -0.342 1.00 93.62 741 ASN A CA 1
ATOM 5715 C C . ASN A 1 741 ? -32.882 -1.694 -0.125 1.00 93.62 741 ASN A C 1
ATOM 5717 O O . ASN A 1 741 ? -32.334 -1.410 0.938 1.00 93.62 741 ASN A O 1
ATOM 5721 N N . SER A 1 742 ? -33.034 -0.788 -1.093 1.00 91.88 742 SER A N 1
ATOM 5722 C CA . SER A 1 742 ? -32.466 0.569 -1.048 1.00 91.88 742 SER A CA 1
ATOM 5723 C C . SER A 1 742 ? -32.906 1.400 0.155 1.00 91.88 742 SER A C 1
ATOM 5725 O O . SER A 1 742 ? -32.122 2.182 0.681 1.00 91.88 742 SER A O 1
ATOM 5727 N N . ALA A 1 743 ? -34.116 1.173 0.671 1.00 90.19 743 ALA A N 1
ATOM 5728 C CA . ALA A 1 743 ? -34.594 1.826 1.889 1.00 90.19 743 ALA A CA 1
ATOM 5729 C C . ALA A 1 743 ? -33.807 1.429 3.154 1.00 90.19 743 ALA A C 1
ATOM 5731 O O . ALA A 1 743 ? -33.898 2.118 4.167 1.00 90.19 743 ALA A O 1
ATOM 5732 N N . TYR A 1 744 ? -33.044 0.335 3.109 1.00 92.50 744 TYR A N 1
ATOM 5733 C CA . TYR A 1 744 ? -32.314 -0.231 4.243 1.00 92.50 744 TYR A CA 1
ATOM 5734 C C . TYR A 1 744 ? -30.803 -0.260 4.027 1.00 92.50 744 TYR A C 1
ATOM 5736 O O . TYR A 1 744 ? -30.099 -0.818 4.857 1.00 92.50 744 TYR A O 1
ATOM 5744 N N . VAL A 1 745 ? -30.277 0.320 2.950 1.00 92.56 745 VAL A N 1
ATOM 5745 C CA . VAL A 1 745 ? -28.837 0.324 2.652 1.00 92.56 745 VAL A CA 1
ATOM 5746 C C . VAL A 1 745 ? -28.366 1.765 2.531 1.00 92.56 745 VAL A C 1
ATOM 5748 O O . VAL A 1 745 ? -28.991 2.559 1.840 1.00 92.56 745 VAL A O 1
ATOM 5751 N N . ASP A 1 746 ? -27.283 2.108 3.227 1.00 91.12 746 ASP A N 1
ATOM 5752 C CA . ASP A 1 746 ? -26.763 3.479 3.277 1.00 91.12 746 ASP A CA 1
ATOM 5753 C C . ASP A 1 746 ? -25.563 3.683 2.342 1.00 91.12 746 ASP A C 1
ATOM 5755 O O . ASP A 1 746 ? -25.355 4.787 1.848 1.00 91.12 746 ASP A O 1
ATOM 5759 N N . GLN A 1 747 ? -24.774 2.633 2.095 1.00 89.94 747 GLN A N 1
ATOM 5760 C CA . GLN A 1 747 ? -23.618 2.667 1.197 1.00 89.94 747 GLN A CA 1
ATOM 5761 C C . GLN A 1 747 ? -23.312 1.266 0.669 1.00 89.94 747 GLN A C 1
ATOM 5763 O O . GLN A 1 747 ? -23.521 0.259 1.353 1.00 89.94 747 GLN A O 1
ATOM 5768 N N . ILE A 1 748 ? -22.751 1.209 -0.534 1.00 90.56 748 ILE A N 1
ATOM 5769 C CA . ILE A 1 748 ? -22.267 -0.022 -1.150 1.00 90.56 748 ILE A CA 1
ATOM 5770 C C . ILE A 1 748 ? -20.816 0.196 -1.573 1.00 90.56 748 ILE A C 1
ATOM 5772 O O . ILE A 1 748 ? -20.493 1.186 -2.225 1.00 90.56 748 ILE A O 1
ATOM 5776 N N . LEU A 1 749 ? -19.939 -0.730 -1.195 1.00 87.00 749 LEU A N 1
ATOM 5777 C CA . LEU A 1 749 ? -18.538 -0.749 -1.590 1.00 87.00 749 LEU A CA 1
ATOM 5778 C C . LEU A 1 749 ? -18.321 -1.957 -2.496 1.00 87.00 749 LEU A C 1
ATOM 5780 O O . LEU A 1 749 ? -18.306 -3.096 -2.031 1.00 87.00 749 LEU A O 1
ATOM 5784 N N . ALA A 1 750 ? -18.170 -1.694 -3.794 1.00 87.81 750 ALA A N 1
ATOM 5785 C CA . ALA A 1 750 ? -18.036 -2.731 -4.808 1.00 87.81 750 ALA A CA 1
ATOM 5786 C C . ALA A 1 750 ? -16.651 -2.736 -5.467 1.00 87.81 750 ALA A C 1
ATOM 5788 O O . ALA A 1 750 ? -16.159 -1.709 -5.960 1.00 87.81 750 ALA A O 1
ATOM 5789 N N . GLY A 1 751 ? -16.057 -3.927 -5.515 1.00 86.94 751 GLY A N 1
ATOM 5790 C CA . GLY A 1 751 ? -14.854 -4.243 -6.279 1.00 86.94 751 GLY A CA 1
ATOM 5791 C C . GLY A 1 751 ? -15.125 -5.361 -7.282 1.00 86.94 751 GLY A C 1
ATOM 5792 O O . GLY A 1 751 ? -16.127 -6.068 -7.182 1.00 86.94 751 GLY A O 1
ATOM 5793 N N . HIS A 1 752 ? -14.232 -5.527 -8.256 1.00 90.00 752 HIS A N 1
ATOM 5794 C CA . HIS A 1 752 ? -14.226 -6.753 -9.047 1.00 90.00 752 HIS A CA 1
ATOM 5795 C C . HIS A 1 752 ? -13.476 -7.854 -8.293 1.00 90.00 752 HIS A C 1
ATOM 5797 O O . HIS A 1 752 ? -12.628 -7.567 -7.446 1.00 90.00 752 HIS A O 1
ATOM 5803 N N . PHE A 1 753 ? -13.791 -9.108 -8.594 1.00 91.44 753 PHE A N 1
ATOM 5804 C CA . PHE A 1 753 ? -13.126 -10.254 -7.992 1.00 91.44 753 PHE A CA 1
ATOM 5805 C C . PHE A 1 753 ? -11.631 -10.284 -8.336 1.00 91.44 753 PHE A C 1
ATOM 5807 O O . PHE A 1 753 ? -11.247 -10.234 -9.506 1.00 91.44 753 PHE A O 1
ATOM 5814 N N . VAL A 1 754 ? -10.798 -10.438 -7.308 1.00 86.62 754 VAL A N 1
ATOM 5815 C CA . VAL A 1 754 ? -9.357 -10.678 -7.426 1.00 86.62 754 VAL A CA 1
ATOM 5816 C C . VAL A 1 754 ? -9.069 -12.075 -6.892 1.00 86.62 754 VAL A C 1
ATOM 5818 O O . VAL A 1 754 ? -9.529 -12.438 -5.810 1.00 86.62 754 VAL A O 1
ATOM 5821 N N . LEU A 1 755 ? -8.315 -12.869 -7.654 1.00 86.69 755 LEU A N 1
ATOM 5822 C CA . LEU A 1 755 ? -7.895 -14.195 -7.217 1.00 86.69 755 LEU A CA 1
ATOM 5823 C C . LEU A 1 755 ? -6.701 -14.064 -6.272 1.00 86.69 755 LEU A C 1
ATOM 5825 O O . LEU A 1 755 ? -5.668 -13.523 -6.654 1.00 86.69 755 LEU A O 1
ATOM 5829 N N . GLU A 1 756 ? -6.819 -14.579 -5.054 1.00 81.75 756 GLU A N 1
ATOM 5830 C CA . GLU A 1 756 ? -5.740 -14.514 -4.067 1.00 81.75 756 GLU A CA 1
ATOM 5831 C C . GLU A 1 756 ? -5.104 -15.895 -3.836 1.00 81.75 756 GLU A C 1
ATOM 5833 O O . GLU A 1 756 ? -5.836 -16.877 -3.663 1.00 81.75 756 GLU A O 1
ATOM 5838 N N . PRO A 1 757 ? -3.759 -16.002 -3.790 1.00 79.12 757 PRO A N 1
ATOM 5839 C CA . PRO A 1 757 ? -3.073 -17.237 -3.416 1.00 79.12 757 PRO A CA 1
ATOM 5840 C C . PRO A 1 757 ? -3.509 -17.772 -2.047 1.00 79.12 757 PRO A C 1
ATOM 5842 O O . PRO A 1 757 ? -3.743 -17.001 -1.115 1.00 79.12 757 PRO A O 1
ATOM 5845 N N . GLY A 1 758 ? -3.568 -19.100 -1.910 1.00 77.50 758 GLY A N 1
ATOM 5846 C CA . GLY A 1 758 ? -3.915 -19.776 -0.651 1.00 77.50 758 GLY A CA 1
ATOM 5847 C C . GLY A 1 758 ? -5.408 -19.756 -0.308 1.00 77.50 758 GLY A C 1
ATOM 5848 O O . GLY A 1 758 ? -5.790 -20.013 0.835 1.00 77.50 758 GLY A O 1
ATOM 5849 N N . THR A 1 759 ? -6.257 -19.424 -1.279 1.00 87.19 759 THR A N 1
ATOM 5850 C CA . THR A 1 759 ? -7.716 -19.506 -1.160 1.00 87.19 759 THR A CA 1
ATOM 5851 C C . THR A 1 759 ? -8.228 -20.798 -1.800 1.00 87.19 759 THR A C 1
ATOM 5853 O O . THR A 1 759 ? -7.639 -21.266 -2.776 1.00 87.19 759 THR A O 1
ATOM 5856 N N . PRO A 1 760 ? -9.346 -21.382 -1.324 1.00 90.00 760 PRO A N 1
ATOM 5857 C CA . PRO A 1 760 ? -9.906 -22.590 -1.931 1.00 90.00 760 PRO A CA 1
ATOM 5858 C C . PRO A 1 760 ? -10.121 -22.502 -3.450 1.00 90.00 760 PRO A C 1
ATOM 5860 O O . PRO A 1 760 ? -9.917 -23.498 -4.140 1.00 90.00 760 PRO A O 1
ATOM 5863 N N . ILE A 1 761 ? -10.510 -21.330 -3.964 1.00 91.94 761 ILE A N 1
ATOM 5864 C CA . ILE A 1 761 ? -10.702 -21.084 -5.398 1.00 91.94 761 ILE A CA 1
ATOM 5865 C C . ILE A 1 761 ? -9.391 -21.002 -6.180 1.00 91.94 761 ILE A C 1
ATOM 5867 O O . ILE A 1 761 ? -9.329 -21.455 -7.318 1.00 91.94 761 ILE A O 1
ATOM 5871 N N . HIS A 1 762 ? -8.328 -20.482 -5.570 1.00 90.00 762 HIS A N 1
ATOM 5872 C CA . HIS A 1 762 ? -6.994 -20.496 -6.161 1.00 90.00 762 HIS A CA 1
ATOM 5873 C C . HIS A 1 762 ? -6.387 -21.901 -6.181 1.00 90.00 762 HIS A C 1
ATOM 5875 O O . HIS A 1 762 ? -5.758 -22.279 -7.165 1.00 90.00 762 HIS A O 1
ATOM 5881 N N . ASP A 1 763 ? -6.585 -22.676 -5.114 1.00 88.06 763 ASP A N 1
ATOM 5882 C CA . ASP A 1 763 ? -5.958 -23.992 -4.952 1.00 88.06 763 ASP A CA 1
ATOM 5883 C C . ASP A 1 763 ? -6.690 -25.093 -5.734 1.00 88.06 763 ASP A C 1
ATOM 5885 O O . ASP A 1 763 ? -6.110 -26.132 -6.054 1.00 88.06 763 ASP A O 1
ATOM 5889 N N . ARG A 1 764 ? -7.968 -24.869 -6.067 1.00 90.31 764 ARG A N 1
ATOM 5890 C CA . ARG A 1 764 ? -8.794 -25.769 -6.886 1.00 90.31 764 ARG A CA 1
ATOM 5891 C C . ARG A 1 764 ? -9.488 -25.005 -8.019 1.00 90.31 764 ARG A C 1
ATOM 5893 O O . ARG A 1 764 ? -10.713 -25.003 -8.090 1.00 90.31 764 ARG A O 1
ATOM 5900 N N . PRO A 1 765 ? -8.734 -24.375 -8.936 1.00 90.00 765 PRO A N 1
ATOM 5901 C CA . PRO A 1 765 ? -9.286 -23.441 -9.919 1.00 90.00 765 PRO A CA 1
ATOM 5902 C C . PRO A 1 765 ? -10.334 -24.093 -10.831 1.00 90.00 765 PRO A C 1
ATOM 5904 O O . PRO A 1 765 ? -11.366 -23.493 -11.128 1.00 90.00 765 PRO A O 1
ATOM 5907 N N . HIS A 1 766 ? -10.129 -25.355 -11.214 1.00 89.06 766 HIS A N 1
ATOM 5908 C CA . HIS A 1 766 ? -11.064 -26.087 -12.069 1.00 89.06 766 HIS A CA 1
ATOM 5909 C C . HIS A 1 766 ? -12.439 -26.331 -11.424 1.00 89.06 766 HIS A C 1
ATOM 5911 O O . HIS A 1 766 ? -13.434 -26.333 -12.146 1.00 89.06 766 HIS A O 1
ATOM 5917 N N . ASP A 1 767 ? -12.524 -26.454 -10.092 1.00 91.44 767 ASP A N 1
ATOM 5918 C CA . ASP A 1 767 ? -13.803 -26.623 -9.375 1.00 91.44 767 ASP A CA 1
ATOM 5919 C C . ASP A 1 767 ? -14.709 -25.385 -9.527 1.00 91.44 767 ASP A C 1
ATOM 5921 O O . ASP A 1 767 ? -15.927 -25.478 -9.386 1.00 91.44 767 ASP A O 1
ATOM 5925 N N . PHE A 1 768 ? -14.116 -24.229 -9.838 1.00 91.81 768 PHE A N 1
ATOM 5926 C CA . PHE A 1 768 ? -14.795 -22.942 -9.992 1.00 91.81 768 PHE A CA 1
ATOM 5927 C C . PHE A 1 768 ? -14.802 -22.456 -11.441 1.00 91.81 768 PHE A C 1
ATOM 5929 O O . PHE A 1 768 ? -14.973 -21.263 -11.684 1.00 91.81 768 PHE A O 1
ATOM 5936 N N . GLY A 1 769 ? -14.568 -23.354 -12.404 1.00 89.56 769 GLY A N 1
ATOM 5937 C CA . GLY A 1 769 ? -14.507 -22.989 -13.815 1.00 89.56 769 GLY A CA 1
ATOM 5938 C C . GLY A 1 769 ? -13.413 -21.962 -14.087 1.00 89.56 769 GLY A C 1
ATOM 5939 O O . GLY A 1 769 ? -13.651 -20.984 -14.779 1.00 89.56 769 GLY A O 1
ATOM 5940 N N . ILE A 1 770 ? -12.226 -22.116 -13.503 1.00 89.88 770 ILE A N 1
ATOM 5941 C CA . ILE A 1 770 ? -11.035 -21.371 -13.908 1.00 89.88 770 ILE A CA 1
ATOM 5942 C C . ILE A 1 770 ? -10.181 -22.300 -14.771 1.00 89.88 770 ILE A C 1
ATOM 5944 O O . ILE A 1 770 ? -9.658 -23.321 -14.318 1.00 89.88 770 ILE A O 1
ATOM 5948 N N . ARG A 1 771 ? -10.024 -21.920 -16.038 1.00 84.69 771 ARG A N 1
ATOM 5949 C CA . ARG A 1 771 ? -9.255 -22.642 -17.057 1.00 84.69 771 ARG A CA 1
ATOM 5950 C C . ARG A 1 771 ? -7.755 -22.538 -16.832 1.00 84.69 771 ARG A C 1
ATOM 5952 O O . ARG A 1 771 ? -7.013 -23.475 -17.119 1.00 84.69 771 ARG A O 1
ATOM 5959 N N . LYS A 1 772 ? -7.307 -21.361 -16.394 1.00 80.19 772 LYS A N 1
ATOM 5960 C CA . LYS A 1 772 ? -5.892 -21.002 -16.296 1.00 80.19 772 LYS A CA 1
ATOM 5961 C C . LYS A 1 772 ? -5.697 -20.002 -15.172 1.00 80.19 772 LYS A C 1
ATOM 5963 O O . LYS A 1 772 ? -6.424 -19.017 -15.102 1.00 80.19 772 LYS A O 1
ATOM 5968 N N . VAL A 1 773 ? -4.687 -20.237 -14.345 1.00 81.25 773 VAL A N 1
ATOM 5969 C CA . VAL A 1 773 ? -4.157 -19.277 -13.372 1.00 81.25 773 VAL A CA 1
ATOM 5970 C C . VAL A 1 773 ? -2.773 -18.872 -13.856 1.00 81.25 773 VAL A C 1
ATOM 5972 O O . VAL A 1 773 ? -1.998 -19.713 -14.314 1.00 81.25 773 VAL A O 1
ATOM 5975 N N . TYR A 1 774 ? -2.467 -17.584 -13.808 1.00 70.31 774 TYR A N 1
ATOM 5976 C CA . TYR A 1 774 ? -1.166 -17.066 -14.195 1.00 70.31 774 TYR A CA 1
ATOM 5977 C C . TYR A 1 774 ? -0.742 -15.954 -13.248 1.00 70.31 774 TYR A C 1
ATOM 5979 O O . TYR A 1 774 ? -1.557 -15.189 -12.747 1.00 70.31 774 TYR A O 1
ATOM 5987 N N . TYR A 1 775 ? 0.555 -15.845 -13.018 1.00 70.75 775 TYR A N 1
ATOM 5988 C CA . TYR A 1 775 ? 1.113 -14.828 -12.147 1.00 70.75 775 TYR A CA 1
ATOM 5989 C C . TYR A 1 775 ? 1.614 -13.667 -13.006 1.00 70.75 775 TYR A C 1
ATOM 5991 O O . TYR A 1 775 ? 2.247 -13.859 -14.043 1.00 70.75 775 TYR A O 1
ATOM 5999 N N . ARG A 1 776 ? 1.267 -12.447 -12.611 1.00 61.16 776 ARG A N 1
ATOM 6000 C CA . ARG A 1 776 ? 1.815 -11.206 -13.143 1.00 61.16 776 ARG A CA 1
ATOM 6001 C C . ARG A 1 776 ? 2.685 -10.608 -12.075 1.00 61.16 776 ARG A C 1
ATOM 6003 O O . ARG A 1 776 ? 2.232 -10.343 -10.968 1.00 61.16 776 ARG A O 1
ATOM 6010 N N . ARG A 1 777 ? 3.939 -10.372 -12.399 1.00 60.12 777 ARG A N 1
ATOM 6011 C CA . ARG A 1 777 ? 4.836 -9.770 -11.437 1.00 60.12 777 ARG A CA 1
ATOM 6012 C C . ARG A 1 777 ? 4.393 -8.360 -11.017 1.00 60.12 777 ARG A C 1
ATOM 6014 O O . ARG A 1 777 ? 4.013 -7.538 -11.844 1.00 60.12 777 ARG A O 1
ATOM 6021 N N . SER A 1 778 ? 4.521 -8.095 -9.725 1.00 57.50 778 SER A N 1
ATOM 6022 C CA . SER A 1 778 ? 4.384 -6.807 -9.056 1.00 57.50 778 SER A CA 1
ATOM 6023 C C . SER A 1 778 ? 5.745 -6.321 -8.533 1.00 57.50 778 SER A C 1
ATOM 6025 O O . SER A 1 778 ? 6.793 -6.949 -8.734 1.00 57.50 778 SER A O 1
ATOM 6027 N N . LEU A 1 779 ? 5.739 -5.172 -7.862 1.00 51.25 779 LEU A N 1
ATOM 6028 C CA . LEU A 1 779 ? 6.910 -4.607 -7.194 1.00 51.25 779 LEU A CA 1
ATOM 6029 C C . LEU A 1 779 ? 7.542 -5.632 -6.230 1.00 51.25 779 LEU A C 1
ATOM 6031 O O . LEU A 1 779 ? 6.851 -6.465 -5.643 1.00 51.25 779 LEU A O 1
ATOM 6035 N N . CYS A 1 780 ? 8.872 -5.592 -6.109 1.00 50.53 780 CYS A N 1
ATOM 6036 C CA . CYS A 1 780 ? 9.669 -6.477 -5.240 1.00 50.53 780 CYS A CA 1
ATOM 6037 C C . CYS A 1 780 ? 9.555 -7.979 -5.500 1.00 50.53 780 CYS A C 1
ATOM 6039 O O . CYS A 1 780 ? 9.738 -8.772 -4.587 1.00 50.53 780 CYS A O 1
ATOM 6041 N N . GLY A 1 781 ? 9.243 -8.386 -6.733 1.00 51.25 781 GLY A N 1
ATOM 6042 C CA . GLY A 1 781 ? 9.118 -9.820 -7.025 1.00 51.25 781 GLY A CA 1
ATOM 6043 C C . GLY A 1 781 ? 7.858 -10.454 -6.434 1.00 51.25 781 GLY A C 1
ATOM 6044 O O . GLY A 1 781 ? 7.703 -11.665 -6.522 1.00 51.25 781 GLY A O 1
ATOM 6045 N N . GLY A 1 782 ? 6.931 -9.652 -5.891 1.00 51.88 782 GLY A N 1
ATOM 6046 C CA . GLY A 1 782 ? 5.577 -10.116 -5.614 1.00 51.88 782 GLY A CA 1
ATOM 6047 C C . GLY A 1 782 ? 4.859 -10.491 -6.910 1.00 51.88 782 GLY A C 1
ATOM 6048 O O . GLY A 1 782 ? 5.253 -10.066 -7.997 1.00 51.88 782 GLY A O 1
ATOM 6049 N N . PHE A 1 783 ? 3.777 -11.252 -6.806 1.00 61.28 783 PHE A N 1
ATOM 6050 C CA . PHE A 1 783 ? 2.952 -11.616 -7.950 1.00 61.28 783 PHE A CA 1
ATOM 6051 C C . PHE A 1 783 ? 1.493 -11.250 -7.681 1.00 61.28 783 PHE A C 1
ATOM 6053 O O . PHE A 1 783 ? 0.923 -11.632 -6.665 1.00 61.28 783 PHE A O 1
ATOM 6060 N N . LEU A 1 784 ? 0.889 -10.512 -8.605 1.00 65.75 784 LEU A N 1
ATOM 6061 C CA . LEU A 1 784 ? -0.556 -10.445 -8.764 1.00 65.75 784 LEU A CA 1
ATOM 6062 C C . LEU A 1 784 ? -1.011 -11.711 -9.485 1.00 65.75 784 LEU A C 1
ATOM 6064 O O . LEU A 1 784 ? -0.358 -12.159 -10.426 1.00 65.75 784 LEU A O 1
ATOM 6068 N N . VAL A 1 785 ? -2.134 -12.286 -9.078 1.00 73.88 785 VAL A N 1
ATOM 6069 C CA . VAL A 1 785 ? -2.672 -13.473 -9.745 1.00 73.88 785 VAL A CA 1
ATOM 6070 C C . VAL A 1 785 ? -3.736 -13.049 -10.744 1.00 73.88 785 VAL A C 1
ATOM 6072 O O . VAL A 1 785 ? -4.743 -12.442 -10.391 1.00 73.88 785 VAL A O 1
ATOM 6075 N N . GLY A 1 786 ? -3.506 -13.377 -12.009 1.00 76.94 786 GLY A N 1
ATOM 6076 C CA . GLY A 1 786 ? -4.521 -13.360 -13.047 1.00 76.94 786 GLY A CA 1
ATOM 6077 C C . GLY A 1 786 ? -5.088 -14.757 -13.286 1.00 76.94 786 GLY A C 1
ATOM 6078 O O . GLY A 1 786 ? -4.505 -15.775 -12.908 1.00 76.94 786 GLY A O 1
ATOM 6079 N N . PHE A 1 787 ? -6.254 -14.813 -13.914 1.00 83.56 787 PHE A N 1
ATOM 6080 C CA . PHE A 1 787 ? -6.946 -16.058 -14.206 1.00 83.56 787 PHE A CA 1
ATOM 6081 C C . PHE A 1 787 ? -7.892 -15.905 -15.400 1.00 83.56 787 PHE A C 1
ATOM 6083 O O . PHE A 1 787 ? -8.421 -14.824 -15.653 1.00 83.56 787 PHE A O 1
ATOM 6090 N N . GLU A 1 788 ? -8.129 -16.998 -16.117 1.00 82.44 788 GLU A N 1
ATOM 6091 C CA . GLU A 1 788 ? -9.101 -17.081 -17.211 1.00 82.44 788 GLU A CA 1
ATOM 6092 C C . GLU A 1 788 ? -10.290 -17.951 -16.765 1.00 82.44 788 GLU A C 1
ATOM 6094 O O . GLU A 1 788 ? -10.090 -19.150 -16.540 1.00 82.44 788 GLU A O 1
ATOM 6099 N N . PRO A 1 789 ? -11.508 -17.397 -16.618 1.00 83.50 789 PRO A N 1
ATOM 6100 C CA . PRO A 1 789 ? -12.688 -18.187 -16.281 1.00 83.50 789 PRO A CA 1
ATOM 6101 C C . PRO A 1 789 ? -13.310 -18.884 -17.509 1.00 83.50 789 PRO A C 1
ATOM 6103 O O . PRO A 1 789 ? -13.308 -18.354 -18.619 1.00 83.50 789 PRO A O 1
ATOM 6106 N N . ASP A 1 790 ? -13.910 -20.051 -17.285 1.00 77.25 790 ASP A N 1
ATOM 6107 C CA . ASP A 1 790 ? -14.932 -20.715 -18.098 1.00 77.25 790 ASP A CA 1
ATOM 6108 C C . ASP A 1 790 ? -16.267 -19.983 -17.887 1.00 77.25 790 ASP A C 1
ATOM 6110 O O . ASP A 1 790 ? -17.187 -20.471 -17.232 1.00 77.25 790 ASP A O 1
ATOM 6114 N N . GLY A 1 791 ? -16.354 -18.736 -18.344 1.00 67.19 791 GLY A N 1
ATOM 6115 C CA . GLY A 1 791 ? -17.488 -17.878 -18.023 1.00 67.19 791 GLY A CA 1
ATOM 6116 C C . GLY A 1 791 ? -17.707 -16.750 -19.016 1.00 67.19 791 GLY A C 1
ATOM 6117 O O . GLY A 1 791 ? -16.860 -16.449 -19.852 1.00 67.19 791 GLY A O 1
ATOM 6118 N N . TRP A 1 792 ? -18.886 -16.136 -18.912 1.00 66.19 792 TRP A N 1
ATOM 6119 C CA . TRP A 1 792 ? -19.292 -15.024 -19.769 1.00 66.19 792 TRP A CA 1
ATOM 6120 C C . TRP A 1 792 ? -18.575 -13.709 -19.419 1.00 66.19 792 TRP A C 1
ATOM 6122 O O . TRP A 1 792 ? -18.279 -12.928 -20.321 1.00 66.19 792 TRP A O 1
ATOM 6132 N N . ILE A 1 793 ? -18.274 -13.468 -18.136 1.00 76.62 793 ILE A N 1
ATOM 6133 C CA . ILE A 1 793 ? -17.594 -12.251 -17.672 1.00 76.62 793 ILE A CA 1
ATOM 6134 C C . ILE A 1 793 ? -16.098 -12.536 -17.507 1.00 76.62 793 ILE A C 1
ATOM 6136 O O . ILE A 1 793 ? -15.700 -13.296 -16.625 1.00 76.62 793 ILE A O 1
ATOM 6140 N N . ASP A 1 794 ? -15.266 -11.909 -18.338 1.00 78.75 794 ASP A N 1
ATOM 6141 C CA . ASP A 1 794 ? -13.818 -11.856 -18.122 1.00 78.75 794 ASP A CA 1
ATOM 6142 C C . ASP A 1 794 ? -13.439 -10.758 -17.109 1.00 78.75 794 ASP A C 1
ATOM 6144 O O . ASP A 1 794 ? -14.246 -9.890 -16.770 1.00 78.75 794 ASP A O 1
ATOM 6148 N N . GLN A 1 795 ? -12.202 -10.775 -16.601 1.00 78.44 795 GLN A N 1
ATOM 6149 C CA . GLN A 1 795 ? -11.779 -9.796 -15.589 1.00 78.44 795 GLN A CA 1
ATOM 6150 C C . GLN A 1 795 ? -11.884 -8.333 -16.057 1.00 78.44 795 GLN A C 1
ATOM 6152 O O . GLN A 1 795 ? -12.380 -7.513 -15.282 1.00 78.44 795 GLN A O 1
ATOM 6157 N N . PRO A 1 796 ? -11.472 -7.960 -17.290 1.00 78.88 796 PRO A N 1
ATOM 6158 C CA . PRO A 1 796 ? -11.640 -6.589 -17.769 1.00 78.88 796 PRO A CA 1
ATOM 6159 C C . PRO A 1 796 ? -13.108 -6.149 -17.807 1.00 78.88 796 PRO A C 1
ATOM 6161 O O . PRO A 1 796 ? -13.426 -5.018 -17.437 1.00 78.88 796 PRO A O 1
ATOM 6164 N N . THR A 1 797 ? -14.017 -7.038 -18.213 1.00 82.31 797 THR A N 1
ATOM 6165 C CA . THR A 1 797 ? -15.455 -6.756 -18.221 1.00 82.31 797 THR A CA 1
ATOM 6166 C C . THR A 1 797 ? -16.006 -6.648 -16.804 1.00 82.31 797 THR A C 1
ATOM 6168 O O . THR A 1 797 ? -16.769 -5.723 -16.536 1.00 82.31 797 THR A O 1
ATOM 6171 N N . ALA A 1 798 ? -15.586 -7.516 -15.879 1.00 86.62 798 ALA A N 1
ATOM 6172 C CA . ALA A 1 798 ? -15.959 -7.435 -14.466 1.00 86.62 798 ALA A CA 1
ATOM 6173 C C . ALA A 1 798 ? -15.523 -6.109 -13.831 1.00 86.62 798 ALA A C 1
ATOM 6175 O O . ALA A 1 798 ? -16.330 -5.438 -13.189 1.00 86.62 798 ALA A O 1
ATOM 6176 N N . ALA A 1 799 ? -14.270 -5.699 -14.055 1.00 83.94 799 ALA A N 1
ATOM 6177 C CA . ALA A 1 799 ? -13.743 -4.417 -13.592 1.00 83.94 799 ALA A CA 1
ATOM 6178 C C . ALA A 1 799 ? -14.573 -3.249 -14.138 1.00 83.94 799 ALA A C 1
ATOM 6180 O O . ALA A 1 799 ? -15.013 -2.387 -13.378 1.00 83.94 799 ALA A O 1
ATOM 6181 N N . ARG A 1 800 ? -14.882 -3.280 -15.437 1.00 85.75 800 ARG A N 1
ATOM 6182 C CA . ARG A 1 800 ? -15.729 -2.282 -16.093 1.00 85.75 800 ARG A CA 1
ATOM 6183 C C . ARG A 1 800 ? -17.149 -2.239 -15.524 1.00 85.75 800 ARG A C 1
ATOM 6185 O O . ARG A 1 800 ? -17.696 -1.160 -15.321 1.00 85.75 800 ARG A O 1
ATOM 6192 N N . TYR A 1 801 ? -17.765 -3.394 -15.280 1.00 89.00 801 TYR A N 1
ATOM 6193 C CA . TYR A 1 801 ? -19.093 -3.478 -14.672 1.00 89.00 801 TYR A CA 1
ATOM 6194 C C . TYR A 1 801 ? -19.089 -2.954 -13.240 1.00 89.00 801 TYR A C 1
ATOM 6196 O O . TYR A 1 801 ? -19.977 -2.183 -12.890 1.00 89.00 801 TYR A O 1
ATOM 6204 N N . ALA A 1 802 ? -18.079 -3.299 -12.440 1.00 88.69 802 ALA A N 1
ATOM 6205 C CA . ALA A 1 802 ? -17.922 -2.763 -11.093 1.00 88.69 802 ALA A CA 1
ATOM 6206 C C . ALA A 1 802 ? -17.830 -1.227 -11.100 1.00 88.69 802 ALA A C 1
ATOM 6208 O O . ALA A 1 802 ? -18.458 -0.581 -10.266 1.00 88.69 802 ALA A O 1
ATOM 6209 N N . GLU A 1 803 ? -17.109 -0.637 -12.060 1.00 84.56 803 GLU A N 1
ATOM 6210 C CA . GLU A 1 803 ? -17.031 0.821 -12.233 1.00 84.56 803 GLU A CA 1
ATOM 6211 C C . GLU A 1 803 ? -18.374 1.443 -12.633 1.00 84.56 803 GLU A C 1
ATOM 6213 O O . GLU A 1 803 ? -18.807 2.408 -12.009 1.00 84.56 803 GLU A O 1
ATOM 6218 N N . VAL A 1 804 ? -19.073 0.873 -13.622 1.00 86.50 804 VAL A N 1
ATOM 6219 C CA . VAL A 1 804 ? -20.389 1.382 -14.047 1.00 86.50 804 VAL A CA 1
ATOM 6220 C C . VAL A 1 804 ? -21.412 1.291 -12.912 1.00 86.50 804 VAL A C 1
ATOM 6222 O O . VAL A 1 804 ? -22.161 2.242 -12.689 1.00 86.50 804 VAL A O 1
ATOM 6225 N N . LEU A 1 805 ? -21.445 0.176 -12.177 1.00 89.44 805 LEU A N 1
ATOM 6226 C CA . LEU A 1 805 ? -22.345 0.015 -11.034 1.00 89.44 805 LEU A CA 1
ATOM 6227 C C . LEU A 1 805 ? -22.018 1.000 -9.921 1.00 89.44 805 LEU A C 1
ATOM 6229 O O . LEU A 1 805 ? -22.942 1.579 -9.360 1.00 89.44 805 LEU A O 1
ATOM 6233 N N . ARG A 1 806 ? -20.730 1.216 -9.629 1.00 85.75 806 ARG A N 1
ATOM 6234 C CA . ARG A 1 806 ? -20.286 2.228 -8.668 1.00 85.75 806 ARG A CA 1
ATOM 6235 C C . ARG A 1 806 ? -2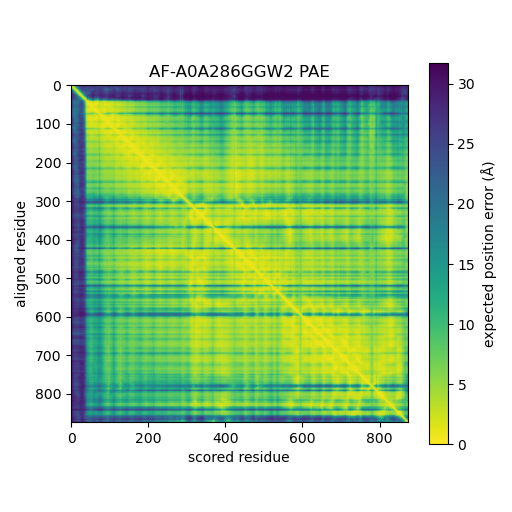0.846 3.601 -9.040 1.00 85.75 806 ARG A C 1
ATOM 6237 O O . ARG A 1 806 ? -21.673 4.130 -8.306 1.00 85.75 806 ARG A O 1
ATOM 6244 N N . ASP A 1 807 ? -20.498 4.089 -10.229 1.00 80.62 807 ASP A N 1
ATOM 6245 C CA . ASP A 1 807 ? -20.770 5.467 -10.652 1.00 80.62 807 ASP A CA 1
ATOM 6246 C C . ASP A 1 807 ? -22.260 5.769 -10.899 1.00 80.62 807 ASP A C 1
ATOM 6248 O O . ASP A 1 807 ? -22.697 6.905 -10.707 1.00 80.62 807 ASP A O 1
ATOM 6252 N N . HIS A 1 808 ? -23.044 4.788 -11.364 1.00 85.50 808 HIS A N 1
ATOM 6253 C CA . HIS A 1 808 ? -24.415 5.029 -11.848 1.00 85.50 808 HIS A CA 1
ATOM 6254 C C . HIS A 1 808 ? -25.508 4.373 -11.005 1.00 85.50 808 HIS A C 1
ATOM 6256 O O . HIS A 1 808 ? -26.688 4.569 -11.297 1.00 85.50 808 HIS A O 1
ATOM 6262 N N . PHE A 1 809 ? -25.154 3.597 -9.979 1.00 89.19 809 PHE A N 1
ATOM 6263 C CA . PHE A 1 809 ? -26.139 2.914 -9.141 1.00 89.19 809 PHE A CA 1
ATOM 6264 C C . PHE A 1 809 ? -25.766 2.915 -7.657 1.00 89.19 809 PHE A C 1
ATOM 6266 O O . PHE A 1 809 ? -26.488 3.497 -6.854 1.00 89.19 809 PHE A O 1
ATOM 6273 N N . PHE A 1 810 ? -24.643 2.312 -7.278 1.00 87.75 810 PHE A N 1
ATOM 6274 C CA . PHE A 1 810 ? -24.233 2.124 -5.885 1.00 87.75 810 PHE A CA 1
ATOM 6275 C C . PHE A 1 810 ? -23.941 3.441 -5.157 1.00 87.75 810 PHE A C 1
ATOM 6277 O O . PHE A 1 810 ? -24.399 3.623 -4.030 1.00 87.75 810 PHE A O 1
ATOM 6284 N N . ASP A 1 811 ? -23.287 4.398 -5.815 1.00 82.88 811 ASP A N 1
ATOM 6285 C CA . ASP A 1 811 ? -22.988 5.714 -5.234 1.00 82.88 811 ASP A CA 1
ATOM 6286 C C . ASP A 1 811 ? -24.250 6.566 -4.984 1.00 82.88 811 ASP A C 1
ATOM 6288 O O . ASP A 1 811 ? -24.224 7.546 -4.234 1.00 82.88 811 ASP A O 1
ATOM 6292 N N . LEU A 1 812 ? -25.386 6.187 -5.581 1.00 86.31 812 LEU A N 1
ATOM 6293 C CA . LEU A 1 812 ? -26.672 6.855 -5.376 1.00 86.31 812 LEU A CA 1
ATOM 6294 C C . LEU A 1 812 ? -27.366 6.430 -4.072 1.00 86.31 812 LEU A C 1
ATOM 6296 O O . LEU A 1 812 ? -28.356 7.052 -3.697 1.00 86.31 812 LEU A O 1
ATOM 6300 N N . PHE A 1 813 ? -26.865 5.417 -3.359 1.00 88.19 813 PHE A N 1
ATOM 6301 C CA . PHE A 1 813 ? -27.449 4.985 -2.081 1.00 88.19 813 PHE A CA 1
ATOM 6302 C C . PHE A 1 813 ? -27.141 5.969 -0.946 1.00 88.19 813 PHE A C 1
ATOM 6304 O O . PHE A 1 813 ? -27.954 6.140 -0.039 1.00 88.19 813 PHE A O 1
ATOM 6311 N N . SER A 1 814 ? -26.007 6.672 -1.017 1.00 86.19 814 SER A N 1
ATOM 6312 C CA . SER A 1 814 ? -25.616 7.626 0.018 1.00 86.19 814 SER A CA 1
ATOM 6313 C C . SER A 1 814 ? -26.077 9.048 -0.300 1.00 86.19 814 SER A C 1
ATOM 6315 O O . SER A 1 814 ? -25.794 9.580 -1.383 1.00 86.19 814 SER A O 1
ATOM 6317 N N . PRO A 1 815 ? -26.721 9.751 0.652 1.00 79.00 815 PRO A N 1
ATOM 6318 C CA . PRO A 1 815 ? -27.036 11.169 0.498 1.00 79.00 815 PRO A CA 1
ATOM 6319 C C . PRO A 1 815 ? -25.793 12.063 0.533 1.00 79.00 815 PRO A C 1
ATOM 6321 O O . PRO A 1 815 ? -25.853 13.183 0.039 1.00 79.00 815 PRO A O 1
ATOM 6324 N N . ARG A 1 816 ? -24.680 11.558 1.079 1.00 84.31 816 ARG A N 1
ATOM 6325 C CA . ARG A 1 816 ? -23.373 12.228 1.187 1.00 84.31 816 ARG A CA 1
ATOM 6326 C C . ARG A 1 816 ? -22.484 12.006 -0.037 1.00 84.31 816 ARG A C 1
ATOM 6328 O O . ARG A 1 816 ? -21.311 12.353 -0.012 1.00 84.31 816 ARG A O 1
ATOM 6335 N N . GLY A 1 817 ? -23.075 11.424 -1.079 1.00 78.81 817 GLY A N 1
ATOM 6336 C CA . GLY A 1 817 ? -22.478 11.252 -2.388 1.00 78.81 817 GLY A CA 1
ATOM 6337 C C . GLY A 1 817 ? -21.479 10.112 -2.471 1.00 78.81 817 GLY A C 1
ATOM 6338 O O . GLY A 1 817 ? -21.355 9.269 -1.581 1.00 78.81 817 GLY A O 1
ATOM 6339 N N . ARG A 1 818 ? -20.802 10.094 -3.615 1.00 76.56 818 ARG A N 1
ATOM 6340 C CA . ARG A 1 818 ? -20.061 8.954 -4.163 1.00 76.56 818 ARG A CA 1
ATOM 6341 C C . ARG A 1 818 ? -18.908 8.475 -3.286 1.00 76.56 818 ARG A C 1
ATOM 6343 O O . ARG A 1 818 ? -18.625 7.287 -3.224 1.00 76.56 818 ARG A O 1
ATOM 6350 N N . TYR A 1 819 ? -18.219 9.394 -2.620 1.00 79.44 819 TYR A N 1
ATOM 6351 C CA . TYR A 1 819 ? -16.995 9.061 -1.892 1.00 79.44 819 TYR A CA 1
ATOM 6352 C C . TYR A 1 819 ? -17.218 8.825 -0.399 1.00 79.44 819 TYR A C 1
ATOM 6354 O O . TYR A 1 819 ? -16.251 8.611 0.333 1.00 79.44 819 TYR A O 1
ATOM 6362 N N . PHE A 1 820 ? -18.461 8.885 0.088 1.00 86.31 820 PHE A N 1
ATOM 6363 C CA . PHE A 1 820 ? -18.722 8.707 1.511 1.00 86.31 820 PHE A CA 1
ATOM 6364 C C . PHE A 1 820 ? -18.279 7.312 1.982 1.00 86.31 820 PHE A C 1
ATOM 6366 O O . PHE A 1 820 ? -18.586 6.301 1.355 1.00 86.31 820 PHE A O 1
ATOM 6373 N N . GLY A 1 821 ? -17.511 7.261 3.074 1.00 79.44 821 GLY A N 1
ATOM 6374 C CA . GLY A 1 821 ? -16.787 6.055 3.499 1.00 79.44 821 GLY A CA 1
ATOM 6375 C C . GLY A 1 821 ? -15.359 5.947 2.957 1.00 79.44 821 GLY A C 1
ATOM 6376 O O . GLY A 1 821 ? -14.664 4.976 3.246 1.00 79.44 821 GLY A O 1
ATOM 6377 N N . THR A 1 822 ? -14.898 6.954 2.215 1.00 82.19 822 THR A N 1
ATOM 6378 C CA . THR A 1 822 ? -13.490 7.180 1.873 1.00 82.19 822 THR A CA 1
ATOM 6379 C C . THR A 1 822 ? -13.136 8.602 2.319 1.00 82.19 822 THR A C 1
ATOM 6381 O O . THR A 1 822 ? -13.288 9.530 1.527 1.00 82.19 822 THR A O 1
ATOM 6384 N N . PRO A 1 823 ? -12.746 8.817 3.589 1.00 85.56 823 PRO A N 1
ATOM 6385 C CA . PRO A 1 823 ? -12.245 7.837 4.573 1.00 85.56 823 PRO A CA 1
ATOM 6386 C C . PRO A 1 823 ? -13.336 7.086 5.319 1.00 85.56 823 PRO A C 1
ATOM 6388 O O . PRO A 1 823 ? -14.453 7.583 5.488 1.00 85.56 823 PRO A O 1
ATOM 6391 N N . ARG A 1 824 ? -12.997 5.898 5.828 1.00 88.00 824 ARG A N 1
ATOM 6392 C CA . ARG A 1 824 ? -13.947 5.062 6.576 1.00 88.00 824 ARG A CA 1
ATOM 6393 C C . ARG A 1 824 ? -14.232 5.632 7.959 1.00 88.00 824 ARG A C 1
ATOM 6395 O O . ARG A 1 824 ? -15.299 5.410 8.510 1.00 88.00 824 ARG A O 1
ATOM 6402 N N . GLU A 1 825 ? -13.317 6.405 8.513 1.00 90.19 825 GLU A N 1
ATOM 6403 C CA . GLU A 1 825 ? -13.401 6.994 9.847 1.00 90.19 825 GLU A CA 1
ATOM 6404 C C . GLU A 1 825 ? -14.539 8.025 9.911 1.00 90.19 825 GLU A C 1
ATOM 6406 O O . GLU A 1 825 ? -15.238 8.132 10.920 1.00 90.19 825 GLU A O 1
ATOM 6411 N N . HIS A 1 826 ? -14.827 8.702 8.791 1.00 92.69 826 HIS A N 1
ATOM 6412 C CA . HIS A 1 826 ? -15.939 9.649 8.699 1.00 92.69 826 HIS A CA 1
ATOM 6413 C C . HIS A 1 826 ? -17.303 8.983 8.922 1.00 92.69 826 HIS A C 1
ATOM 6415 O O . HIS A 1 826 ? -18.245 9.658 9.323 1.00 92.69 826 HIS A O 1
ATOM 6421 N N . ILE A 1 827 ? -17.419 7.671 8.691 1.00 92.12 827 ILE A N 1
ATOM 6422 C CA . ILE A 1 827 ? -18.660 6.903 8.862 1.00 92.12 827 ILE A CA 1
ATOM 6423 C C . ILE A 1 827 ? -19.191 7.075 10.281 1.00 92.12 827 ILE A C 1
ATOM 6425 O O . ILE A 1 827 ? -20.309 7.546 10.486 1.00 92.12 827 ILE A O 1
ATOM 6429 N N . VAL A 1 828 ? -18.382 6.693 11.270 1.00 94.94 828 VAL A N 1
ATOM 6430 C CA . VAL A 1 828 ? -18.810 6.725 12.667 1.00 94.94 828 VAL A CA 1
ATOM 6431 C C . VAL A 1 828 ? -18.869 8.155 13.188 1.00 94.94 828 VAL A C 1
ATOM 6433 O O . VAL A 1 828 ? -19.808 8.462 13.910 1.00 94.94 828 VAL A O 1
ATOM 6436 N N . ALA A 1 829 ? -17.971 9.049 12.760 1.00 93.69 829 ALA A N 1
ATOM 6437 C CA . ALA A 1 829 ? -18.016 10.463 13.145 1.00 93.69 829 ALA A CA 1
ATOM 6438 C C . ALA A 1 829 ? -19.316 11.157 12.696 1.00 93.69 829 ALA A C 1
ATOM 6440 O O . ALA A 1 829 ? -19.916 11.942 13.434 1.00 93.69 829 ALA A O 1
ATOM 6441 N N . VAL A 1 830 ? -19.802 10.824 11.498 1.00 92.94 830 VAL A N 1
ATOM 6442 C CA . VAL A 1 830 ? -21.085 11.316 10.990 1.00 92.94 830 VAL A CA 1
ATOM 6443 C C . VAL A 1 830 ? -22.248 10.680 11.748 1.00 92.94 830 VAL A C 1
ATOM 6445 O O . VAL A 1 830 ? -23.096 11.395 12.282 1.00 92.94 830 VAL A O 1
ATOM 6448 N N . TYR A 1 831 ? -22.299 9.348 11.813 1.00 93.38 831 TYR A N 1
ATOM 6449 C CA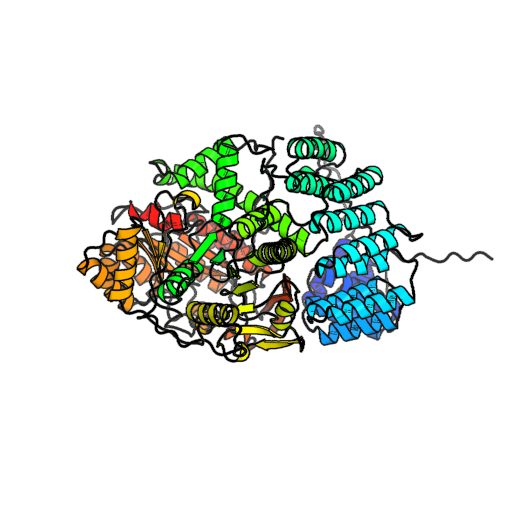 . TYR A 1 831 ? -23.463 8.637 12.343 1.00 93.38 831 TYR A CA 1
ATOM 6450 C C . TYR A 1 831 ? -23.594 8.688 13.866 1.00 93.38 831 TYR A C 1
ATOM 6452 O O . TYR A 1 831 ? -24.701 8.551 14.377 1.00 93.38 831 TYR A O 1
ATOM 6460 N N . ALA A 1 832 ? -22.506 8.933 14.596 1.00 92.50 832 ALA A N 1
ATOM 6461 C CA . ALA A 1 832 ? -22.519 9.183 16.038 1.00 92.50 832 ALA A CA 1
ATOM 6462 C C . ALA A 1 832 ? -23.487 10.306 16.444 1.00 92.50 832 ALA A C 1
ATOM 6464 O O . ALA A 1 832 ? -24.049 10.260 17.535 1.00 92.50 832 ALA A O 1
ATOM 6465 N N . ASN A 1 833 ? -23.696 11.282 15.557 1.00 85.62 833 ASN A N 1
ATOM 6466 C CA . ASN A 1 833 ? -24.519 12.465 15.798 1.00 85.62 833 ASN A CA 1
ATOM 6467 C C . ASN A 1 833 ? -25.943 12.350 15.224 1.00 85.62 833 ASN A C 1
ATOM 6469 O O . ASN A 1 833 ? -26.737 13.281 15.352 1.00 85.62 833 ASN A O 1
ATOM 6473 N N . GLU A 1 834 ? -26.286 11.229 14.583 1.00 87.56 834 GLU A N 1
ATOM 6474 C CA . GLU A 1 834 ? -27.608 11.018 13.993 1.00 87.56 834 GLU A CA 1
ATOM 6475 C C . GLU A 1 834 ? -28.534 10.282 14.979 1.00 87.56 834 GLU A C 1
ATOM 6477 O O . GLU A 1 834 ? -28.235 9.155 15.382 1.00 87.56 834 GLU A O 1
ATOM 6482 N N . PRO A 1 835 ? -29.689 10.862 15.360 1.00 83.50 835 PRO A N 1
ATOM 6483 C CA . PRO A 1 835 ? -30.659 10.174 16.205 1.00 83.50 835 PRO A CA 1
ATOM 6484 C C . PRO A 1 835 ? -31.189 8.884 15.564 1.00 83.50 835 PRO A C 1
ATOM 6486 O O . PRO A 1 835 ? -31.367 8.804 14.341 1.00 83.50 835 PRO A O 1
ATOM 6489 N N . LYS A 1 836 ? -31.546 7.897 16.397 1.00 86.56 836 LYS A N 1
ATOM 6490 C CA . LYS A 1 836 ? -32.284 6.708 15.943 1.00 86.56 836 LYS A CA 1
ATOM 6491 C C . LYS A 1 836 ? -33.551 7.139 15.198 1.00 86.56 836 LYS A C 1
ATOM 6493 O O . LYS A 1 836 ? -34.293 8.001 15.663 1.00 86.56 836 LYS A O 1
ATOM 6498 N N . GLY A 1 837 ? -33.792 6.533 14.036 1.00 78.88 837 GLY A N 1
ATOM 6499 C CA . GLY A 1 837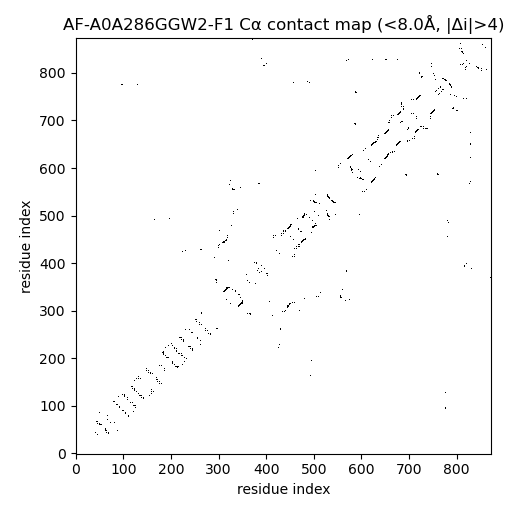 ? -34.926 6.872 13.171 1.00 78.88 837 GLY A CA 1
ATOM 6500 C C . GLY A 1 837 ? -34.685 8.045 12.215 1.00 78.88 837 GLY A C 1
ATOM 6501 O O . GLY A 1 837 ? -35.611 8.419 11.498 1.00 78.88 837 GLY A O 1
ATOM 6502 N N . THR A 1 838 ? -33.466 8.604 12.154 1.00 79.94 838 THR A N 1
ATOM 6503 C CA . THR A 1 838 ? -33.094 9.599 11.133 1.00 79.94 838 THR A CA 1
ATOM 6504 C C . THR A 1 838 ? -33.433 9.070 9.730 1.00 79.94 838 THR A C 1
ATOM 6506 O O . THR A 1 838 ? -32.893 8.026 9.338 1.00 79.94 838 THR A O 1
ATOM 6509 N N . PRO A 1 839 ? -34.293 9.769 8.957 1.00 71.69 839 PRO A N 1
ATOM 6510 C CA . PRO A 1 839 ? -34.723 9.310 7.644 1.00 71.69 839 PRO A CA 1
ATOM 6511 C C . PRO A 1 839 ? -33.544 9.056 6.709 1.00 71.69 839 PRO A C 1
ATOM 6513 O O . PRO A 1 839 ? -32.580 9.820 6.671 1.00 71.69 839 PRO A O 1
ATOM 6516 N N . ARG A 1 840 ? -33.641 7.983 5.928 1.00 76.12 840 ARG A N 1
ATOM 6517 C CA . ARG A 1 840 ? -32.706 7.669 4.846 1.00 76.12 840 ARG A CA 1
ATOM 6518 C C . ARG A 1 840 ? -33.183 8.410 3.597 1.00 76.12 840 ARG A C 1
ATOM 6520 O O . ARG A 1 840 ? -34.281 8.107 3.126 1.00 76.12 840 ARG A O 1
ATOM 6527 N N . PRO A 1 841 ? -32.448 9.413 3.090 1.00 63.88 841 PRO A N 1
ATOM 6528 C CA . PRO A 1 841 ? -32.905 10.170 1.934 1.00 63.88 841 PRO A CA 1
ATOM 6529 C C . PRO A 1 841 ? -32.944 9.249 0.716 1.00 63.88 841 PRO A C 1
ATOM 6531 O O . PRO A 1 841 ? -31.912 8.742 0.287 1.00 63.88 841 PRO A O 1
ATOM 6534 N N . GLY A 1 842 ? -34.131 9.027 0.156 1.00 64.00 842 GLY A N 1
ATOM 6535 C CA . GLY A 1 842 ? -34.265 8.291 -1.094 1.00 64.00 842 GLY A CA 1
ATOM 6536 C C . GLY A 1 842 ? -33.802 9.163 -2.255 1.00 64.00 842 GLY A C 1
ATOM 6537 O O . GLY A 1 842 ? -34.462 10.150 -2.582 1.00 64.00 842 GLY A O 1
ATOM 6538 N N . LYS A 1 843 ? -32.681 8.815 -2.891 1.00 70.88 843 LYS A N 1
ATOM 6539 C CA . LYS A 1 843 ? -32.387 9.309 -4.241 1.00 70.88 843 LYS A CA 1
ATOM 6540 C C . LYS A 1 843 ? -33.193 8.474 -5.243 1.00 70.88 843 LYS A C 1
ATOM 6542 O O . LYS A 1 843 ? -33.365 7.276 -5.021 1.00 70.88 843 LYS A O 1
ATOM 6547 N N . PRO A 1 844 ? -33.704 9.069 -6.335 1.00 82.38 844 PRO A N 1
ATOM 6548 C CA . PRO A 1 844 ? -34.285 8.281 -7.412 1.00 82.38 844 PRO A CA 1
ATOM 6549 C C . PRO A 1 844 ? -33.201 7.357 -7.975 1.00 82.38 844 PRO A C 1
ATOM 6551 O O . PRO A 1 844 ? -32.200 7.826 -8.516 1.00 82.38 844 PRO A O 1
ATOM 6554 N N . LEU A 1 845 ? -33.389 6.050 -7.795 1.00 88.44 845 LEU A N 1
ATOM 6555 C CA . LEU A 1 845 ? -32.503 5.032 -8.343 1.00 88.44 845 LEU A CA 1
ATOM 6556 C C . LEU A 1 845 ? -32.975 4.646 -9.751 1.00 88.44 845 LEU A C 1
ATOM 6558 O O . LEU A 1 845 ? -34.185 4.570 -9.980 1.00 88.44 845 LEU A O 1
ATOM 6562 N N . PRO A 1 846 ? -32.053 4.380 -10.691 1.00 91.38 846 PRO A N 1
ATOM 6563 C CA . PRO A 1 846 ? -32.415 3.735 -11.944 1.00 91.38 846 PRO A CA 1
ATOM 6564 C C . PRO A 1 846 ? -33.010 2.351 -11.668 1.00 91.38 846 PRO A C 1
ATOM 6566 O O . PRO A 1 846 ? -32.566 1.627 -10.772 1.00 91.38 846 PRO A O 1
ATOM 6569 N N . THR A 1 847 ? -34.000 1.971 -12.467 1.00 92.50 847 THR A N 1
ATOM 6570 C CA . THR A 1 847 ? -34.582 0.627 -12.426 1.00 92.50 847 THR A CA 1
ATOM 6571 C C . THR A 1 847 ? -33.526 -0.431 -12.775 1.00 92.50 847 THR A C 1
ATOM 6573 O O . THR A 1 847 ? -32.586 -0.134 -13.521 1.00 92.50 847 THR A O 1
ATOM 6576 N N . PRO A 1 848 ? -33.669 -1.687 -12.313 1.00 91.81 848 PRO A N 1
ATOM 6577 C CA . PRO A 1 848 ? -32.731 -2.754 -12.665 1.00 91.81 848 PRO A CA 1
ATOM 6578 C C . PRO A 1 848 ? -32.498 -2.903 -14.179 1.00 91.81 848 PRO A C 1
ATOM 6580 O O . PRO A 1 848 ? -31.356 -3.053 -14.603 1.00 91.81 848 PRO A O 1
ATOM 6583 N N . ASP A 1 849 ? -33.542 -2.751 -15.001 1.00 91.06 849 ASP A N 1
ATOM 6584 C CA . ASP A 1 849 ? -33.448 -2.810 -16.470 1.00 91.06 849 ASP A CA 1
ATOM 6585 C C . ASP A 1 849 ? -32.711 -1.608 -17.085 1.00 91.06 849 ASP A C 1
ATOM 6587 O O . ASP A 1 849 ? -32.127 -1.693 -18.170 1.00 91.06 849 ASP A O 1
ATOM 6591 N N . GLU A 1 850 ? -32.759 -0.442 -16.441 1.00 91.94 850 GLU A N 1
ATOM 6592 C CA . GLU A 1 850 ? -31.940 0.705 -16.835 1.00 91.94 850 GLU A CA 1
ATOM 6593 C C . GLU A 1 850 ? -30.475 0.458 -16.502 1.00 91.94 850 GLU A C 1
ATOM 6595 O O . GLU A 1 850 ? -29.641 0.635 -17.387 1.00 91.94 850 GLU A O 1
ATOM 6600 N N . VAL A 1 851 ? -30.167 0.000 -15.282 1.00 90.00 851 VAL A N 1
ATOM 6601 C CA . VAL A 1 851 ? -28.795 -0.336 -14.863 1.00 90.00 851 VAL A CA 1
ATOM 6602 C C . VAL A 1 851 ? -28.202 -1.406 -15.777 1.00 90.00 851 VAL A C 1
ATOM 6604 O O . VAL A 1 851 ? -27.086 -1.245 -16.266 1.00 90.00 851 VAL A O 1
ATOM 6607 N N . ASP A 1 852 ? -28.966 -2.455 -16.083 1.00 88.25 852 ASP A N 1
ATOM 6608 C CA . ASP A 1 852 ? -28.563 -3.524 -16.994 1.00 88.25 852 ASP A CA 1
ATOM 6609 C C . ASP A 1 852 ? -28.139 -2.968 -18.365 1.00 88.25 852 ASP A C 1
ATOM 6611 O O . ASP A 1 852 ? -27.032 -3.222 -18.840 1.00 88.25 852 ASP A O 1
ATOM 6615 N N . ARG A 1 853 ? -28.952 -2.094 -18.967 1.00 88.31 853 ARG A N 1
ATOM 6616 C CA . ARG A 1 853 ? -28.604 -1.450 -20.245 1.00 88.31 853 ARG A CA 1
ATOM 6617 C C . ARG A 1 853 ? -27.351 -0.574 -20.163 1.00 88.31 853 ARG A C 1
ATOM 6619 O O . ARG A 1 853 ? -26.642 -0.451 -21.160 1.00 88.31 853 ARG A O 1
ATOM 6626 N N . MET A 1 854 ? -27.056 0.034 -19.010 1.00 88.38 854 MET A N 1
ATOM 6627 C CA . MET A 1 854 ? -25.848 0.857 -18.837 1.00 88.38 854 MET A CA 1
ATOM 6628 C C . MET A 1 854 ? -24.567 0.032 -18.887 1.00 88.38 854 MET A C 1
ATOM 6630 O O . MET A 1 854 ? -23.546 0.526 -19.366 1.00 88.38 854 MET A O 1
ATOM 6634 N N . LEU A 1 855 ? -24.612 -1.218 -18.423 1.00 85.00 855 LEU A N 1
ATOM 6635 C CA . LEU A 1 855 ? -23.446 -2.095 -18.414 1.00 85.00 855 LEU A CA 1
ATOM 6636 C C . LEU A 1 855 ? -22.935 -2.373 -19.834 1.00 85.00 855 LEU A C 1
ATOM 6638 O O . LEU A 1 855 ? -21.737 -2.551 -20.018 1.00 85.00 855 LEU A O 1
ATOM 6642 N N . ASP A 1 856 ? -23.775 -2.337 -20.864 1.00 77.06 856 ASP A N 1
ATOM 6643 C CA . ASP A 1 856 ? -23.347 -2.620 -22.243 1.00 77.06 856 ASP A CA 1
ATOM 6644 C C . ASP A 1 856 ? -22.877 -1.377 -23.014 1.00 77.06 856 ASP A C 1
ATOM 6646 O O . ASP A 1 856 ? -22.443 -1.488 -24.161 1.00 77.06 856 ASP A O 1
ATOM 6650 N N . ASP A 1 857 ? -22.899 -0.196 -22.388 1.00 75.94 857 ASP A N 1
ATOM 6651 C CA . ASP A 1 857 ? -22.437 1.050 -22.998 1.00 75.94 857 ASP A CA 1
ATOM 6652 C C . ASP A 1 857 ? -20.957 1.329 -22.654 1.00 75.94 857 ASP A C 1
ATOM 6654 O O . ASP A 1 857 ? -20.644 1.792 -21.550 1.00 75.94 857 ASP A O 1
ATOM 6658 N N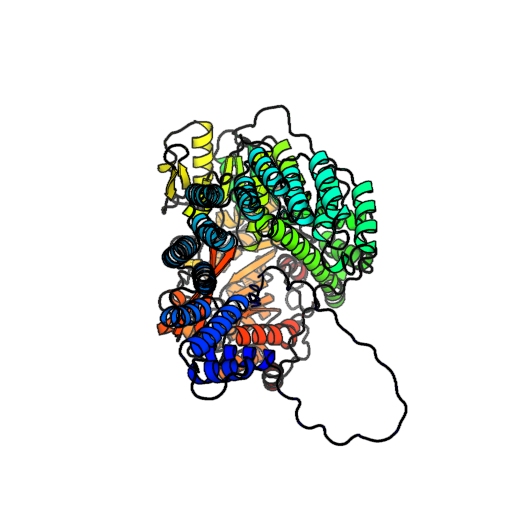 . PRO A 1 858 ? -20.009 1.120 -23.589 1.00 57.84 858 PRO A N 1
ATOM 6659 C CA . PRO A 1 858 ? -18.591 1.371 -23.341 1.00 57.84 858 PRO A CA 1
ATOM 6660 C C . PRO A 1 858 ? -18.267 2.858 -23.120 1.00 57.84 858 PRO A C 1
ATOM 6662 O O . PRO A 1 858 ? -17.164 3.175 -22.680 1.00 57.84 858 PRO A O 1
ATOM 6665 N N . LYS A 1 859 ? -19.195 3.786 -23.407 1.00 59.97 859 LYS A N 1
ATOM 6666 C CA . LYS A 1 859 ? -19.005 5.228 -23.176 1.00 59.97 859 LYS A CA 1
ATOM 6667 C C . LYS A 1 859 ? -19.345 5.666 -21.748 1.00 59.97 859 LYS A C 1
ATOM 6669 O O . LYS A 1 859 ? -19.075 6.818 -21.414 1.00 59.97 859 LYS A O 1
ATOM 6674 N N . ARG A 1 860 ? -19.939 4.791 -20.924 1.00 62.56 860 ARG A N 1
ATOM 6675 C CA . ARG A 1 860 ? -20.410 5.119 -19.563 1.00 62.56 860 ARG A CA 1
ATOM 6676 C C . ARG A 1 860 ? -19.416 4.860 -18.442 1.00 62.56 860 ARG A C 1
ATOM 6678 O O . ARG A 1 860 ? -19.691 5.260 -17.314 1.00 62.56 860 ARG A O 1
ATOM 6685 N N . VAL A 1 861 ? -18.264 4.266 -18.739 1.00 55.19 861 VAL A N 1
ATOM 6686 C CA . VAL A 1 861 ? -17.141 4.284 -17.800 1.00 55.19 861 VAL A CA 1
ATOM 6687 C C . VAL A 1 861 ? -16.697 5.733 -17.693 1.00 55.19 861 VAL A C 1
ATOM 6689 O O . VAL A 1 861 ? -16.156 6.287 -18.659 1.00 55.19 861 VAL A O 1
ATOM 6692 N N . ALA A 1 862 ? -16.964 6.377 -16.557 1.00 49.41 862 ALA A N 1
ATOM 6693 C CA . ALA A 1 862 ? -16.368 7.672 -16.318 1.00 49.41 862 ALA A CA 1
ATOM 6694 C C . ALA A 1 862 ? -14.859 7.444 -16.359 1.00 49.41 862 ALA A C 1
ATOM 6696 O O . ALA A 1 862 ? -14.298 6.735 -15.526 1.00 49.41 862 ALA A O 1
ATOM 6697 N N . LYS A 1 863 ? -14.171 8.040 -17.339 1.00 45.69 863 LYS A N 1
ATOM 6698 C CA . LYS A 1 863 ? -12.741 8.259 -17.165 1.00 45.69 863 LYS A CA 1
ATOM 6699 C C . LYS A 1 863 ? -12.669 9.107 -15.911 1.00 45.69 863 LYS A C 1
ATOM 6701 O O . LYS A 1 863 ? -13.054 10.275 -15.974 1.00 45.69 863 LYS A O 1
ATOM 6706 N N . VAL A 1 864 ? -12.253 8.531 -14.783 1.00 41.81 864 VAL A N 1
ATOM 6707 C CA . VAL A 1 864 ? -11.800 9.341 -13.660 1.00 41.81 864 VAL A CA 1
ATOM 6708 C C . VAL A 1 864 ? -10.759 10.243 -14.296 1.00 41.81 864 VAL A C 1
ATOM 6710 O O . VAL A 1 864 ? -9.717 9.773 -14.753 1.00 41.81 864 VAL A O 1
ATOM 6713 N N . LYS A 1 865 ? -11.115 11.514 -14.482 1.00 39.12 865 LYS A N 1
ATOM 6714 C CA . LYS A 1 865 ? -10.211 12.528 -15.000 1.00 39.12 865 LYS A CA 1
ATOM 6715 C C . LYS A 1 865 ? -9.225 12.784 -13.878 1.00 39.12 865 LYS A C 1
ATOM 6717 O O . LYS A 1 865 ? -9.334 13.755 -13.138 1.00 39.12 865 LYS A O 1
ATOM 6722 N N . THR A 1 866 ? -8.318 11.842 -13.677 1.00 43.00 866 THR A N 1
ATOM 6723 C CA . THR A 1 866 ? -7.140 12.088 -12.883 1.00 43.00 866 THR A CA 1
ATOM 6724 C C . THR A 1 866 ? -6.388 13.194 -13.624 1.00 43.00 866 THR A C 1
ATOM 6726 O O . THR A 1 866 ? -6.159 13.109 -14.832 1.00 43.00 866 THR A O 1
ATOM 6729 N N . PHE A 1 867 ? -6.068 14.269 -12.905 1.00 51.06 867 PHE A N 1
ATOM 6730 C CA . PHE A 1 867 ? -5.180 15.344 -13.361 1.00 51.06 867 PHE A CA 1
ATOM 6731 C C . PHE A 1 867 ? -5.725 16.400 -14.349 1.00 51.06 867 PHE A C 1
ATOM 6733 O O . PHE A 1 867 ? -4.938 16.946 -15.119 1.00 51.06 867 PHE A O 1
ATOM 6740 N N . ASP A 1 868 ? -6.999 16.804 -14.270 1.00 48.38 868 ASP A N 1
ATOM 6741 C CA . ASP A 1 868 ? -7.419 18.130 -14.786 1.00 48.38 868 ASP A CA 1
ATOM 6742 C C . ASP A 1 868 ? -7.230 19.207 -13.688 1.00 48.38 868 ASP A C 1
ATOM 6744 O O . ASP A 1 868 ? -8.157 19.934 -13.339 1.00 48.38 868 ASP A O 1
ATOM 6748 N N . LEU A 1 869 ? -6.038 19.274 -13.080 1.00 50.84 869 LEU A N 1
ATOM 6749 C CA . LEU A 1 869 ? -5.640 20.421 -12.258 1.00 50.84 869 LEU A CA 1
ATOM 6750 C C . LEU A 1 869 ? -4.680 21.277 -13.076 1.00 50.84 869 LEU A C 1
ATOM 6752 O O . LEU A 1 869 ? -3.705 20.759 -13.621 1.00 50.84 869 LEU A O 1
ATOM 6756 N N . ASP A 1 870 ? -4.949 22.579 -13.123 1.00 52.50 870 ASP A N 1
ATOM 6757 C CA . ASP A 1 870 ? -4.044 23.589 -13.663 1.00 52.50 870 ASP A CA 1
ATOM 6758 C C . ASP A 1 870 ? -3.240 24.180 -12.491 1.00 52.50 870 ASP A C 1
ATOM 6760 O O . ASP A 1 870 ? -3.680 25.158 -11.877 1.00 52.50 870 ASP A O 1
ATOM 6764 N N . PRO A 1 871 ? -2.097 23.578 -12.094 1.00 53.44 871 PRO A N 1
ATOM 6765 C CA . PRO A 1 871 ? -1.240 24.172 -11.076 1.00 53.44 871 PRO A CA 1
ATOM 6766 C C . PRO A 1 871 ? -0.847 25.590 -11.503 1.00 53.44 871 PRO A C 1
ATOM 6768 O O . PRO A 1 871 ? -0.359 25.814 -12.616 1.00 53.44 871 PRO A O 1
ATOM 6771 N N . ILE A 1 872 ? -1.066 26.544 -10.602 1.00 53.84 872 ILE A N 1
ATOM 6772 C CA . ILE A 1 872 ? -0.670 27.939 -10.752 1.00 53.84 872 ILE A CA 1
ATOM 6773 C C . ILE A 1 872 ? 0.692 28.063 -10.072 1.00 53.84 872 ILE A C 1
ATOM 6775 O O . ILE A 1 872 ? 0.807 28.021 -8.847 1.00 53.84 872 ILE A O 1
ATOM 6779 N N . TRP A 1 873 ? 1.730 28.133 -10.901 1.00 52.97 873 TRP A N 1
ATOM 6780 C CA . TRP A 1 873 ? 3.126 28.145 -10.467 1.00 52.97 873 TRP A CA 1
ATOM 6781 C C . TRP A 1 873 ? 3.673 29.534 -10.218 1.00 52.97 873 TRP A C 1
ATOM 6783 O O . TRP A 1 873 ? 3.400 30.424 -11.057 1.00 52.97 873 TRP A O 1
#

Nearest PDB structures (foldseek):
  6tka-assembly1_AAA  TM=4.200E-01  e=6.155E-08  Homo sapiens
  8cm9-assembly4_D  TM=2.741E-01  e=6.583E-09  Homo sapiens
  8fe7-assembly4_G  TM=2.514E-01  e=4.210E-09  Homo sapiens
  6q4m-assembly1_A  TM=2.519E-01  e=1.029E-08  Homo sapiens
  3pe3-assembly4_D  TM=2.548E-01  e=1.177E-08  Homo sapiens

Organism: NCBI:txid414052

Sequence (873 aa):
MSGKPVAPYPLAAVATAVKPQAAAVRLPFGMMPPAAAPAAVSPEELITRGVEQWQRGARAEAETTVARALGLKGKLKPADRARVLTTLAERLYFGDDFVEAAEAAAQALKLDKGATHVRLIRAAALRGWGPLEDAEREARAAVKAAPAAVPATDGLVAVLLDQGRPEAAEEAIGALLARAPKTADAHALLARLLRRRGRYDEAAAAARAALACPDAQRPRLEWVLGSILHDAGRYAEAEAAFRRSIAAAPKIGDAWGALVNTLQAAGRYDEAVATVRQARAAVPGYEKRFLDLLWPSAPIAAPERAVDGKRVILVNGFGHYPSIPLGIPLIKGYVEEKGEGYRVTCLDVNALRFDALFQALESETLHPSFGDRAEFVAAATLFRDGGPEFHEPAAYDRHLERFIKFFSLFFENGMSQTRRGDGAGAPIPWWVIRDAERIVAERPGVVGISVTYTDQIPYSLLLARTLRRIDPTIRIVFGGGFFKAIDMEGFLAEAFVDYVVLNAGEAAFLALLEALNSGSETLPEIPGLAFRAPETHAFHISKDGFPVDYNTQPFADFSDFAPKAYFVPDPVYPVLSSRGCYWRRCTFCNHFASYAGTYKTQAVDRVVAEMKHQQETLGAKLFTFVDEMISAKRFWKISTEILAQGLDVHYYALAKPTRDFTPEILDKMHEAGCRAVYWGLESGSERVLALMDKGNDAEGSEIVLRRSSEAGIRNHCFMIIGFPTETRDDLRDTIAFMHRNSAYVDQILAGHFVLEPGTPIHDRPHDFGIRKVYYRRSLCGGFLVGFEPDGWIDQPTAARYAEVLRDHFFDLFSPRGRYFGTPREHIVAVYANEPKGTPRPGKPLPTPDEVDRMLDDPKRVAKVKTFDLDPIW